Protein AF-0000000083445434 (afdb_homodimer)

Foldseek 3Di:
DVVVCVVVPPPPPDPVVVVVVVVCVVVVPPCPDPPDPPPDDPPDDDPPVPPPDPPQLADFFFLLVLQQQQAFWEQALVRDIDGFFSLACQSVLQSLLCVLPDDPDSNYRDYFPDDGFLHDFPAPPPPPDDPPPPDDDDDDPVLLVQLLVCCCQFPCQQQPQDDPVVVVVVVVLSPDPPHPDDDLLQLLLSLLSSLLSQFLCCDDPNHRRDCPDPSNRPPDGSSRSLNVSVVSLVVLLVVLDSSSLNSLQSNLQQCVLQRHLVSSLVSLLSSLVSLVVCVLQVLDDDPPDDPLNSLSSLSNNLSSLQSQLVSCSNRNHDGNDDCVVDVRPRDHHDCVSPPSDDQYDPCLSVLLSVLSVLLVVLCAQNGNDDPRSGRAPVSLLVSVLVLVVSLVPPDPQLHPVHDHDLSHLLSSLVSLLSSLVSLLSSQVSLLSCCLNCVPPDDPLVNVVSVLSLLSNLQSLVVNLVSLVVCVVSVNDASSGLRSVSSLSSSLSSLSSLCSQPVDCVSLVSNVVSLVSLVPYSCGNNSVSSNVRVQVSCVVVLSHDPPPDPPDDDDPPPPDPCSDPVVNCVSNVPPPPPPCPVVNPPCPPSSSNNDPVVSPPPDPSSVPDPRPVVSDRDSPPDPPPVDDD/DVVVCVVVPPDPPDPVVVVVVVVCVVVVPPCPPPDDPDDDDDDDDDPPPPPDDPPCLADQAFCLVLQQQQAFWEQALVGDIDGFFSLACQSVLQSLLQVLPDDPDSNYRDYFPDDGFLHDFPAPPPPPDDPDPPDDDDDDPVLLVQLLVCCCQFPCQQQPQDDPVVVVVVVVLSPDPPHPDDDLLQLLLSLLSSLLSQFLCCDDPNHRNDCPDPSNVPPDGSSRSLNVSVVSLVVLLVVLDSSSLNSLLSNLQQCVLSRHLVSSLVSLLSSLVSLVVCVLQVLDDDPPDDPLNSLSSLSNNLSSVLSQLVSCSNRNHDGNDDCVVDVRPRDHHDCVSPPSDDQYDPCLSVLLSVLSVLLVVLCCQPGNDDPRSHRAPVSLLVSVLVLVVSLVPPDPQLHPVHDDDLSHLLSSLVSLLSSLVSLLSSQVSLLSCCLNQLPPDDPLVNVVSVLSLLSNLQSLVVNLVSLVVCVVSVNDASSGLRSVSSLSSSLSSLSSLCSQPVDCVSLVSNVVSLVSLVPYSCGRNSVSSNVRVQVSCVVQLSHDPPPDPPDDDDPPPDDPCSPPVVNCVSNVPPPPPPCPVVNPPCPPSSSNPPPVVSPPPDVSSPPDPRDVVSDRDSPPDVPPVDDD

Radius of gyration: 34.45 Å; Cα contacts (8 Å, |Δi|>4): 1561; chains: 2; bounding box: 87×116×101 Å

Sequence (1256 aa):
MRILEHFFPGHELNLQSLRTIAKAIKDGTFNAEPVQHTEGLFSSDQASPEDAESVEDGEEQDVNELHEPLGCMLKDSRGKFRYVGAHSEIPFNAAVATLGMQRKDPSIIPGPKVGSYPPNLPVASPSTDSGAEESYYLPGRELCDIYISRFLEDVHCTYWLYPVEGLLRRVDSTYSESAPRSSSSWMCCLYTMFAIGAANYVGSNGNSPPPDWPAALDLKTSEDYITLAKQLIPTVYDEADIDSIRAMAMMSIAMENLCSRVSSYLYMGASVQMAFSLGLHRDQLAESGNAMEREQNRRIWWTLFQLDQDISSRGGSPTVVDERFTKVTTPMPSEQILYPGLHTPLSWMATSVSLCRLKREIIQSVYMERSANSISFSTVSNSLLLLQKWYRQMPPHLKHDVPSPPTHRRAVAVLHLYYWSTTILLTRPFLLYLVIKHGTLASSKKIWFERMGKMCIDAAQKSTAILEQMASDGTLSSLTAFDSTCILRLIMIFILAYAHTRTPRYSTHIEKLVELSRGMEQIGFTKMVTEETPLRLAELGITGQAQQDNNNGNGDSGPVHLDDEMIAQLWGNWDPNFMTPLQTQQSLDLRFDDSGAYDINSELLAFTNLDDSIVIDPSHEYSHYGMHMRILEHFFPGHELNLQSLRTIAKAIKDGTFNAEPVQHTEGLFSSDQASPEDAESVEDGEEQDVNELHEPLGCMLKDSRGKFRYVGAHSEIPFNAAVATLGMQRKDPSIIPGPKVGSYPPNLPVASPSTDSGAEESYYLPGRELCDIYISRFLEDVHCTYWLYPVEGLLRRVDSTYSESAPRSSSSWMCCLYTMFAIGAANYVGSNGNSPPPDWPAALDLKTSEDYITLAKQLIPTVYDEADIDSIRAMAMMSIAMENLCSRVSSYLYMGASVQMAFSLGLHRDQLAESGNAMEREQNRRIWWTLFQLDQDISSRGGSPTVVDERFTKVTTPMPSEQILYPGLHTPLSWMATSVSLCRLKREIIQSVYMERSANSISFSTVSNSLLLLQKWYRQMPPHLKHDVPSPPTHRRAVAVLHLYYWSTTILLTRPFLLYLVIKHGTLASSKKIWFERMGKMCIDAAQKSTAILEQMASDGTLSSLTAFDSTCILRLIMIFILAYAHTRTPRYSTHIEKLVELSRGMEQIGFTKMVTEETPLRLAELGITGQAQQDNNNGNGDSGPVHLDDEMIAQLWGNWDPNFMTPLQTQQSLDLRFDDSGAYDINSELLAFTNLDDSIVIDPSHEYSHYGMH

Nearest PDB structures (foldseek):
  5l9u-assembly1_O  TM=5.141E-01  e=1.027E+00  Homo sapiens
  6e9t-assembly1_B  TM=3.553E-01  e=2.523E+00  synthetic construct
  8e0o-assembly1_B  TM=3.409E-01  e=5.512E+00  synthetic construct
  6ait-assembly1_D  TM=1.407E-01  e=2.426E+00  Escherichia coli K-12
  5l9u-assembly1_O  TM=5.129E-01  e=7.147E-01  Homo sapiens

Organism: NCBI:txid156630

Solvent-accessible surface area (backbone atoms only — not comparable to full-atom values): 70944 Å² total; per-residue (Å²): 114,64,69,58,26,69,83,38,65,86,54,75,81,40,76,65,54,55,52,50,51,52,48,38,55,68,68,68,65,61,71,78,70,77,78,72,78,82,77,81,75,91,71,82,82,63,78,18,84,56,66,60,81,74,73,78,63,56,73,23,58,49,36,61,65,58,55,58,68,25,22,38,30,34,56,36,58,83,69,47,58,28,29,33,35,74,76,8,57,60,22,50,47,41,39,61,68,39,61,58,54,86,66,93,52,54,51,50,29,75,62,74,89,61,77,52,46,42,55,88,64,77,71,64,66,58,62,38,72,71,94,59,86,76,76,79,89,72,73,58,70,70,53,48,52,51,15,48,49,47,32,45,67,67,47,35,28,77,45,48,77,63,55,62,70,60,49,54,52,51,52,52,41,67,74,35,90,82,45,70,86,74,51,52,25,52,49,25,33,50,26,36,41,42,18,51,33,36,54,51,46,56,14,75,94,83,33,69,28,57,82,82,36,71,55,55,72,43,93,62,52,26,68,50,25,43,31,57,23,50,70,31,43,62,58,19,51,70,62,46,44,72,47,23,27,49,22,25,43,48,42,14,46,49,28,38,16,50,41,24,52,66,47,11,51,43,29,36,44,44,17,52,48,33,36,50,38,44,16,34,45,56,61,50,67,57,86,83,54,46,72,67,56,50,37,49,43,30,39,36,43,54,32,48,56,49,48,38,48,53,55,16,39,60,50,17,47,80,57,68,79,48,67,87,74,41,69,63,64,46,61,81,53,51,59,86,84,46,65,75,50,82,30,28,58,87,66,44,65,65,55,50,49,54,50,49,52,50,46,52,49,46,43,42,65,72,64,55,61,60,93,58,53,50,50,52,67,65,58,53,50,50,50,51,49,51,52,51,48,52,66,67,65,48,56,70,81,62,36,86,88,39,87,55,59,79,58,27,42,45,40,42,52,50,54,52,45,51,52,34,51,46,50,29,66,71,19,42,52,37,35,52,44,47,59,75,42,53,88,72,53,54,72,80,55,40,57,55,34,48,52,36,24,49,51,25,52,49,34,38,51,55,44,49,54,51,51,53,49,29,53,75,68,66,52,67,50,44,72,42,45,62,55,47,51,50,47,52,51,38,40,51,51,29,49,49,49,25,71,63,56,68,45,65,67,33,54,53,50,37,52,50,48,54,49,52,47,63,72,42,62,70,23,53,40,31,34,50,50,51,62,40,48,60,56,48,33,48,74,71,66,57,68,87,71,86,77,81,76,78,72,89,82,86,76,79,79,73,72,88,69,76,61,71,62,60,64,45,56,50,50,59,73,58,62,85,72,70,56,57,70,85,60,63,72,68,70,75,78,40,60,12,76,74,70,75,74,65,52,80,78,45,72,74,70,69,66,62,80,64,70,77,79,66,67,79,78,78,72,78,64,83,65,79,84,59,87,123,118,64,72,59,30,67,83,37,66,87,55,77,84,42,77,65,56,56,53,50,53,54,48,41,61,68,66,56,68,62,10,65,50,80,78,76,84,79,78,88,76,90,93,93,93,83,89,68,84,80,74,67,80,77,73,78,86,66,79,2,70,48,42,58,64,57,57,61,69,25,22,39,30,34,55,36,57,83,70,45,58,27,31,33,34,75,75,8,58,59,22,51,47,40,40,61,70,39,60,56,54,85,64,94,52,57,52,50,29,75,62,74,90,61,80,51,48,43,56,88,65,77,69,63,67,63,61,36,70,72,93,59,87,76,74,79,88,72,72,58,68,68,53,48,50,50,16,49,50,48,33,44,66,66,47,35,28,76,46,48,77,60,56,62,69,60,49,52,50,50,52,52,41,66,74,35,89,82,44,71,85,76,52,54,24,52,48,24,34,49,26,37,40,40,18,52,33,36,52,53,46,55,15,74,94,82,33,68,26,57,83,84,36,69,54,56,72,42,93,63,51,27,66,49,26,44,33,56,24,48,69,32,43,62,59,19,51,69,62,47,45,72,46,24,27,50,21,26,43,48,42,16,46,49,29,40,16,51,42,24,52,65,48,12,52,43,29,36,45,43,16,52,48,34,36,49,37,43,16,35,46,55,60,50,67,57,87,83,53,48,70,66,55,49,38,49,43,28,39,37,43,54,32,47,58,46,49,39,48,52,53,16,39,62,49,17,46,82,54,67,79,48,67,88,73,43,70,64,65,46,59,81,52,51,59,84,83,46,64,76,50,81,30,27,58,86,67,44,65,65,54,48,49,54,49,48,54,52,46,52,49,46,44,41,66,71,63,56,64,61,89,57,53,51,57,52,67,64,58,54,50,50,50,51,50,51,51,50,51,51,65,68,66,47,58,69,82,61,37,86,89,40,87,54,59,79,58,28,42,47,40,42,52,50,53,51,44,51,52,33,50,48,51,29,67,72,19,42,52,38,35,54,43,47,59,76,42,52,88,71,52,54,71,81,54,40,58,55,34,49,51,36,24,48,50,24,52,50,33,38,53,54,44,48,54,50,52,52,50,30,53,75,70,66,52,68,48,45,72,42,45,59,56,47,51,50,48,51,49,39,39,52,51,30,50,50,48,24,70,64,56,67,45,65,68,33,53,52,51,37,51,52,46,53,51,51,48,62,71,42,61,70,24,52,40,30,34,50,51,50,63,41,49,60,56,50,33,45,73,71,63,58,70,88,71,85,76,82,75,79,74,88,83,84,76,77,76,72,73,86,70,72,61,68,61,58,64,47,56,45,53,61,74,57,63,85,72,70,59,56,71,86,62,63,72,69,70,79,80,19,73,48,77,70,71,73,70,67,50,77,79,45,72,75,70,67,65,63,80,63,70,78,79,65,68,79,80,80,71,79,66,86,67,77,87,61,85,122

Secondary structure (DSSP, 8-state):
-HHHHHHSTTS---HHHHHHHHHHHHTT-------------TT------------------BTHHHHGGG-SEEE-TTS-EEE--TTSHHHHHHHHHTTT---S-TTEEPPPSSS-SS------------SS--------HHHHHHHHHHHIIIIITTS--S-HHHHHHHHHHHHSTTPPPPPHHHHHHHHHHHHHHTTT-S-GGG----TTSGGGG-SS-HHHHHHHHHHTHHHHHHH-SHHHHHHHHHHHHHHHHTT-HHHHHHHHHHHHHHHHHHTGGGT---TT--HHHHHHHHHHHHHHHHHHHHHHHHHT---S--TTTS---PPPPPTTTS---SSS-TTHHHHHHHHHHHHHHHIIIIII--SSSB--HHHHHHHHHHHHHHHHHS-GGGSTTS---GGGHHHHHHHHHHHHHHHHHHHHHHHHHHHHSGGGS-HHHHHHHHHHHHHHHHHHHHHHHHHHHHHHHT---SSSSHHHHHHHHHHHHHHHHHHHH--HHHHHHHHHHHHHHHHS---HHHHHHHHHHHHHHHHTT-----------S----------HHHHHHHHHT--TT---GGGTS---------SGGG-TT-HHHHS----TT---------------/--HHHHHSTTS---HHHHHHHHHHHHTT----------------------------------GGGGSGGG-SEEE-TTS-EEE--TTSHHHHHHHHHTTTPPPS-TTEEPPPSSS-SS------------SS--------HHHHHHHHHHHIIIIITTS--S-HHHHHHHHHHHHSTTPPPPPHHHHHHHHHHHHHHTTT-S-GGG----TTSGGGG-SS-HHHHHHHHHHTHHHHHHH-SHHHHHHHHHHHHHHHHTT-HHHHHHHHHHHHHHHHHHTGGGT---TT--HHHHHHHHHHHHHHHHHHHHHHHHHT---S--TTTS---PPPPPTTTS---SSS-TTHHHHHHHHHHHHHHHIIIIII--SSS---HHHHHHHHHHHHHHHHHS-GGGSTTS---GGGHHHHHHHHHHHHHHHHHHHHHHHHHHHHSGGGS-HHHHHHHHHHHHHHHHHHHHHHHHHHHHHHHT---SSSSHHHHHHHHHHHHHHHHHHHH--HHHHHHHHHHHHHHHHS---HHHHHHHHHHHHHHHHTT-----------S----------HHHHHHHHHT--TT---GGGTS---------SGGG-TT-TTGGG----TT---------------

pLDDT: mean 73.53, std 27.17, range [16.45, 98.75]

Structure (mmCIF, N/CA/C/O backbone):
data_AF-0000000083445434-model_v1
#
loop_
_entity.id
_entity.type
_entity.pdbx_description
1 polymer 'Transcription factor domain-containing protein'
#
loop_
_atom_site.group_PDB
_atom_site.id
_atom_site.type_symbol
_atom_site.label_atom_id
_atom_site.label_alt_id
_atom_site.label_comp_id
_atom_site.label_asym_id
_atom_site.label_entity_id
_atom_site.label_seq_id
_atom_site.pdbx_PDB_ins_code
_atom_site.Cartn_x
_atom_site.Cartn_y
_atom_site.Cartn_z
_atom_site.occupancy
_atom_site.B_iso_or_equiv
_atom_site.auth_seq_id
_atom_site.auth_comp_id
_atom_site.auth_asym_id
_atom_site.auth_atom_id
_atom_site.pdbx_PDB_model_num
ATOM 1 N N . MET A 1 1 ? -9.781 -36.781 26.766 1 26.41 1 MET A N 1
ATOM 2 C CA . MET A 1 1 ? -10.641 -37.312 27.812 1 26.41 1 MET A CA 1
ATOM 3 C C . MET A 1 1 ? -9.812 -37.812 29 1 26.41 1 MET A C 1
ATOM 5 O O . MET A 1 1 ? -10.156 -37.531 30.156 1 26.41 1 MET A O 1
ATOM 9 N N . ARG A 1 2 ? -8.742 -38.531 28.562 1 30.11 2 ARG A N 1
ATOM 10 C CA . ARG A 1 2 ? -7.953 -39.25 29.562 1 30.11 2 ARG A CA 1
ATOM 11 C C . ARG A 1 2 ? -7.121 -38.281 30.391 1 30.11 2 ARG A C 1
ATOM 13 O O . ARG A 1 2 ? -6.945 -38.469 31.594 1 30.11 2 ARG A O 1
ATOM 20 N N . ILE A 1 3 ? -6.445 -37.375 29.625 1 26.38 3 ILE A N 1
ATOM 21 C CA . ILE A 1 3 ? -5.523 -36.5 30.344 1 26.38 3 ILE A CA 1
ATOM 22 C C . ILE A 1 3 ? -6.309 -35.562 31.266 1 26.38 3 ILE A C 1
ATOM 24 O O . ILE A 1 3 ? -5.809 -35.156 32.312 1 26.38 3 ILE A O 1
ATOM 28 N N . LEU A 1 4 ? -7.543 -35.219 30.906 1 30.25 4 LEU A N 1
ATOM 29 C CA . LEU A 1 4 ? -8.477 -34.562 31.812 1 30.25 4 LEU A CA 1
ATOM 30 C C . LEU A 1 4 ? -8.766 -35.406 33.031 1 30.25 4 LEU A C 1
ATOM 32 O O . LEU A 1 4 ? -8.992 -34.906 34.125 1 30.25 4 LEU A O 1
ATOM 36 N N . GLU A 1 5 ? -8.734 -36.594 32.75 1 37.28 5 GLU A N 1
ATOM 37 C CA . GLU A 1 5 ? -8.953 -37.625 33.75 1 37.28 5 GLU A CA 1
ATOM 38 C C . GLU A 1 5 ? -7.848 -37.656 34.781 1 37.28 5 GLU A C 1
ATOM 40 O O . GLU A 1 5 ? -8.078 -38 35.938 1 37.28 5 GLU A O 1
ATOM 45 N N . HIS A 1 6 ? -6.609 -37.469 34.281 1 36.19 6 HIS A N 1
ATOM 46 C CA . HIS A 1 6 ? -5.473 -37.531 35.188 1 36.19 6 HIS A CA 1
ATOM 47 C C . HIS A 1 6 ? -5.488 -36.344 36.156 1 36.19 6 HIS A C 1
ATOM 49 O O . HIS A 1 6 ? -5.055 -36.469 37.312 1 36.19 6 HIS A O 1
ATOM 55 N N . PHE A 1 7 ? -5.883 -35.156 35.625 1 34.94 7 PHE A N 1
ATOM 56 C CA . PHE A 1 7 ? -5.945 -33.938 36.438 1 34.94 7 PHE A CA 1
ATOM 57 C C . PHE A 1 7 ? -7.238 -33.906 37.25 1 34.94 7 PHE A C 1
ATOM 59 O O . PHE A 1 7 ? -7.348 -33.156 38.219 1 34.94 7 PHE A O 1
ATOM 66 N N . PHE A 1 8 ? -8.32 -34.781 36.688 1 32.34 8 PHE A N 1
ATOM 67 C CA . PHE A 1 8 ? -9.594 -35.094 37.312 1 32.34 8 PHE A CA 1
ATOM 68 C C . PHE A 1 8 ? -9.75 -36.594 37.469 1 32.34 8 PHE A C 1
ATOM 70 O O . PHE A 1 8 ? -10.531 -37.219 36.75 1 32.34 8 PHE A O 1
ATOM 77 N N . PRO A 1 9 ? -8.859 -37.281 38.344 1 37.06 9 PRO A N 1
ATOM 78 C CA . PRO A 1 9 ? -8.969 -38.75 38.469 1 37.06 9 PRO A CA 1
ATOM 79 C C . PRO A 1 9 ? -10.234 -39.188 39.188 1 37.06 9 PRO A C 1
ATOM 81 O O . PRO A 1 9 ? -10.664 -38.531 40.156 1 37.06 9 PRO A O 1
ATOM 84 N N . GLY A 1 10 ? -10.805 -40.156 38.656 1 39.16 10 GLY A N 1
ATOM 85 C CA . GLY A 1 10 ? -11.969 -40.875 39.156 1 39.16 10 GLY A CA 1
ATOM 86 C C . GLY A 1 10 ? -13.281 -40.281 38.656 1 39.16 10 GLY A C 1
ATOM 87 O O . GLY A 1 10 ? -14.352 -40.781 38.969 1 39.16 10 GLY A O 1
ATOM 88 N N . HIS A 1 11 ? -13.383 -38.812 38.844 1 36.84 11 HIS A N 1
ATOM 89 C CA . HIS A 1 11 ? -14.727 -38.375 38.5 1 36.84 11 HIS A CA 1
ATOM 90 C C . HIS A 1 11 ? -14.977 -38.469 37 1 36.84 11 HIS A C 1
ATOM 92 O O . HIS A 1 11 ? -14.078 -38.219 36.188 1 36.84 11 HIS A O 1
ATOM 98 N N . GLU A 1 12 ? -15.859 -39.344 36.688 1 40.81 12 GLU A N 1
ATOM 99 C CA . GLU A 1 12 ? -16.297 -39.562 35.312 1 40.81 12 GLU A CA 1
ATOM 100 C C . GLU A 1 12 ? -16.594 -38.25 34.594 1 40.81 12 GLU A C 1
ATOM 102 O O . GLU A 1 12 ? -17.5 -37.5 35 1 40.81 12 GLU A O 1
ATOM 107 N N . LEU A 1 13 ? -15.469 -37.5 34.219 1 34.81 13 LEU A N 1
ATOM 108 C CA . LEU A 1 13 ? -15.578 -36.188 33.625 1 34.81 13 LEU A CA 1
ATOM 109 C C . LEU A 1 13 ? -16.516 -36.219 32.406 1 34.81 13 LEU A C 1
ATOM 111 O O . LEU A 1 13 ? -16.094 -36.5 31.297 1 34.81 13 LEU A O 1
ATOM 115 N N . ASN A 1 14 ? -17.688 -36.781 32.594 1 37.78 14 ASN A N 1
ATOM 116 C CA . ASN A 1 14 ? -18.688 -36.875 31.531 1 37.78 14 ASN A CA 1
ATOM 117 C C . ASN A 1 14 ? -19.25 -35.469 31.188 1 37.78 14 ASN A C 1
ATOM 119 O O . ASN A 1 14 ? -19.078 -34.531 31.953 1 37.78 14 ASN A O 1
ATOM 123 N N . LEU A 1 15 ? -19.766 -35.312 30.141 1 38.38 15 LEU A N 1
ATOM 124 C CA . LEU A 1 15 ? -20.312 -34.125 29.547 1 38.38 15 LEU A CA 1
ATOM 125 C C . LEU A 1 15 ? -21.172 -33.344 30.547 1 38.38 15 LEU A C 1
ATOM 127 O O . LEU A 1 15 ? -21.188 -32.125 30.547 1 38.38 15 LEU A O 1
ATOM 131 N N . GLN A 1 16 ? -21.859 -34.031 31.359 1 41.66 16 GLN A N 1
ATOM 132 C CA . GLN A 1 16 ? -22.812 -33.5 32.312 1 41.66 16 GLN A CA 1
ATOM 133 C C . GLN A 1 16 ? -22.109 -32.781 33.469 1 41.66 16 GLN A C 1
ATOM 135 O O . GLN A 1 16 ? -22.562 -31.734 33.906 1 41.66 16 GLN A O 1
ATOM 140 N N . SER A 1 17 ? -21.031 -33.469 33.875 1 41.03 17 SER A N 1
ATOM 141 C CA . SER A 1 17 ? -20.328 -32.938 35.031 1 41.03 17 SER A CA 1
ATOM 142 C C . SER A 1 17 ? -19.656 -31.609 34.688 1 41.03 17 SER A C 1
ATOM 144 O O . SER A 1 17 ? -19.594 -30.703 35.531 1 41.03 17 SER A O 1
ATOM 146 N N . LEU A 1 18 ? -19.172 -31.578 33.5 1 39.78 18 LEU A N 1
ATOM 147 C CA . LEU A 1 18 ? -18.484 -30.375 33.062 1 39.78 18 LEU A CA 1
ATOM 148 C C . LEU A 1 18 ? -19.453 -29.234 32.844 1 39.78 18 LEU A C 1
ATOM 150 O O . LEU A 1 18 ? -19.125 -28.062 33.094 1 39.78 18 LEU A O 1
ATOM 154 N N . ARG A 1 19 ? -20.719 -29.469 32.406 1 45 19 ARG A N 1
ATOM 155 C CA . ARG A 1 19 ? -21.812 -28.516 32.312 1 45 19 ARG A CA 1
ATOM 156 C C . ARG A 1 19 ? -22.172 -27.953 33.688 1 45 19 ARG A C 1
ATOM 158 O O . ARG A 1 19 ? -22.516 -26.766 33.812 1 45 19 ARG A O 1
ATOM 165 N N . THR A 1 20 ? -22.094 -28.828 34.688 1 43.94 20 THR A N 1
ATOM 166 C CA . THR A 1 20 ? -22.469 -28.406 36.031 1 43.94 20 THR A CA 1
ATOM 167 C C . THR A 1 20 ? -21.438 -27.438 36.625 1 43.94 20 THR A C 1
ATOM 169 O O . THR A 1 20 ? -21.797 -26.5 37.312 1 43.94 20 THR A O 1
ATOM 172 N N . ILE A 1 21 ? -20.25 -27.734 36.281 1 38.22 21 ILE A N 1
ATOM 173 C CA . ILE A 1 21 ? -19.172 -26.906 36.781 1 38.22 21 ILE A CA 1
ATOM 174 C C . ILE A 1 21 ? -19.219 -25.531 36.125 1 38.22 21 ILE A C 1
ATOM 176 O O . ILE A 1 21 ? -19.094 -24.5 36.781 1 38.22 21 ILE A O 1
ATOM 180 N N . ALA A 1 22 ? -19.578 -25.594 34.844 1 39.94 22 ALA A N 1
ATOM 181 C CA . ALA A 1 22 ? -19.719 -24.344 34.094 1 39.94 22 ALA A CA 1
ATOM 182 C C . ALA A 1 22 ? -20.906 -23.531 34.625 1 39.94 22 ALA A C 1
ATOM 184 O O . ALA A 1 22 ? -20.828 -22.297 34.688 1 39.94 22 ALA A O 1
ATOM 185 N N . LYS A 1 23 ? -21.969 -24.156 34.844 1 43.84 23 LYS A N 1
ATOM 186 C CA . LYS A 1 23 ? -23.156 -23.531 35.438 1 43.84 23 LYS A CA 1
ATOM 187 C C . LYS A 1 23 ? -22.859 -22.969 36.812 1 43.84 23 LYS A C 1
ATOM 189 O O . LYS A 1 23 ? -23.328 -21.891 37.156 1 43.84 23 LYS A O 1
ATOM 194 N N . ALA A 1 24 ? -22.047 -23.703 37.625 1 38.69 24 ALA A N 1
ATOM 195 C CA . ALA A 1 24 ? -21.734 -23.266 38.969 1 38.69 24 ALA A CA 1
ATOM 196 C C . ALA A 1 24 ? -20.797 -22.062 38.969 1 38.69 24 ALA A C 1
ATOM 198 O O . ALA A 1 24 ? -20.891 -21.188 39.844 1 38.69 24 ALA A O 1
ATOM 199 N N . ILE A 1 25 ? -20.016 -22.078 38.031 1 37.78 25 ILE A N 1
ATOM 200 C CA . ILE A 1 25 ? -19.109 -20.953 37.781 1 37.78 25 ILE A CA 1
ATOM 201 C C . ILE A 1 25 ? -19.891 -19.734 37.312 1 37.78 25 ILE A C 1
ATOM 203 O O . ILE A 1 25 ? -19.625 -18.609 37.75 1 37.78 25 ILE A O 1
ATOM 207 N N . LYS A 1 26 ? -21 -19.953 36.5 1 37.47 26 LYS A N 1
ATOM 208 C CA . LYS A 1 26 ? -21.922 -18.922 36.031 1 37.47 26 LYS A CA 1
ATOM 209 C C . LYS A 1 26 ? -22.797 -18.422 37.188 1 37.47 26 LYS A C 1
ATOM 211 O O . LYS A 1 26 ? -23.156 -17.25 37.219 1 37.47 26 LYS A O 1
ATOM 216 N N . ASP A 1 27 ? -23.297 -19.375 37.938 1 41.91 27 ASP A N 1
ATOM 217 C CA . ASP A 1 27 ? -24.219 -19.031 39 1 41.91 27 ASP A CA 1
ATOM 218 C C . ASP A 1 27 ? -23.469 -18.5 40.25 1 41.91 27 ASP A C 1
ATOM 220 O O . ASP A 1 27 ? -24.078 -18.312 41.312 1 41.91 27 ASP A O 1
ATOM 224 N N . GLY A 1 28 ? -22.375 -17.719 40.344 1 34.09 28 GLY A N 1
ATOM 225 C CA . GLY A 1 28 ? -21.562 -16.875 41.188 1 34.09 28 GLY A CA 1
ATOM 226 C C . GLY A 1 28 ? -20.938 -17.641 42.344 1 34.09 28 GLY A C 1
ATOM 227 O O . GLY A 1 28 ? -20.469 -17.047 43.312 1 34.09 28 GLY A O 1
ATOM 228 N N . THR A 1 29 ? -21.422 -18.828 42.469 1 35.31 29 THR A N 1
ATOM 229 C CA . THR A 1 29 ? -21.141 -19.438 43.781 1 35.31 29 THR A CA 1
ATOM 230 C C . THR A 1 29 ? -19.703 -19.938 43.844 1 35.31 29 THR A C 1
ATOM 232 O O . THR A 1 29 ? -19.359 -20.703 44.75 1 35.31 29 THR A O 1
ATOM 235 N N . PHE A 1 30 ? -19.062 -19.906 42.75 1 30.88 30 PHE A N 1
ATOM 236 C CA . PHE A 1 30 ? -17.75 -20.531 42.938 1 30.88 30 PHE A CA 1
ATOM 237 C C . PHE A 1 30 ? -16.75 -19.562 43.531 1 30.88 30 PHE A C 1
ATOM 239 O O . PHE A 1 30 ? -16.391 -18.562 42.906 1 30.88 30 PHE A O 1
ATOM 246 N N . ASN A 1 31 ? -16.766 -19.297 44.906 1 28.39 31 ASN A N 1
ATOM 247 C CA . ASN A 1 31 ? -16 -18.438 45.781 1 28.39 31 ASN A CA 1
ATOM 248 C C . ASN A 1 31 ? -14.523 -18.812 45.781 1 28.39 31 ASN A C 1
ATOM 250 O O . ASN A 1 31 ? -14.031 -19.453 46.719 1 28.39 31 ASN A O 1
ATOM 254 N N . ALA A 1 32 ? -13.891 -19.203 44.656 1 26.38 32 ALA A N 1
ATOM 255 C CA . ALA A 1 32 ? -12.562 -19.672 45.031 1 26.38 32 ALA A CA 1
ATOM 256 C C . ALA A 1 32 ? -11.75 -18.547 45.656 1 26.38 32 ALA A C 1
ATOM 258 O O . ALA A 1 32 ? -11.742 -17.422 45.188 1 26.38 32 ALA A O 1
ATOM 259 N N . GLU A 1 33 ? -11.484 -18.641 46.938 1 25.19 33 GLU A N 1
ATOM 260 C CA . GLU A 1 33 ? -10.773 -17.781 47.875 1 25.19 33 GLU A CA 1
ATOM 261 C C . GLU A 1 33 ? -9.461 -17.281 47.281 1 25.19 33 GLU A C 1
ATOM 263 O O . GLU A 1 33 ? -8.75 -18.031 46.625 1 25.19 33 GLU A O 1
ATOM 268 N N . PRO A 1 34 ? -9.414 -15.984 47.188 1 23.59 34 PRO A N 1
ATOM 269 C CA . PRO A 1 34 ? -8.25 -15.281 46.656 1 23.59 34 PRO A CA 1
ATOM 270 C C . PRO A 1 34 ? -6.938 -15.711 47.312 1 23.59 34 PRO A C 1
ATOM 272 O O . PRO A 1 34 ? -6.832 -15.727 48.531 1 23.59 34 PRO A O 1
ATOM 275 N N . VAL A 1 35 ? -6.344 -16.797 46.75 1 22.06 35 VAL A N 1
ATOM 276 C CA . VAL A 1 35 ? -5.137 -17.281 47.406 1 22.06 35 VAL A CA 1
ATOM 277 C C . VAL A 1 35 ? -4.266 -16.109 47.844 1 22.06 35 VAL A C 1
ATOM 279 O O . VAL A 1 35 ? -4.027 -15.188 47.062 1 22.06 35 VAL A O 1
ATOM 282 N N . GLN A 1 36 ? -4.195 -15.922 49.094 1 20.61 36 GLN A N 1
ATOM 283 C CA . GLN A 1 36 ? -3.418 -15.023 49.938 1 20.61 36 GLN A CA 1
ATOM 284 C C . GLN A 1 36 ? -1.986 -14.891 49.438 1 20.61 36 GLN A C 1
ATOM 286 O O . GLN A 1 36 ? -1.415 -15.844 48.906 1 20.61 36 GLN A O 1
ATOM 291 N N . HIS A 1 37 ? -1.552 -13.641 49.312 1 21.16 37 HIS A N 1
ATOM 292 C CA . HIS A 1 37 ? -0.319 -12.961 48.938 1 21.16 37 HIS A CA 1
ATOM 293 C C . HIS A 1 37 ? 0.864 -13.461 49.75 1 21.16 37 HIS A C 1
ATOM 295 O O . HIS A 1 37 ? 1.279 -12.805 50.719 1 21.16 37 HIS A O 1
ATOM 301 N N . THR A 1 38 ? 1.092 -14.828 49.875 1 18.92 38 THR A N 1
ATOM 302 C CA . THR A 1 38 ? 2.172 -15.148 50.781 1 18.92 38 THR A CA 1
ATOM 303 C C . THR A 1 38 ? 3.408 -14.305 50.5 1 18.92 38 THR A C 1
ATOM 305 O O . THR A 1 38 ? 3.895 -14.289 49.344 1 18.92 38 THR A O 1
ATOM 308 N N . GLU A 1 39 ? 3.896 -13.281 51.375 1 21.33 39 GLU A N 1
ATOM 309 C CA . GLU A 1 39 ? 4.938 -12.281 51.625 1 21.33 39 GLU A CA 1
ATOM 310 C C . GLU A 1 39 ? 6.328 -12.898 51.5 1 21.33 39 GLU A C 1
ATOM 312 O O . GLU A 1 39 ? 7.309 -12.195 51.25 1 21.33 39 GLU A O 1
ATOM 317 N N . GLY A 1 40 ? 6.508 -14.133 52.188 1 18.95 40 GLY A N 1
ATOM 318 C CA . GLY A 1 40 ? 7.656 -14.328 53.031 1 18.95 40 GLY A CA 1
ATOM 319 C C . GLY A 1 40 ? 8.984 -14.117 52.344 1 18.95 40 GLY A C 1
ATOM 320 O O . GLY A 1 40 ? 9.555 -13.031 52.375 1 18.95 40 GLY A O 1
ATOM 321 N N . LEU A 1 41 ? 9.844 -15.25 52.219 1 18.19 41 LEU A N 1
ATOM 322 C CA . LEU A 1 41 ? 11.008 -15.914 52.812 1 18.19 41 LEU A CA 1
ATOM 323 C C . LEU A 1 41 ? 12.18 -15.898 51.844 1 18.19 41 LEU A C 1
ATOM 325 O O . LEU A 1 41 ? 13.227 -16.484 52.125 1 18.19 41 LEU A O 1
ATOM 329 N N . PHE A 1 42 ? 12.148 -15.539 50.531 1 21 42 PHE A N 1
ATOM 330 C CA . PHE A 1 42 ? 13.25 -16.031 49.688 1 21 42 PHE A CA 1
ATOM 331 C C . PHE A 1 42 ? 14.508 -15.203 49.938 1 21 42 PHE A C 1
ATOM 333 O O . PHE A 1 42 ? 14.836 -14.328 49.125 1 21 42 PHE A O 1
ATOM 340 N N . SER A 1 43 ? 14.797 -14.891 51.25 1 22.28 43 SER A N 1
ATOM 341 C CA . SER A 1 43 ? 16.062 -14.219 51.562 1 22.28 43 SER A CA 1
ATOM 342 C C . SER A 1 43 ? 17.25 -15.133 51.281 1 22.28 43 SER A C 1
ATOM 344 O O . SER A 1 43 ? 18.391 -14.781 51.562 1 22.28 43 SER A O 1
ATOM 346 N N . SER A 1 44 ? 17.203 -16.438 51 1 20.06 44 SER A N 1
ATOM 347 C CA . SER A 1 44 ? 18.297 -17.281 51.469 1 20.06 44 SER A CA 1
ATOM 348 C C . SER A 1 44 ? 19.609 -16.938 50.781 1 20.06 44 SER A C 1
ATOM 350 O O . SER A 1 44 ? 19.625 -16.656 49.562 1 20.06 44 SER A O 1
ATOM 352 N N . ASP A 1 45 ? 20.859 -16.734 51.5 1 22.81 45 ASP A N 1
ATOM 353 C CA . ASP A 1 45 ? 22.297 -16.562 51.531 1 22.81 45 ASP A CA 1
ATOM 354 C C . ASP A 1 45 ? 23 -17.672 50.719 1 22.81 45 ASP A C 1
ATOM 356 O O . ASP A 1 45 ? 24.203 -17.609 50.5 1 22.81 45 ASP A O 1
ATOM 360 N N . GLN A 1 46 ? 22.641 -18.984 50.875 1 21.69 46 GLN A N 1
ATOM 361 C CA . GLN A 1 46 ? 23.641 -20.047 50.844 1 21.69 46 GLN A CA 1
ATOM 362 C C . GLN A 1 46 ? 24.219 -20.219 49.438 1 21.69 46 GLN A C 1
ATOM 364 O O . GLN A 1 46 ? 23.531 -20 48.438 1 21.69 46 GLN A O 1
ATOM 369 N N . ALA A 1 47 ? 25.656 -20.688 49.406 1 25.42 47 ALA A N 1
ATOM 370 C CA . ALA A 1 47 ? 26.766 -21.125 48.594 1 25.42 47 ALA A CA 1
ATOM 371 C C . ALA A 1 47 ? 26.328 -22.188 47.594 1 25.42 47 ALA A C 1
ATOM 373 O O . ALA A 1 47 ? 26.531 -23.391 47.844 1 25.42 47 ALA A O 1
ATOM 374 N N . SER A 1 48 ? 25.219 -22.188 47.094 1 23.06 48 SER A N 1
ATOM 375 C CA . SER A 1 48 ? 24.719 -23.516 46.688 1 23.06 48 SER A CA 1
ATOM 376 C C . SER A 1 48 ? 25.672 -24.188 45.719 1 23.06 48 SER A C 1
ATOM 378 O O . SER A 1 48 ? 26.234 -23.547 44.844 1 23.06 48 SER A O 1
ATOM 380 N N . PRO A 1 49 ? 26.344 -25.391 46.031 1 26.39 49 PRO A N 1
ATOM 381 C CA . PRO A 1 49 ? 27.406 -26.047 45.25 1 26.39 49 PRO A CA 1
ATOM 382 C C . PRO A 1 49 ? 27.141 -26.031 43.75 1 26.39 49 PRO A C 1
ATOM 384 O O . PRO A 1 49 ? 27.75 -26.812 43 1 26.39 49 PRO A O 1
ATOM 387 N N . GLU A 1 50 ? 26.312 -25.172 43.344 1 23.92 50 GLU A N 1
ATOM 388 C CA . GLU A 1 50 ? 25.484 -25.266 42.125 1 23.92 50 GLU A CA 1
ATOM 389 C C . GLU A 1 50 ? 26.312 -25.109 40.875 1 23.92 50 GLU A C 1
ATOM 391 O O . GLU A 1 50 ? 26.125 -24.156 40.094 1 23.92 50 GLU A O 1
ATOM 396 N N . ASP A 1 51 ? 27.688 -25.141 40.844 1 25.2 51 ASP A N 1
ATOM 397 C CA . ASP A 1 51 ? 28.828 -25.25 39.938 1 25.2 51 ASP A CA 1
ATOM 398 C C . ASP A 1 51 ? 28.641 -26.422 38.969 1 25.2 51 ASP A C 1
ATOM 400 O O . ASP A 1 51 ? 29.609 -26.938 38.406 1 25.2 51 ASP A O 1
ATOM 404 N N . ALA A 1 52 ? 27.75 -27.188 39.219 1 24.17 52 ALA A N 1
ATOM 405 C CA . ALA A 1 52 ? 27.812 -28.484 38.531 1 24.17 52 ALA A CA 1
ATOM 406 C C . ALA A 1 52 ? 27.828 -28.312 37.031 1 24.17 52 ALA A C 1
ATOM 408 O O . ALA A 1 52 ? 27.375 -27.297 36.5 1 24.17 52 ALA A O 1
ATOM 409 N N . GLU A 1 53 ? 28.344 -29.281 36.25 1 24.25 53 GLU A N 1
ATOM 410 C CA . GLU A 1 53 ? 28.688 -29.406 34.844 1 24.25 53 GLU A CA 1
ATOM 411 C C . GLU A 1 53 ? 27.531 -28.969 33.938 1 24.25 53 GLU A C 1
ATOM 413 O O . GLU A 1 53 ? 26.453 -29.547 34 1 24.25 53 GLU A O 1
ATOM 418 N N . SER A 1 54 ? 27.297 -27.766 33.906 1 27.19 54 SER A N 1
ATOM 419 C CA . SER A 1 54 ? 26.328 -27.219 32.969 1 27.19 54 SER A CA 1
ATOM 420 C C . SER A 1 54 ? 26.328 -28.016 31.656 1 27.19 54 SER A C 1
ATOM 422 O O . SER A 1 54 ? 27.312 -28.016 30.922 1 27.19 54 SER A O 1
ATOM 424 N N . VAL A 1 55 ? 25.75 -29.078 31.609 1 27.44 55 VAL A N 1
ATOM 425 C CA . VAL A 1 55 ? 25.625 -29.906 30.406 1 27.44 55 VAL A CA 1
ATOM 426 C C . VAL A 1 55 ? 25.234 -29.031 29.219 1 27.44 55 VAL A C 1
ATOM 428 O O . VAL A 1 55 ? 24.344 -28.188 29.312 1 27.44 55 VAL A O 1
ATOM 431 N N . GLU A 1 56 ? 26.016 -28.797 28.125 1 29.78 56 GLU A N 1
ATOM 432 C CA . GLU A 1 56 ? 26.109 -28.188 26.797 1 29.78 56 GLU A CA 1
ATOM 433 C C . GLU A 1 56 ? 24.766 -28.281 26.062 1 29.78 56 GLU A C 1
ATOM 435 O O . GLU A 1 56 ? 24.391 -29.344 25.578 1 29.78 56 GLU A O 1
ATOM 440 N N . ASP A 1 57 ? 23.844 -27.703 26.516 1 33.47 57 ASP A N 1
ATOM 441 C CA . ASP A 1 57 ? 22.484 -27.766 25.984 1 33.47 57 ASP A CA 1
ATOM 442 C C . ASP A 1 57 ? 22.453 -27.422 24.5 1 33.47 57 ASP A C 1
ATOM 444 O O . ASP A 1 57 ? 22.609 -26.25 24.125 1 33.47 57 ASP A O 1
ATOM 448 N N . GLY A 1 58 ? 22.859 -28.172 23.469 1 31.42 58 GLY A N 1
ATOM 449 C CA . GLY A 1 58 ? 23.297 -28.328 22.094 1 31.42 58 GLY A CA 1
ATOM 450 C C . GLY A 1 58 ? 22.328 -27.75 21.078 1 31.42 58 GLY A C 1
ATOM 451 O O . GLY A 1 58 ? 22.734 -27.094 20.125 1 31.42 58 GLY A O 1
ATOM 452 N N . GLU A 1 59 ? 20.922 -28.141 20.906 1 34.56 59 GLU A N 1
ATOM 453 C CA . GLU A 1 59 ? 20.266 -28.484 19.641 1 34.56 59 GLU A CA 1
ATOM 454 C C . GLU A 1 59 ? 19.594 -27.266 19.016 1 34.56 59 GLU A C 1
ATOM 456 O O . GLU A 1 59 ? 18.703 -27.406 18.172 1 34.56 59 GLU A O 1
ATOM 461 N N . GLU A 1 60 ? 19.484 -26.078 19.438 1 38.59 60 GLU A N 1
ATOM 462 C CA . GLU A 1 60 ? 18.781 -24.969 18.812 1 38.59 60 GLU A CA 1
ATOM 463 C C . GLU A 1 60 ? 19.453 -24.562 17.5 1 38.59 60 GLU A C 1
ATOM 465 O O . GLU A 1 60 ? 20.656 -24.328 17.469 1 38.59 60 GLU A O 1
ATOM 470 N N . GLN A 1 61 ? 18.984 -25.031 16.188 1 43.72 61 GLN A N 1
ATOM 471 C CA . GLN A 1 61 ? 19.594 -24.641 14.914 1 43.72 61 GLN A CA 1
ATOM 472 C C . GLN A 1 61 ? 19.141 -23.25 14.492 1 43.72 61 GLN A C 1
ATOM 474 O O . GLN A 1 61 ? 17.969 -22.906 14.625 1 43.72 61 GLN A O 1
ATOM 479 N N . ASP A 1 62 ? 19.906 -22.25 14.172 1 45.78 62 ASP A N 1
ATOM 480 C CA . ASP A 1 62 ? 19.75 -20.875 13.719 1 45.78 62 ASP A CA 1
ATOM 481 C C . ASP A 1 62 ? 19.125 -20.812 12.328 1 45.78 62 ASP A C 1
ATOM 483 O O . ASP A 1 62 ? 19.656 -21.391 11.375 1 45.78 62 ASP A O 1
ATOM 487 N N . VAL A 1 63 ? 17.891 -20.422 12.078 1 49.53 63 VAL A N 1
ATOM 488 C CA . VAL A 1 63 ? 17.094 -20.25 10.875 1 49.53 63 VAL A CA 1
ATOM 489 C C . VAL A 1 63 ? 17.812 -19.312 9.906 1 49.53 63 VAL A C 1
ATOM 491 O O . VAL A 1 63 ? 17.719 -19.469 8.688 1 49.53 63 VAL A O 1
ATOM 494 N N . ASN A 1 64 ? 18.391 -18.203 10.359 1 51.5 64 ASN A N 1
ATOM 495 C CA . ASN A 1 64 ? 19.016 -17.234 9.453 1 51.5 64 ASN A CA 1
ATOM 496 C C . ASN A 1 64 ? 19.938 -17.922 8.453 1 51.5 64 ASN A C 1
ATOM 498 O O . ASN A 1 64 ? 20.047 -17.484 7.305 1 51.5 64 ASN A O 1
ATOM 502 N N . GLU A 1 65 ? 20.375 -19.078 8.867 1 55.41 65 GLU A N 1
ATOM 503 C CA . GLU A 1 65 ? 21.297 -19.844 8.023 1 55.41 65 GLU A CA 1
ATOM 504 C C . GLU A 1 65 ? 20.547 -20.562 6.914 1 55.41 65 GLU A C 1
ATOM 506 O O . GLU A 1 65 ? 21.125 -20.844 5.852 1 55.41 65 GLU A O 1
ATOM 511 N N . LEU A 1 66 ? 19.297 -20.609 7.254 1 59.56 66 LEU A N 1
ATOM 512 C CA . LEU A 1 66 ? 18.516 -21.406 6.309 1 59.56 66 LEU A CA 1
ATOM 513 C C . LEU A 1 66 ? 18.281 -20.625 5.016 1 59.56 66 LEU A C 1
ATOM 515 O O . LEU A 1 66 ? 18.141 -21.219 3.945 1 59.56 66 LEU A O 1
ATOM 519 N N . HIS A 1 67 ? 18.328 -19.234 5.164 1 67.75 67 HIS A N 1
ATOM 520 C CA . HIS A 1 67 ? 17.969 -18.469 3.984 1 67.75 67 HIS A CA 1
ATOM 521 C C . HIS A 1 67 ? 19.172 -17.766 3.381 1 67.75 67 HIS A C 1
ATOM 523 O O . HIS A 1 67 ? 19.062 -17.094 2.348 1 67.75 67 HIS A O 1
ATOM 529 N N . GLU A 1 68 ? 20.312 -17.969 3.992 1 64 68 GLU A N 1
ATOM 530 C CA . GLU A 1 68 ? 21.562 -17.344 3.57 1 64 68 GLU A CA 1
ATOM 531 C C . GLU A 1 68 ? 21.859 -17.641 2.105 1 64 68 GLU A C 1
ATOM 533 O O . GLU A 1 68 ? 22.266 -16.75 1.352 1 64 68 GLU A O 1
ATOM 538 N N . PRO A 1 69 ? 21.5 -18.844 1.69 1 65.44 69 PRO A N 1
ATOM 539 C CA . PRO A 1 69 ? 21.875 -19.172 0.314 1 65.44 69 PRO A CA 1
ATOM 540 C C . PRO A 1 69 ? 20.953 -18.531 -0.721 1 65.44 69 PRO A C 1
ATOM 542 O O . PRO A 1 69 ? 21.25 -18.562 -1.918 1 65.44 69 PRO A O 1
ATOM 545 N N . LEU A 1 70 ? 19.938 -17.922 -0.451 1 81.12 70 LEU A N 1
ATOM 546 C CA . LEU A 1 70 ? 18.859 -17.625 -1.396 1 81.12 70 LEU A CA 1
ATOM 547 C C . LEU A 1 70 ? 19.141 -16.312 -2.127 1 81.12 70 LEU A C 1
ATOM 549 O O . LEU A 1 70 ? 18.719 -16.125 -3.268 1 81.12 70 LEU A O 1
ATOM 553 N N . GLY A 1 71 ? 19.984 -15.422 -1.64 1 81.62 71 GLY A N 1
ATOM 554 C CA . GLY A 1 71 ? 20.062 -14.086 -2.201 1 81.62 71 GLY A CA 1
ATOM 555 C C . GLY A 1 71 ? 18.781 -13.289 -2.039 1 81.62 71 GLY A C 1
ATOM 556 O O . GLY A 1 71 ? 17.734 -13.836 -1.676 1 81.62 71 GLY A O 1
ATOM 557 N N . CYS A 1 72 ? 18.859 -11.961 -2.412 1 88.06 72 CYS A N 1
ATOM 558 C CA . CYS A 1 72 ? 17.672 -11.148 -2.174 1 88.06 72 CYS A CA 1
ATOM 559 C C . CYS A 1 72 ? 17.531 -10.062 -3.234 1 88.06 72 CYS A C 1
ATOM 561 O O . CYS A 1 72 ? 16.578 -9.289 -3.207 1 88.06 72 CYS A O 1
ATOM 563 N N . MET A 1 73 ? 18.469 -10.023 -4.227 1 90.44 73 MET A N 1
ATOM 564 C CA . MET A 1 73 ? 18.391 -9 -5.262 1 90.44 73 MET A CA 1
ATOM 565 C C . MET A 1 73 ? 18.375 -9.625 -6.652 1 90.44 73 MET A C 1
ATOM 567 O O . MET A 1 73 ? 19.219 -10.469 -6.973 1 90.44 73 MET A O 1
ATOM 571 N N . LEU A 1 74 ? 17.438 -9.25 -7.434 1 92.06 74 LEU A N 1
ATOM 572 C CA . LEU A 1 74 ? 17.297 -9.742 -8.797 1 92.06 74 LEU A CA 1
ATOM 573 C C . LEU A 1 74 ? 17.344 -8.586 -9.797 1 92.06 74 LEU A C 1
ATOM 575 O O . LEU A 1 74 ? 16.594 -7.613 -9.664 1 92.06 74 LEU A O 1
ATOM 579 N N . LYS A 1 75 ? 18.188 -8.703 -10.758 1 89.94 75 LYS A N 1
ATOM 580 C CA . LYS A 1 75 ? 18.281 -7.668 -11.781 1 89.94 75 LYS A CA 1
ATOM 581 C C . LYS A 1 75 ? 17.188 -7.832 -12.828 1 89.94 75 LYS A C 1
ATOM 583 O O . LYS A 1 75 ? 17.047 -8.898 -13.422 1 89.94 75 LYS A O 1
ATOM 588 N N . ASP A 1 76 ? 16.438 -6.836 -13.023 1 89.88 76 ASP A N 1
ATOM 589 C CA . ASP A 1 76 ? 15.352 -6.926 -13.992 1 89.88 76 ASP A CA 1
ATOM 590 C C . ASP A 1 76 ? 15.82 -6.531 -15.391 1 89.88 76 ASP A C 1
ATOM 592 O O . ASP A 1 76 ? 17 -6.254 -15.594 1 89.88 76 ASP A O 1
ATOM 596 N N . SER A 1 77 ? 14.93 -6.562 -16.359 1 89.75 77 SER A N 1
ATOM 597 C CA . SER A 1 77 ? 15.281 -6.34 -17.766 1 89.75 77 SER A CA 1
ATOM 598 C C . SER A 1 77 ? 15.672 -4.887 -18.016 1 89.75 77 SER A C 1
ATOM 600 O O . SER A 1 77 ? 16.297 -4.57 -19.016 1 89.75 77 SER A O 1
ATOM 602 N N . ARG A 1 78 ? 15.336 -4.059 -17.141 1 84.75 78 ARG A N 1
ATOM 603 C CA . ARG A 1 78 ? 15.688 -2.65 -17.281 1 84.75 78 ARG A CA 1
ATOM 604 C C . ARG A 1 78 ? 17 -2.342 -16.594 1 84.75 78 ARG A C 1
ATOM 606 O O . ARG A 1 78 ? 17.422 -1.182 -16.516 1 84.75 78 ARG A O 1
ATOM 613 N N . GLY A 1 79 ? 17.547 -3.303 -16.031 1 85.31 79 GLY A N 1
ATOM 614 C CA . GLY A 1 79 ? 18.859 -3.172 -15.43 1 85.31 79 GLY A CA 1
ATOM 615 C C . GLY A 1 79 ? 18.812 -2.746 -13.977 1 85.31 79 GLY A C 1
ATOM 616 O O . GLY A 1 79 ? 19.844 -2.432 -13.375 1 85.31 79 GLY A O 1
ATOM 617 N N . LYS A 1 80 ? 17.656 -2.766 -13.445 1 88.31 80 LYS A N 1
ATOM 618 C CA . LYS A 1 80 ? 17.516 -2.371 -12.047 1 88.31 80 LYS A CA 1
ATOM 619 C C . LYS A 1 80 ? 17.453 -3.594 -11.133 1 88.31 80 LYS A C 1
ATOM 621 O O . LYS A 1 80 ? 16.812 -4.594 -11.484 1 88.31 80 LYS A O 1
ATOM 626 N N . PHE A 1 81 ? 18.094 -3.465 -10.023 1 90.81 81 PHE A N 1
ATOM 627 C CA . PHE A 1 81 ? 18.031 -4.539 -9.039 1 90.81 81 PHE A CA 1
ATOM 628 C C . PHE A 1 81 ? 16.766 -4.414 -8.188 1 90.81 81 PHE A C 1
ATOM 630 O O . PHE A 1 81 ? 16.453 -3.326 -7.707 1 90.81 81 PHE A O 1
ATOM 637 N N . ARG A 1 82 ? 16.062 -5.484 -8.094 1 93.56 82 ARG A N 1
ATOM 638 C CA . ARG A 1 82 ? 14.828 -5.555 -7.336 1 93.56 82 ARG A CA 1
ATOM 639 C C . ARG A 1 82 ? 14.969 -6.496 -6.145 1 93.56 82 ARG A C 1
ATOM 641 O O . ARG A 1 82 ? 15.602 -7.551 -6.25 1 93.56 82 ARG A O 1
ATOM 648 N N . TYR A 1 83 ? 14.391 -6.086 -5.09 1 91.75 83 TYR A N 1
ATOM 649 C CA . TYR A 1 83 ? 14.398 -6.91 -3.887 1 91.75 83 TYR A CA 1
ATOM 650 C C . TYR A 1 83 ? 13.367 -8.023 -3.984 1 91.75 83 TYR A C 1
ATOM 652 O O . TYR A 1 83 ? 12.258 -7.809 -4.473 1 91.75 83 TYR A O 1
ATOM 660 N N . VAL A 1 84 ? 13.773 -9.211 -3.566 1 93.19 84 VAL A N 1
ATOM 661 C CA . VAL A 1 84 ? 12.883 -10.367 -3.492 1 93.19 84 VAL A CA 1
ATOM 662 C C . VAL A 1 84 ? 13.039 -11.055 -2.137 1 93.19 84 VAL A C 1
ATOM 664 O O . VAL A 1 84 ? 14.125 -11.539 -1.8 1 93.19 84 VAL A O 1
ATOM 667 N N . GLY A 1 85 ? 11.992 -11.188 -1.389 1 90.75 85 GLY A N 1
ATOM 668 C CA . GLY A 1 85 ? 12.016 -11.828 -0.081 1 90.75 85 GLY A CA 1
ATOM 669 C C . GLY A 1 85 ? 12.234 -13.328 -0.149 1 90.75 85 GLY A C 1
ATOM 670 O O . GLY A 1 85 ? 11.891 -13.961 -1.143 1 90.75 85 GLY A O 1
ATOM 671 N N . ALA A 1 86 ? 12.68 -13.859 0.928 1 89.56 86 ALA A N 1
ATOM 672 C CA . ALA A 1 86 ? 13.062 -15.266 0.984 1 89.56 86 ALA A CA 1
ATOM 673 C C . ALA A 1 86 ? 11.836 -16.172 0.912 1 89.56 86 ALA A C 1
ATOM 675 O O . ALA A 1 86 ? 11.938 -17.344 0.574 1 89.56 86 ALA A O 1
ATOM 676 N N . HIS A 1 87 ? 10.695 -15.648 1.267 1 91.31 87 HIS A N 1
ATOM 677 C CA . HIS A 1 87 ? 9.484 -16.453 1.252 1 91.31 87 HIS A CA 1
ATOM 678 C C . HIS A 1 87 ? 9.023 -16.734 -0.174 1 91.31 87 HIS A C 1
ATOM 680 O O . HIS A 1 87 ? 8.195 -17.625 -0.405 1 91.31 87 HIS A O 1
ATOM 686 N N . SER A 1 88 ? 9.523 -15.922 -1.137 1 94.56 88 SER A N 1
ATOM 687 C CA . SER A 1 88 ? 9.18 -16.125 -2.541 1 94.56 88 SER A CA 1
ATOM 688 C C . SER A 1 88 ? 9.898 -17.344 -3.109 1 94.56 88 SER A C 1
ATOM 690 O O . SER A 1 88 ? 10.961 -17.734 -2.621 1 94.56 88 SER A O 1
ATOM 692 N N . GLU A 1 89 ? 9.336 -17.906 -4.074 1 95 89 GLU A N 1
ATOM 693 C CA . GLU A 1 89 ? 9.945 -19.062 -4.723 1 95 89 GLU A CA 1
ATOM 694 C C . GLU A 1 89 ? 11.117 -18.656 -5.598 1 95 89 GLU A C 1
ATOM 696 O O . GLU A 1 89 ? 11.969 -19.484 -5.938 1 95 89 GLU A O 1
ATOM 701 N N . ILE A 1 90 ? 11.242 -17.406 -5.906 1 94.12 90 ILE A N 1
ATOM 702 C CA . ILE A 1 90 ? 12.242 -16.922 -6.852 1 94.12 90 ILE A CA 1
ATOM 703 C C . ILE A 1 90 ? 13.641 -17.156 -6.289 1 94.12 90 ILE A C 1
ATOM 705 O O . ILE A 1 90 ? 14.477 -17.797 -6.938 1 94.12 90 ILE A O 1
ATOM 709 N N . PRO A 1 91 ? 13.93 -16.734 -5.086 1 93.25 91 PRO A N 1
ATOM 710 C CA . PRO A 1 91 ? 15.266 -16.984 -4.551 1 93.25 91 PRO A CA 1
ATOM 711 C C . PRO A 1 91 ? 15.531 -18.484 -4.328 1 93.25 91 PRO A C 1
ATOM 713 O O . PRO A 1 91 ? 16.656 -18.953 -4.52 1 93.25 91 PRO A O 1
ATOM 716 N N . PHE A 1 92 ? 14.562 -19.188 -3.939 1 93.62 92 PHE A N 1
ATOM 717 C CA . PHE A 1 92 ? 14.703 -20.625 -3.729 1 93.62 92 PHE A CA 1
ATOM 718 C C . PHE A 1 92 ? 15.047 -21.344 -5.035 1 93.62 92 PHE A C 1
ATOM 720 O O . PHE A 1 92 ? 15.961 -22.156 -5.078 1 93.62 92 PHE A O 1
ATOM 727 N N . ASN A 1 93 ? 14.273 -21 -6.039 1 93.38 93 ASN A N 1
ATOM 728 C CA . ASN A 1 93 ? 14.516 -21.594 -7.352 1 93.38 93 ASN A CA 1
ATOM 729 C C . ASN A 1 93 ? 15.93 -21.281 -7.844 1 93.38 93 ASN A C 1
ATOM 731 O O . ASN A 1 93 ? 16.578 -22.156 -8.445 1 93.38 93 ASN A O 1
ATOM 735 N N . ALA A 1 94 ? 16.344 -20.094 -7.613 1 90.75 94 ALA A N 1
ATOM 736 C CA . ALA A 1 94 ? 17.688 -19.703 -8.031 1 90.75 94 ALA A CA 1
ATOM 737 C C . ALA A 1 94 ? 18.75 -20.5 -7.285 1 90.75 94 ALA A C 1
ATOM 739 O O . ALA A 1 94 ? 19.766 -20.906 -7.875 1 90.75 94 ALA A O 1
ATOM 740 N N . ALA A 1 95 ? 18.531 -20.703 -6.027 1 89.5 95 ALA A N 1
ATOM 741 C CA . ALA A 1 95 ? 19.453 -21.5 -5.227 1 89.5 95 ALA A CA 1
ATOM 742 C C . ALA A 1 95 ? 19.531 -22.938 -5.734 1 89.5 95 ALA A C 1
ATOM 744 O O . ALA A 1 95 ? 20.609 -23.531 -5.785 1 89.5 95 ALA A O 1
ATOM 745 N N . VAL A 1 96 ? 18.406 -23.484 -6.102 1 91.44 96 VAL A N 1
ATOM 746 C CA . VAL A 1 96 ? 18.344 -24.844 -6.602 1 91.44 96 VAL A CA 1
ATOM 747 C C . VAL A 1 96 ? 19.016 -24.922 -7.973 1 91.44 96 VAL A C 1
ATOM 749 O O . VAL A 1 96 ? 19.781 -25.844 -8.25 1 91.44 96 VAL A O 1
ATOM 752 N N . ALA A 1 97 ? 18.719 -23.922 -8.781 1 88 97 ALA A N 1
ATOM 753 C CA . ALA A 1 97 ? 19.266 -23.906 -10.141 1 88 97 ALA A CA 1
ATOM 754 C C . ALA A 1 97 ? 20.781 -23.734 -10.133 1 88 97 ALA A C 1
ATOM 756 O O . ALA A 1 97 ? 21.453 -24.094 -11.094 1 88 97 ALA A O 1
ATOM 757 N N . THR A 1 98 ? 21.281 -23.188 -9.055 1 83.38 98 THR A N 1
ATOM 758 C CA . THR A 1 98 ? 22.719 -22.938 -9 1 83.38 98 THR A CA 1
ATOM 759 C C . THR A 1 98 ? 23.391 -23.875 -8.016 1 83.38 98 THR A C 1
ATOM 761 O O . THR A 1 98 ? 24.469 -23.562 -7.488 1 83.38 98 THR A O 1
ATOM 764 N N . LEU A 1 99 ? 22.672 -24.906 -7.77 1 81.31 99 LEU A N 1
ATOM 765 C CA . LEU A 1 99 ? 23.266 -25.891 -6.887 1 81.31 99 LEU A CA 1
ATOM 766 C C . LEU A 1 99 ? 24.625 -26.344 -7.402 1 81.31 99 LEU A C 1
ATOM 768 O O . LEU A 1 99 ? 24.766 -26.688 -8.578 1 81.31 99 LEU A O 1
ATOM 772 N N . GLY A 1 100 ? 25.594 -26.188 -6.625 1 70.5 100 GLY A N 1
ATOM 773 C CA . GLY A 1 100 ? 26.922 -26.656 -6.996 1 70.5 100 GLY A CA 1
ATOM 774 C C . GLY A 1 100 ? 27.766 -25.578 -7.668 1 70.5 100 GLY A C 1
ATOM 775 O O . GLY A 1 100 ? 28.953 -25.781 -7.914 1 70.5 100 GLY A O 1
ATOM 776 N N . MET A 1 101 ? 27.109 -24.469 -7.98 1 73.56 101 MET A N 1
ATOM 777 C CA . MET A 1 101 ? 27.844 -23.375 -8.625 1 73.56 101 MET A CA 1
ATOM 778 C C . MET A 1 101 ? 28.266 -22.312 -7.613 1 73.56 101 MET A C 1
ATOM 780 O O . MET A 1 101 ? 27.562 -22.094 -6.621 1 73.56 101 MET A O 1
ATOM 784 N N . GLN A 1 102 ? 29.438 -21.859 -7.746 1 71.06 102 GLN A N 1
ATOM 785 C CA . GLN A 1 102 ? 29.891 -20.766 -6.906 1 71.06 102 GLN A CA 1
ATOM 786 C C . GLN A 1 102 ? 29.391 -19.422 -7.43 1 71.06 102 GLN A C 1
ATOM 788 O O . GLN A 1 102 ? 29.625 -19.062 -8.586 1 71.06 102 GLN A O 1
ATOM 793 N N . ARG A 1 103 ? 28.594 -18.859 -6.598 1 74.44 103 ARG A N 1
ATOM 794 C CA . ARG A 1 103 ? 28.109 -17.531 -6.973 1 74.44 103 ARG A CA 1
ATOM 795 C C . ARG A 1 103 ? 29.078 -16.438 -6.543 1 74.44 103 ARG A C 1
ATOM 797 O O . ARG A 1 103 ? 29.625 -16.484 -5.434 1 74.44 103 ARG A O 1
ATOM 804 N N . LYS A 1 104 ? 29.438 -15.539 -7.457 1 73.56 104 LYS A N 1
ATOM 805 C CA . LYS A 1 104 ? 30.328 -14.422 -7.148 1 73.56 104 LYS A CA 1
ATOM 806 C C . LYS A 1 104 ? 29.75 -13.57 -6.02 1 73.56 104 LYS A C 1
ATOM 808 O O . LYS A 1 104 ? 30.469 -13.234 -5.066 1 73.56 104 LYS A O 1
ATOM 813 N N . ASP A 1 105 ? 28.453 -13.211 -6.148 1 78.62 105 ASP A N 1
ATOM 814 C CA . ASP A 1 105 ? 27.75 -12.453 -5.125 1 78.62 105 ASP A CA 1
ATOM 815 C C . ASP A 1 105 ? 26.5 -13.195 -4.652 1 78.62 105 ASP A C 1
ATOM 817 O O . ASP A 1 105 ? 25.5 -13.258 -5.367 1 78.62 105 ASP A O 1
ATOM 821 N N . PRO A 1 106 ? 26.562 -13.719 -3.461 1 78.81 106 PRO A N 1
ATOM 822 C CA . PRO A 1 106 ? 25.453 -14.547 -2.967 1 78.81 106 PRO A CA 1
ATOM 823 C C . PRO A 1 106 ? 24.172 -13.75 -2.762 1 78.81 106 PRO A C 1
ATOM 825 O O . PRO A 1 106 ? 23.094 -14.336 -2.613 1 78.81 106 PRO A O 1
ATOM 828 N N . SER A 1 107 ? 24.266 -12.445 -2.721 1 82.75 107 SER A N 1
ATOM 829 C CA . SER A 1 107 ? 23.062 -11.641 -2.504 1 82.75 107 SER A CA 1
ATOM 830 C C . SER A 1 107 ? 22.281 -11.453 -3.801 1 82.75 107 SER A C 1
ATOM 832 O O . SER A 1 107 ? 21.109 -11.062 -3.775 1 82.75 107 SER A O 1
ATOM 834 N N . ILE A 1 108 ? 22.938 -11.734 -4.93 1 88.12 108 ILE A N 1
ATOM 835 C CA . ILE A 1 108 ? 22.312 -11.492 -6.227 1 88.12 108 ILE A CA 1
ATOM 836 C C . ILE A 1 108 ? 21.688 -12.789 -6.738 1 88.12 108 ILE A C 1
ATOM 838 O O . ILE A 1 108 ? 22.328 -13.844 -6.746 1 88.12 108 ILE A O 1
ATOM 842 N N . ILE A 1 109 ? 20.438 -12.773 -7.031 1 90.62 109 ILE A N 1
ATOM 843 C CA . ILE A 1 109 ? 19.719 -13.875 -7.66 1 90.62 109 ILE A CA 1
ATOM 844 C C . ILE A 1 109 ? 20 -13.891 -9.164 1 90.62 109 ILE A C 1
ATOM 846 O O . ILE A 1 109 ? 19.797 -12.883 -9.852 1 90.62 109 ILE A O 1
ATOM 850 N N . PRO A 1 110 ? 20.547 -14.922 -9.625 1 87.06 110 PRO A N 1
ATOM 851 C CA . PRO A 1 110 ? 20.812 -14.969 -11.062 1 87.06 110 PRO A CA 1
ATOM 852 C C . PRO A 1 110 ? 19.562 -14.719 -11.898 1 87.06 110 PRO A C 1
ATOM 854 O O . PRO A 1 110 ? 18.469 -15.18 -11.547 1 87.06 110 PRO A O 1
ATOM 857 N N . GLY A 1 111 ? 19.688 -14.047 -12.945 1 85.31 111 GLY A N 1
ATOM 858 C CA . GLY A 1 111 ? 18.562 -13.68 -13.805 1 85.31 111 GLY A CA 1
ATOM 859 C C . GLY A 1 111 ? 18.125 -14.805 -14.719 1 85.31 111 GLY A C 1
ATOM 860 O O . GLY A 1 111 ? 18.781 -15.844 -14.797 1 85.31 111 GLY A O 1
ATOM 861 N N . PRO A 1 112 ? 17.031 -14.594 -15.359 1 86.06 112 PRO A N 1
ATOM 862 C CA . PRO A 1 112 ? 16.547 -15.578 -16.344 1 86.06 112 PRO A CA 1
ATOM 863 C C . PRO A 1 112 ? 17.484 -15.719 -17.547 1 86.06 112 PRO A C 1
ATOM 865 O O . PRO A 1 112 ? 18.203 -14.773 -17.875 1 86.06 112 PRO A O 1
ATOM 868 N N . LYS A 1 113 ? 17.453 -16.828 -18.125 1 85.69 113 LYS A N 1
ATOM 869 C CA . LYS A 1 113 ? 18.281 -17.094 -19.281 1 85.69 113 LYS A CA 1
ATOM 870 C C . LYS A 1 113 ? 17.578 -16.688 -20.578 1 85.69 113 LYS A C 1
ATOM 872 O O . LYS A 1 113 ? 18.234 -16.312 -21.547 1 85.69 113 LYS A O 1
ATOM 877 N N . VAL A 1 114 ? 16.281 -16.828 -20.391 1 84.56 114 VAL A N 1
ATOM 878 C CA . VAL A 1 114 ? 15.508 -16.547 -21.594 1 84.56 114 VAL A CA 1
ATOM 879 C C . VAL A 1 114 ? 14.586 -15.367 -21.344 1 84.56 114 VAL A C 1
ATOM 881 O O . VAL A 1 114 ? 13.938 -15.281 -20.297 1 84.56 114 VAL A O 1
ATOM 884 N N . GLY A 1 115 ? 14.648 -14.484 -22.188 1 78.88 115 GLY A N 1
ATOM 885 C CA . GLY A 1 115 ? 13.656 -13.43 -22.203 1 78.88 115 GLY A CA 1
ATOM 886 C C . GLY A 1 115 ? 14.008 -12.258 -21.312 1 78.88 115 GLY A C 1
ATOM 887 O O . GLY A 1 115 ? 15.062 -12.258 -20.672 1 78.88 115 GLY A O 1
ATOM 888 N N . SER A 1 116 ? 13.234 -11.234 -21.422 1 83.62 116 SER A N 1
ATOM 889 C CA . SER A 1 116 ? 13.352 -10.008 -20.641 1 83.62 116 SER A CA 1
ATOM 890 C C . SER A 1 116 ? 12.156 -9.82 -19.719 1 83.62 116 SER A C 1
ATOM 892 O O . SER A 1 116 ? 11.016 -9.758 -20.172 1 83.62 116 SER A O 1
ATOM 894 N N . TYR A 1 117 ? 12.5 -9.727 -18.516 1 83.38 117 TYR A N 1
ATOM 895 C CA . TYR A 1 117 ? 11.398 -9.586 -17.562 1 83.38 117 TYR A CA 1
ATOM 896 C C . TYR A 1 117 ? 11.617 -8.383 -16.656 1 83.38 117 TYR A C 1
ATOM 898 O O . TYR A 1 117 ? 12.617 -8.312 -15.938 1 83.38 117 TYR A O 1
ATOM 906 N N . PRO A 1 118 ? 10.703 -7.422 -16.719 1 87 118 PRO A N 1
ATOM 907 C CA . PRO A 1 118 ? 9.453 -7.391 -17.484 1 87 118 PRO A CA 1
ATOM 908 C C . PRO A 1 118 ? 9.68 -7.215 -18.984 1 87 118 PRO A C 1
ATOM 910 O O . PRO A 1 118 ? 10.75 -6.75 -19.406 1 87 118 PRO A O 1
ATOM 913 N N . PRO A 1 119 ? 8.617 -7.734 -19.656 1 78.75 119 PRO A N 1
ATOM 914 C CA . PRO A 1 119 ? 8.734 -7.535 -21.094 1 78.75 119 PRO A CA 1
ATOM 915 C C . PRO A 1 119 ? 8.531 -6.078 -21.516 1 78.75 119 PRO A C 1
ATOM 917 O O . PRO A 1 119 ? 7.973 -5.289 -20.75 1 78.75 119 PRO A O 1
ATOM 920 N N . ASN A 1 120 ? 9.133 -5.797 -22.609 1 74.75 120 ASN A N 1
ATOM 921 C CA . ASN A 1 120 ? 8.922 -4.461 -23.141 1 74.75 120 ASN A CA 1
ATOM 922 C C . ASN A 1 120 ? 7.523 -4.316 -23.75 1 74.75 120 ASN A C 1
ATOM 924 O O . ASN A 1 120 ? 7.18 -5.016 -24.703 1 74.75 120 ASN A O 1
ATOM 928 N N . LEU A 1 121 ? 6.695 -3.693 -23.062 1 68.19 121 LEU A N 1
ATOM 929 C CA . LEU A 1 121 ? 5.355 -3.461 -23.594 1 68.19 121 LEU A CA 1
ATOM 930 C C . LEU A 1 121 ? 5.312 -2.176 -24.406 1 68.19 121 LEU A C 1
ATOM 932 O O . LEU A 1 121 ? 6.031 -1.218 -24.109 1 68.19 121 LEU A O 1
ATOM 936 N N . PRO A 1 122 ? 4.645 -2.363 -25.5 1 59.31 122 PRO A N 1
ATOM 937 C CA . PRO A 1 122 ? 4.547 -1.139 -26.297 1 59.31 122 PRO A CA 1
ATOM 938 C C . PRO A 1 122 ? 3.979 0.038 -25.5 1 59.31 122 PRO A C 1
ATOM 940 O O . PRO A 1 122 ? 3.131 -0.155 -24.625 1 59.31 122 PRO A O 1
ATOM 943 N N . VAL A 1 123 ? 4.723 1.035 -25.406 1 56.5 123 VAL A N 1
ATOM 944 C CA . VAL A 1 123 ? 4.238 2.244 -24.75 1 56.5 123 VAL A CA 1
ATOM 945 C C . VAL A 1 123 ? 3.088 2.844 -25.562 1 56.5 123 VAL A C 1
ATOM 947 O O . VAL A 1 123 ? 3.115 2.832 -26.797 1 56.5 123 VAL A O 1
ATOM 950 N N . ALA A 1 124 ? 1.839 2.848 -24.922 1 48.56 124 ALA A N 1
ATOM 951 C CA . ALA A 1 124 ? 0.657 3.404 -25.578 1 48.56 124 ALA A CA 1
ATOM 952 C C . ALA A 1 124 ? 0.999 4.684 -26.328 1 48.56 124 ALA A C 1
ATOM 954 O O . ALA A 1 124 ? 1.668 5.57 -25.797 1 48.56 124 ALA A O 1
ATOM 955 N N . SER A 1 125 ? 1.136 4.621 -27.672 1 41.31 125 SER A N 1
ATOM 956 C CA . SER A 1 125 ? 1.099 5.887 -28.391 1 41.31 125 SER A CA 1
ATOM 957 C C . SER A 1 125 ? -0.114 6.719 -27.984 1 41.31 125 SER A C 1
ATOM 959 O O . SER A 1 125 ? -1.221 6.191 -27.859 1 41.31 125 SER A O 1
ATOM 961 N N . PRO A 1 126 ? 0.123 7.785 -27.234 1 38.16 126 PRO A N 1
ATOM 962 C CA . PRO A 1 126 ? -1.075 8.57 -26.938 1 38.16 126 PRO A CA 1
ATOM 963 C C . PRO A 1 126 ? -2.088 8.57 -28.078 1 38.16 126 PRO A C 1
ATOM 965 O O . PRO A 1 126 ? -1.707 8.703 -29.25 1 38.16 126 PRO A O 1
ATOM 968 N N . SER A 1 127 ? -2.98 7.805 -28.062 1 36.31 127 SER A N 1
ATOM 969 C CA . SER A 1 127 ? -3.963 7.984 -29.125 1 36.31 127 SER A CA 1
ATOM 970 C C . SER A 1 127 ? -4.23 9.469 -29.391 1 36.31 127 SER A C 1
ATOM 972 O O . SER A 1 127 ? -4.543 10.219 -28.453 1 36.31 127 SER A O 1
ATOM 974 N N . THR A 1 128 ? -3.59 10.094 -30.312 1 33.94 128 THR A N 1
ATOM 975 C CA . THR A 1 128 ? -3.811 11.414 -30.875 1 33.94 128 THR A CA 1
ATOM 976 C C . THR A 1 128 ? -5.301 11.734 -30.938 1 33.94 128 THR A C 1
ATOM 978 O O . THR A 1 128 ? -5.707 12.695 -31.594 1 33.94 128 THR A O 1
ATOM 981 N N . ASP A 1 129 ? -6.273 10.875 -30.938 1 33.31 129 ASP A N 1
ATOM 982 C CA . ASP A 1 129 ? -7.52 11.477 -31.406 1 33.31 129 ASP A CA 1
ATOM 983 C C . ASP A 1 129 ? -7.973 12.594 -30.469 1 33.31 129 ASP A C 1
ATOM 985 O O . ASP A 1 129 ? -7.797 12.508 -29.25 1 33.31 129 ASP A O 1
ATOM 989 N N . SER A 1 130 ? -8.406 13.828 -31.016 1 33.38 130 SER A N 1
ATOM 990 C CA . SER A 1 130 ? -8.977 15.125 -30.672 1 33.38 130 SER A CA 1
ATOM 991 C C . SER A 1 130 ? -9.828 15.039 -29.422 1 33.38 130 SER A C 1
ATOM 993 O O . SER A 1 130 ? -10.227 13.945 -29 1 33.38 130 SER A O 1
ATOM 995 N N . GLY A 1 131 ? -10.352 16.312 -28.828 1 36.31 131 GLY A N 1
ATOM 996 C CA . GLY A 1 131 ? -11.383 16.891 -27.984 1 36.31 131 GLY A CA 1
ATOM 997 C C . GLY A 1 131 ? -12.586 15.984 -27.797 1 36.31 131 GLY A C 1
ATOM 998 O O . GLY A 1 131 ? -13.578 16.375 -27.172 1 36.31 131 GLY A O 1
ATOM 999 N N . ALA A 1 132 ? -13.078 15.398 -28.938 1 35.78 132 ALA A N 1
ATOM 1000 C CA . ALA A 1 132 ? -14.398 14.781 -29 1 35.78 132 ALA A CA 1
ATOM 1001 C C . ALA A 1 132 ? -14.508 13.602 -28.031 1 35.78 132 ALA A C 1
ATOM 1003 O O . ALA A 1 132 ? -13.5 12.969 -27.703 1 35.78 132 ALA A O 1
ATOM 1004 N N . GLU A 1 133 ? -15.555 13.336 -27.453 1 46.06 133 GLU A N 1
ATOM 1005 C CA . GLU A 1 133 ? -16.141 12.258 -26.656 1 46.06 133 GLU A CA 1
ATOM 1006 C C . GLU A 1 133 ? -15.555 10.906 -27.047 1 46.06 133 GLU A C 1
ATOM 1008 O O . GLU A 1 133 ? -15.922 10.328 -28.078 1 46.06 133 GLU A O 1
ATOM 1013 N N . GLU A 1 134 ? -14.203 10.656 -27.094 1 50.72 134 GLU A N 1
ATOM 1014 C CA . GLU A 1 134 ? -13.445 9.516 -27.594 1 50.72 134 GLU A CA 1
ATOM 1015 C C . GLU A 1 134 ? -14.148 8.203 -27.266 1 50.72 134 GLU A C 1
ATOM 1017 O O . GLU A 1 134 ? -14.422 7.91 -26.094 1 50.72 134 GLU A O 1
ATOM 1022 N N . SER A 1 135 ? -14.898 7.703 -28.109 1 70.25 135 SER A N 1
ATOM 1023 C CA . SER A 1 135 ? -15.602 6.426 -28.062 1 70.25 135 SER A CA 1
ATOM 1024 C C . SER A 1 135 ? -14.641 5.273 -27.781 1 70.25 135 SER A C 1
ATOM 1026 O O . SER A 1 135 ? -13.562 5.191 -28.375 1 70.25 135 SER A O 1
ATOM 1028 N N . TYR A 1 136 ? -14.641 4.551 -26.703 1 85.56 136 TYR A N 1
ATOM 1029 C CA . TYR A 1 136 ? -13.883 3.363 -26.328 1 85.56 136 TYR A CA 1
ATOM 1030 C C . TYR A 1 136 ? -13.977 2.291 -27.406 1 85.56 136 TYR A C 1
ATOM 1032 O O . TYR A 1 136 ? -15.047 2.086 -28 1 85.56 136 TYR A O 1
ATOM 1040 N N . TYR A 1 137 ? -12.891 1.737 -27.875 1 89.56 137 TYR A N 1
ATOM 1041 C CA . TYR A 1 137 ? -12.898 0.597 -28.781 1 89.56 137 TYR A CA 1
ATOM 1042 C C . TYR A 1 137 ? -13.508 -0.631 -28.109 1 89.56 137 TYR A C 1
ATOM 1044 O O . TYR A 1 137 ? -13.156 -0.967 -26.984 1 89.56 137 TYR A O 1
ATOM 1052 N N . LEU A 1 138 ? -14.422 -1.25 -28.828 1 91.5 138 LEU A N 1
ATOM 1053 C CA . LEU A 1 138 ? -14.977 -2.518 -28.375 1 91.5 138 LEU A CA 1
ATOM 1054 C C . LEU A 1 138 ? -14.922 -3.568 -29.469 1 91.5 138 LEU A C 1
ATOM 1056 O O . LEU A 1 138 ? -15.258 -3.287 -30.625 1 91.5 138 LEU A O 1
ATOM 1060 N N . PRO A 1 139 ? -14.406 -4.723 -29.156 1 92.62 139 PRO A N 1
ATOM 1061 C CA . PRO A 1 139 ? -14.445 -5.797 -30.156 1 92.62 139 PRO A CA 1
ATOM 1062 C C . PRO A 1 139 ? -15.875 -6.27 -30.453 1 92.62 139 PRO A C 1
ATOM 1064 O O . PRO A 1 139 ? -16.812 -5.828 -29.797 1 92.62 139 PRO A O 1
ATOM 1067 N N . GLY A 1 140 ? -15.945 -7.16 -31.5 1 91.19 140 GLY A N 1
ATOM 1068 C CA . GLY A 1 140 ? -17.266 -7.719 -31.781 1 91.19 140 GLY A CA 1
ATOM 1069 C C . GLY A 1 140 ? -17.891 -8.406 -30.594 1 91.19 140 GLY A C 1
ATOM 1070 O O . GLY A 1 140 ? -17.188 -8.953 -29.75 1 91.19 140 GLY A O 1
ATOM 1071 N N . ARG A 1 141 ? -19.219 -8.438 -30.531 1 91.44 141 ARG A N 1
ATOM 1072 C CA . ARG A 1 141 ? -19.938 -8.961 -29.375 1 91.44 141 ARG A CA 1
ATOM 1073 C C . ARG A 1 141 ? -19.594 -10.43 -29.141 1 91.44 141 ARG A C 1
ATOM 1075 O O . ARG A 1 141 ? -19.469 -10.867 -28 1 91.44 141 ARG A O 1
ATOM 1082 N N . GLU A 1 142 ? -19.516 -11.156 -30.125 1 90 142 GLU A N 1
ATOM 1083 C CA . GLU A 1 142 ? -19.188 -12.57 -30 1 90 142 GLU A CA 1
ATOM 1084 C C . GLU A 1 142 ? -17.812 -12.758 -29.359 1 90 142 GLU A C 1
ATOM 1086 O O . GLU A 1 142 ? -17.625 -13.633 -28.516 1 90 142 GLU A O 1
ATOM 1091 N N . LEU A 1 143 ? -16.922 -11.977 -29.828 1 90.81 143 LEU A N 1
ATOM 1092 C CA . LEU A 1 143 ? -15.578 -12.047 -29.266 1 90.81 143 LEU A CA 1
ATOM 1093 C C . LEU A 1 143 ? -15.578 -11.641 -27.797 1 90.81 143 LEU A C 1
ATOM 1095 O O . LEU A 1 143 ? -14.875 -12.234 -26.969 1 90.81 143 LEU A O 1
ATOM 1099 N N . CYS A 1 144 ? -16.344 -10.648 -27.516 1 93.5 144 CYS A N 1
ATOM 1100 C CA . CYS A 1 144 ? -16.469 -10.211 -26.141 1 93.5 144 CYS A CA 1
ATOM 1101 C C . CYS A 1 144 ? -16.969 -11.352 -25.25 1 93.5 144 CYS A C 1
ATOM 1103 O O . CYS A 1 144 ? -16.422 -11.578 -24.156 1 93.5 144 CYS A O 1
ATOM 1105 N N . ASP A 1 145 ? -17.875 -12.062 -25.734 1 93.31 145 ASP A N 1
ATOM 1106 C CA . ASP A 1 145 ? -18.453 -13.172 -24.969 1 93.31 145 ASP A CA 1
ATOM 1107 C C . ASP A 1 145 ? -17.406 -14.25 -24.703 1 93.31 145 ASP A C 1
ATOM 1109 O O . ASP A 1 145 ? -17.359 -14.844 -23.625 1 93.31 145 ASP A O 1
ATOM 1113 N N . ILE A 1 146 ? -16.625 -14.469 -25.672 1 92.19 146 ILE A N 1
ATOM 1114 C CA . ILE A 1 146 ? -15.57 -15.477 -25.547 1 92.19 146 ILE A CA 1
ATOM 1115 C C . ILE A 1 146 ? -14.555 -15.031 -24.5 1 92.19 146 ILE A C 1
ATOM 1117 O O . ILE A 1 146 ? -14.172 -15.812 -23.625 1 92.19 146 ILE A O 1
ATOM 1121 N N . TYR A 1 147 ? -14.117 -13.789 -24.594 1 94.44 147 TYR A N 1
ATOM 1122 C CA . TYR A 1 147 ? -13.125 -13.266 -23.656 1 94.44 147 TYR A CA 1
ATOM 1123 C C . TYR A 1 147 ? -13.664 -13.289 -22.219 1 94.44 147 TYR A C 1
ATOM 1125 O O . TYR A 1 147 ? -12.961 -13.688 -21.297 1 94.44 147 TYR A O 1
ATOM 1133 N N . ILE A 1 148 ? -14.867 -12.93 -22.047 1 95.5 148 ILE A N 1
ATOM 1134 C CA . ILE A 1 148 ? -15.484 -12.875 -20.719 1 95.5 148 ILE A CA 1
ATOM 1135 C C . ILE A 1 148 ? -15.656 -14.289 -20.172 1 95.5 148 ILE A C 1
ATOM 1137 O O . ILE A 1 148 ? -15.438 -14.539 -18.984 1 95.5 148 ILE A O 1
ATOM 1141 N N . SER A 1 149 ? -16.047 -15.148 -21.047 1 93.5 149 SER A N 1
ATOM 1142 C CA . SER A 1 149 ? -16.219 -16.531 -20.609 1 93.5 149 SER A CA 1
ATOM 1143 C C . SER A 1 149 ? -14.906 -17.125 -20.125 1 93.5 149 SER A C 1
ATOM 1145 O O . SER A 1 149 ? -14.867 -17.812 -19.094 1 93.5 149 SER A O 1
ATOM 1147 N N . ARG A 1 150 ? -13.859 -16.891 -20.781 1 93.25 150 ARG A N 1
ATOM 1148 C CA . ARG A 1 150 ? -12.547 -17.375 -20.391 1 93.25 150 ARG A CA 1
ATOM 1149 C C . ARG A 1 150 ? -12.141 -16.781 -19.031 1 93.25 150 ARG A C 1
ATOM 1151 O O . ARG A 1 150 ? -11.609 -17.5 -18.172 1 93.25 150 ARG A O 1
ATOM 1158 N N . PHE A 1 151 ? -12.406 -15.555 -18.969 1 95.94 151 PHE A N 1
ATOM 1159 C CA . PHE A 1 151 ? -12.094 -14.875 -17.719 1 95.94 151 PHE A CA 1
ATOM 1160 C C . PHE A 1 151 ? -12.867 -15.492 -16.562 1 95.94 151 PHE A C 1
ATOM 1162 O O . PHE A 1 151 ? -12.305 -15.734 -15.492 1 95.94 151 PHE A O 1
ATOM 1169 N N . LEU A 1 152 ? -14.125 -15.695 -16.703 1 94.94 152 LEU A N 1
ATOM 1170 C CA . LEU A 1 152 ? -14.977 -16.234 -15.656 1 94.94 152 LEU A CA 1
ATOM 1171 C C . LEU A 1 152 ? -14.562 -17.641 -15.289 1 94.94 152 LEU A C 1
ATOM 1173 O O . LEU A 1 152 ? -14.5 -18 -14.109 1 94.94 152 LEU A O 1
ATOM 1177 N N . GLU A 1 153 ? -14.156 -18.406 -16.203 1 92.88 153 GLU A N 1
ATOM 1178 C CA . GLU A 1 153 ? -13.859 -19.812 -15.992 1 92.88 153 GLU A CA 1
ATOM 1179 C C . GLU A 1 153 ? -12.477 -20 -15.367 1 92.88 153 GLU A C 1
ATOM 1181 O O . GLU A 1 153 ? -12.297 -20.844 -14.492 1 92.88 153 GLU A O 1
ATOM 1186 N N . ASP A 1 154 ? -11.555 -19.156 -15.75 1 94.38 154 ASP A N 1
ATOM 1187 C CA . ASP A 1 154 ? -10.164 -19.453 -15.398 1 94.38 154 ASP A CA 1
ATOM 1188 C C . ASP A 1 154 ? -9.68 -18.547 -14.273 1 94.38 154 ASP A C 1
ATOM 1190 O O . ASP A 1 154 ? -8.789 -18.922 -13.508 1 94.38 154 ASP A O 1
ATOM 1194 N N . VAL A 1 155 ? -10.195 -17.344 -14.219 1 96.81 155 VAL A N 1
ATOM 1195 C CA . VAL A 1 155 ? -9.656 -16.375 -13.281 1 96.81 155 VAL A CA 1
ATOM 1196 C C . VAL A 1 155 ? -10.68 -16.109 -12.172 1 96.81 155 VAL A C 1
ATOM 1198 O O . VAL A 1 155 ? -10.375 -16.266 -10.984 1 96.81 155 VAL A O 1
ATOM 1201 N N . HIS A 1 156 ? -11.883 -15.812 -12.547 1 96.38 156 HIS A N 1
ATOM 1202 C CA . HIS A 1 156 ? -12.93 -15.367 -11.625 1 96.38 156 HIS A CA 1
ATOM 1203 C C . HIS A 1 156 ? -13.359 -16.5 -10.703 1 96.38 156 HIS A C 1
ATOM 1205 O O . HIS A 1 156 ? -13.867 -16.25 -9.609 1 96.38 156 HIS A O 1
ATOM 1211 N N . CYS A 1 157 ? -13.109 -17.734 -11.062 1 94.62 157 CYS A N 1
ATOM 1212 C CA . CYS A 1 157 ? -13.523 -18.891 -10.258 1 94.62 157 CYS A CA 1
ATOM 1213 C C . CYS A 1 157 ? -12.766 -18.922 -8.93 1 94.62 157 CYS A C 1
ATOM 1215 O O . CYS A 1 157 ? -13.273 -19.438 -7.938 1 94.62 157 CYS A O 1
ATOM 1217 N N . THR A 1 158 ? -11.562 -18.328 -8.914 1 95.06 158 THR A N 1
ATOM 1218 C CA . THR A 1 158 ? -10.781 -18.328 -7.684 1 95.06 158 THR A CA 1
ATOM 1219 C C . THR A 1 158 ? -10.664 -16.906 -7.125 1 95.06 158 THR A C 1
ATOM 1221 O O . THR A 1 158 ? -10.414 -16.719 -5.934 1 95.06 158 THR A O 1
ATOM 1224 N N . TYR A 1 159 ? -10.812 -15.938 -7.965 1 97.19 159 TYR A N 1
ATOM 1225 C CA . TYR A 1 159 ? -10.789 -14.539 -7.555 1 97.19 159 TYR A CA 1
ATOM 1226 C C . TYR A 1 159 ? -12.094 -13.844 -7.922 1 97.19 159 TYR A C 1
ATOM 1228 O O . TYR A 1 159 ? -12.195 -13.203 -8.969 1 97.19 159 TYR A O 1
ATOM 1236 N N . TRP A 1 160 ? -13 -13.922 -7.008 1 97.12 160 TRP A N 1
ATOM 1237 C CA . TRP A 1 160 ? -14.352 -13.43 -7.242 1 97.12 160 TRP A CA 1
ATOM 1238 C C . TRP A 1 160 ? -14.391 -11.906 -7.234 1 97.12 160 TRP A C 1
ATOM 1240 O O . TRP A 1 160 ? -14.008 -11.273 -6.246 1 97.12 160 TRP A O 1
ATOM 1250 N N . LEU A 1 161 ? -14.922 -11.289 -8.336 1 96.94 161 LEU A N 1
ATOM 1251 C CA . LEU A 1 161 ? -14.938 -9.828 -8.406 1 96.94 161 LEU A CA 1
ATOM 1252 C C . LEU A 1 161 ? -16.328 -9.32 -8.797 1 96.94 161 LEU A C 1
ATOM 1254 O O . LEU A 1 161 ? -16.641 -8.148 -8.562 1 96.94 161 LEU A O 1
ATOM 1258 N N . TYR A 1 162 ? -17.172 -10.195 -9.414 1 96.44 162 TYR A N 1
ATOM 1259 C CA . TYR A 1 162 ? -18.5 -9.812 -9.875 1 96.44 162 TYR A CA 1
ATOM 1260 C C . TYR A 1 162 ? -19.516 -10.914 -9.609 1 96.44 162 TYR A C 1
ATOM 1262 O O . TYR A 1 162 ? -19.188 -12.102 -9.703 1 96.44 162 TYR A O 1
ATOM 1270 N N . PRO A 1 163 ? -20.719 -10.422 -9.281 1 94.12 163 PRO A N 1
ATOM 1271 C CA . PRO A 1 163 ? -21.75 -11.398 -9.617 1 94.12 163 PRO A CA 1
ATOM 1272 C C . PRO A 1 163 ? -21.891 -11.641 -11.117 1 94.12 163 PRO A C 1
ATOM 1274 O O . PRO A 1 163 ? -21.984 -10.68 -11.891 1 94.12 163 PRO A O 1
ATOM 1277 N N . VAL A 1 164 ? -21.938 -12.836 -11.523 1 94 164 VAL A N 1
ATOM 1278 C CA . VAL A 1 164 ? -21.859 -13.18 -12.938 1 94 164 VAL A CA 1
ATOM 1279 C C . VAL A 1 164 ? -23.016 -12.531 -13.695 1 94 164 VAL A C 1
ATOM 1281 O O . VAL A 1 164 ? -22.812 -11.945 -14.766 1 94 164 VAL A O 1
ATOM 1284 N N . GLU A 1 165 ? -24.203 -12.602 -13.125 1 92.5 165 GLU A N 1
ATOM 1285 C CA . GLU A 1 165 ? -25.375 -12.023 -13.789 1 92.5 165 GLU A CA 1
ATOM 1286 C C . GLU A 1 165 ? -25.234 -10.508 -13.922 1 92.5 165 GLU A C 1
ATOM 1288 O O . GLU A 1 165 ? -25.594 -9.938 -14.953 1 92.5 165 GLU A O 1
ATOM 1293 N N . GLY A 1 166 ? -24.703 -9.977 -12.875 1 92.25 166 GLY A N 1
ATOM 1294 C CA . GLY A 1 166 ? -24.484 -8.539 -12.914 1 92.25 166 GLY A CA 1
ATOM 1295 C C . GLY A 1 166 ? -23.453 -8.109 -13.945 1 92.25 166 GLY A C 1
ATOM 1296 O O . GLY A 1 166 ? -23.641 -7.105 -14.633 1 92.25 166 GLY A O 1
ATOM 1297 N N . LEU A 1 167 ? -22.438 -8.844 -14.086 1 95.62 167 LEU A N 1
ATOM 1298 C CA . LEU A 1 167 ? -21.391 -8.57 -15.062 1 95.62 167 LEU A CA 1
ATOM 1299 C C . LEU A 1 167 ? -21.938 -8.672 -16.484 1 95.62 167 LEU A C 1
ATOM 1301 O O . LEU A 1 167 ? -21.719 -7.781 -17.312 1 95.62 167 LEU A O 1
ATOM 1305 N N . LEU A 1 168 ? -22.672 -9.703 -16.781 1 94.88 168 LEU A N 1
ATOM 1306 C CA . LEU A 1 168 ? -23.188 -9.938 -18.125 1 94.88 168 LEU A CA 1
ATOM 1307 C C . LEU A 1 168 ? -24.203 -8.875 -18.516 1 94.88 168 LEU A C 1
ATOM 1309 O O . LEU A 1 168 ? -24.234 -8.422 -19.656 1 94.88 168 LEU A O 1
ATOM 1313 N N . ARG A 1 169 ? -25 -8.492 -17.562 1 94.06 169 ARG A N 1
ATOM 1314 C CA . ARG A 1 169 ? -25.969 -7.434 -17.812 1 94.06 169 ARG A CA 1
ATOM 1315 C C . ARG A 1 169 ? -25.266 -6.121 -18.141 1 94.06 169 ARG A C 1
ATOM 1317 O O . ARG A 1 169 ? -25.688 -5.395 -19.047 1 94.06 169 ARG A O 1
ATOM 1324 N N . ARG A 1 170 ? -24.234 -5.848 -17.422 1 94.19 170 ARG A N 1
ATOM 1325 C CA . ARG A 1 170 ? -23.5 -4.609 -17.656 1 94.19 170 ARG A CA 1
ATOM 1326 C C . ARG A 1 170 ? -22.797 -4.633 -19.016 1 94.19 170 ARG A C 1
ATOM 1328 O O . ARG A 1 170 ? -22.719 -3.607 -19.688 1 94.19 170 ARG A O 1
ATOM 1335 N N . VAL A 1 171 ? -22.297 -5.75 -19.375 1 95.31 171 VAL A N 1
ATOM 1336 C CA . VAL A 1 171 ? -21.672 -5.91 -20.688 1 95.31 171 VAL A CA 1
ATOM 1337 C C . VAL A 1 171 ? -22.719 -5.688 -21.781 1 95.31 171 VAL A C 1
ATOM 1339 O O . VAL A 1 171 ? -22.469 -4.965 -22.75 1 95.31 171 VAL A O 1
ATOM 1342 N N . ASP A 1 172 ? -23.891 -6.23 -21.578 1 94.06 172 ASP A N 1
ATOM 1343 C CA . ASP A 1 172 ? -24.969 -6.055 -22.547 1 94.06 172 ASP A CA 1
ATOM 1344 C C . ASP A 1 172 ? -25.328 -4.578 -22.703 1 94.06 172 ASP A C 1
ATOM 1346 O O . ASP A 1 172 ? -25.531 -4.102 -23.812 1 94.06 172 ASP A O 1
ATOM 1350 N N . SER A 1 173 ? -25.328 -4.012 -21.578 1 92.69 173 SER A N 1
ATOM 1351 C CA . SER A 1 173 ? -25.672 -2.594 -21.594 1 92.69 173 SER A CA 1
ATOM 1352 C C . SER A 1 173 ? -24.594 -1.772 -22.297 1 92.69 173 SER A C 1
ATOM 1354 O O . SER A 1 173 ? -24.891 -0.782 -22.969 1 92.69 173 SER A O 1
ATOM 1356 N N . THR A 1 174 ? -23.359 -2.156 -22.156 1 93.19 174 THR A N 1
ATOM 1357 C CA . THR A 1 174 ? -22.234 -1.433 -22.766 1 93.19 174 THR A CA 1
ATOM 1358 C C . THR A 1 174 ? -22.281 -1.546 -24.281 1 93.19 174 THR A C 1
ATOM 1360 O O . THR A 1 174 ? -21.906 -0.609 -25 1 93.19 174 THR A O 1
ATOM 1363 N N . TYR A 1 175 ? -22.719 -2.623 -24.812 1 91.19 175 TYR A N 1
ATOM 1364 C CA . TYR A 1 175 ? -22.797 -2.838 -26.25 1 91.19 175 TYR A CA 1
ATOM 1365 C C . TYR A 1 175 ? -24.094 -2.311 -26.812 1 91.19 175 TYR A C 1
ATOM 1367 O O . TYR A 1 175 ? -24.266 -2.246 -28.031 1 91.19 175 TYR A O 1
ATOM 1375 N N . SER A 1 176 ? -24.891 -1.874 -25.875 1 88 176 SER A N 1
ATOM 1376 C CA . SER A 1 176 ? -26.156 -1.331 -26.359 1 88 176 SER A CA 1
ATOM 1377 C C . SER A 1 176 ? -26.016 0.128 -26.781 1 88 176 SER A C 1
ATOM 1379 O O . SER A 1 176 ? -25.234 0.874 -26.172 1 88 176 SER A O 1
ATOM 1381 N N . GLU A 1 177 ? -26.469 0.526 -27.875 1 68.44 177 GLU A N 1
ATOM 1382 C CA . GLU A 1 177 ? -26.359 1.842 -28.5 1 68.44 177 GLU A CA 1
ATOM 1383 C C . GLU A 1 177 ? -26.859 2.939 -27.562 1 68.44 177 GLU A C 1
ATOM 1385 O O . GLU A 1 177 ? -26.406 4.086 -27.641 1 68.44 177 GLU A O 1
ATOM 1390 N N . SER A 1 178 ? -27.688 2.672 -26.656 1 61.47 178 SER A N 1
ATOM 1391 C CA . SER A 1 178 ? -28.344 3.672 -25.828 1 61.47 178 SER A CA 1
ATOM 1392 C C . SER A 1 178 ? -27.609 3.84 -24.5 1 61.47 178 SER A C 1
ATOM 1394 O O . SER A 1 178 ? -28.016 4.641 -23.656 1 61.47 178 SER A O 1
ATOM 1396 N N . ALA A 1 179 ? -26.531 3.145 -24.391 1 63.22 179 ALA A N 1
ATOM 1397 C CA . ALA A 1 179 ? -25.969 3.127 -23.047 1 63.22 179 ALA A CA 1
ATOM 1398 C C . ALA A 1 179 ? -25.156 4.387 -22.766 1 63.22 179 ALA A C 1
ATOM 1400 O O . ALA A 1 179 ? -24.453 4.875 -23.656 1 63.22 179 ALA A O 1
ATOM 1401 N N . PRO A 1 180 ? -25.547 4.98 -21.641 1 67.06 180 PRO A N 1
ATOM 1402 C CA . PRO A 1 180 ? -24.75 6.133 -21.219 1 67.06 180 PRO A CA 1
ATOM 1403 C C . PRO A 1 180 ? -23.25 5.855 -21.281 1 67.06 180 PRO A C 1
ATOM 1405 O O . PRO A 1 180 ? -22.828 4.695 -21.359 1 67.06 180 PRO A O 1
ATOM 1408 N N . ARG A 1 181 ? -22.625 6.918 -21.266 1 71.94 181 ARG A N 1
ATOM 1409 C CA . ARG A 1 181 ? -21.172 6.859 -21.359 1 71.94 181 ARG A CA 1
ATOM 1410 C C . ARG A 1 181 ? -20.578 6.074 -20.188 1 71.94 181 ARG A C 1
ATOM 1412 O O . ARG A 1 181 ? -20.938 6.305 -19.031 1 71.94 181 ARG A O 1
ATOM 1419 N N . SER A 1 182 ? -19.797 5.059 -20.562 1 85.56 182 SER A N 1
ATOM 1420 C CA . SER A 1 182 ? -19.141 4.203 -19.562 1 85.56 182 SER A CA 1
ATOM 1421 C C . SER A 1 182 ? -18.047 4.953 -18.812 1 85.56 182 SER A C 1
ATOM 1423 O O . SER A 1 182 ? -17.375 5.809 -19.391 1 85.56 182 SER A O 1
ATOM 1425 N N . SER A 1 183 ? -18.016 4.711 -17.609 1 89.25 183 SER A N 1
ATOM 1426 C CA . SER A 1 183 ? -16.938 5.293 -16.812 1 89.25 183 SER A CA 1
ATOM 1427 C C . SER A 1 183 ? -15.586 4.703 -17.203 1 89.25 183 SER A C 1
ATOM 1429 O O . SER A 1 183 ? -15.523 3.629 -17.797 1 89.25 183 SER A O 1
ATOM 1431 N N . SER A 1 184 ? -14.508 5.441 -16.922 1 91.56 184 SER A N 1
ATOM 1432 C CA . SER A 1 184 ? -13.164 4.961 -17.203 1 91.56 184 SER A CA 1
ATOM 1433 C C . SER A 1 184 ? -12.836 3.723 -16.391 1 91.56 184 SER A C 1
ATOM 1435 O O . SER A 1 184 ? -12.133 2.826 -16.859 1 91.56 184 SER A O 1
ATOM 1437 N N . SER A 1 185 ? -13.32 3.67 -15.18 1 94.88 185 SER A N 1
ATOM 1438 C CA . SER A 1 185 ? -13.047 2.518 -14.328 1 94.88 185 SER A CA 1
ATOM 1439 C C . SER A 1 185 ? -13.688 1.251 -14.883 1 94.88 185 SER A C 1
ATOM 1441 O O . SER A 1 185 ? -13.062 0.189 -14.898 1 94.88 185 SER A O 1
ATOM 1443 N N . TRP A 1 186 ? -14.906 1.396 -15.406 1 95.88 186 TRP A N 1
ATOM 1444 C CA . TRP A 1 186 ? -15.57 0.243 -16.016 1 95.88 186 TRP A CA 1
ATOM 1445 C C . TRP A 1 186 ? -14.844 -0.196 -17.281 1 95.88 186 TRP A C 1
ATOM 1447 O O . TRP A 1 186 ? -14.602 -1.388 -17.484 1 95.88 186 TRP A O 1
ATOM 1457 N N . MET A 1 187 ? -14.484 0.726 -18.094 1 96.06 187 MET A N 1
ATOM 1458 C CA . MET A 1 187 ? -13.789 0.391 -19.328 1 96.06 187 MET A CA 1
ATOM 1459 C C . MET A 1 187 ? -12.438 -0.25 -19.031 1 96.06 187 MET A C 1
ATOM 1461 O O . MET A 1 187 ? -12 -1.144 -19.766 1 96.06 187 MET A O 1
ATOM 1465 N N . CYS A 1 188 ? -11.766 0.291 -18.016 1 97.06 188 CYS A N 1
ATOM 1466 C CA . CYS A 1 188 ? -10.508 -0.325 -17.609 1 97.06 188 CYS A CA 1
ATOM 1467 C C . CYS A 1 188 ? -10.711 -1.785 -17.219 1 97.06 188 CYS A C 1
ATOM 1469 O O . CYS A 1 188 ? -9.898 -2.643 -17.547 1 97.06 188 CYS A O 1
ATOM 1471 N N . CYS A 1 189 ? -11.82 -2.096 -16.562 1 97.94 189 CYS A N 1
ATOM 1472 C CA . CYS A 1 189 ? -12.172 -3.471 -16.219 1 97.94 189 CYS A CA 1
ATOM 1473 C C . CYS A 1 189 ? -12.359 -4.312 -17.469 1 97.94 189 CYS A C 1
ATOM 1475 O O . CYS A 1 189 ? -11.789 -5.398 -17.594 1 97.94 189 CYS A O 1
ATOM 1477 N N . LEU A 1 190 ? -13.102 -3.756 -18.375 1 97.38 190 LEU A N 1
ATOM 1478 C CA . LEU A 1 190 ? -13.406 -4.492 -19.594 1 97.38 190 LEU A CA 1
ATOM 1479 C C . LEU A 1 190 ? -12.133 -4.746 -20.406 1 97.38 190 LEU A C 1
ATOM 1481 O O . LEU A 1 190 ? -11.906 -5.867 -20.875 1 97.38 190 LEU A O 1
ATOM 1485 N N . TYR A 1 191 ? -11.367 -3.76 -20.594 1 97.25 191 TYR A N 1
ATOM 1486 C CA . TYR A 1 191 ? -10.133 -3.902 -21.359 1 97.25 191 TYR A CA 1
ATOM 1487 C C . TYR A 1 191 ? -9.203 -4.926 -20.719 1 97.25 191 TYR A C 1
ATOM 1489 O O . TYR A 1 191 ? -8.539 -5.695 -21.422 1 97.25 191 TYR A O 1
ATOM 1497 N N . THR A 1 192 ? -9.125 -4.934 -19.391 1 98 192 THR A N 1
ATOM 1498 C CA . THR A 1 192 ? -8.273 -5.906 -18.719 1 98 192 THR A CA 1
ATOM 1499 C C . THR A 1 192 ? -8.82 -7.32 -18.906 1 98 192 THR A C 1
ATOM 1501 O O . THR A 1 192 ? -8.055 -8.266 -19.109 1 98 192 THR A O 1
ATOM 1504 N N . MET A 1 193 ? -10.18 -7.457 -18.844 1 97.75 193 MET A N 1
ATOM 1505 C CA . MET A 1 193 ? -10.773 -8.766 -19.125 1 97.75 193 MET A CA 1
ATOM 1506 C C . MET A 1 193 ? -10.477 -9.203 -20.547 1 97.75 193 MET A C 1
ATOM 1508 O O . MET A 1 193 ? -10.18 -10.375 -20.797 1 97.75 193 MET A O 1
ATOM 1512 N N . PHE A 1 194 ? -10.547 -8.266 -21.484 1 96.19 194 PHE A N 1
ATOM 1513 C CA . PHE A 1 194 ? -10.219 -8.57 -22.875 1 96.19 194 PHE A CA 1
ATOM 1514 C C . PHE A 1 194 ? -8.758 -8.977 -23.016 1 96.19 194 PHE A C 1
ATOM 1516 O O . PHE A 1 194 ? -8.438 -9.914 -23.75 1 96.19 194 PHE A O 1
ATOM 1523 N N . ALA A 1 195 ? -7.902 -8.289 -22.312 1 95.75 195 ALA A N 1
ATOM 1524 C CA . ALA A 1 195 ? -6.48 -8.617 -22.359 1 95.75 195 ALA A CA 1
ATOM 1525 C C . ALA A 1 195 ? -6.23 -10.047 -21.875 1 95.75 195 ALA A C 1
ATOM 1527 O O . ALA A 1 195 ? -5.473 -10.797 -22.484 1 95.75 195 ALA A O 1
ATOM 1528 N N . ILE A 1 196 ? -6.879 -10.445 -20.812 1 95.88 196 ILE A N 1
ATOM 1529 C CA . ILE A 1 196 ? -6.723 -11.773 -20.234 1 95.88 196 ILE A CA 1
ATOM 1530 C C . ILE A 1 196 ? -7.312 -12.82 -21.188 1 95.88 196 ILE A C 1
ATOM 1532 O O . ILE A 1 196 ? -6.68 -13.836 -21.469 1 95.88 196 ILE A O 1
ATOM 1536 N N . GLY A 1 197 ? -8.469 -12.484 -21.688 1 92.81 197 GLY A N 1
ATOM 1537 C CA . GLY A 1 197 ? -9.164 -13.43 -22.547 1 92.81 197 GLY A CA 1
ATOM 1538 C C . GLY A 1 197 ? -8.5 -13.586 -23.906 1 92.81 197 GLY A C 1
ATOM 1539 O O . GLY A 1 197 ? -8.562 -14.664 -24.516 1 92.81 197 GLY A O 1
ATOM 1540 N N . ALA A 1 198 ? -7.883 -12.586 -24.344 1 90.69 198 ALA A N 1
ATOM 1541 C CA . ALA A 1 198 ? -7.289 -12.594 -25.688 1 90.69 198 ALA A CA 1
ATOM 1542 C C . ALA A 1 198 ? -5.871 -13.156 -25.656 1 90.69 198 ALA A C 1
ATOM 1544 O O . ALA A 1 198 ? -5.246 -13.336 -26.703 1 90.69 198 ALA A O 1
ATOM 1545 N N . ALA A 1 199 ? -5.461 -13.539 -24.438 1 84.25 199 ALA A N 1
ATOM 1546 C CA . ALA A 1 199 ? -4.086 -14.016 -24.312 1 84.25 199 ALA A CA 1
ATOM 1547 C C . ALA A 1 199 ? -3.877 -15.305 -25.109 1 84.25 199 ALA A C 1
ATOM 1549 O O . ALA A 1 199 ? -4.652 -16.25 -24.969 1 84.25 199 ALA A O 1
ATOM 1550 N N . ASN A 1 200 ? -3.016 -15.5 -25.953 1 69 200 ASN A N 1
ATOM 1551 C CA . ASN A 1 200 ? -2.582 -16.625 -26.781 1 69 200 ASN A CA 1
ATOM 1552 C C . ASN A 1 200 ? -3.342 -16.656 -28.109 1 69 200 ASN A C 1
ATOM 1554 O O . ASN A 1 200 ? -3.152 -17.578 -28.906 1 69 200 ASN A O 1
ATOM 1558 N N . TYR A 1 201 ? -4.469 -15.906 -28.156 1 55.5 201 TYR A N 1
ATOM 1559 C CA . TYR A 1 201 ? -5.172 -16.094 -29.422 1 55.5 201 TYR A CA 1
ATOM 1560 C C . TYR A 1 201 ? -4.27 -15.758 -30.594 1 55.5 201 TYR A C 1
ATOM 1562 O O . TYR A 1 201 ? -4.684 -15.883 -31.75 1 55.5 201 TYR A O 1
ATOM 1570 N N . VAL A 1 202 ? -3.227 -15.125 -30.203 1 48.03 202 VAL A N 1
ATOM 1571 C CA . VAL A 1 202 ? -2.336 -15.07 -31.359 1 48.03 202 VAL A CA 1
ATOM 1572 C C . VAL A 1 202 ? -1.771 -16.453 -31.641 1 48.03 202 VAL A C 1
ATOM 1574 O O . VAL A 1 202 ? -1.369 -17.172 -30.719 1 48.03 202 VAL A O 1
ATOM 1577 N N . GLY A 1 203 ? -2.086 -17.172 -32.594 1 39.66 203 GLY A N 1
ATOM 1578 C CA . GLY A 1 203 ? -1.737 -18.516 -33.062 1 39.66 203 GLY A CA 1
ATOM 1579 C C . GLY A 1 203 ? -0.621 -19.141 -32.25 1 39.66 203 GLY A C 1
ATOM 1580 O O . GLY A 1 203 ? 0.118 -18.453 -31.547 1 39.66 203 GLY A O 1
ATOM 1581 N N . SER A 1 204 ? -0.752 -20.406 -31.734 1 36.66 204 SER A N 1
ATOM 1582 C CA . SER A 1 204 ? 0.287 -21.297 -31.234 1 36.66 204 SER A CA 1
ATOM 1583 C C . SER A 1 204 ? 1.649 -20.953 -31.828 1 36.66 204 SER A C 1
ATOM 1585 O O . SER A 1 204 ? 1.779 -20.781 -33.031 1 36.66 204 SER A O 1
ATOM 1587 N N . ASN A 1 205 ? 2.807 -20.891 -31.109 1 36.75 205 ASN A N 1
ATOM 1588 C CA . ASN A 1 205 ? 4.195 -20.766 -31.547 1 36.75 205 ASN A CA 1
ATOM 1589 C C . ASN A 1 205 ? 4.402 -19.516 -32.406 1 36.75 205 ASN A C 1
ATOM 1591 O O . ASN A 1 205 ? 5.105 -19.562 -33.406 1 36.75 205 ASN A O 1
ATOM 1595 N N . GLY A 1 206 ? 3.703 -18.328 -32 1 39.66 206 GLY A N 1
ATOM 1596 C CA . GLY A 1 206 ? 3.91 -17.188 -32.906 1 39.66 206 GLY A CA 1
ATOM 1597 C C . GLY A 1 206 ? 3.008 -17.203 -34.125 1 39.66 206 GLY A C 1
ATOM 1598 O O . GLY A 1 206 ? 3.146 -16.359 -35 1 39.66 206 GLY A O 1
ATOM 1599 N N . ASN A 1 207 ? 2.459 -18.281 -34.375 1 41.69 207 ASN A N 1
ATOM 1600 C CA . ASN A 1 207 ? 1.685 -18.422 -35.594 1 41.69 207 ASN A CA 1
ATOM 1601 C C . ASN A 1 207 ? 0.312 -17.766 -35.469 1 41.69 207 ASN A C 1
ATOM 1603 O O . ASN A 1 207 ? -0.247 -17.688 -34.375 1 41.69 207 ASN A O 1
ATOM 1607 N N . SER A 1 208 ? 0.054 -17 -36.406 1 45.56 208 SER A N 1
ATOM 1608 C CA . SER A 1 208 ? -1.228 -16.328 -36.625 1 45.56 208 SER A CA 1
ATOM 1609 C C . SER A 1 208 ? -2.393 -17.266 -36.312 1 45.56 208 SER A C 1
ATOM 1611 O O . SER A 1 208 ? -2.363 -18.438 -36.688 1 45.56 208 SER A O 1
ATOM 1613 N N . PRO A 1 209 ? -3.203 -16.953 -35.25 1 51.28 209 PRO A N 1
ATOM 1614 C CA . PRO A 1 209 ? -4.363 -17.812 -35.031 1 51.28 209 PRO A CA 1
ATOM 1615 C C . PRO A 1 209 ? -4.984 -18.328 -36.312 1 51.28 209 PRO A C 1
ATOM 1617 O O . PRO A 1 209 ? -4.859 -17.672 -37.375 1 51.28 209 PRO A O 1
ATOM 1620 N N . PRO A 1 210 ? -5.258 -19.594 -36.344 1 51.94 210 PRO A N 1
ATOM 1621 C CA . PRO A 1 210 ? -5.949 -20.016 -37.562 1 51.94 210 PRO A CA 1
ATOM 1622 C C . PRO A 1 210 ? -7.039 -19.047 -38 1 51.94 210 PRO A C 1
ATOM 1624 O O . PRO A 1 210 ? -7.637 -18.375 -37.156 1 51.94 210 PRO A O 1
ATOM 1627 N N . PRO A 1 211 ? -6.934 -18.656 -39.219 1 51.09 211 PRO A N 1
ATOM 1628 C CA . PRO A 1 211 ? -7.883 -17.688 -39.781 1 51.09 211 PRO A CA 1
ATOM 1629 C C . PRO A 1 211 ? -9.297 -17.875 -39.219 1 51.09 211 PRO A C 1
ATOM 1631 O O . PRO A 1 211 ? -10.078 -16.922 -39.156 1 51.09 211 PRO A O 1
ATOM 1634 N N . ASP A 1 212 ? -9.617 -19.094 -38.812 1 53.62 212 ASP A N 1
ATOM 1635 C CA . ASP A 1 212 ? -10.992 -19.359 -38.406 1 53.62 212 ASP A CA 1
ATOM 1636 C C . ASP A 1 212 ? -11.203 -19.016 -36.938 1 53.62 212 ASP A C 1
ATOM 1638 O O . ASP A 1 212 ? -12.312 -19.172 -36.406 1 53.62 212 ASP A O 1
ATOM 1642 N N . TRP A 1 213 ? -10.156 -18.578 -36.312 1 58.44 213 TRP A N 1
ATOM 1643 C CA . TRP A 1 213 ? -10.344 -18.312 -34.875 1 58.44 213 TRP A CA 1
ATOM 1644 C C . TRP A 1 213 ? -10.906 -16.906 -34.656 1 58.44 213 TRP A C 1
ATOM 1646 O O . TRP A 1 213 ? -10.469 -15.953 -35.312 1 58.44 213 TRP A O 1
ATOM 1656 N N . PRO A 1 214 ? -12.008 -16.891 -34.031 1 59.88 214 PRO A N 1
ATOM 1657 C CA . PRO A 1 214 ? -12.68 -15.617 -33.781 1 59.88 214 PRO A CA 1
ATOM 1658 C C . PRO A 1 214 ? -11.719 -14.5 -33.406 1 59.88 214 PRO A C 1
ATOM 1660 O O . PRO A 1 214 ? -11.922 -13.344 -33.812 1 59.88 214 PRO A O 1
ATOM 1663 N N . ALA A 1 215 ? -10.641 -14.898 -32.844 1 60.44 215 ALA A N 1
ATOM 1664 C CA . ALA A 1 215 ? -9.711 -13.859 -32.406 1 60.44 215 ALA A CA 1
ATOM 1665 C C . ALA A 1 215 ? -8.984 -13.242 -33.594 1 60.44 215 ALA A C 1
ATOM 1667 O O . ALA A 1 215 ? -8.477 -12.125 -33.5 1 60.44 215 ALA A O 1
ATOM 1668 N N . ALA A 1 216 ? -8.992 -13.992 -34.625 1 63.38 216 ALA A N 1
ATOM 1669 C CA . ALA A 1 216 ? -8.383 -13.461 -35.812 1 63.38 216 ALA A CA 1
ATOM 1670 C C . ALA A 1 216 ? -9.133 -12.227 -36.312 1 63.38 216 ALA A C 1
ATOM 1672 O O . ALA A 1 216 ? -8.57 -11.406 -37.062 1 63.38 216 ALA A O 1
ATOM 1673 N N . LEU A 1 217 ? -10.305 -12.18 -35.812 1 70.44 217 LEU A N 1
ATOM 1674 C CA . LEU A 1 217 ? -11.164 -11.086 -36.25 1 70.44 217 LEU A CA 1
ATOM 1675 C C . LEU A 1 217 ? -10.922 -9.836 -35.438 1 70.44 217 LEU A C 1
ATOM 1677 O O . LEU A 1 217 ? -11.328 -8.734 -35.812 1 70.44 217 LEU A O 1
ATOM 1681 N N . ASP A 1 218 ? -10.219 -10.086 -34.344 1 82.06 218 ASP A N 1
ATOM 1682 C CA . ASP A 1 218 ? -10.016 -8.922 -33.469 1 82.06 218 ASP A CA 1
ATOM 1683 C C . ASP A 1 218 ? -8.844 -8.07 -33.969 1 82.06 218 ASP A C 1
ATOM 1685 O O . ASP A 1 218 ? -7.754 -8.586 -34.219 1 82.06 218 ASP A O 1
ATOM 1689 N N . LEU A 1 219 ? -9.055 -6.848 -34.062 1 81.44 219 LEU A N 1
ATOM 1690 C CA . LEU A 1 219 ? -8.039 -5.926 -34.562 1 81.44 219 LEU A CA 1
ATOM 1691 C C . LEU A 1 219 ? -6.992 -5.645 -33.5 1 81.44 219 LEU A C 1
ATOM 1693 O O . LEU A 1 219 ? -5.91 -5.133 -33.781 1 81.44 219 LEU A O 1
ATOM 1697 N N . LYS A 1 220 ? -7.336 -6.055 -32.25 1 87.44 220 LYS A N 1
ATOM 1698 C CA . LYS A 1 220 ? -6.441 -5.75 -31.156 1 87.44 220 LYS A CA 1
ATOM 1699 C C . LYS A 1 220 ? -5.922 -7.023 -30.5 1 87.44 220 LYS A C 1
ATOM 1701 O O . LYS A 1 220 ? -6.629 -8.031 -30.438 1 87.44 220 LYS A O 1
ATOM 1706 N N . THR A 1 221 ? -4.684 -6.934 -30.094 1 87.81 221 THR A N 1
ATOM 1707 C CA . THR A 1 221 ? -4.066 -8.031 -29.375 1 87.81 221 THR A CA 1
ATOM 1708 C C . THR A 1 221 ? -4.234 -7.848 -27.859 1 87.81 221 THR A C 1
ATOM 1710 O O . THR A 1 221 ? -4.738 -6.82 -27.406 1 87.81 221 THR A O 1
ATOM 1713 N N . SER A 1 222 ? -3.824 -8.898 -27.125 1 91.38 222 SER A N 1
ATOM 1714 C CA . SER A 1 222 ? -3.844 -8.828 -25.672 1 91.38 222 SER A CA 1
ATOM 1715 C C . SER A 1 222 ? -3.031 -7.641 -25.172 1 91.38 222 SER A C 1
ATOM 1717 O O . SER A 1 222 ? -3.473 -6.918 -24.266 1 91.38 222 SER A O 1
ATOM 1719 N N . GLU A 1 223 ? -1.901 -7.371 -25.75 1 89.12 223 GLU A N 1
ATOM 1720 C CA . GLU A 1 223 ? -1.019 -6.281 -25.344 1 89.12 223 GLU A CA 1
ATOM 1721 C C . GLU A 1 223 ? -1.646 -4.926 -25.641 1 89.12 223 GLU A C 1
ATOM 1723 O O . GLU A 1 223 ? -1.45 -3.965 -24.891 1 89.12 223 GLU A O 1
ATOM 1728 N N . ASP A 1 224 ? -2.363 -4.898 -26.719 1 90.88 224 ASP A N 1
ATOM 1729 C CA . ASP A 1 224 ? -3.064 -3.662 -27.062 1 90.88 224 ASP A CA 1
ATOM 1730 C C . ASP A 1 224 ? -4.109 -3.32 -26 1 90.88 224 ASP A C 1
ATOM 1732 O O . ASP A 1 224 ? -4.258 -2.156 -25.609 1 90.88 224 ASP A O 1
ATOM 1736 N N . TYR A 1 225 ? -4.828 -4.355 -25.609 1 93.69 225 TYR A N 1
ATOM 1737 C CA . TYR A 1 225 ? -5.848 -4.133 -24.594 1 93.69 225 TYR A CA 1
ATOM 1738 C C . TYR A 1 225 ? -5.219 -3.682 -23.281 1 93.69 225 TYR A C 1
ATOM 1740 O O . TYR A 1 225 ? -5.793 -2.863 -22.562 1 93.69 225 TYR A O 1
ATOM 1748 N N . ILE A 1 226 ? -4.051 -4.203 -22.938 1 94.19 226 ILE A N 1
ATOM 1749 C CA . ILE A 1 226 ? -3.34 -3.768 -21.734 1 94.19 226 ILE A CA 1
ATOM 1750 C C . ILE A 1 226 ? -2.963 -2.295 -21.859 1 94.19 226 ILE A C 1
ATOM 1752 O O . ILE A 1 226 ? -3.105 -1.524 -20.906 1 94.19 226 ILE A O 1
ATOM 1756 N N . THR A 1 227 ? -2.512 -1.946 -23.016 1 92 227 THR A N 1
ATOM 1757 C CA . THR A 1 227 ? -2.123 -0.562 -23.266 1 92 227 THR A CA 1
ATOM 1758 C C . THR A 1 227 ? -3.324 0.369 -23.125 1 92 227 THR A C 1
ATOM 1760 O O . THR A 1 227 ? -3.215 1.448 -22.547 1 92 227 THR A O 1
ATOM 1763 N N . LEU A 1 228 ? -4.449 -0.062 -23.688 1 93.19 228 LEU A N 1
ATOM 1764 C CA . LEU A 1 228 ? -5.676 0.72 -23.578 1 93.19 228 LEU A CA 1
ATOM 1765 C C . LEU A 1 228 ? -6.086 0.864 -22.109 1 93.19 228 LEU A C 1
ATOM 1767 O O . LEU A 1 228 ? -6.484 1.948 -21.672 1 93.19 228 LEU A O 1
ATOM 1771 N N . ALA A 1 229 ? -6 -0.205 -21.359 1 95.5 229 ALA A N 1
ATOM 1772 C CA . ALA A 1 229 ? -6.332 -0.165 -19.938 1 95.5 229 ALA A CA 1
ATOM 1773 C C . ALA A 1 229 ? -5.402 0.78 -19.188 1 95.5 229 ALA A C 1
ATOM 1775 O O . ALA A 1 229 ? -5.852 1.569 -18.344 1 95.5 229 ALA A O 1
ATOM 1776 N N . LYS A 1 230 ? -4.09 0.76 -19.469 1 92.62 230 LYS A N 1
ATOM 1777 C CA . LYS A 1 230 ? -3.096 1.589 -18.781 1 92.62 230 LYS A CA 1
ATOM 1778 C C . LYS A 1 230 ? -3.365 3.072 -19.031 1 92.62 230 LYS A C 1
ATOM 1780 O O . LYS A 1 230 ? -3.129 3.9 -18.141 1 92.62 230 LYS A O 1
ATOM 1785 N N . GLN A 1 231 ? -3.877 3.369 -20.125 1 89.62 231 GLN A N 1
ATOM 1786 C CA . GLN A 1 231 ? -4.164 4.758 -20.469 1 89.62 231 GLN A CA 1
ATOM 1787 C C . GLN A 1 231 ? -5.266 5.324 -19.578 1 89.62 231 GLN A C 1
ATOM 1789 O O . GLN A 1 231 ? -5.344 6.539 -19.375 1 89.62 231 GLN A O 1
ATOM 1794 N N . LEU A 1 232 ? -6.07 4.477 -19.062 1 93.25 232 LEU A N 1
ATOM 1795 C CA . LEU A 1 232 ? -7.211 4.91 -18.266 1 93.25 232 LEU A CA 1
ATOM 1796 C C . LEU A 1 232 ? -6.84 5.008 -16.781 1 93.25 232 LEU A C 1
ATOM 1798 O O . LEU A 1 232 ? -7.602 5.551 -15.984 1 93.25 232 LEU A O 1
ATOM 1802 N N . ILE A 1 233 ? -5.645 4.59 -16.375 1 92.88 233 ILE A N 1
ATOM 1803 C CA . ILE A 1 233 ? -5.262 4.391 -14.977 1 92.88 233 ILE A CA 1
ATOM 1804 C C . ILE A 1 233 ? -5.289 5.723 -14.242 1 92.88 233 ILE A C 1
ATOM 1806 O O . ILE A 1 233 ? -5.801 5.812 -13.125 1 92.88 233 ILE A O 1
ATOM 1810 N N . PRO A 1 234 ? -4.746 6.82 -14.828 1 88.31 234 PRO A N 1
ATOM 1811 C CA . PRO A 1 234 ? -4.793 8.078 -14.078 1 88.31 234 PRO A CA 1
ATOM 1812 C C . PRO A 1 234 ? -6.215 8.484 -13.695 1 88.31 234 PRO A C 1
ATOM 1814 O O . PRO A 1 234 ? -6.457 8.914 -12.57 1 88.31 234 PRO A O 1
ATOM 1817 N N . THR A 1 235 ? -7.16 8.328 -14.594 1 90.38 235 THR A N 1
ATOM 1818 C CA . THR A 1 235 ? -8.547 8.672 -14.312 1 90.38 235 THR A CA 1
ATOM 1819 C C . THR A 1 235 ? -9.156 7.688 -13.312 1 90.38 235 THR A C 1
ATOM 1821 O O . THR A 1 235 ? -9.961 8.078 -12.469 1 90.38 235 THR A O 1
ATOM 1824 N N . VAL A 1 236 ? -8.812 6.457 -13.477 1 94 236 VAL A N 1
ATOM 1825 C CA . VAL A 1 236 ? -9.297 5.418 -12.578 1 94 236 VAL A CA 1
ATOM 1826 C C . VAL A 1 236 ? -8.852 5.723 -11.148 1 94 236 VAL A C 1
ATOM 1828 O O . VAL A 1 236 ? -9.609 5.512 -10.195 1 94 236 VAL A O 1
ATOM 1831 N N . TYR A 1 237 ? -7.652 6.258 -10.953 1 92.56 237 TYR A N 1
ATOM 1832 C CA . TYR A 1 237 ? -7.129 6.633 -9.641 1 92.56 237 TYR A CA 1
ATOM 1833 C C . TYR A 1 237 ? -7.926 7.789 -9.047 1 92.56 237 TYR A C 1
ATOM 1835 O O . TYR A 1 237 ? -8.125 7.852 -7.836 1 92.56 237 TYR A O 1
ATOM 1843 N N . ASP A 1 238 ? -8.391 8.633 -9.852 1 89.19 238 ASP A N 1
ATOM 1844 C CA . ASP A 1 238 ? -9.18 9.766 -9.383 1 89.19 238 ASP A CA 1
ATOM 1845 C C . ASP A 1 238 ? -10.586 9.328 -8.992 1 89.19 238 ASP A C 1
ATOM 1847 O O . ASP A 1 238 ? -11.156 9.828 -8.016 1 89.19 238 ASP A O 1
ATOM 1851 N N . GLU A 1 239 ? -11.133 8.391 -9.805 1 90.94 239 GLU A N 1
ATOM 1852 C CA . GLU A 1 239 ? -12.461 7.883 -9.492 1 90.94 239 GLU A CA 1
ATOM 1853 C C . GLU A 1 239 ? -12.445 7.051 -8.211 1 90.94 239 GLU A C 1
ATOM 1855 O O . GLU A 1 239 ? -13.289 7.242 -7.328 1 90.94 239 GLU A O 1
ATOM 1860 N N . ALA A 1 240 ? -11.531 6.152 -8.109 1 95.31 240 ALA A N 1
ATOM 1861 C CA . ALA A 1 240 ? -11.281 5.301 -6.953 1 95.31 240 ALA A CA 1
ATOM 1862 C C . ALA A 1 240 ? -12.578 4.707 -6.418 1 95.31 240 ALA A C 1
ATOM 1864 O O . ALA A 1 240 ? -12.859 4.785 -5.219 1 95.31 240 ALA A O 1
ATOM 1865 N N . ASP A 1 241 ? -13.414 4.207 -7.262 1 94.94 241 ASP A N 1
ATOM 1866 C CA . ASP A 1 241 ? -14.68 3.57 -6.883 1 94.94 241 ASP A CA 1
ATOM 1867 C C . ASP A 1 241 ? -14.555 2.049 -6.91 1 94.94 241 ASP A C 1
ATOM 1869 O O . ASP A 1 241 ? -13.445 1.512 -7 1 94.94 241 ASP A O 1
ATOM 1873 N N . ILE A 1 242 ? -15.617 1.327 -6.797 1 95.62 242 ILE A N 1
ATOM 1874 C CA . ILE A 1 242 ? -15.609 -0.129 -6.711 1 95.62 242 ILE A CA 1
ATOM 1875 C C . ILE A 1 242 ? -15.062 -0.719 -8.008 1 95.62 242 ILE A C 1
ATOM 1877 O O . ILE A 1 242 ? -14.305 -1.693 -7.988 1 95.62 242 ILE A O 1
ATOM 1881 N N . ASP A 1 243 ? -15.469 -0.151 -9.133 1 97.31 243 ASP A N 1
ATOM 1882 C CA . ASP A 1 243 ? -14.945 -0.615 -10.414 1 97.31 243 ASP A CA 1
ATOM 1883 C C . ASP A 1 243 ? -13.438 -0.372 -10.508 1 97.31 243 ASP A C 1
ATOM 1885 O O . ASP A 1 243 ? -12.711 -1.156 -11.125 1 97.31 243 ASP A O 1
ATOM 1889 N N . SER A 1 244 ? -13.008 0.74 -9.922 1 98.19 244 SER A N 1
ATOM 1890 C CA . SER A 1 244 ? -11.57 0.997 -9.891 1 98.19 244 SER A CA 1
ATOM 1891 C C . SER A 1 244 ? -10.828 -0.097 -9.125 1 98.19 244 SER A C 1
ATOM 1893 O O . SER A 1 244 ? -9.75 -0.522 -9.531 1 98.19 244 SER A O 1
ATOM 1895 N N . ILE A 1 245 ? -11.406 -0.538 -8.031 1 98.62 245 ILE A N 1
ATOM 1896 C CA . ILE A 1 245 ? -10.836 -1.621 -7.238 1 98.62 245 ILE A CA 1
ATOM 1897 C C . ILE A 1 245 ? -10.711 -2.879 -8.094 1 98.62 245 ILE A C 1
ATOM 1899 O O . ILE A 1 245 ? -9.648 -3.5 -8.148 1 98.62 245 ILE A O 1
ATOM 1903 N N . ARG A 1 246 ? -11.781 -3.205 -8.742 1 98.62 246 ARG A N 1
ATOM 1904 C CA . ARG A 1 246 ? -11.812 -4.395 -9.594 1 98.62 246 ARG A CA 1
ATOM 1905 C C . ARG A 1 246 ? -10.797 -4.289 -10.727 1 98.62 246 ARG A C 1
ATOM 1907 O O . ARG A 1 246 ? -10.086 -5.25 -11.016 1 98.62 246 ARG A O 1
ATOM 1914 N N . ALA A 1 247 ? -10.758 -3.146 -11.32 1 98.56 247 ALA A N 1
ATOM 1915 C CA . ALA A 1 247 ? -9.852 -2.916 -12.445 1 98.56 247 ALA A CA 1
ATOM 1916 C C . ALA A 1 247 ? -8.398 -3.107 -12.023 1 98.56 247 ALA A C 1
ATOM 1918 O O . ALA A 1 247 ? -7.633 -3.789 -12.711 1 98.56 247 ALA A O 1
ATOM 1919 N N . MET A 1 248 ? -8.031 -2.506 -10.906 1 98.5 248 MET A N 1
ATOM 1920 C CA . MET A 1 248 ? -6.652 -2.604 -10.445 1 98.5 248 MET A CA 1
ATOM 1921 C C . MET A 1 248 ? -6.316 -4.031 -10.031 1 98.5 248 MET A C 1
ATOM 1923 O O . MET A 1 248 ? -5.199 -4.5 -10.25 1 98.5 248 MET A O 1
ATOM 1927 N N . ALA A 1 249 ? -7.246 -4.738 -9.438 1 98.69 249 ALA A N 1
ATOM 1928 C CA . ALA A 1 249 ? -7.031 -6.137 -9.07 1 98.69 249 ALA A CA 1
ATOM 1929 C C . ALA A 1 249 ? -6.781 -6.996 -10.312 1 98.69 249 ALA A C 1
ATOM 1931 O O . ALA A 1 249 ? -5.844 -7.793 -10.344 1 98.69 249 ALA A O 1
ATOM 1932 N N . MET A 1 250 ? -7.613 -6.812 -11.305 1 98.5 250 MET A N 1
ATOM 1933 C CA . MET A 1 250 ? -7.465 -7.594 -12.531 1 98.5 250 MET A CA 1
ATOM 1934 C C . MET A 1 250 ? -6.18 -7.223 -13.258 1 98.5 250 MET A C 1
ATOM 1936 O O . MET A 1 250 ? -5.508 -8.086 -13.828 1 98.5 250 MET A O 1
ATOM 1940 N N . MET A 1 251 ? -5.895 -5.938 -13.234 1 97.94 251 MET A N 1
ATOM 1941 C CA . MET A 1 251 ? -4.629 -5.508 -13.82 1 97.94 251 MET A CA 1
ATOM 1942 C C . MET A 1 251 ? -3.449 -6.18 -13.133 1 97.94 251 MET A C 1
ATOM 1944 O O . MET A 1 251 ? -2.461 -6.527 -13.781 1 97.94 251 MET A O 1
ATOM 1948 N N . SER A 1 252 ? -3.543 -6.309 -11.844 1 98.31 252 SER A N 1
ATOM 1949 C CA . SER A 1 252 ? -2.496 -6.98 -11.086 1 98.31 252 SER A CA 1
ATOM 1950 C C . SER A 1 252 ? -2.309 -8.422 -11.555 1 98.31 252 SER A C 1
ATOM 1952 O O . SER A 1 252 ? -1.179 -8.867 -11.758 1 98.31 252 SER A O 1
ATOM 1954 N N . ILE A 1 253 ? -3.383 -9.102 -11.75 1 98.12 253 ILE A N 1
ATOM 1955 C CA . ILE A 1 253 ? -3.338 -10.484 -12.211 1 98.12 253 ILE A CA 1
ATOM 1956 C C . ILE A 1 253 ? -2.723 -10.539 -13.609 1 98.12 253 ILE A C 1
ATOM 1958 O O . ILE A 1 253 ? -1.842 -11.367 -13.867 1 98.12 253 ILE A O 1
ATOM 1962 N N . ALA A 1 254 ? -3.195 -9.641 -14.477 1 97 254 ALA A N 1
ATOM 1963 C CA . ALA A 1 254 ? -2.721 -9.625 -15.859 1 97 254 ALA A CA 1
ATOM 1964 C C . ALA A 1 254 ? -1.227 -9.32 -15.922 1 97 254 ALA A C 1
ATOM 1966 O O . ALA A 1 254 ? -0.482 -9.977 -16.656 1 97 254 ALA A O 1
ATOM 1967 N N . MET A 1 255 ? -0.786 -8.352 -15.164 1 96.12 255 MET A N 1
ATOM 1968 C CA . MET A 1 255 ? 0.616 -7.945 -15.188 1 96.12 255 MET A CA 1
ATOM 1969 C C . MET A 1 255 ? 1.514 -9.039 -14.617 1 96.12 255 MET A C 1
ATOM 1971 O O . MET A 1 255 ? 2.627 -9.25 -15.109 1 96.12 255 MET A O 1
ATOM 1975 N N . GLU A 1 256 ? 1.078 -9.68 -13.586 1 96.44 256 GLU A N 1
ATOM 1976 C CA . GLU A 1 256 ? 1.861 -10.789 -13.047 1 96.44 256 GLU A CA 1
ATOM 1977 C C . GLU A 1 256 ? 2.068 -11.883 -14.094 1 96.44 256 GLU A C 1
ATOM 1979 O O . GLU A 1 256 ? 3.172 -12.414 -14.234 1 96.44 256 GLU A O 1
ATOM 1984 N N . ASN A 1 257 ? 0.975 -12.133 -14.742 1 95.25 257 ASN A N 1
ATOM 1985 C CA . ASN A 1 257 ? 1.053 -13.18 -15.75 1 95.25 257 ASN A CA 1
ATOM 1986 C C . ASN A 1 257 ? 1.965 -12.781 -16.906 1 95.25 257 ASN A C 1
ATOM 1988 O O . ASN A 1 257 ? 2.543 -13.641 -17.562 1 95.25 257 ASN A O 1
ATOM 1992 N N . LEU A 1 258 ? 2.078 -11.523 -17.125 1 92.38 258 LEU A N 1
ATOM 1993 C CA . LEU A 1 258 ? 2.971 -11.016 -18.156 1 92.38 258 LEU A CA 1
ATOM 1994 C C . LEU A 1 258 ? 4.391 -10.867 -17.625 1 92.38 258 LEU A C 1
ATOM 1996 O O . LEU A 1 258 ? 5.246 -10.266 -18.281 1 92.38 258 LEU A O 1
ATOM 2000 N N . CYS A 1 259 ? 4.652 -11.312 -16.469 1 93.44 259 CYS A N 1
ATOM 2001 C CA . CYS A 1 259 ? 5.965 -11.336 -15.828 1 93.44 259 CYS A CA 1
ATOM 2002 C C . CYS A 1 259 ? 6.418 -9.93 -15.469 1 93.44 259 CYS A C 1
ATOM 2004 O O . CYS A 1 259 ? 7.613 -9.625 -15.516 1 93.44 259 CYS A O 1
ATOM 2006 N N . SER A 1 260 ? 5.516 -9.039 -15.258 1 93.75 260 SER A N 1
ATOM 2007 C CA . SER A 1 260 ? 5.789 -7.723 -14.695 1 93.75 260 SER A CA 1
ATOM 2008 C C . SER A 1 260 ? 5.449 -7.676 -13.211 1 93.75 260 SER A C 1
ATOM 2010 O O . SER A 1 260 ? 4.426 -7.105 -12.82 1 93.75 260 SER A O 1
ATOM 2012 N N . ARG A 1 261 ? 6.363 -8.133 -12.492 1 94.25 261 ARG A N 1
ATOM 2013 C CA . ARG A 1 261 ? 6.141 -8.375 -11.07 1 94.25 261 ARG A CA 1
ATOM 2014 C C . ARG A 1 261 ? 5.918 -7.062 -10.32 1 94.25 261 ARG A C 1
ATOM 2016 O O . ARG A 1 261 ? 5.012 -6.965 -9.484 1 94.25 261 ARG A O 1
ATOM 2023 N N . VAL A 1 262 ? 6.699 -6.082 -10.609 1 95.25 262 VAL A N 1
ATOM 2024 C CA . VAL A 1 262 ? 6.637 -4.824 -9.867 1 95.25 262 VAL A CA 1
ATOM 2025 C C . VAL A 1 262 ? 5.324 -4.109 -10.18 1 95.25 262 VAL A C 1
ATOM 2027 O O . VAL A 1 262 ? 4.625 -3.662 -9.266 1 95.25 262 VAL A O 1
ATOM 2030 N N . SER A 1 263 ? 4.969 -4.031 -11.477 1 94.69 263 SER A N 1
ATOM 2031 C CA . SER A 1 263 ? 3.703 -3.404 -11.844 1 94.69 263 SER A CA 1
ATOM 2032 C C . SER A 1 263 ? 2.521 -4.129 -11.211 1 94.69 263 SER A C 1
ATOM 2034 O O . SER A 1 263 ? 1.567 -3.494 -10.758 1 94.69 263 SER A O 1
ATOM 2036 N N . SER A 1 264 ? 2.594 -5.445 -11.273 1 97.25 264 SER A N 1
ATOM 2037 C CA . SER A 1 264 ? 1.547 -6.234 -10.633 1 97.25 264 SER A CA 1
ATOM 2038 C C . SER A 1 264 ? 1.389 -5.855 -9.164 1 97.25 264 SER A C 1
ATOM 2040 O O . SER A 1 264 ? 0.272 -5.637 -8.688 1 97.25 264 SER A O 1
ATOM 2042 N N . TYR A 1 265 ? 2.498 -5.77 -8.461 1 97.88 265 TYR A N 1
ATOM 2043 C CA . TYR A 1 265 ? 2.527 -5.422 -7.043 1 97.88 265 TYR A CA 1
ATOM 2044 C C . TYR A 1 265 ? 1.946 -4.031 -6.809 1 97.88 265 TYR A C 1
ATOM 2046 O O . TYR A 1 265 ? 1.196 -3.818 -5.855 1 97.88 265 TYR A O 1
ATOM 2054 N N . LEU A 1 266 ? 2.285 -3.084 -7.633 1 98.12 266 LEU A N 1
ATOM 2055 C CA . LEU A 1 266 ? 1.825 -1.707 -7.5 1 98.12 266 LEU A CA 1
ATOM 2056 C C . LEU A 1 266 ? 0.317 -1.615 -7.703 1 98.12 266 LEU A C 1
ATOM 2058 O O . LEU A 1 266 ? -0.377 -0.95 -6.93 1 98.12 266 LEU A O 1
ATOM 2062 N N . TYR A 1 267 ? -0.206 -2.287 -8.68 1 98.19 267 TYR A N 1
ATOM 2063 C CA . TYR A 1 267 ? -1.642 -2.238 -8.938 1 98.19 267 TYR A CA 1
ATOM 2064 C C . TYR A 1 267 ? -2.414 -2.939 -7.824 1 98.19 267 TYR A C 1
ATOM 2066 O O . TYR A 1 267 ? -3.529 -2.535 -7.484 1 98.19 267 TYR A O 1
ATOM 2074 N N . MET A 1 268 ? -1.83 -3.967 -7.297 1 98.38 268 MET A N 1
ATOM 2075 C CA . MET A 1 268 ? -2.473 -4.613 -6.156 1 98.38 268 MET A CA 1
ATOM 2076 C C . MET A 1 268 ? -2.578 -3.654 -4.977 1 98.38 268 MET A C 1
ATOM 2078 O O . MET A 1 268 ? -3.613 -3.592 -4.312 1 98.38 268 MET A O 1
ATOM 2082 N N . GLY A 1 269 ? -1.528 -2.99 -4.711 1 97.81 269 GLY A N 1
ATOM 2083 C CA . GLY A 1 269 ? -1.561 -2 -3.646 1 97.81 269 GLY A CA 1
ATOM 2084 C C . GLY A 1 269 ? -2.621 -0.935 -3.854 1 97.81 269 GLY A C 1
ATOM 2085 O O . GLY A 1 269 ? -3.332 -0.569 -2.916 1 97.81 269 GLY A O 1
ATOM 2086 N N . ALA A 1 270 ? -2.707 -0.441 -5.082 1 98.25 270 ALA A N 1
ATOM 2087 C CA . ALA A 1 270 ? -3.717 0.564 -5.402 1 98.25 270 ALA A CA 1
ATOM 2088 C C . ALA A 1 270 ? -5.121 0.027 -5.156 1 98.25 270 ALA A C 1
ATOM 2090 O O . ALA A 1 270 ? -5.98 0.734 -4.617 1 98.25 270 ALA A O 1
ATOM 2091 N N . SER A 1 271 ? -5.312 -1.193 -5.555 1 98.62 271 SER A N 1
ATOM 2092 C CA . SER A 1 271 ? -6.621 -1.812 -5.355 1 98.62 271 SER A CA 1
ATOM 2093 C C . SER A 1 271 ? -6.98 -1.871 -3.873 1 98.62 271 SER A C 1
ATOM 2095 O O . SER A 1 271 ? -8.086 -1.495 -3.484 1 98.62 271 SER A O 1
ATOM 2097 N N . VAL A 1 272 ? -6.09 -2.287 -3.086 1 98 272 VAL A N 1
ATOM 2098 C CA . VAL A 1 272 ? -6.316 -2.436 -1.651 1 98 272 VAL A CA 1
ATOM 2099 C C . VAL A 1 272 ? -6.531 -1.063 -1.018 1 98 272 VAL A C 1
ATOM 2101 O O . VAL A 1 272 ? -7.418 -0.894 -0.176 1 98 272 VAL A O 1
ATOM 2104 N N . GLN A 1 273 ? -5.762 -0.095 -1.361 1 97.81 273 GLN A N 1
ATOM 2105 C CA . GLN A 1 273 ? -5.898 1.245 -0.801 1 97.81 273 GLN A CA 1
ATOM 2106 C C . GLN A 1 273 ? -7.25 1.859 -1.167 1 97.81 273 GLN A C 1
ATOM 2108 O O . GLN A 1 273 ? -7.859 2.557 -0.355 1 97.81 273 GLN A O 1
ATOM 2113 N N . MET A 1 274 ? -7.641 1.653 -2.418 1 98.06 274 MET A N 1
ATOM 2114 C CA . MET A 1 274 ? -8.969 2.123 -2.799 1 98.06 274 MET A CA 1
ATOM 2115 C C . MET A 1 274 ? -10.047 1.456 -1.949 1 98.06 274 MET A C 1
ATOM 2117 O O . MET A 1 274 ? -11.031 2.092 -1.579 1 98.06 274 MET A O 1
ATOM 2121 N N . ALA A 1 275 ? -9.852 0.177 -1.693 1 97.31 275 ALA A N 1
ATOM 2122 C CA . ALA A 1 275 ? -10.789 -0.535 -0.832 1 97.31 275 ALA A CA 1
ATOM 2123 C C . ALA A 1 275 ? -10.797 0.056 0.575 1 97.31 275 ALA A C 1
ATOM 2125 O O . ALA A 1 275 ? -11.859 0.187 1.192 1 97.31 275 ALA A O 1
ATOM 2126 N N . PHE A 1 276 ? -9.641 0.428 1.116 1 95.31 276 PHE A N 1
ATOM 2127 C CA . PHE A 1 276 ? -9.562 1.105 2.404 1 95.31 276 PHE A CA 1
ATOM 2128 C C . PHE A 1 276 ? -10.352 2.41 2.379 1 95.31 276 PHE A C 1
ATOM 2130 O O . PHE A 1 276 ? -11.07 2.725 3.328 1 95.31 276 PHE A O 1
ATOM 2137 N N . SER A 1 277 ? -10.18 3.125 1.269 1 95.12 277 SER A N 1
ATOM 2138 C CA . SER A 1 277 ? -10.812 4.434 1.162 1 95.12 277 SER A CA 1
ATOM 2139 C C . SER A 1 277 ? -12.336 4.309 1.133 1 95.12 277 SER A C 1
ATOM 2141 O O . SER A 1 277 ? -13.047 5.23 1.538 1 95.12 277 SER A O 1
ATOM 2143 N N . LEU A 1 278 ? -12.805 3.186 0.667 1 94.25 278 LEU A N 1
ATOM 2144 C CA . LEU A 1 278 ? -14.25 2.98 0.598 1 94.25 278 LEU A CA 1
ATOM 2145 C C . LEU A 1 278 ? -14.766 2.299 1.862 1 94.25 278 LEU A C 1
ATOM 2147 O O . LEU A 1 278 ? -15.977 2.127 2.031 1 94.25 278 LEU A O 1
ATOM 2151 N N . GLY A 1 279 ? -13.906 1.888 2.742 1 92.81 279 GLY A N 1
ATOM 2152 C CA . GLY A 1 279 ? -14.281 1.325 4.027 1 92.81 279 GLY A CA 1
ATOM 2153 C C . GLY A 1 279 ? -14.656 -0.144 3.951 1 92.81 279 GLY A C 1
ATOM 2154 O O . GLY A 1 279 ? -15.375 -0.654 4.812 1 92.81 279 GLY A O 1
ATOM 2155 N N . LEU A 1 280 ? -14.141 -0.863 2.943 1 94.38 280 LEU A N 1
ATOM 2156 C CA . LEU A 1 280 ? -14.5 -2.266 2.783 1 94.38 280 LEU A CA 1
ATOM 2157 C C . LEU A 1 280 ? -13.938 -3.109 3.92 1 94.38 280 LEU A C 1
ATOM 2159 O O . LEU A 1 280 ? -14.516 -4.129 4.293 1 94.38 280 LEU A O 1
ATOM 2163 N N . HIS A 1 281 ? -12.859 -2.717 4.531 1 91.81 281 HIS A N 1
ATOM 2164 C CA . HIS A 1 281 ? -12.219 -3.471 5.602 1 91.81 281 HIS A CA 1
ATOM 2165 C C . HIS A 1 281 ? -12.984 -3.34 6.91 1 91.81 281 HIS A C 1
ATOM 2167 O O . HIS A 1 281 ? -12.758 -4.102 7.852 1 91.81 281 HIS A O 1
ATOM 2173 N N . ARG A 1 282 ? -13.906 -2.379 6.957 1 89.31 282 ARG A N 1
ATOM 2174 C CA . ARG A 1 282 ? -14.703 -2.154 8.156 1 89.31 282 ARG A CA 1
ATOM 2175 C C . ARG A 1 282 ? -16.188 -2.445 7.895 1 89.31 282 ARG A C 1
ATOM 2177 O O . ARG A 1 282 ? -17.031 -2.133 8.727 1 89.31 282 ARG A O 1
ATOM 2184 N N . ASP A 1 283 ? -16.438 -2.975 6.809 1 88.12 283 ASP A N 1
ATOM 2185 C CA . ASP A 1 283 ? -17.797 -3.32 6.402 1 88.12 283 ASP A CA 1
ATOM 2186 C C . ASP A 1 283 ? -18.719 -2.102 6.457 1 88.12 283 ASP A C 1
ATOM 2188 O O . ASP A 1 283 ? -19.859 -2.193 6.918 1 88.12 283 ASP A O 1
ATOM 2192 N N . GLN A 1 284 ? -18.109 -0.986 6.121 1 82.25 284 GLN A N 1
ATOM 2193 C CA . GLN A 1 284 ? -18.875 0.251 6.152 1 82.25 284 GLN A CA 1
ATOM 2194 C C . GLN A 1 284 ? -19.562 0.51 4.816 1 82.25 284 GLN A C 1
ATOM 2196 O O . GLN A 1 284 ? -18.984 0.249 3.758 1 82.25 284 GLN A O 1
ATOM 2201 N N . LEU A 1 285 ? -20.906 0.667 4.863 1 75.31 285 LEU A N 1
ATOM 2202 C CA . LEU A 1 285 ? -21.672 1.011 3.67 1 75.31 285 LEU A CA 1
ATOM 2203 C C . LEU A 1 285 ? -22.469 2.285 3.889 1 75.31 285 LEU A C 1
ATOM 2205 O O . LEU A 1 285 ? -22.922 2.561 5.008 1 75.31 285 LEU A O 1
ATOM 2209 N N . ALA A 1 286 ? -22.469 2.99 2.799 1 64.38 286 ALA A N 1
ATOM 2210 C CA . ALA A 1 286 ? -23.297 4.191 2.865 1 64.38 286 ALA A CA 1
ATOM 2211 C C . ALA A 1 286 ? -24.75 3.836 3.17 1 64.38 286 ALA A C 1
ATOM 2213 O O . ALA A 1 286 ? -25.172 2.697 2.957 1 64.38 286 ALA A O 1
ATOM 2214 N N . GLU A 1 287 ? -25.359 4.656 3.777 1 63.56 287 GLU A N 1
ATOM 2215 C CA . GLU A 1 287 ? -26.75 4.477 4.195 1 63.56 287 GLU A CA 1
ATOM 2216 C C . GLU A 1 287 ? -27.594 3.951 3.047 1 63.56 287 GLU A C 1
ATOM 2218 O O . GLU A 1 287 ? -28.531 3.174 3.266 1 63.56 287 GLU A O 1
ATOM 2223 N N . SER A 1 288 ? -27.203 4.293 1.905 1 63.19 288 SER A N 1
ATOM 2224 C CA . SER A 1 288 ? -28.016 3.912 0.751 1 63.19 288 SER A CA 1
ATOM 2225 C C . SER A 1 288 ? -27.641 2.516 0.257 1 63.19 288 SER A C 1
ATOM 2227 O O . SER A 1 288 ? -28.312 1.966 -0.618 1 63.19 288 SER A O 1
ATOM 2229 N N . GLY A 1 289 ? -26.734 2.012 0.98 1 71.12 289 GLY A N 1
ATOM 2230 C CA . GLY A 1 289 ? -26.297 0.718 0.476 1 71.12 289 GLY A CA 1
ATOM 2231 C C . GLY A 1 289 ? -27.25 -0.411 0.834 1 71.12 289 GLY A C 1
ATOM 2232 O O . GLY A 1 289 ? -27.844 -0.406 1.911 1 71.12 289 GLY A O 1
ATOM 2233 N N . ASN A 1 290 ? -27.547 -1.246 -0.161 1 83.44 290 ASN A N 1
ATOM 2234 C CA . ASN A 1 290 ? -28.406 -2.402 0.044 1 83.44 290 ASN A CA 1
ATOM 2235 C C . ASN A 1 290 ? -27.609 -3.633 0.464 1 83.44 290 ASN A C 1
ATOM 2237 O O . ASN A 1 290 ? -26.375 -3.613 0.457 1 83.44 290 ASN A O 1
ATOM 2241 N N . ALA A 1 291 ? -28.328 -4.539 0.93 1 85.12 291 ALA A N 1
ATOM 2242 C CA . ALA A 1 291 ? -27.75 -5.77 1.458 1 85.12 291 ALA A CA 1
ATOM 2243 C C . ALA A 1 291 ? -26.922 -6.492 0.39 1 85.12 291 ALA A C 1
ATOM 2245 O O . ALA A 1 291 ? -25.875 -7.055 0.684 1 85.12 291 ALA A O 1
ATOM 2246 N N . MET A 1 292 ? -27.422 -6.402 -0.738 1 89.12 292 MET A N 1
ATOM 2247 C CA . MET A 1 292 ? -26.719 -7.066 -1.841 1 89.12 292 MET A CA 1
ATOM 2248 C C . MET A 1 292 ? -25.375 -6.406 -2.111 1 89.12 292 MET A C 1
ATOM 2250 O O . MET A 1 292 ? -24.375 -7.094 -2.322 1 89.12 292 MET A O 1
ATOM 2254 N N . GLU A 1 293 ? -25.391 -5.141 -2.074 1 90.44 293 GLU A N 1
ATOM 2255 C CA . GLU A 1 293 ? -24.141 -4.395 -2.279 1 90.44 293 GLU A CA 1
ATOM 2256 C C . GLU A 1 293 ? -23.141 -4.68 -1.166 1 90.44 293 GLU A C 1
ATOM 2258 O O . GLU A 1 293 ? -21.938 -4.777 -1.418 1 90.44 293 GLU A O 1
ATOM 2263 N N . ARG A 1 294 ? -23.641 -4.816 -0.041 1 92.56 294 ARG A N 1
ATOM 2264 C CA . ARG A 1 294 ? -22.781 -5.117 1.105 1 92.56 294 ARG A CA 1
ATOM 2265 C C . ARG A 1 294 ? -22.109 -6.477 0.949 1 92.56 294 ARG A C 1
ATOM 2267 O O . ARG A 1 294 ? -20.922 -6.613 1.207 1 92.56 294 ARG A O 1
ATOM 2274 N N . GLU A 1 295 ? -22.906 -7.43 0.562 1 94 295 GLU A N 1
ATOM 2275 C CA . GLU A 1 295 ? -22.375 -8.773 0.372 1 94 295 GLU A CA 1
ATOM 2276 C C . GLU A 1 295 ? -21.344 -8.797 -0.76 1 94 295 GLU A C 1
ATOM 2278 O O . GLU A 1 295 ? -20.359 -9.523 -0.688 1 94 295 GLU A O 1
ATOM 2283 N N . GLN A 1 296 ? -21.609 -8.039 -1.722 1 94.5 296 GLN A N 1
ATOM 2284 C CA . GLN A 1 296 ? -20.656 -7.938 -2.816 1 94.5 296 GLN A CA 1
ATOM 2285 C C . GLN A 1 296 ? -19.328 -7.332 -2.34 1 94.5 296 GLN A C 1
ATOM 2287 O O . GLN A 1 296 ? -18.266 -7.824 -2.682 1 94.5 296 GLN A O 1
ATOM 2292 N N . ASN A 1 297 ? -19.484 -6.246 -1.565 1 95.44 297 ASN A N 1
ATOM 2293 C CA . ASN A 1 297 ? -18.297 -5.578 -1.048 1 95.44 297 ASN A CA 1
ATOM 2294 C C . ASN A 1 297 ? -17.484 -6.5 -0.143 1 95.44 297 ASN A C 1
ATOM 2296 O O . ASN A 1 297 ? -16.25 -6.48 -0.172 1 95.44 297 ASN A O 1
ATOM 2300 N N . ARG A 1 298 ? -18.188 -7.266 0.628 1 96.25 298 ARG A N 1
ATOM 2301 C CA . ARG A 1 298 ? -17.5 -8.234 1.484 1 96.25 298 ARG A CA 1
ATOM 2302 C C . ARG A 1 298 ? -16.703 -9.234 0.655 1 96.25 298 ARG A C 1
ATOM 2304 O O . ARG A 1 298 ? -15.555 -9.539 0.978 1 96.25 298 ARG A O 1
ATOM 2311 N N . ARG A 1 299 ? -17.281 -9.719 -0.335 1 96.8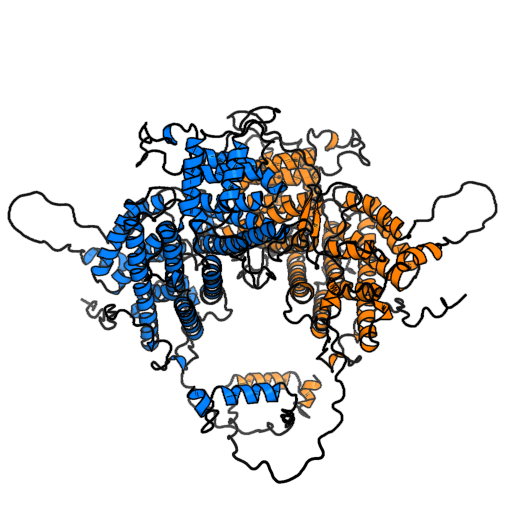8 299 ARG A N 1
ATOM 2312 C CA . ARG A 1 299 ? -16.609 -10.703 -1.184 1 96.88 299 ARG A CA 1
ATOM 2313 C C . ARG A 1 299 ? -15.398 -10.102 -1.883 1 96.88 299 ARG A C 1
ATOM 2315 O O . ARG A 1 299 ? -14.359 -10.75 -2 1 96.88 299 ARG A O 1
ATOM 2322 N N . ILE A 1 300 ? -15.609 -8.898 -2.352 1 97.56 300 ILE A N 1
ATOM 2323 C CA . ILE A 1 300 ? -14.492 -8.211 -3 1 97.56 300 ILE A CA 1
ATOM 2324 C C . ILE A 1 300 ? -13.344 -8.039 -2.01 1 97.56 300 ILE A C 1
ATOM 2326 O O . ILE A 1 300 ? -12.188 -8.297 -2.346 1 97.56 300 ILE A O 1
ATOM 2330 N N . TRP A 1 301 ? -13.641 -7.637 -0.793 1 97.44 301 TRP A N 1
ATOM 2331 C CA . TRP A 1 301 ? -12.602 -7.426 0.215 1 97.44 301 TRP A CA 1
ATOM 2332 C C . TRP A 1 301 ? -11.797 -8.703 0.438 1 97.44 301 TRP A C 1
ATOM 2334 O O . TRP A 1 301 ? -10.562 -8.672 0.413 1 97.44 301 TRP A O 1
ATOM 2344 N N . TRP A 1 302 ? -12.461 -9.766 0.596 1 97.5 302 TRP A N 1
ATOM 2345 C CA . TRP A 1 302 ? -11.766 -11 0.927 1 97.5 302 TRP A CA 1
ATOM 2346 C C . TRP A 1 302 ? -11.023 -11.547 -0.289 1 97.5 302 TRP A C 1
ATOM 2348 O O . TRP A 1 302 ? -9.992 -12.211 -0.151 1 97.5 302 TRP A O 1
ATOM 2358 N N . THR A 1 303 ? -11.547 -11.305 -1.461 1 98.25 303 THR A N 1
ATOM 2359 C CA . THR A 1 303 ? -10.789 -11.633 -2.666 1 98.25 303 THR A CA 1
ATOM 2360 C C . THR A 1 303 ? -9.484 -10.852 -2.717 1 98.25 303 THR A C 1
ATOM 2362 O O . THR A 1 303 ? -8.43 -11.414 -3.043 1 98.25 303 THR A O 1
ATOM 2365 N N . LEU A 1 304 ? -9.578 -9.57 -2.354 1 98.25 304 LEU A N 1
ATOM 2366 C CA . LEU A 1 304 ? -8.383 -8.742 -2.332 1 98.25 304 LEU A CA 1
ATOM 2367 C C . LEU A 1 304 ? -7.391 -9.242 -1.283 1 98.25 304 LEU A C 1
ATOM 2369 O O . LEU A 1 304 ? -6.18 -9.234 -1.514 1 98.25 304 LEU A O 1
ATOM 2373 N N . PHE A 1 305 ? -7.914 -9.648 -0.191 1 96.94 305 PHE A N 1
ATOM 2374 C CA . PHE A 1 305 ? -7.082 -10.18 0.88 1 96.94 305 PHE A CA 1
ATOM 2375 C C . PHE A 1 305 ? -6.27 -11.375 0.387 1 96.94 305 PHE A C 1
ATOM 2377 O O . PHE A 1 305 ? -5.066 -11.461 0.644 1 96.94 305 PHE A O 1
ATOM 2384 N N . GLN A 1 306 ? -6.859 -12.211 -0.333 1 97.56 306 GLN A N 1
ATOM 2385 C CA . GLN A 1 306 ? -6.203 -13.406 -0.854 1 97.56 306 GLN A CA 1
ATOM 2386 C C . GLN A 1 306 ? -5.234 -13.055 -1.98 1 97.56 306 GLN A C 1
ATOM 2388 O O . GLN A 1 306 ? -4.109 -13.555 -2.018 1 97.56 306 GLN A O 1
ATOM 2393 N N . LEU A 1 307 ? -5.746 -12.281 -2.855 1 98.25 307 LEU A N 1
ATOM 2394 C CA . LEU A 1 307 ? -4.938 -11.906 -4.012 1 98.25 307 LEU A CA 1
ATOM 2395 C C . LEU A 1 307 ? -3.682 -11.156 -3.578 1 98.25 307 LEU A C 1
ATOM 2397 O O . LEU A 1 307 ? -2.613 -11.336 -4.168 1 98.25 307 LEU A O 1
ATOM 2401 N N . ASP A 1 308 ? -3.814 -10.289 -2.615 1 97.25 308 ASP A N 1
ATOM 2402 C CA . ASP A 1 308 ? -2.67 -9.57 -2.064 1 97.25 308 ASP A CA 1
ATOM 2403 C C . ASP A 1 308 ? -1.594 -10.539 -1.579 1 97.25 308 ASP A C 1
ATOM 2405 O O . ASP A 1 308 ? -0.407 -10.344 -1.854 1 97.25 308 ASP A O 1
ATOM 2409 N N . GLN A 1 309 ? -1.971 -11.547 -0.923 1 96.06 309 GLN A N 1
ATOM 2410 C CA . GLN A 1 309 ? -1.042 -12.562 -0.432 1 96.06 309 GLN A CA 1
ATOM 2411 C C . GLN A 1 309 ? -0.382 -13.312 -1.587 1 96.06 309 GLN A C 1
ATOM 2413 O O . GLN A 1 309 ? 0.826 -13.555 -1.566 1 96.06 309 GLN A O 1
ATOM 2418 N N . ASP A 1 310 ? -1.146 -13.648 -2.529 1 97.44 310 ASP A N 1
ATOM 2419 C CA . ASP A 1 310 ? -0.631 -14.422 -3.658 1 97.44 310 ASP A CA 1
ATOM 2420 C C . ASP A 1 310 ? 0.415 -13.625 -4.434 1 97.44 310 ASP A C 1
ATOM 2422 O O . ASP A 1 310 ? 1.506 -14.125 -4.715 1 97.44 310 ASP A O 1
ATOM 2426 N N . ILE A 1 311 ? 0.033 -12.414 -4.727 1 97.69 311 ILE A N 1
ATOM 2427 C CA . ILE A 1 311 ? 0.911 -11.555 -5.512 1 97.69 311 ILE A CA 1
ATOM 2428 C C . ILE A 1 311 ? 2.186 -11.258 -4.727 1 97.69 311 ILE A C 1
ATOM 2430 O O . ILE A 1 311 ? 3.291 -11.336 -5.27 1 97.69 311 ILE A O 1
ATOM 2434 N N . SER A 1 312 ? 2.027 -10.953 -3.471 1 95 312 SER A N 1
ATOM 2435 C CA . SER A 1 312 ? 3.164 -10.617 -2.617 1 95 312 SER A CA 1
ATOM 2436 C C . SER A 1 312 ? 4.07 -11.828 -2.408 1 95 312 SER A C 1
ATOM 2438 O O . SER A 1 312 ? 5.297 -11.703 -2.432 1 95 312 SER A O 1
ATOM 2440 N N . SER A 1 313 ? 3.51 -12.953 -2.23 1 94.88 313 SER A N 1
ATOM 2441 C CA . SER A 1 313 ? 4.277 -14.172 -1.997 1 94.88 313 SER A CA 1
ATOM 2442 C C . SER A 1 313 ? 5.074 -14.562 -3.234 1 94.88 313 SER A C 1
ATOM 2444 O O . SER A 1 313 ? 6.242 -14.953 -3.131 1 94.88 313 SER A O 1
ATOM 2446 N N . ARG A 1 314 ? 4.449 -14.477 -4.359 1 95.81 314 ARG A N 1
ATOM 2447 C CA . ARG A 1 314 ? 5.145 -14.867 -5.582 1 95.81 314 ARG A CA 1
ATOM 2448 C C . ARG A 1 314 ? 6.219 -13.852 -5.949 1 95.81 314 ARG A C 1
ATOM 2450 O O . ARG A 1 314 ? 7.289 -14.219 -6.434 1 95.81 314 ARG A O 1
ATOM 2457 N N . GLY A 1 315 ? 5.969 -12.625 -5.641 1 94.62 315 GLY A N 1
ATOM 2458 C CA . GLY A 1 315 ? 6.91 -11.57 -5.984 1 94.62 315 GLY A CA 1
ATOM 2459 C C . GLY A 1 315 ? 7.957 -11.336 -4.91 1 94.62 315 GLY A C 1
ATOM 2460 O O . GLY A 1 315 ? 8.977 -10.688 -5.16 1 94.62 315 GLY A O 1
ATOM 2461 N N . GLY A 1 316 ? 7.754 -11.883 -3.719 1 93.69 316 GLY A N 1
ATOM 2462 C CA . GLY A 1 316 ? 8.68 -11.688 -2.611 1 93.69 316 GLY A CA 1
ATOM 2463 C C . GLY A 1 316 ? 8.57 -10.312 -1.982 1 93.69 316 GLY A C 1
ATOM 2464 O O . GLY A 1 316 ? 9.57 -9.758 -1.509 1 93.69 316 GLY A O 1
ATOM 2465 N N . SER A 1 317 ? 7.469 -9.695 -2.117 1 93.31 317 SER A N 1
ATOM 2466 C CA . SER A 1 317 ? 7.234 -8.367 -1.556 1 93.31 317 SER A CA 1
ATOM 2467 C C . SER A 1 317 ? 6.332 -8.438 -0.327 1 93.31 317 SER A C 1
ATOM 2469 O O . SER A 1 317 ? 5.609 -9.422 -0.139 1 93.31 317 SER A O 1
ATOM 2471 N N . PRO A 1 318 ? 6.367 -7.422 0.57 1 91.38 318 PRO A N 1
ATOM 2472 C CA . PRO A 1 318 ? 5.434 -7.406 1.699 1 91.38 318 PRO A CA 1
ATOM 2473 C C . PRO A 1 318 ? 3.98 -7.238 1.26 1 91.38 318 PRO A C 1
ATOM 2475 O O . PRO A 1 318 ? 3.709 -6.609 0.235 1 91.38 318 PRO A O 1
ATOM 2478 N N . THR A 1 319 ? 3.098 -7.77 2.039 1 92.88 319 THR A N 1
ATOM 2479 C CA . THR A 1 319 ? 1.677 -7.574 1.768 1 92.88 319 THR A CA 1
ATOM 2480 C C . THR A 1 319 ? 1.248 -6.152 2.119 1 92.88 319 THR A C 1
ATOM 2482 O O . THR A 1 319 ? 1.861 -5.508 2.971 1 92.88 319 THR A O 1
ATOM 2485 N N . VAL A 1 320 ? 0.225 -5.719 1.496 1 92.38 320 VAL A N 1
ATOM 2486 C CA . VAL A 1 320 ? -0.328 -4.395 1.771 1 92.38 320 VAL A CA 1
ATOM 2487 C C . VAL A 1 320 ? -1.299 -4.477 2.947 1 92.38 320 VAL A C 1
ATOM 2489 O O . VAL A 1 320 ? -1.343 -3.574 3.787 1 92.38 320 VAL A O 1
ATOM 2492 N N . VAL A 1 321 ? -2.035 -5.559 2.979 1 90.5 321 VAL A N 1
ATOM 2493 C CA . VAL A 1 321 ? -2.988 -5.75 4.066 1 90.5 321 VAL A CA 1
ATOM 2494 C C . VAL A 1 321 ? -2.314 -6.492 5.219 1 90.5 321 VAL A C 1
ATOM 2496 O O . VAL A 1 321 ? -1.721 -7.555 5.02 1 90.5 321 VAL A O 1
ATOM 2499 N N . ASP A 1 322 ? -2.412 -5.898 6.348 1 78.44 322 ASP A N 1
ATOM 2500 C CA . ASP A 1 322 ? -2.006 -6.59 7.57 1 78.44 322 ASP A CA 1
ATOM 2501 C C . ASP A 1 322 ? -3.1 -6.52 8.633 1 78.44 322 ASP A C 1
ATOM 2503 O O . ASP A 1 322 ? -3.324 -5.465 9.227 1 78.44 322 ASP A O 1
ATOM 2507 N N . GLU A 1 323 ? -3.719 -7.609 8.852 1 72.69 323 GLU A N 1
ATOM 2508 C CA . GLU A 1 323 ? -4.875 -7.66 9.742 1 72.69 323 GLU A CA 1
ATOM 2509 C C . GLU A 1 323 ? -4.469 -7.363 11.18 1 72.69 323 GLU A C 1
ATOM 2511 O O . GLU A 1 323 ? -5.316 -7.035 12.016 1 72.69 323 GLU A O 1
ATOM 2516 N N . ARG A 1 324 ? -3.316 -7.5 11.445 1 64 324 ARG A N 1
ATOM 2517 C CA . ARG A 1 324 ? -2.867 -7.254 12.812 1 64 324 ARG A CA 1
ATOM 2518 C C . ARG A 1 324 ? -2.861 -5.762 13.133 1 64 324 ARG A C 1
ATOM 2520 O O . ARG A 1 324 ? -3.072 -5.363 14.273 1 64 324 ARG A O 1
ATOM 2527 N N . PHE A 1 325 ? -2.68 -5.07 12.07 1 62.66 325 PHE A N 1
ATOM 2528 C CA . PHE A 1 325 ? -2.531 -3.635 12.289 1 62.66 325 PHE A CA 1
ATOM 2529 C C . PHE A 1 325 ? -3.785 -2.887 11.852 1 62.66 325 PHE A C 1
ATOM 2531 O O . PHE A 1 325 ? -4.109 -1.835 12.406 1 62.66 325 PHE A O 1
ATOM 2538 N N . THR A 1 326 ? -4.285 -3.465 10.789 1 71.75 326 THR A N 1
ATOM 2539 C CA . THR A 1 326 ? -5.539 -2.873 10.336 1 71.75 326 THR A CA 1
ATOM 2540 C C . THR A 1 326 ? -6.73 -3.619 10.93 1 71.75 326 THR A C 1
ATOM 2542 O O . THR A 1 326 ? -6.836 -4.84 10.797 1 71.75 326 THR A O 1
ATOM 2545 N N . LYS A 1 327 ? -7.395 -2.973 11.742 1 73.25 327 LYS A N 1
ATOM 2546 C CA . LYS A 1 327 ? -8.578 -3.615 12.297 1 73.25 327 LYS A CA 1
ATOM 2547 C C . LYS A 1 327 ? -9.586 -3.969 11.203 1 73.25 327 LYS A C 1
ATOM 2549 O O . LYS A 1 327 ? -10.273 -3.092 10.688 1 73.25 327 LYS A O 1
ATOM 2554 N N . VAL A 1 328 ? -9.539 -5.258 10.789 1 81.5 328 VAL A N 1
ATOM 2555 C CA . VAL A 1 328 ? -10.5 -5.742 9.805 1 81.5 328 VAL A CA 1
ATOM 2556 C C . VAL A 1 328 ? -11.719 -6.316 10.523 1 81.5 328 VAL A C 1
ATOM 2558 O O . VAL A 1 328 ? -11.602 -7.254 11.32 1 81.5 328 VAL A O 1
ATOM 2561 N N . THR A 1 329 ? -12.805 -5.711 10.305 1 81.62 329 THR A N 1
ATOM 2562 C CA . THR A 1 329 ? -14.023 -6.16 10.969 1 81.62 329 THR A CA 1
ATOM 2563 C C . THR A 1 329 ? -15.023 -6.711 9.961 1 81.62 329 THR A C 1
ATOM 2565 O O . THR A 1 329 ? -16.172 -7.008 10.305 1 81.62 329 THR A O 1
ATOM 2568 N N . THR A 1 330 ? -14.586 -6.875 8.773 1 90.56 330 THR A N 1
ATOM 2569 C CA . THR A 1 330 ? -15.477 -7.332 7.711 1 90.56 330 THR A CA 1
ATOM 2570 C C . THR A 1 330 ? -15.805 -8.812 7.879 1 90.56 330 THR A C 1
ATOM 2572 O O . THR A 1 330 ? -14.906 -9.656 7.867 1 90.56 330 THR A O 1
ATOM 2575 N N . PRO A 1 331 ? -16.984 -9.102 7.996 1 92.25 331 PRO A N 1
ATOM 2576 C CA . PRO A 1 331 ? -17.375 -10.508 8.094 1 92.25 331 PRO A CA 1
ATOM 2577 C C . PRO A 1 331 ? -17.281 -11.234 6.754 1 92.25 331 PRO A C 1
ATOM 2579 O O . PRO A 1 331 ? -17.156 -10.602 5.707 1 92.25 331 PRO A O 1
ATOM 2582 N N . MET A 1 332 ? -17.359 -12.547 6.863 1 94.56 332 MET A N 1
ATOM 2583 C CA . MET A 1 332 ? -17.438 -13.344 5.641 1 94.56 332 MET A CA 1
ATOM 2584 C C . MET A 1 332 ? -18.766 -13.094 4.922 1 94.56 332 MET A C 1
ATOM 2586 O O . MET A 1 332 ? -19.797 -12.93 5.562 1 94.56 332 MET A O 1
ATOM 2590 N N . PRO A 1 333 ? -18.688 -13.086 3.639 1 94.19 333 PRO A N 1
ATOM 2591 C CA . PRO A 1 333 ? -19.922 -12.859 2.902 1 94.19 333 PRO A CA 1
ATOM 2592 C C . PRO A 1 333 ? -20.938 -14 3.08 1 94.19 333 PRO A C 1
ATOM 2594 O O . PRO A 1 333 ? -20.547 -15.164 3.139 1 94.19 333 PRO A O 1
ATOM 2597 N N . SER A 1 334 ? -22.203 -13.586 3.104 1 92.62 334 SER A N 1
ATOM 2598 C CA . SER A 1 334 ? -23.266 -14.57 3.188 1 92.62 334 SER A CA 1
ATOM 2599 C C . SER A 1 334 ? -23.516 -15.242 1.84 1 92.62 334 SER A C 1
ATOM 2601 O O . SER A 1 334 ? -23.781 -14.57 0.843 1 92.62 334 SER A O 1
ATOM 2603 N N . GLU A 1 335 ? -23.516 -16.469 1.81 1 92.25 335 GLU A N 1
ATOM 2604 C CA . GLU A 1 335 ? -23.75 -17.203 0.566 1 92.25 335 GLU A CA 1
ATOM 2605 C C . GLU A 1 335 ? -25.234 -17.422 0.306 1 92.25 335 GLU A C 1
ATOM 2607 O O . GLU A 1 335 ? -25.625 -17.75 -0.812 1 92.25 335 GLU A O 1
ATOM 2612 N N . GLN A 1 336 ? -26 -17.125 1.323 1 89 336 GLN A N 1
ATOM 2613 C CA . GLN A 1 336 ? -27.453 -17.188 1.172 1 89 336 GLN A CA 1
ATOM 2614 C C . GLN A 1 336 ? -27.984 -15.961 0.441 1 89 336 GLN A C 1
ATOM 2616 O O . GLN A 1 336 ? -28.891 -16.078 -0.383 1 89 336 GLN A O 1
ATOM 2621 N N . ILE A 1 337 ? -27.391 -14.914 0.717 1 88.38 337 ILE A N 1
ATOM 2622 C CA . ILE A 1 337 ? -27.828 -13.656 0.129 1 88.38 337 ILE A CA 1
ATOM 2623 C C . ILE A 1 337 ? -27.234 -13.508 -1.271 1 88.38 337 ILE A C 1
ATOM 2625 O O . ILE A 1 337 ? -27.922 -13.078 -2.199 1 88.38 337 ILE A O 1
ATOM 2629 N N . LEU A 1 338 ? -25.953 -13.852 -1.386 1 89.62 338 LEU A N 1
ATOM 2630 C CA . LEU A 1 338 ? -25.25 -13.734 -2.658 1 89.62 338 LEU A CA 1
ATOM 2631 C C . LEU A 1 338 ? -24.516 -15.031 -3.002 1 89.62 338 LEU A C 1
ATOM 2633 O O . LEU A 1 338 ? -23.484 -15.344 -2.41 1 89.62 338 LEU A O 1
ATOM 2637 N N . TYR A 1 339 ? -25.094 -15.609 -3.943 1 88.06 339 TYR A N 1
ATOM 2638 C CA . TYR A 1 339 ? -24.516 -16.859 -4.418 1 88.06 339 TYR A CA 1
ATOM 2639 C C . TYR A 1 339 ? -23.188 -16.609 -5.125 1 88.06 339 TYR A C 1
ATOM 2641 O O . TYR A 1 339 ? -23.047 -15.641 -5.879 1 88.06 339 TYR A O 1
ATOM 2649 N N . PRO A 1 340 ? -22.141 -17.453 -4.816 1 87.62 340 PRO A N 1
ATOM 2650 C CA . PRO A 1 340 ? -20.812 -17.219 -5.371 1 87.62 340 PRO A CA 1
ATOM 2651 C C . PRO A 1 340 ? -20.766 -17.344 -6.891 1 87.62 340 PRO A C 1
ATOM 2653 O O . PRO A 1 340 ? -19.875 -16.797 -7.539 1 87.62 340 PRO A O 1
ATOM 2656 N N . GLY A 1 341 ? -21.688 -18.062 -7.469 1 85.06 341 GLY A N 1
ATOM 2657 C CA . GLY A 1 341 ? -21.703 -18.219 -8.914 1 85.06 341 GLY A CA 1
ATOM 2658 C C . GLY A 1 341 ? -21.562 -19.656 -9.359 1 85.06 341 GLY A C 1
ATOM 2659 O O . GLY A 1 341 ? -21.484 -20.562 -8.523 1 85.06 341 GLY A O 1
ATOM 2660 N N . LEU A 1 342 ? -21.422 -19.828 -10.656 1 86.75 342 LEU A N 1
ATOM 2661 C CA . LEU A 1 342 ? -21.453 -21.141 -11.273 1 86.75 342 LEU A CA 1
ATOM 2662 C C . LEU A 1 342 ? -20.125 -21.859 -11.078 1 86.75 342 LEU A C 1
ATOM 2664 O O . LEU A 1 342 ? -20.078 -23.094 -10.984 1 86.75 342 LEU A O 1
ATOM 2668 N N . HIS A 1 343 ? -19.078 -21.156 -10.961 1 91.44 343 HIS A N 1
ATOM 2669 C CA . HIS A 1 343 ? -17.766 -21.781 -11.039 1 91.44 343 HIS A CA 1
ATOM 2670 C C . HIS A 1 343 ? -17.094 -21.875 -9.672 1 91.44 343 HIS A C 1
ATOM 2672 O O . HIS A 1 343 ? -16.016 -22.453 -9.531 1 91.44 343 HIS A O 1
ATOM 2678 N N . THR A 1 344 ? -17.672 -21.297 -8.625 1 92.94 344 THR A N 1
ATOM 2679 C CA . THR A 1 344 ? -17.094 -21.281 -7.281 1 92.94 344 THR A CA 1
ATOM 2680 C C . THR A 1 344 ? -18 -22.016 -6.301 1 92.94 344 THR A C 1
ATOM 2682 O O . THR A 1 344 ? -19.156 -21.609 -6.09 1 92.94 344 THR A O 1
ATOM 2685 N N . PRO A 1 345 ? -17.484 -23.016 -5.711 1 93.94 345 PRO A N 1
ATOM 2686 C CA . PRO A 1 345 ? -18.312 -23.766 -4.754 1 93.94 345 PRO A CA 1
ATOM 2687 C C . PRO A 1 345 ? -18.625 -22.969 -3.49 1 93.94 345 PRO A C 1
ATOM 2689 O O . PRO A 1 345 ? -17.891 -22.031 -3.158 1 93.94 345 PRO A O 1
ATOM 2692 N N . LEU A 1 346 ? -19.656 -23.453 -2.812 1 93.62 346 LEU A N 1
ATOM 2693 C CA . LEU A 1 346 ? -19.984 -22.875 -1.517 1 93.62 346 LEU A CA 1
ATOM 2694 C C . LEU A 1 346 ? -18.859 -23.094 -0.515 1 93.62 346 LEU A C 1
ATOM 2696 O O . LEU A 1 346 ? -18.141 -24.094 -0.585 1 93.62 346 LEU A O 1
ATOM 2700 N N . SER A 1 347 ? -18.625 -22.109 0.306 1 95.06 347 SER A N 1
ATOM 2701 C CA . SER A 1 347 ? -17.672 -22.141 1.417 1 95.06 347 SER A CA 1
ATOM 2702 C C . SER A 1 347 ? -16.234 -22.078 0.92 1 95.06 347 SER A C 1
ATOM 2704 O O . SER A 1 347 ? -15.297 -22.203 1.707 1 95.06 347 SER A O 1
ATOM 2706 N N . TRP A 1 348 ? -16.094 -22.016 -0.377 1 96.81 348 TRP A N 1
ATOM 2707 C CA . TRP A 1 348 ? -14.742 -21.969 -0.935 1 96.81 348 TRP A CA 1
ATOM 2708 C C . TRP A 1 348 ? -13.961 -20.781 -0.397 1 96.81 348 TRP A C 1
ATOM 2710 O O . TRP A 1 348 ? -12.828 -20.922 0.065 1 96.81 348 TRP A O 1
ATOM 2720 N N . MET A 1 349 ? -14.555 -19.594 -0.401 1 96.5 349 MET A N 1
ATOM 2721 C CA . MET A 1 349 ? -13.875 -18.359 0.004 1 96.5 349 MET A CA 1
ATOM 2722 C C . MET A 1 349 ? -13.492 -18.406 1.479 1 96.5 349 MET A C 1
ATOM 2724 O O . MET A 1 349 ? -12.359 -18.094 1.842 1 96.5 349 MET A O 1
ATOM 2728 N N . ALA A 1 350 ? -14.406 -18.75 2.281 1 96.25 350 ALA A N 1
ATOM 2729 C CA . ALA A 1 350 ? -14.133 -18.828 3.715 1 96.25 350 ALA A CA 1
ATOM 2730 C C . ALA A 1 350 ? -12.992 -19.797 4.004 1 96.25 350 ALA A C 1
ATOM 2732 O O . ALA A 1 350 ? -12.117 -19.516 4.828 1 96.25 350 ALA A O 1
ATOM 2733 N N . THR A 1 351 ? -12.992 -20.938 3.34 1 97.38 351 THR A N 1
ATOM 2734 C CA . THR A 1 351 ? -11.969 -21.953 3.525 1 97.38 351 THR A CA 1
ATOM 2735 C C . THR A 1 351 ? -10.617 -21.453 3.021 1 97.38 351 THR A C 1
ATOM 2737 O O . THR A 1 351 ? -9.594 -21.641 3.682 1 97.38 351 THR A O 1
ATOM 2740 N N . SER A 1 352 ? -10.648 -20.859 1.893 1 97.62 352 SER A N 1
ATOM 2741 C CA . SER A 1 352 ? -9.422 -20.344 1.297 1 97.62 352 SER A CA 1
ATOM 2742 C C . SER A 1 352 ? -8.828 -19.219 2.141 1 97.62 352 SER A C 1
ATOM 2744 O O . SER A 1 352 ? -7.609 -19.141 2.307 1 97.62 352 SER A O 1
ATOM 2746 N N . VAL A 1 353 ? -9.664 -18.328 2.652 1 97.06 353 VAL A N 1
ATOM 2747 C CA . VAL A 1 353 ? -9.211 -17.203 3.463 1 97.06 353 VAL A CA 1
ATOM 2748 C C . VAL A 1 353 ? -8.562 -17.703 4.746 1 97.06 353 VAL A C 1
ATOM 2750 O O . VAL A 1 353 ? -7.547 -17.172 5.191 1 97.06 353 VAL A O 1
ATOM 2753 N N . SER A 1 354 ? -9.109 -18.719 5.32 1 96.88 354 SER A N 1
ATOM 2754 C CA . SER A 1 354 ? -8.531 -19.281 6.535 1 96.88 354 SER A CA 1
ATOM 2755 C C . SER A 1 354 ? -7.137 -19.844 6.27 1 96.88 354 SER A C 1
ATOM 2757 O O . SER A 1 354 ? -6.246 -19.734 7.113 1 96.88 354 SER A O 1
ATOM 2759 N N . LEU A 1 355 ? -6.969 -20.469 5.18 1 97.75 355 LEU A N 1
ATOM 2760 C CA . LEU A 1 355 ? -5.648 -20.969 4.805 1 97.75 355 LEU A CA 1
ATOM 2761 C C . LEU A 1 355 ? -4.684 -19.812 4.551 1 97.75 355 LEU A C 1
ATOM 2763 O O . LEU A 1 355 ? -3.506 -19.906 4.902 1 97.75 355 LEU A O 1
ATOM 2767 N N . CYS A 1 356 ? -5.246 -18.812 3.895 1 96.19 356 CYS A N 1
ATOM 2768 C CA . CYS A 1 356 ? -4.445 -17.609 3.619 1 96.19 356 CYS A CA 1
ATOM 2769 C C . CYS A 1 356 ? -3.891 -17.016 4.91 1 96.19 356 CYS A C 1
ATOM 2771 O O . CYS A 1 356 ? -2.732 -16.609 4.957 1 96.19 356 CYS A O 1
ATOM 2773 N N . ARG A 1 357 ? -4.648 -16.969 5.945 1 94.5 357 ARG A N 1
ATOM 2774 C CA . ARG A 1 357 ? -4.211 -16.469 7.246 1 94.5 357 ARG A CA 1
ATOM 2775 C C . ARG A 1 357 ? -3.098 -17.344 7.82 1 94.5 357 ARG A C 1
ATOM 2777 O O . ARG A 1 357 ? -2.127 -16.828 8.383 1 94.5 357 ARG A O 1
ATOM 2784 N N . LEU A 1 358 ? -3.262 -18.625 7.672 1 95.12 358 LEU A N 1
ATOM 2785 C CA . LEU A 1 358 ? -2.238 -19.547 8.141 1 95.12 358 LEU A CA 1
ATOM 2786 C C . LEU A 1 358 ? -0.929 -19.344 7.387 1 95.12 358 LEU A C 1
ATOM 2788 O O . LEU A 1 358 ? 0.149 -19.359 7.988 1 95.12 358 LEU A O 1
ATOM 2792 N N . LYS A 1 359 ? -1.057 -19.234 6.129 1 96 359 LYS A N 1
ATOM 2793 C CA . LYS A 1 359 ? 0.127 -18.984 5.309 1 96 359 LYS A CA 1
ATOM 2794 C C . LYS A 1 359 ? 0.853 -17.719 5.746 1 96 359 LYS A C 1
ATOM 2796 O O . LYS A 1 359 ? 2.084 -17.703 5.812 1 96 359 LYS A O 1
ATOM 2801 N N . ARG A 1 360 ? 0.092 -16.672 5.969 1 92.19 360 ARG A N 1
ATOM 2802 C CA . ARG A 1 360 ? 0.679 -15.414 6.43 1 92.19 360 ARG A CA 1
ATOM 2803 C C . ARG A 1 360 ? 1.415 -15.602 7.75 1 92.19 360 ARG A C 1
ATOM 2805 O O . ARG A 1 360 ? 2.488 -15.031 7.957 1 92.19 360 ARG A O 1
ATOM 2812 N N . GLU A 1 361 ? 0.883 -16.359 8.602 1 89.88 361 GLU A N 1
ATOM 2813 C CA . GLU A 1 361 ? 1.516 -16.641 9.883 1 89.88 361 GLU A CA 1
ATOM 2814 C C . GLU A 1 361 ? 2.822 -17.406 9.703 1 89.88 361 GLU A C 1
ATOM 2816 O O . GLU A 1 361 ? 3.805 -17.156 10.398 1 89.88 361 GLU A O 1
ATOM 2821 N N . ILE A 1 362 ? 2.775 -18.297 8.844 1 91.88 362 ILE A N 1
ATOM 2822 C CA . ILE A 1 362 ? 3.965 -19.078 8.57 1 91.88 362 ILE A CA 1
ATOM 2823 C C . ILE A 1 362 ? 5.066 -18.188 8.008 1 91.88 362 ILE A C 1
ATOM 2825 O O . ILE A 1 362 ? 6.223 -18.266 8.43 1 91.88 362 ILE A O 1
ATOM 2829 N N . ILE A 1 363 ? 4.742 -17.344 7.062 1 90.56 363 ILE A N 1
ATOM 2830 C CA . ILE A 1 363 ? 5.723 -16.438 6.461 1 90.56 363 ILE A CA 1
ATOM 2831 C C . ILE A 1 363 ? 6.32 -15.539 7.531 1 90.56 363 ILE A C 1
ATOM 2833 O O . ILE A 1 363 ? 7.535 -15.32 7.566 1 90.56 363 ILE A O 1
ATOM 2837 N N . GLN A 1 364 ? 5.48 -15.07 8.391 1 84.38 364 GLN A N 1
ATOM 2838 C CA . GLN A 1 364 ? 5.953 -14.188 9.453 1 84.38 364 GLN A CA 1
ATOM 2839 C C . GLN A 1 364 ? 6.852 -14.93 10.438 1 84.38 364 GLN A C 1
ATOM 2841 O O . GLN A 1 364 ? 7.879 -14.398 10.867 1 84.38 364 GLN A O 1
ATOM 2846 N N . SER A 1 365 ? 6.535 -16.156 10.758 1 83.19 365 SER A N 1
ATOM 2847 C CA . SER A 1 365 ? 7.227 -16.906 11.805 1 83.19 365 SER A CA 1
ATOM 2848 C C . SER A 1 365 ? 8.508 -17.531 11.281 1 83.19 365 SER A C 1
ATOM 2850 O O . SER A 1 365 ? 9.5 -17.641 12.008 1 83.19 365 SER A O 1
ATOM 2852 N N . VAL A 1 366 ? 8.453 -17.859 10.023 1 85.31 366 VAL A N 1
ATOM 2853 C CA . VAL A 1 366 ? 9.555 -18.656 9.5 1 85.31 366 VAL A CA 1
ATOM 2854 C C . VAL A 1 366 ? 10.477 -17.781 8.656 1 85.31 366 VAL A C 1
ATOM 2856 O O . VAL A 1 366 ? 11.695 -17.984 8.633 1 85.31 366 VAL A O 1
ATOM 2859 N N . TYR A 1 367 ? 9.938 -16.75 7.996 1 84.5 367 TYR A N 1
ATOM 2860 C CA . TYR A 1 367 ? 10.742 -16.047 6.996 1 84.5 367 TYR A CA 1
ATOM 2861 C C . TYR A 1 367 ? 11.039 -14.617 7.434 1 84.5 367 TYR A C 1
ATOM 2863 O O . TYR A 1 367 ? 11.961 -13.984 6.914 1 84.5 367 TYR A O 1
ATOM 2871 N N . MET A 1 368 ? 10.188 -13.812 8.141 1 72 368 MET A N 1
ATOM 2872 C CA . MET A 1 368 ? 10.391 -12.406 8.461 1 72 368 MET A CA 1
ATOM 2873 C C . MET A 1 368 ? 11.016 -12.25 9.844 1 72 368 MET A C 1
ATOM 2875 O O . MET A 1 368 ? 11.766 -11.297 10.086 1 72 368 MET A O 1
ATOM 2879 N N . GLU A 1 369 ? 10.414 -12.711 10.922 1 54.34 369 GLU A N 1
ATOM 2880 C CA . GLU A 1 369 ? 10.516 -12.297 12.32 1 54.34 369 GLU A CA 1
ATOM 2881 C C . GLU A 1 369 ? 11.969 -12.109 12.734 1 54.34 369 GLU A C 1
ATOM 2883 O O . GLU A 1 369 ? 12.344 -11.055 13.258 1 54.34 369 GLU A O 1
ATOM 2888 N N . ARG A 1 370 ? 12.734 -12.883 13.836 1 48.25 370 ARG A N 1
ATOM 2889 C CA . ARG A 1 370 ? 12.945 -12.789 15.281 1 48.25 370 ARG A CA 1
ATOM 2890 C C . ARG A 1 370 ? 14.32 -12.211 15.594 1 48.25 370 ARG A C 1
ATOM 2892 O O . ARG A 1 370 ? 15.234 -12.289 14.773 1 48.25 370 ARG A O 1
ATOM 2899 N N . SER A 1 371 ? 14.156 -11.156 16.203 1 43.84 371 SER A N 1
ATOM 2900 C CA . SER A 1 371 ? 15.398 -10.867 16.906 1 43.84 371 SER A CA 1
ATOM 2901 C C . SER A 1 371 ? 16.281 -12.102 17 1 43.84 371 SER A C 1
ATOM 2903 O O . SER A 1 371 ? 17.516 -11.984 17.109 1 43.84 371 SER A O 1
ATOM 2905 N N . ALA A 1 372 ? 15.641 -13.195 17.516 1 39.19 372 ALA A N 1
ATOM 2906 C CA . ALA A 1 372 ? 16.422 -14.398 17.797 1 39.19 372 ALA A CA 1
ATOM 2907 C C . ALA A 1 372 ? 16.625 -15.234 16.531 1 39.19 372 ALA A C 1
ATOM 2909 O O . ALA A 1 372 ? 15.664 -15.5 15.797 1 39.19 372 ALA A O 1
ATOM 2910 N N . ASN A 1 373 ? 17.578 -15.148 15.789 1 47.28 373 ASN A N 1
ATOM 2911 C CA . ASN A 1 373 ? 18.203 -15.828 14.656 1 47.28 373 ASN A CA 1
ATOM 2912 C C . ASN A 1 373 ? 17.781 -17.297 14.586 1 47.28 373 ASN A C 1
ATOM 2914 O O . ASN A 1 373 ? 18.469 -18.109 13.969 1 47.28 373 ASN A O 1
ATOM 2918 N N . SER A 1 374 ? 16.812 -17.781 15.484 1 55.69 374 SER A N 1
ATOM 2919 C CA . SER A 1 374 ? 16.578 -19.219 15.516 1 55.69 374 SER A CA 1
ATOM 2920 C C . SER A 1 374 ? 15.117 -19.547 15.242 1 55.69 374 SER A C 1
ATOM 2922 O O . SER A 1 374 ? 14.219 -18.844 15.703 1 55.69 374 SER A O 1
ATOM 2924 N N . ILE A 1 375 ? 14.891 -20.312 14.141 1 65.56 375 ILE A N 1
ATOM 2925 C CA . ILE A 1 375 ? 13.555 -20.875 13.945 1 65.56 375 ILE A CA 1
ATOM 2926 C C . ILE A 1 375 ? 13.336 -22.031 14.914 1 65.56 375 ILE A C 1
ATOM 2928 O O . ILE A 1 375 ? 14.141 -22.969 14.969 1 65.56 375 ILE A O 1
ATOM 2932 N N . SER A 1 376 ? 12.336 -21.906 15.75 1 70.5 376 SER A N 1
ATOM 2933 C CA . SER A 1 376 ? 12.039 -22.938 16.734 1 70.5 376 SER A CA 1
ATOM 2934 C C . SER A 1 376 ? 11.305 -24.109 16.094 1 70.5 376 SER A C 1
ATOM 2936 O O . SER A 1 376 ? 10.406 -23.906 15.266 1 70.5 376 SER A O 1
ATOM 2938 N N . PHE A 1 377 ? 11.797 -25.312 16.359 1 75.81 377 PHE A N 1
ATOM 2939 C CA . PHE A 1 377 ? 11.125 -26.531 15.898 1 75.81 377 PHE A CA 1
ATOM 2940 C C . PHE A 1 377 ? 9.672 -26.547 16.375 1 75.81 377 PHE A C 1
ATOM 2942 O O . PHE A 1 377 ? 8.789 -27.031 15.664 1 75.81 377 PHE A O 1
ATOM 2949 N N . SER A 1 378 ? 9.492 -25.953 17.5 1 76.69 378 SER A N 1
ATOM 2950 C CA . SER A 1 378 ? 8.133 -25.906 18.031 1 76.69 378 SER A CA 1
ATOM 2951 C C . SER A 1 378 ? 7.223 -25.047 17.156 1 76.69 378 SER A C 1
ATOM 2953 O O . SER A 1 378 ? 6.062 -25.406 16.938 1 76.69 378 SER A O 1
ATOM 2955 N N . THR A 1 379 ? 7.781 -24.047 16.672 1 84.31 379 THR A N 1
ATOM 2956 C CA . THR A 1 379 ? 7 -23.156 15.812 1 84.31 379 THR A CA 1
ATOM 2957 C C . THR A 1 379 ? 6.641 -23.859 14.5 1 84.31 379 THR A C 1
ATOM 2959 O O . THR A 1 379 ? 5.5 -23.766 14.039 1 84.31 379 THR A O 1
ATOM 2962 N N . VAL A 1 380 ? 7.598 -24.547 13.953 1 87.88 380 VAL A N 1
ATOM 2963 C CA . VAL A 1 380 ? 7.391 -25.25 12.688 1 87.88 380 VAL A CA 1
ATOM 2964 C C . VAL A 1 380 ? 6.406 -26.406 12.891 1 87.88 380 VAL A C 1
ATOM 2966 O O . VAL A 1 380 ? 5.488 -26.594 12.086 1 87.88 380 VAL A O 1
ATOM 2969 N N . SER A 1 381 ? 6.57 -27.078 13.945 1 86.25 381 SER A N 1
ATOM 2970 C CA . SER A 1 381 ? 5.688 -28.203 14.242 1 86.25 381 SER A CA 1
ATOM 2971 C C . SER A 1 381 ? 4.254 -27.734 14.484 1 86.25 381 SER A C 1
ATOM 2973 O O . SER A 1 381 ? 3.303 -28.391 14.047 1 86.25 381 SER A O 1
ATOM 2975 N N . ASN A 1 382 ? 4.203 -26.688 15.219 1 89.19 382 ASN A N 1
ATOM 2976 C CA . ASN A 1 382 ? 2.875 -26.141 15.461 1 89.19 382 ASN A CA 1
ATOM 2977 C C . ASN A 1 382 ? 2.201 -25.703 14.164 1 89.19 382 ASN A C 1
ATOM 2979 O O . ASN A 1 382 ? 1 -25.922 13.984 1 89.19 382 ASN A O 1
ATOM 2983 N N . SER A 1 383 ? 2.967 -25.094 13.305 1 93.25 383 SER A N 1
ATOM 2984 C CA . SER A 1 383 ? 2.424 -24.688 12.023 1 93.25 383 SER A CA 1
ATOM 2985 C C . SER A 1 383 ? 1.976 -25.875 11.195 1 93.25 383 SER A C 1
ATOM 2987 O O . SER A 1 383 ? 0.946 -25.828 10.516 1 93.25 383 SER A O 1
ATOM 2989 N N . LEU A 1 384 ? 2.682 -26.922 11.242 1 92.88 384 LEU A N 1
ATOM 2990 C CA . LEU A 1 384 ? 2.324 -28.141 10.523 1 92.88 384 LEU A CA 1
ATOM 2991 C C . LEU A 1 384 ? 1.036 -28.75 11.07 1 92.88 384 LEU A C 1
ATOM 2993 O O . LEU A 1 384 ? 0.181 -29.203 10.312 1 92.88 384 LEU A O 1
ATOM 2997 N N . LEU A 1 385 ? 0.955 -28.703 12.352 1 91.25 385 LEU A N 1
ATOM 2998 C CA . LEU A 1 385 ? -0.247 -29.219 12.984 1 91.25 385 LEU A CA 1
ATOM 2999 C C . LEU A 1 385 ? -1.474 -28.406 12.594 1 91.25 385 LEU A C 1
ATOM 3001 O O . LEU A 1 385 ? -2.543 -28.969 12.336 1 91.25 385 LEU A O 1
ATOM 3005 N N . LEU A 1 386 ? -1.243 -27.172 12.617 1 94.62 386 LEU A N 1
ATOM 3006 C CA . LEU A 1 386 ? -2.348 -26.297 12.242 1 94.62 386 LEU A CA 1
ATOM 3007 C C . LEU A 1 386 ? -2.754 -26.516 10.789 1 94.62 386 LEU A C 1
ATOM 3009 O O . LEU A 1 386 ? -3.941 -26.484 10.461 1 94.62 386 LEU A O 1
ATOM 3013 N N . LEU A 1 387 ? -1.823 -26.734 9.898 1 96.19 387 LEU A N 1
ATOM 3014 C CA . LEU A 1 387 ? -2.102 -27.031 8.5 1 96.19 387 LEU A CA 1
ATOM 3015 C C . LEU A 1 387 ? -2.871 -28.328 8.359 1 96.19 387 LEU A C 1
ATOM 3017 O O . LEU A 1 387 ? -3.855 -28.406 7.613 1 96.19 387 LEU A O 1
ATOM 3021 N N . GLN A 1 388 ? -2.492 -29.25 9.094 1 93.81 388 GLN A N 1
ATOM 3022 C CA . GLN A 1 388 ? -3.164 -30.547 9.023 1 93.81 388 GLN A CA 1
ATOM 3023 C C . GLN A 1 388 ? -4.586 -30.453 9.57 1 93.81 388 GLN A C 1
ATOM 3025 O O . GLN A 1 388 ? -5.508 -31.062 9.016 1 93.81 388 GLN A O 1
ATOM 3030 N N . LYS A 1 389 ? -4.668 -29.75 10.633 1 93.69 389 LYS A N 1
ATOM 3031 C CA . LYS A 1 389 ? -6 -29.547 11.195 1 93.69 389 LYS A CA 1
ATOM 3032 C C . LYS A 1 389 ? -6.91 -28.844 10.188 1 93.69 389 LYS A C 1
ATOM 3034 O O . LYS A 1 389 ? -8.07 -29.219 10.031 1 93.69 389 LYS A O 1
ATOM 3039 N N . TRP A 1 390 ? -6.402 -27.844 9.578 1 96.69 390 TRP A N 1
ATOM 3040 C CA . TRP A 1 390 ? -7.152 -27.125 8.555 1 96.69 390 TRP A CA 1
ATOM 3041 C C . TRP A 1 390 ? -7.617 -28.078 7.453 1 96.69 390 TRP A C 1
ATOM 3043 O O . TRP A 1 390 ? -8.773 -28.016 7.023 1 96.69 390 TRP A O 1
ATOM 3053 N N . TYR A 1 391 ? -6.73 -28.938 6.977 1 95.5 391 TYR A N 1
ATOM 3054 C CA . TYR A 1 391 ? -7.039 -29.844 5.883 1 95.5 391 TYR A CA 1
ATOM 3055 C C . TYR A 1 391 ? -8.117 -30.844 6.289 1 95.5 391 TYR A C 1
ATOM 3057 O O . TYR A 1 391 ? -8.992 -31.172 5.492 1 95.5 391 TYR A O 1
ATOM 3065 N N . ARG A 1 392 ? -8.109 -31.203 7.535 1 92.69 392 ARG A N 1
ATOM 3066 C CA . ARG A 1 392 ? -9.078 -32.156 8.055 1 92.69 392 ARG A CA 1
ATOM 3067 C C . ARG A 1 392 ? -10.445 -31.516 8.242 1 92.69 392 ARG A C 1
ATOM 3069 O O . ARG A 1 392 ? -11.477 -32.188 8.078 1 92.69 392 ARG A O 1
ATOM 3076 N N . GLN A 1 393 ? -10.438 -30.266 8.539 1 93.25 393 GLN A N 1
ATOM 3077 C CA . GLN A 1 393 ? -11.68 -29.578 8.867 1 93.25 393 GLN A CA 1
ATOM 3078 C C . GLN A 1 393 ? -12.328 -29 7.617 1 93.25 393 GLN A C 1
ATOM 3080 O O . GLN A 1 393 ? -13.414 -28.406 7.691 1 93.25 393 GLN A O 1
ATOM 3085 N N . MET A 1 394 ? -11.703 -29.234 6.527 1 94.94 394 MET A N 1
ATOM 3086 C CA . MET A 1 394 ? -12.273 -28.75 5.277 1 94.94 394 MET A CA 1
ATOM 3087 C C . MET A 1 394 ? -13.672 -29.312 5.051 1 94.94 394 MET A C 1
ATOM 3089 O O . MET A 1 394 ? -13.906 -30.5 5.297 1 94.94 394 MET A O 1
ATOM 3093 N N . PRO A 1 395 ? -14.617 -28.469 4.605 1 95.12 395 PRO A N 1
ATOM 3094 C CA . PRO A 1 395 ? -15.953 -28.969 4.309 1 95.12 395 PRO A CA 1
ATOM 3095 C C . PRO A 1 395 ? -15.938 -30.188 3.377 1 95.12 395 PRO A C 1
ATOM 3097 O O . PRO A 1 395 ? -15.141 -30.219 2.434 1 95.12 395 PRO A O 1
ATOM 3100 N N . PRO A 1 396 ? -16.844 -31.094 3.541 1 93.44 396 PRO A N 1
ATOM 3101 C CA . PRO A 1 396 ? -16.812 -32.375 2.818 1 93.44 396 PRO A CA 1
ATOM 3102 C C . PRO A 1 396 ? -16.906 -32.188 1.305 1 93.44 396 PRO A C 1
ATOM 3104 O O . PRO A 1 396 ? -16.25 -32.906 0.552 1 93.44 396 PRO A O 1
ATOM 3107 N N . HIS A 1 397 ? -17.703 -31.312 0.869 1 93.38 397 HIS A N 1
ATOM 3108 C CA . HIS A 1 397 ? -17.906 -31.156 -0.567 1 93.38 397 HIS A CA 1
ATOM 3109 C C . HIS A 1 397 ? -16.672 -30.547 -1.235 1 93.38 397 HIS A C 1
ATOM 3111 O O . HIS A 1 397 ? -16.578 -30.531 -2.465 1 93.38 397 HIS A O 1
ATOM 3117 N N . LEU A 1 398 ? -15.672 -30.062 -0.43 1 96.06 398 LEU A N 1
ATOM 3118 C CA . LEU A 1 398 ? -14.453 -29.453 -0.963 1 96.06 398 LEU A CA 1
ATOM 3119 C C . LEU A 1 398 ? -13.289 -30.438 -0.865 1 96.06 398 LEU A C 1
ATOM 3121 O O . LEU A 1 398 ? -12.18 -30.125 -1.307 1 96.06 398 LEU A O 1
ATOM 3125 N N . LYS A 1 399 ? -13.539 -31.578 -0.383 1 92.81 399 LYS A N 1
ATOM 3126 C CA . LYS A 1 399 ? -12.469 -32.562 -0.237 1 92.81 399 LYS A CA 1
ATOM 3127 C C . LYS A 1 399 ? -12.102 -33.156 -1.585 1 92.81 399 LYS A C 1
ATOM 3129 O O . LYS A 1 399 ? -12.945 -33.312 -2.469 1 92.81 399 LYS A O 1
ATOM 3134 N N . HIS A 1 400 ? -10.898 -33.562 -1.72 1 85.5 400 HIS A N 1
ATOM 3135 C CA . HIS A 1 400 ? -10.352 -34 -3 1 85.5 400 HIS A CA 1
ATOM 3136 C C . HIS A 1 400 ? -10.953 -35.312 -3.439 1 85.5 400 HIS A C 1
ATOM 3138 O O . HIS A 1 400 ? -11.07 -35.594 -4.637 1 85.5 400 HIS A O 1
ATOM 3144 N N . ASP A 1 401 ? -11.367 -36.125 -2.561 1 83.56 401 ASP A N 1
ATOM 3145 C CA . ASP A 1 401 ? -11.859 -37.469 -2.863 1 83.56 401 ASP A CA 1
ATOM 3146 C C . ASP A 1 401 ? -13.344 -37.438 -3.234 1 83.56 401 ASP A C 1
ATOM 3148 O O . ASP A 1 401 ? -13.891 -38.406 -3.709 1 83.56 401 ASP A O 1
ATOM 3152 N N . VAL A 1 402 ? -13.922 -36.312 -3.084 1 88.19 402 VAL A N 1
ATOM 3153 C CA . VAL A 1 402 ? -15.336 -36.156 -3.406 1 88.19 402 VAL A CA 1
ATOM 3154 C C . VAL A 1 402 ? -15.484 -35.562 -4.809 1 88.19 402 VAL A C 1
ATOM 3156 O O . VAL A 1 402 ? -14.898 -34.531 -5.125 1 88.19 402 VAL A O 1
ATOM 3159 N N . PRO A 1 403 ? -16.156 -36.312 -5.578 1 88.38 403 PRO A N 1
ATOM 3160 C CA . PRO A 1 403 ? -16.359 -35.781 -6.93 1 88.38 403 PRO A CA 1
ATOM 3161 C C . PRO A 1 403 ? -17.047 -34.406 -6.93 1 88.38 403 PRO A C 1
ATOM 3163 O O . PRO A 1 403 ? -18.031 -34.219 -6.203 1 88.38 403 PRO A O 1
ATOM 3166 N N . SER A 1 404 ? -16.531 -33.531 -7.645 1 89.56 404 SER A N 1
ATOM 3167 C CA . SER A 1 404 ? -17.078 -32.188 -7.777 1 89.56 404 SER A CA 1
ATOM 3168 C C . SER A 1 404 ? -17.703 -31.969 -9.148 1 89.56 404 SER A C 1
ATOM 3170 O O . SER A 1 404 ? -17.266 -32.562 -10.141 1 89.56 404 SER A O 1
ATOM 3172 N N . PRO A 1 405 ? -18.781 -31.172 -9.164 1 91.62 405 PRO A N 1
ATOM 3173 C CA . PRO A 1 405 ? -19.297 -30.781 -10.484 1 91.62 405 PRO A CA 1
ATOM 3174 C C . PRO A 1 405 ? -18.203 -30.219 -11.391 1 91.62 405 PRO A C 1
ATOM 3176 O O . PRO A 1 405 ? -17.266 -29.578 -10.914 1 91.62 405 PRO A O 1
ATOM 3179 N N . PRO A 1 406 ? -18.344 -30.438 -12.672 1 92 406 PRO A N 1
ATOM 3180 C CA . PRO A 1 406 ? -17.312 -30.016 -13.625 1 92 406 PRO A CA 1
ATOM 3181 C C . PRO A 1 406 ? -16.969 -28.531 -13.516 1 92 406 PRO A C 1
ATOM 3183 O O . PRO A 1 406 ? -15.805 -28.156 -13.648 1 92 406 PRO A O 1
ATOM 3186 N N . THR A 1 407 ? -17.891 -27.75 -13.227 1 92.69 407 THR A N 1
ATOM 3187 C CA . THR A 1 407 ? -17.688 -26.312 -13.18 1 92.69 407 THR A CA 1
ATOM 3188 C C . THR A 1 407 ? -16.891 -25.906 -11.938 1 92.69 407 THR A C 1
ATOM 3190 O O . THR A 1 407 ? -16.344 -24.812 -11.867 1 92.69 407 THR A O 1
ATOM 3193 N N . HIS A 1 408 ? -16.828 -26.844 -10.961 1 94.44 408 HIS A N 1
ATOM 3194 C CA . HIS A 1 408 ? -16.172 -26.531 -9.695 1 94.44 408 HIS A CA 1
ATOM 3195 C C . HIS A 1 408 ? -14.797 -27.172 -9.602 1 94.44 408 HIS A C 1
ATOM 3197 O O . HIS A 1 408 ? -14.031 -26.891 -8.672 1 94.44 408 HIS A O 1
ATOM 3203 N N . ARG A 1 409 ? -14.461 -28 -10.562 1 95.19 409 ARG A N 1
ATOM 3204 C CA . ARG A 1 409 ? -13.273 -28.844 -10.477 1 95.19 409 ARG A CA 1
ATOM 3205 C C . ARG A 1 409 ? -12.016 -27.984 -10.32 1 95.19 409 ARG A C 1
ATOM 3207 O O . ARG A 1 409 ? -11.148 -28.297 -9.5 1 95.19 409 ARG A O 1
ATOM 3214 N N . ARG A 1 410 ? -11.961 -26.938 -11.078 1 96.44 410 ARG A N 1
ATOM 3215 C CA . ARG A 1 410 ? -10.758 -26.109 -10.992 1 96.44 410 ARG A CA 1
ATOM 3216 C C . ARG A 1 410 ? -10.633 -25.469 -9.617 1 96.44 410 ARG A C 1
ATOM 3218 O O . ARG A 1 410 ? -9.57 -25.516 -9 1 96.44 410 ARG A O 1
ATOM 3225 N N . ALA A 1 411 ? -11.711 -24.844 -9.141 1 96.56 411 ALA A N 1
ATOM 3226 C CA . ALA A 1 411 ? -11.688 -24.156 -7.859 1 96.56 411 ALA A CA 1
ATOM 3227 C C . ALA A 1 411 ? -11.289 -25.109 -6.73 1 96.56 411 ALA A C 1
ATOM 3229 O O . ALA A 1 411 ? -10.484 -24.75 -5.863 1 96.56 411 ALA A O 1
ATOM 3230 N N . VAL A 1 412 ? -11.797 -26.266 -6.766 1 96.88 412 VAL A N 1
ATOM 3231 C CA . VAL A 1 412 ? -11.5 -27.25 -5.727 1 96.88 412 VAL A CA 1
ATOM 3232 C C . VAL A 1 412 ? -10.039 -27.672 -5.82 1 96.88 412 VAL A C 1
ATOM 3234 O O . VAL A 1 412 ? -9.344 -27.766 -4.809 1 96.88 412 VAL A O 1
ATOM 3237 N N . ALA A 1 413 ? -9.594 -27.984 -7.016 1 97.06 413 ALA A N 1
ATOM 3238 C CA . ALA A 1 413 ? -8.211 -28.391 -7.215 1 97.06 413 ALA A CA 1
ATOM 3239 C C . ALA A 1 413 ? -7.242 -27.312 -6.723 1 97.06 413 ALA A C 1
ATOM 3241 O O . ALA A 1 413 ? -6.254 -27.625 -6.055 1 97.06 413 ALA A O 1
ATOM 3242 N N . VAL A 1 414 ? -7.551 -26.062 -7.047 1 97.69 414 VAL A N 1
ATOM 3243 C CA . VAL A 1 414 ? -6.691 -24.938 -6.672 1 97.69 414 VAL A CA 1
ATOM 3244 C C . VAL A 1 414 ? -6.629 -24.828 -5.148 1 97.69 414 VAL A C 1
ATOM 3246 O O . VAL A 1 414 ? -5.578 -24.5 -4.59 1 97.69 414 VAL A O 1
ATOM 3249 N N . LEU A 1 415 ? -7.695 -25.062 -4.484 1 97.75 415 LEU A N 1
ATOM 3250 C CA . LEU A 1 415 ? -7.727 -25.016 -3.027 1 97.75 415 LEU A CA 1
ATOM 3251 C C . LEU A 1 415 ? -6.754 -26.016 -2.43 1 97.75 415 LEU A C 1
ATOM 3253 O O . LEU A 1 415 ? -6.027 -25.703 -1.483 1 97.75 415 LEU A O 1
ATOM 3257 N N . HIS A 1 416 ? -6.723 -27.188 -2.963 1 97.81 416 HIS A N 1
ATOM 3258 C CA . HIS A 1 416 ? -5.805 -28.219 -2.488 1 97.81 416 HIS A CA 1
ATOM 3259 C C . HIS A 1 416 ? -4.363 -27.859 -2.834 1 97.81 416 HIS A C 1
ATOM 3261 O O . HIS A 1 416 ? -3.449 -28.125 -2.049 1 97.81 416 HIS A O 1
ATOM 3267 N N . LEU A 1 417 ? -4.188 -27.344 -3.998 1 98.25 417 LEU A N 1
ATOM 3268 C CA . LEU A 1 417 ? -2.844 -26.906 -4.367 1 98.25 417 LEU A CA 1
ATOM 3269 C C . LEU A 1 417 ? -2.359 -25.812 -3.428 1 98.25 417 LEU A C 1
ATOM 3271 O O . LEU A 1 417 ? -1.169 -25.734 -3.113 1 98.25 417 LEU A O 1
ATOM 3275 N N . TYR A 1 418 ? -3.27 -24.922 -2.973 1 98.12 418 TYR A N 1
ATOM 3276 C CA . TYR A 1 418 ? -2.916 -23.906 -1.979 1 98.12 418 TYR A CA 1
ATOM 3277 C C . TYR A 1 418 ? -2.406 -24.562 -0.699 1 98.12 418 TYR A C 1
ATOM 3279 O O . TYR A 1 418 ? -1.402 -24.125 -0.131 1 98.12 418 TYR A O 1
ATOM 3287 N N . TYR A 1 419 ? -3.098 -25.562 -0.294 1 97.81 419 TYR A N 1
ATOM 3288 C CA . TYR A 1 419 ? -2.723 -26.266 0.93 1 97.81 419 TYR A CA 1
ATOM 3289 C C . TYR A 1 419 ? -1.332 -26.875 0.805 1 97.81 419 TYR A C 1
ATOM 3291 O O . TYR A 1 419 ? -0.467 -26.641 1.653 1 97.81 419 TYR A O 1
ATOM 3299 N N . TRP A 1 420 ? -1.124 -27.609 -0.186 1 98 420 TRP A N 1
ATOM 3300 C CA . TRP A 1 420 ? 0.155 -28.297 -0.346 1 98 420 TRP A CA 1
ATOM 3301 C C . TRP A 1 420 ? 1.277 -27.297 -0.607 1 98 420 TRP A C 1
ATOM 3303 O O . TRP A 1 420 ? 2.412 -27.5 -0.167 1 98 420 TRP A O 1
ATOM 3313 N N . SER A 1 421 ? 0.972 -26.25 -1.378 1 98 421 SER A N 1
ATOM 3314 C CA . SER A 1 421 ? 1.961 -25.203 -1.583 1 98 421 SER A CA 1
ATOM 3315 C C . SER A 1 421 ? 2.391 -24.578 -0.258 1 98 421 SER A C 1
ATOM 3317 O O . SER A 1 421 ? 3.559 -24.219 -0.081 1 98 421 SER A O 1
ATOM 3319 N N . THR A 1 422 ? 1.469 -24.391 0.62 1 98.06 422 THR A N 1
ATOM 3320 C CA . THR A 1 422 ? 1.778 -23.828 1.931 1 98.06 422 THR A CA 1
ATOM 3321 C C . THR A 1 422 ? 2.627 -24.797 2.746 1 98.06 422 THR A C 1
ATOM 3323 O O . THR A 1 422 ? 3.543 -24.375 3.459 1 98.06 422 THR A O 1
ATOM 3326 N N . THR A 1 423 ? 2.34 -26.031 2.627 1 97.25 423 THR A N 1
ATOM 3327 C CA . THR A 1 423 ? 3.141 -27.062 3.287 1 97.25 423 THR A CA 1
ATOM 3328 C C . THR A 1 423 ? 4.57 -27.047 2.76 1 97.25 423 THR A C 1
ATOM 3330 O O . THR A 1 423 ? 5.523 -27.156 3.533 1 97.25 423 THR A O 1
ATOM 3333 N N . ILE A 1 424 ? 4.688 -26.938 1.51 1 97.69 424 ILE A N 1
ATOM 3334 C CA . ILE A 1 424 ? 6.008 -26.875 0.896 1 97.69 424 ILE A CA 1
ATOM 3335 C C . ILE A 1 424 ? 6.742 -25.625 1.369 1 97.69 424 ILE A C 1
ATOM 3337 O O . ILE A 1 424 ? 7.934 -25.672 1.688 1 97.69 424 ILE A O 1
ATOM 3341 N N . LEU A 1 425 ? 6.051 -24.531 1.41 1 96.88 425 LEU A N 1
ATOM 3342 C CA . LEU A 1 425 ? 6.633 -23.281 1.896 1 96.88 425 LEU A CA 1
ATOM 3343 C C . LEU A 1 425 ? 7.223 -23.469 3.289 1 96.88 425 LEU A C 1
ATOM 3345 O O . LEU A 1 425 ? 8.297 -22.953 3.584 1 96.88 425 LEU A O 1
ATOM 3349 N N . LEU A 1 426 ? 6.578 -24.188 4.09 1 94.62 426 LEU A N 1
ATOM 3350 C CA . LEU A 1 426 ? 6.992 -24.406 5.473 1 94.62 426 LEU A CA 1
ATOM 3351 C C . LEU A 1 426 ? 8.195 -25.344 5.531 1 94.62 426 LEU A C 1
ATOM 3353 O O . LEU A 1 426 ? 9.078 -25.172 6.379 1 94.62 426 LEU A O 1
ATOM 3357 N N . THR A 1 427 ? 8.328 -26.25 4.594 1 93.56 427 THR A N 1
ATOM 3358 C CA . THR A 1 427 ? 9.25 -27.375 4.77 1 93.56 427 THR A CA 1
ATOM 3359 C C . THR A 1 427 ? 10.422 -27.266 3.795 1 93.56 427 THR A C 1
ATOM 3361 O O . THR A 1 427 ? 11.461 -27.891 3.992 1 93.56 427 THR A O 1
ATOM 3364 N N . ARG A 1 428 ? 10.312 -26.547 2.766 1 93.94 428 ARG A N 1
ATOM 3365 C CA . ARG A 1 428 ? 11.297 -26.531 1.693 1 93.94 428 ARG A CA 1
ATOM 3366 C C . ARG A 1 428 ? 12.656 -26.047 2.203 1 93.94 428 ARG A C 1
ATOM 3368 O O . ARG A 1 428 ? 13.695 -26.516 1.753 1 93.94 428 ARG A O 1
ATOM 3375 N N . PRO A 1 429 ? 12.742 -25.109 3.148 1 89.06 429 PRO A N 1
ATOM 3376 C CA . PRO A 1 429 ? 14.062 -24.703 3.623 1 89.06 429 PRO A CA 1
ATOM 3377 C C . PRO A 1 429 ? 14.852 -25.875 4.23 1 89.06 429 PRO A C 1
ATOM 3379 O O . PRO A 1 429 ? 16.078 -25.938 4.086 1 89.06 429 PRO A O 1
ATOM 3382 N N . PHE A 1 430 ? 14.172 -26.812 4.816 1 87.94 430 PHE A N 1
ATOM 3383 C CA . PHE A 1 430 ? 14.828 -27.953 5.445 1 87.94 430 PHE A CA 1
ATOM 3384 C C . PHE A 1 430 ? 15.359 -28.922 4.395 1 87.94 430 PHE A C 1
ATOM 3386 O O . PHE A 1 430 ? 16.438 -29.5 4.562 1 87.94 430 PHE A O 1
ATOM 3393 N N . LEU A 1 431 ? 14.609 -29.078 3.385 1 90.75 431 LEU A N 1
ATOM 3394 C CA . LEU A 1 431 ? 15.07 -29.922 2.287 1 90.75 431 LEU A CA 1
ATOM 3395 C C . LEU A 1 431 ? 16.297 -29.328 1.62 1 90.75 431 LEU A C 1
ATOM 3397 O O . LEU A 1 431 ? 17.266 -30.031 1.337 1 90.75 431 LEU A O 1
ATOM 3401 N N . LEU A 1 432 ? 16.234 -28.047 1.352 1 89.75 432 LEU A N 1
ATOM 3402 C CA . LEU A 1 432 ? 17.375 -27.375 0.74 1 89.75 432 LEU A CA 1
ATOM 3403 C C . LEU A 1 432 ? 18.609 -27.5 1.608 1 89.75 432 LEU A C 1
ATOM 3405 O O . LEU A 1 432 ? 19.703 -27.781 1.103 1 89.75 432 LEU A O 1
ATOM 3409 N N . TYR A 1 433 ? 18.406 -27.328 2.832 1 83.94 433 TYR A N 1
ATOM 3410 C CA . TYR A 1 433 ? 19.531 -27.391 3.76 1 83.94 433 TYR A CA 1
ATOM 3411 C C . TYR A 1 433 ? 20.125 -28.797 3.818 1 83.94 433 TYR A C 1
ATOM 3413 O O . TYR A 1 433 ? 21.328 -28.969 3.947 1 83.94 433 TYR A O 1
ATOM 3421 N N . LEU A 1 434 ? 19.281 -29.703 3.822 1 83.31 434 LEU A N 1
ATOM 3422 C CA . LEU A 1 434 ? 19.719 -31.109 3.818 1 83.31 434 LEU A CA 1
ATOM 3423 C C . LEU A 1 434 ? 20.578 -31.406 2.604 1 83.31 434 LEU A C 1
ATOM 3425 O O . LEU A 1 434 ? 21.562 -32.156 2.701 1 83.31 434 LEU A O 1
ATOM 3429 N N . VAL A 1 435 ? 20.234 -30.844 1.543 1 83.88 435 VAL A N 1
ATOM 3430 C CA . VAL A 1 435 ? 20.953 -31.109 0.297 1 83.88 435 VAL A CA 1
ATOM 3431 C C . VAL A 1 435 ? 22.266 -30.344 0.281 1 83.88 435 VAL A C 1
ATOM 3433 O O . VAL A 1 435 ? 23.297 -30.875 -0.151 1 83.88 435 VAL A O 1
ATOM 3436 N N . ILE A 1 436 ? 22.281 -29.109 0.774 1 77.69 436 ILE A N 1
ATOM 3437 C CA . ILE A 1 436 ? 23.469 -28.281 0.701 1 77.69 436 ILE A CA 1
ATOM 3438 C C . ILE A 1 436 ? 24.438 -28.656 1.82 1 77.69 436 ILE A C 1
ATOM 3440 O O . ILE A 1 436 ? 25.656 -28.672 1.62 1 77.69 436 ILE A O 1
ATOM 3444 N N . LYS A 1 437 ? 23.938 -28.969 3.082 1 72 437 LYS A N 1
ATOM 3445 C CA . LYS A 1 437 ? 24.812 -29.172 4.234 1 72 437 LYS A CA 1
ATOM 3446 C C . LYS A 1 437 ? 24.75 -30.609 4.727 1 72 437 LYS A C 1
ATOM 3448 O O . LYS A 1 437 ? 25 -30.875 5.902 1 72 437 LYS A O 1
ATOM 3453 N N . HIS A 1 438 ? 24.391 -31.484 4.086 1 63.41 438 HIS A N 1
ATOM 3454 C CA . HIS A 1 438 ? 24.156 -32.875 4.504 1 63.41 438 HIS A CA 1
ATOM 3455 C C . HIS A 1 438 ? 25.297 -33.375 5.371 1 63.41 438 HIS A C 1
ATOM 3457 O O . HIS A 1 438 ? 25.062 -34 6.418 1 63.41 438 HIS A O 1
ATOM 3463 N N . GLY A 1 439 ? 26.422 -33.156 4.988 1 59.56 439 GLY A N 1
ATOM 3464 C CA . GLY A 1 439 ? 27.547 -33.75 5.691 1 59.56 439 GLY A CA 1
ATOM 3465 C C . GLY A 1 439 ? 27.875 -33.031 7 1 59.56 439 GLY A C 1
ATOM 3466 O O . GLY A 1 439 ? 28.5 -33.625 7.883 1 59.56 439 GLY A O 1
ATOM 3467 N N . THR A 1 440 ? 27.328 -31.906 7.18 1 65.25 440 THR A N 1
ATOM 3468 C CA . THR A 1 440 ? 27.766 -31.125 8.336 1 65.25 440 THR A CA 1
ATOM 3469 C C . THR A 1 440 ? 26.656 -31.047 9.383 1 65.25 440 THR A C 1
ATOM 3471 O O . THR A 1 440 ? 26.859 -30.5 10.461 1 65.25 440 THR A O 1
ATOM 3474 N N . LEU A 1 441 ? 25.594 -31.625 9.133 1 67.69 441 LEU A N 1
ATOM 3475 C CA . LEU A 1 441 ? 24.469 -31.531 10.062 1 67.69 441 LEU A CA 1
ATOM 3476 C C . LEU A 1 441 ? 24.625 -32.531 11.211 1 67.69 441 LEU A C 1
ATOM 3478 O O . LEU A 1 441 ? 25 -33.688 10.992 1 67.69 441 LEU A O 1
ATOM 3482 N N . ALA A 1 442 ? 24.547 -32 12.438 1 65 442 ALA A N 1
ATOM 3483 C CA . ALA A 1 442 ? 24.562 -32.875 13.617 1 65 442 ALA A CA 1
ATOM 3484 C C . ALA A 1 442 ? 23.484 -33.938 13.523 1 65 442 ALA A C 1
ATOM 3486 O O . ALA A 1 442 ? 22.422 -33.719 12.945 1 65 442 ALA A O 1
ATOM 3487 N N . SER A 1 443 ? 23.781 -35.094 14.109 1 62.91 443 SER A N 1
ATOM 3488 C CA . SER A 1 443 ? 22.953 -36.281 13.969 1 62.91 443 SER A CA 1
ATOM 3489 C C . SER A 1 443 ? 21.531 -36 14.469 1 62.91 443 SER A C 1
ATOM 3491 O O . SER A 1 443 ? 20.562 -36.438 13.844 1 62.91 443 SER A O 1
ATOM 3493 N N . SER A 1 444 ? 21.359 -35.375 15.641 1 61.31 444 SER A N 1
ATOM 3494 C CA . SER A 1 444 ? 20.031 -35.125 16.203 1 61.31 444 SER A CA 1
ATOM 3495 C C . SER A 1 444 ? 19.219 -34.188 15.305 1 61.31 444 SER A C 1
ATOM 3497 O O . SER A 1 444 ? 18.016 -34.406 15.133 1 61.31 444 SER A O 1
ATOM 3499 N N . LYS A 1 445 ? 19.875 -33.375 14.656 1 71.81 445 LYS A N 1
ATOM 3500 C CA . LYS A 1 445 ? 19.203 -32.406 13.766 1 71.81 445 LYS A CA 1
ATOM 3501 C C . LYS A 1 445 ? 18.922 -33.062 12.406 1 71.81 445 LYS A C 1
ATOM 3503 O O . LYS A 1 445 ? 17.906 -32.719 11.766 1 71.81 445 LYS A O 1
ATOM 3508 N N . LYS A 1 446 ? 19.641 -33.938 12.227 1 76.12 446 LYS A N 1
ATOM 3509 C CA . LYS A 1 446 ? 19.547 -34.562 10.914 1 76.12 446 LYS A CA 1
ATOM 3510 C C . LYS A 1 446 ? 18.219 -35.312 10.766 1 76.12 446 LYS A C 1
ATOM 3512 O O . LYS A 1 446 ? 17.578 -35.25 9.711 1 76.12 446 LYS A O 1
ATOM 3517 N N . ILE A 1 447 ? 17.812 -35.938 11.797 1 75.56 447 ILE A N 1
ATOM 3518 C CA . ILE A 1 447 ? 16.578 -36.719 11.75 1 75.56 447 ILE A CA 1
ATOM 3519 C C . ILE A 1 447 ? 15.391 -35.781 11.508 1 75.56 447 ILE A C 1
ATOM 3521 O O . ILE A 1 447 ? 14.492 -36.094 10.727 1 75.56 447 ILE A O 1
ATOM 3525 N N . TRP A 1 448 ? 15.445 -34.75 12.141 1 77.38 448 TRP A N 1
ATOM 3526 C CA . TRP A 1 448 ? 14.352 -33.781 12.008 1 77.38 448 TRP A CA 1
ATOM 3527 C C . TRP A 1 448 ? 14.344 -33.156 10.617 1 77.38 448 TRP A C 1
ATOM 3529 O O . TRP A 1 448 ? 13.273 -32.969 10.023 1 77.38 448 TRP A O 1
ATOM 3539 N N . PHE A 1 449 ? 15.438 -32.844 10.094 1 83.44 449 PHE A N 1
ATOM 3540 C CA . PHE A 1 449 ? 15.547 -32.281 8.758 1 83.44 449 PHE A CA 1
ATOM 3541 C C . PHE A 1 449 ? 15.102 -33.281 7.703 1 83.44 449 PHE A C 1
ATOM 3543 O O . PHE A 1 449 ? 14.453 -32.906 6.723 1 83.44 449 PHE A O 1
ATOM 3550 N N . GLU A 1 450 ? 15.375 -34.438 7.977 1 83.25 450 GLU A N 1
ATOM 3551 C CA . GLU A 1 450 ? 14.977 -35.5 7.055 1 83.25 450 GLU A CA 1
ATOM 3552 C C . GLU A 1 450 ? 13.461 -35.688 7.055 1 83.25 450 GLU A C 1
ATOM 3554 O O . GLU A 1 450 ? 12.852 -35.906 6 1 83.25 450 GLU A O 1
ATOM 3559 N N . ARG A 1 451 ? 12.938 -35.594 8.164 1 84.12 451 ARG A N 1
ATOM 3560 C CA . ARG A 1 451 ? 11.492 -35.75 8.266 1 84.12 451 ARG A CA 1
ATOM 3561 C C . ARG A 1 451 ? 10.781 -34.625 7.543 1 84.12 451 ARG A C 1
ATOM 3563 O O . ARG A 1 451 ? 9.805 -34.844 6.824 1 84.12 451 ARG A O 1
ATOM 3570 N N . MET A 1 452 ? 11.242 -33.438 7.777 1 88.44 452 MET A N 1
ATOM 3571 C CA . MET A 1 452 ? 10.656 -32.281 7.105 1 88.44 452 MET A CA 1
ATOM 3572 C C . MET A 1 452 ? 10.875 -32.375 5.598 1 88.44 452 MET A C 1
ATOM 3574 O O . MET A 1 452 ? 9.992 -32 4.82 1 88.44 452 MET A O 1
ATOM 3578 N N . GLY A 1 453 ? 12.023 -32.781 5.273 1 90.38 453 GLY A N 1
ATOM 3579 C CA . GLY A 1 453 ? 12.305 -33 3.857 1 90.38 453 GLY A CA 1
ATOM 3580 C C . GLY A 1 453 ? 11.375 -34 3.201 1 90.38 453 GLY A C 1
ATOM 3581 O O . GLY A 1 453 ? 10.906 -33.781 2.082 1 90.38 453 GLY A O 1
ATOM 3582 N N . LYS A 1 454 ? 11.117 -35.062 3.906 1 89.69 454 LYS A N 1
ATOM 3583 C CA . LYS A 1 454 ? 10.211 -36.062 3.395 1 89.69 454 LYS A CA 1
ATOM 3584 C C . LYS A 1 454 ? 8.789 -35.5 3.244 1 89.69 454 LYS A C 1
ATOM 3586 O O . LYS A 1 454 ? 8.086 -35.844 2.289 1 89.69 454 LYS A O 1
ATOM 3591 N N . MET A 1 455 ? 8.406 -34.719 4.148 1 91.62 455 MET A N 1
ATOM 3592 C CA . MET A 1 455 ? 7.09 -34.094 4.078 1 91.62 455 MET A CA 1
ATOM 3593 C C . MET A 1 455 ? 6.992 -33.188 2.867 1 91.62 455 MET A C 1
ATOM 3595 O O . MET A 1 455 ? 5.941 -33.094 2.225 1 91.62 455 MET A O 1
ATOM 3599 N N . CYS A 1 456 ? 8.047 -32.531 2.635 1 95.5 456 CYS A N 1
ATOM 3600 C CA . CYS A 1 456 ? 8.102 -31.641 1.483 1 95.5 456 CYS A CA 1
ATOM 3601 C C . CYS A 1 456 ? 7.938 -32.406 0.183 1 95.5 456 CYS A C 1
ATOM 3603 O O . CYS A 1 456 ? 7.152 -32.031 -0.682 1 95.5 456 CYS A O 1
ATOM 3605 N N . ILE A 1 457 ? 8.625 -33.5 0.046 1 95.19 457 ILE A N 1
ATOM 3606 C CA . ILE A 1 457 ? 8.578 -34.312 -1.151 1 95.19 457 ILE A CA 1
ATOM 3607 C C . ILE A 1 457 ? 7.191 -34.938 -1.295 1 95.19 457 ILE A C 1
ATOM 3609 O O . ILE A 1 457 ? 6.652 -35.031 -2.4 1 95.19 457 ILE A O 1
ATOM 3613 N N . ASP A 1 458 ? 6.648 -35.344 -0.211 1 94.25 458 ASP A N 1
ATOM 3614 C CA . ASP A 1 458 ? 5.301 -35.906 -0.236 1 94.25 458 ASP A CA 1
ATOM 3615 C C . ASP A 1 458 ? 4.281 -34.906 -0.724 1 94.25 458 ASP A C 1
ATOM 3617 O O . ASP A 1 458 ? 3.41 -35.219 -1.534 1 94.25 458 ASP A O 1
ATOM 3621 N N . ALA A 1 459 ? 4.375 -33.719 -0.171 1 97.19 459 ALA A N 1
ATOM 3622 C CA . ALA A 1 459 ? 3.492 -32.656 -0.602 1 97.19 459 ALA A CA 1
ATOM 3623 C C . ALA A 1 459 ? 3.637 -32.375 -2.098 1 97.19 459 ALA A C 1
ATOM 3625 O O . ALA A 1 459 ? 2.648 -32.125 -2.787 1 97.19 459 ALA A O 1
ATOM 3626 N N . ALA A 1 460 ? 4.832 -32.438 -2.592 1 98.12 460 ALA A N 1
ATOM 3627 C CA . ALA A 1 460 ? 5.09 -32.25 -4.016 1 98.12 460 ALA A CA 1
ATOM 3628 C C . ALA A 1 460 ? 4.441 -33.344 -4.852 1 98.12 460 ALA A C 1
ATOM 3630 O O . ALA A 1 460 ? 3.861 -33.062 -5.906 1 98.12 460 ALA A O 1
ATOM 3631 N N . GLN A 1 461 ? 4.551 -34.562 -4.41 1 96.69 461 GLN A N 1
ATOM 3632 C CA . GLN A 1 461 ? 3.955 -35.688 -5.125 1 96.69 461 GLN A CA 1
ATOM 3633 C C . GLN A 1 461 ? 2.436 -35.562 -5.172 1 96.69 461 GLN A C 1
ATOM 3635 O O . GLN A 1 461 ? 1.819 -35.781 -6.215 1 96.69 461 GLN A O 1
ATOM 3640 N N . LYS A 1 462 ? 1.88 -35.219 -4.07 1 95.69 462 LYS A N 1
ATOM 3641 C CA . LYS A 1 462 ? 0.434 -35.031 -4.023 1 95.69 462 LYS A CA 1
ATOM 3642 C C . LYS A 1 462 ? -0.002 -33.875 -4.945 1 95.69 462 LYS A C 1
ATOM 3644 O O . LYS A 1 462 ? -1.032 -33.969 -5.617 1 95.69 462 LYS A O 1
ATOM 3649 N N . SER A 1 463 ? 0.754 -32.812 -4.953 1 98 463 SER A N 1
ATOM 3650 C CA . SER A 1 463 ? 0.47 -31.703 -5.844 1 98 463 SER A CA 1
ATOM 3651 C C . SER A 1 463 ? 0.551 -32.125 -7.309 1 98 463 SER A C 1
ATOM 3653 O O . SER A 1 463 ? -0.254 -31.703 -8.133 1 98 463 SER A O 1
ATOM 3655 N N . THR A 1 464 ? 1.553 -32.969 -7.617 1 97.94 464 THR A N 1
ATOM 3656 C CA . THR A 1 464 ? 1.714 -33.469 -8.977 1 97.94 464 THR A CA 1
ATOM 3657 C C . THR A 1 464 ? 0.486 -34.25 -9.422 1 97.94 464 THR A C 1
ATOM 3659 O O . THR A 1 464 ? 0.002 -34.094 -10.539 1 97.94 464 THR A O 1
ATOM 3662 N N . ALA A 1 465 ? 0.013 -35.062 -8.547 1 96.44 465 ALA A N 1
ATOM 3663 C CA . ALA A 1 465 ? -1.178 -35.844 -8.852 1 96.44 465 ALA A CA 1
ATOM 3664 C C . ALA A 1 465 ? -2.371 -34.938 -9.148 1 96.44 465 ALA A C 1
ATOM 3666 O O . ALA A 1 465 ? -3.154 -35.219 -10.062 1 96.44 465 ALA A O 1
ATOM 3667 N N . ILE A 1 466 ? -2.51 -33.906 -8.398 1 97.12 466 ILE A N 1
ATOM 3668 C CA . ILE A 1 466 ? -3.613 -32.969 -8.586 1 97.12 466 ILE A CA 1
ATOM 3669 C C . ILE A 1 466 ? -3.463 -32.25 -9.93 1 97.12 466 ILE A C 1
ATOM 3671 O O . ILE A 1 466 ? -4.438 -32.094 -10.672 1 97.12 466 ILE A O 1
ATOM 3675 N N . LEU A 1 467 ? -2.283 -31.844 -10.258 1 98.19 467 LEU A N 1
ATOM 3676 C CA . LEU A 1 467 ? -2.035 -31.156 -11.516 1 98.19 467 LEU A CA 1
ATOM 3677 C C . LEU A 1 467 ? -2.309 -32.062 -12.703 1 98.19 467 LEU A C 1
ATOM 3679 O O . LEU A 1 467 ? -2.857 -31.625 -13.719 1 98.19 467 LEU A O 1
ATOM 3683 N N . GLU A 1 468 ? -1.905 -33.312 -12.609 1 96.88 468 GLU A N 1
ATOM 3684 C CA . GLU A 1 468 ? -2.184 -34.281 -13.656 1 96.88 468 GLU A CA 1
ATOM 3685 C C . GLU A 1 468 ? -3.684 -34.469 -13.852 1 96.88 468 GLU A C 1
ATOM 3687 O O . GLU A 1 468 ? -4.164 -34.562 -14.984 1 96.88 468 GLU A O 1
ATOM 3692 N N . GLN A 1 469 ? -4.359 -34.5 -12.766 1 95.44 469 GLN A N 1
ATOM 3693 C CA . GLN A 1 469 ? -5.812 -34.625 -12.844 1 95.44 469 GLN A CA 1
ATOM 3694 C C . GLN A 1 469 ? -6.426 -33.375 -13.492 1 95.44 469 GLN A C 1
ATOM 3696 O O . GLN A 1 469 ? -7.367 -33.5 -14.281 1 95.44 469 GLN A O 1
ATOM 3701 N N . MET A 1 470 ? -5.941 -32.219 -13.172 1 96.69 470 MET A N 1
ATOM 3702 C CA . MET A 1 470 ? -6.422 -30.969 -13.773 1 96.69 470 MET A CA 1
ATOM 3703 C C . MET A 1 470 ? -6.195 -30.969 -15.281 1 96.69 470 MET A C 1
ATOM 3705 O O . MET A 1 470 ? -7.039 -30.5 -16.047 1 96.69 470 MET A O 1
ATOM 3709 N N . ALA A 1 471 ? -5.055 -31.453 -15.656 1 96.75 471 ALA A N 1
ATOM 3710 C CA . ALA A 1 471 ? -4.758 -31.578 -17.078 1 96.75 471 ALA A CA 1
ATOM 3711 C C . ALA A 1 471 ? -5.754 -32.5 -17.781 1 96.75 471 ALA A C 1
ATOM 3713 O O . ALA A 1 471 ? -6.25 -32.188 -18.859 1 96.75 471 ALA A O 1
ATOM 3714 N N . SER A 1 472 ? -6.039 -33.594 -17.172 1 94.62 472 SER A N 1
ATOM 3715 C CA . SER A 1 472 ? -6.988 -34.562 -17.719 1 94.62 472 SER A CA 1
ATOM 3716 C C . SER A 1 472 ? -8.391 -33.969 -17.797 1 94.62 472 SER A C 1
ATOM 3718 O O . SER A 1 472 ? -9.141 -34.25 -18.734 1 94.62 472 SER A O 1
ATOM 3720 N N . ASP A 1 473 ? -8.711 -33.125 -16.812 1 93.19 473 ASP A N 1
ATOM 3721 C CA . ASP A 1 473 ? -10.023 -32.469 -16.75 1 93.19 473 ASP A CA 1
ATOM 3722 C C . ASP A 1 473 ? -10.086 -31.25 -17.641 1 93.19 473 ASP A C 1
ATOM 3724 O O . ASP A 1 473 ? -11.164 -30.672 -17.844 1 93.19 473 ASP A O 1
ATOM 3728 N N . GLY A 1 474 ? -8.953 -30.844 -18.109 1 93 474 GLY A N 1
ATOM 3729 C CA . GLY A 1 474 ? -8.906 -29.656 -18.953 1 93 474 GLY A CA 1
ATOM 3730 C C . GLY A 1 474 ? -9.086 -28.359 -18.172 1 93 474 GLY A C 1
ATOM 3731 O O . GLY A 1 474 ? -9.672 -27.406 -18.672 1 93 474 GLY A O 1
ATOM 3732 N N . THR A 1 475 ? -8.672 -28.359 -16.875 1 94.88 475 THR A N 1
ATOM 3733 C CA . THR A 1 475 ? -8.922 -27.203 -16.031 1 94.88 475 THR A CA 1
ATOM 3734 C C . THR A 1 475 ? -7.617 -26.453 -15.75 1 94.88 475 THR A C 1
ATOM 3736 O O . THR A 1 475 ? -7.621 -25.438 -15.055 1 94.88 475 THR A O 1
ATOM 3739 N N . LEU A 1 476 ? -6.469 -26.891 -16.312 1 96.06 476 LEU A N 1
ATOM 3740 C CA . LEU A 1 476 ? -5.227 -26.125 -16.219 1 96.06 476 LEU A CA 1
ATOM 3741 C C . LEU A 1 476 ? -5.336 -24.812 -16.969 1 96.06 476 LEU A C 1
ATOM 3743 O O . LEU A 1 476 ? -5.891 -24.766 -18.062 1 96.06 476 LEU A O 1
ATOM 3747 N N . SER A 1 477 ? -4.844 -23.766 -16.297 1 95.31 477 SER A N 1
ATOM 3748 C CA . SER A 1 477 ? -4.988 -22.469 -16.953 1 95.31 477 SER A CA 1
ATOM 3749 C C . SER A 1 477 ? -3.654 -21.734 -17 1 95.31 477 SER A C 1
ATOM 3751 O O . SER A 1 477 ? -2.873 -21.781 -16.047 1 95.31 477 SER A O 1
ATOM 3753 N N . SER A 1 478 ? -3.451 -21.078 -18.156 1 95.5 478 SER A N 1
ATOM 3754 C CA . SER A 1 478 ? -2.285 -20.219 -18.328 1 95.5 478 SER A CA 1
ATOM 3755 C C . SER A 1 478 ? -2.654 -18.75 -18.188 1 95.5 478 SER A C 1
ATOM 3757 O O . SER A 1 478 ? -1.824 -17.875 -18.438 1 95.5 478 SER A O 1
ATOM 3759 N N . LEU A 1 479 ? -3.916 -18.484 -17.812 1 95.75 479 LEU A N 1
ATOM 3760 C CA . LEU A 1 479 ? -4.379 -17.109 -17.719 1 95.75 479 LEU A CA 1
ATOM 3761 C C . LEU A 1 479 ? -4.004 -16.484 -16.375 1 95.75 479 LEU A C 1
ATOM 3763 O O . LEU A 1 479 ? -4.121 -15.273 -16.203 1 95.75 479 LEU A O 1
ATOM 3767 N N . THR A 1 480 ? -3.586 -17.281 -15.445 1 95.44 480 THR A N 1
ATOM 3768 C CA . THR A 1 480 ? -2.971 -16.844 -14.203 1 95.44 480 THR A CA 1
ATOM 3769 C C . THR A 1 480 ? -1.592 -17.469 -14.023 1 95.44 480 THR A C 1
ATOM 3771 O O . THR A 1 480 ? -1.294 -18.5 -14.625 1 95.44 480 THR A O 1
ATOM 3774 N N . ALA A 1 481 ? -0.789 -16.891 -13.234 1 96.38 481 ALA A N 1
ATOM 3775 C CA . ALA A 1 481 ? 0.563 -17.406 -13.031 1 96.38 481 ALA A CA 1
ATOM 3776 C C . ALA A 1 481 ? 0.563 -18.562 -12.039 1 96.38 481 ALA A C 1
ATOM 3778 O O . ALA A 1 481 ? 1.563 -19.266 -11.898 1 96.38 481 ALA A O 1
ATOM 3779 N N . PHE A 1 482 ? -0.52 -18.875 -11.461 1 97.19 482 PHE A N 1
ATOM 3780 C CA . PHE A 1 482 ? -0.577 -19.766 -10.32 1 97.19 482 PHE A CA 1
ATOM 3781 C C . PHE A 1 482 ? -0.202 -21.188 -10.727 1 97.19 482 PHE A C 1
ATOM 3783 O O . PHE A 1 482 ? 0.649 -21.828 -10.094 1 97.19 482 PHE A O 1
ATOM 3790 N N . ASP A 1 483 ? -0.829 -21.719 -11.734 1 97.69 483 ASP A N 1
ATOM 3791 C CA . ASP A 1 483 ? -0.62 -23.125 -12.117 1 97.69 483 ASP A CA 1
ATOM 3792 C C . ASP A 1 483 ? 0.832 -23.375 -12.516 1 97.69 483 ASP A C 1
ATOM 3794 O O . ASP A 1 483 ? 1.448 -24.344 -12.07 1 97.69 483 ASP A O 1
ATOM 3798 N N . SER A 1 484 ? 1.314 -22.5 -13.344 1 97.12 484 SER A N 1
ATOM 3799 C CA . SER A 1 484 ? 2.693 -22.656 -13.789 1 97.12 484 SER A CA 1
ATOM 3800 C C . SER A 1 484 ? 3.676 -22.484 -12.641 1 97.12 484 SER A C 1
ATOM 3802 O O . SER A 1 484 ? 4.738 -23.109 -12.617 1 97.12 484 SER A O 1
ATOM 3804 N N . THR A 1 485 ? 3.348 -21.594 -11.719 1 97.75 485 THR A N 1
ATOM 3805 C CA . THR A 1 485 ? 4.172 -21.438 -10.523 1 97.75 485 THR A CA 1
ATOM 3806 C C . THR A 1 485 ? 4.203 -22.734 -9.719 1 97.75 485 THR A C 1
ATOM 3808 O O . THR A 1 485 ? 5.246 -23.109 -9.18 1 97.75 485 THR A O 1
ATOM 3811 N N . CYS A 1 486 ? 3.107 -23.375 -9.641 1 98.12 486 CYS A N 1
ATOM 3812 C CA . CYS A 1 486 ? 3.043 -24.656 -8.945 1 98.12 486 CYS A CA 1
ATOM 3813 C C . CYS A 1 486 ? 3.918 -25.703 -9.633 1 98.12 486 CYS A C 1
ATOM 3815 O O . CYS A 1 486 ? 4.656 -26.422 -8.977 1 98.12 486 CYS A O 1
ATOM 3817 N N . ILE A 1 487 ? 3.805 -25.75 -10.898 1 98.44 487 ILE A N 1
ATOM 3818 C CA . ILE A 1 487 ? 4.582 -26.719 -11.672 1 98.44 487 ILE A CA 1
ATOM 3819 C C . ILE A 1 487 ? 6.074 -26.484 -11.445 1 98.44 487 ILE A C 1
ATOM 3821 O O . ILE A 1 487 ? 6.824 -27.406 -11.156 1 98.44 487 ILE A O 1
ATOM 3825 N N . LEU A 1 488 ? 6.43 -25.25 -11.586 1 97.88 488 LEU A N 1
ATOM 3826 C CA . LEU A 1 488 ? 7.836 -24.906 -11.398 1 97.88 488 LEU A CA 1
ATOM 3827 C C . LEU A 1 488 ? 8.305 -25.25 -9.984 1 97.88 488 LEU A C 1
ATOM 3829 O O . LEU A 1 488 ? 9.398 -25.781 -9.805 1 97.88 488 LEU A O 1
ATOM 3833 N N . ARG A 1 489 ? 7.543 -24.984 -9.031 1 97.88 489 ARG A N 1
ATOM 3834 C CA . ARG A 1 489 ? 7.84 -25.312 -7.645 1 97.88 489 ARG A CA 1
ATOM 3835 C C . ARG A 1 489 ? 8.109 -26.812 -7.488 1 97.88 489 ARG A C 1
ATOM 3837 O O . ARG A 1 489 ? 9.094 -27.203 -6.852 1 97.88 489 ARG A O 1
ATOM 3844 N N . LEU A 1 490 ? 7.305 -27.547 -8.039 1 98.5 490 LEU A N 1
ATOM 3845 C CA . LEU A 1 490 ? 7.426 -29 -7.902 1 98.5 490 LEU A CA 1
ATOM 3846 C C . LEU A 1 490 ? 8.68 -29.5 -8.602 1 98.5 490 LEU A C 1
ATOM 3848 O O . LEU A 1 490 ? 9.367 -30.391 -8.086 1 98.5 490 LEU A O 1
ATOM 3852 N N . ILE A 1 491 ? 8.938 -28.938 -9.742 1 97.69 491 ILE A N 1
ATOM 3853 C CA . ILE A 1 491 ? 10.156 -29.312 -10.445 1 97.69 491 ILE A CA 1
ATOM 3854 C C . ILE A 1 491 ? 11.375 -29.031 -9.562 1 97.69 491 ILE A C 1
ATOM 3856 O O . ILE A 1 491 ? 12.266 -29.891 -9.445 1 97.69 491 ILE A O 1
ATOM 3860 N N . MET A 1 492 ? 11.391 -27.906 -8.93 1 96.75 492 MET A N 1
ATOM 3861 C CA . MET A 1 492 ? 12.508 -27.547 -8.07 1 96.75 492 MET A CA 1
ATOM 3862 C C . MET A 1 492 ? 12.625 -28.5 -6.895 1 96.75 492 MET A C 1
ATOM 3864 O O . MET A 1 492 ? 13.734 -28.891 -6.512 1 96.75 492 MET A O 1
ATOM 3868 N N . ILE A 1 493 ? 11.523 -28.859 -6.312 1 97.5 493 ILE A N 1
ATOM 3869 C CA . ILE A 1 493 ? 11.531 -29.781 -5.18 1 97.5 493 ILE A CA 1
ATOM 3870 C C . ILE A 1 493 ? 12.055 -31.141 -5.625 1 97.5 493 ILE A C 1
ATOM 3872 O O . ILE A 1 493 ? 12.844 -31.766 -4.926 1 97.5 493 ILE A O 1
ATOM 3876 N N . PHE A 1 494 ? 11.656 -31.625 -6.777 1 96.75 494 PHE A N 1
ATOM 3877 C CA . PHE A 1 494 ? 12.078 -32.938 -7.254 1 96.75 494 PHE A CA 1
ATOM 3878 C C . PHE A 1 494 ? 13.539 -32.938 -7.672 1 96.75 494 PHE A C 1
ATOM 3880 O O . PHE A 1 494 ? 14.234 -33.938 -7.559 1 96.75 494 PHE A O 1
ATOM 3887 N N . ILE A 1 495 ? 14.016 -31.781 -8.148 1 94.06 495 ILE A N 1
ATOM 3888 C CA . ILE A 1 495 ? 15.445 -31.656 -8.406 1 94.06 495 ILE A CA 1
ATOM 3889 C C . ILE A 1 495 ? 16.219 -31.875 -7.113 1 94.06 495 ILE A C 1
ATOM 3891 O O . ILE A 1 495 ? 17.203 -32.625 -7.094 1 94.06 495 ILE A O 1
ATOM 3895 N N . LEU A 1 496 ? 15.766 -31.25 -6.051 1 92.75 496 LEU A N 1
ATOM 3896 C CA . LEU A 1 496 ? 16.422 -31.438 -4.758 1 92.75 496 LEU A CA 1
ATOM 3897 C C . LEU A 1 496 ? 16.312 -32.875 -4.289 1 92.75 496 LEU A C 1
ATOM 3899 O O . LEU A 1 496 ? 17.297 -33.438 -3.775 1 92.75 496 LEU A O 1
ATOM 3903 N N . ALA A 1 497 ? 15.133 -33.438 -4.445 1 92.19 497 ALA A N 1
ATOM 3904 C CA . ALA A 1 497 ? 14.938 -34.812 -4.051 1 92.19 497 ALA A CA 1
ATOM 3905 C C . ALA A 1 497 ? 15.867 -35.75 -4.832 1 92.19 497 ALA A C 1
ATOM 3907 O O . ALA A 1 497 ? 16.453 -36.656 -4.266 1 92.19 497 ALA A O 1
ATOM 3908 N N . TYR A 1 498 ? 15.969 -35.469 -6.113 1 90.06 498 TYR A N 1
ATOM 3909 C CA . TYR A 1 498 ? 16.859 -36.25 -6.961 1 90.06 498 TYR A CA 1
ATOM 3910 C C . TYR A 1 498 ? 18.312 -36.094 -6.543 1 90.06 498 TYR A C 1
ATOM 3912 O O . TYR A 1 498 ? 19.078 -37.031 -6.496 1 90.06 498 TYR A O 1
ATOM 3920 N N . ALA A 1 499 ? 18.641 -34.875 -6.281 1 82.88 499 ALA A N 1
ATOM 3921 C CA . ALA A 1 499 ? 20 -34.562 -5.859 1 82.88 499 ALA A CA 1
ATOM 3922 C C . ALA A 1 499 ? 20.344 -35.281 -4.547 1 82.88 499 ALA A C 1
ATOM 3924 O O . ALA A 1 499 ? 21.469 -35.719 -4.344 1 82.88 499 ALA A O 1
ATOM 3925 N N . HIS A 1 500 ? 19.438 -35.344 -3.74 1 82.75 500 HIS A N 1
ATOM 3926 C CA . HIS A 1 500 ? 19.656 -35.906 -2.414 1 82.75 500 HIS A CA 1
ATOM 3927 C C . HIS A 1 500 ? 19.625 -37.438 -2.453 1 82.75 500 HIS A C 1
ATOM 3929 O O . HIS A 1 500 ? 20.391 -38.094 -1.753 1 82.75 500 HIS A O 1
ATOM 3935 N N . THR A 1 501 ? 18.688 -38.031 -3.186 1 80.5 501 THR A N 1
ATOM 3936 C CA . THR A 1 501 ? 18.438 -39.469 -3.102 1 80.5 501 THR A CA 1
ATOM 3937 C C . THR A 1 501 ? 19.016 -40.188 -4.324 1 80.5 501 THR A C 1
ATOM 3939 O O . THR A 1 501 ? 19.203 -41.406 -4.301 1 80.5 501 THR A O 1
ATOM 3942 N N . ARG A 1 502 ? 19.062 -39.594 -5.453 1 76.25 502 ARG A N 1
ATOM 3943 C CA . ARG A 1 502 ? 19.5 -40.156 -6.738 1 76.25 502 ARG A CA 1
ATOM 3944 C C . ARG A 1 502 ? 18.531 -41.219 -7.23 1 76.25 502 ARG A C 1
ATOM 3946 O O . ARG A 1 502 ? 18.938 -42.188 -7.887 1 76.25 502 ARG A O 1
ATOM 3953 N N . THR A 1 503 ? 17.344 -41.094 -6.805 1 82.5 503 THR A N 1
ATOM 3954 C CA . THR A 1 503 ? 16.312 -42.031 -7.23 1 82.5 503 THR A CA 1
ATOM 3955 C C . THR A 1 503 ? 15.695 -41.594 -8.555 1 82.5 503 THR A C 1
ATOM 3957 O O . THR A 1 503 ? 15.203 -40.469 -8.672 1 82.5 503 THR A O 1
ATOM 3960 N N . PRO A 1 504 ? 15.648 -42.438 -9.516 1 84 504 PRO A N 1
ATOM 3961 C CA . PRO A 1 504 ? 15.172 -42.062 -10.859 1 84 504 PRO A CA 1
ATOM 3962 C C . PRO A 1 504 ? 13.695 -41.688 -10.875 1 84 504 PRO A C 1
ATOM 3964 O O . PRO A 1 504 ? 13.242 -41 -11.797 1 84 504 PRO A O 1
ATOM 3967 N N . ARG A 1 505 ? 12.992 -42.094 -9.938 1 89.31 505 ARG A N 1
ATOM 3968 C CA . ARG A 1 505 ? 11.578 -41.75 -9.867 1 89.31 505 ARG A CA 1
ATOM 3969 C C . ARG A 1 505 ? 11.367 -40.25 -9.914 1 89.31 505 ARG A C 1
ATOM 3971 O O . ARG A 1 505 ? 10.414 -39.75 -10.523 1 89.31 505 ARG A O 1
ATOM 3978 N N . TYR A 1 506 ? 12.234 -39.531 -9.336 1 91.38 506 TYR A N 1
ATOM 3979 C CA . TYR A 1 506 ? 12.086 -38.094 -9.273 1 91.38 506 TYR A CA 1
ATOM 3980 C C . TYR A 1 506 ? 12.43 -37.438 -10.609 1 91.38 506 TYR A C 1
ATOM 3982 O O . TYR A 1 506 ? 11.859 -36.406 -10.984 1 91.38 506 TYR A O 1
ATOM 3990 N N . SER A 1 507 ? 13.297 -38.031 -11.336 1 89.75 507 SER A N 1
ATOM 3991 C CA . SER A 1 507 ? 13.562 -37.562 -12.695 1 89.75 507 SER A CA 1
ATOM 3992 C C . SER A 1 507 ? 12.344 -37.719 -13.594 1 89.75 507 SER A C 1
ATOM 3994 O O . SER A 1 507 ? 12.055 -36.875 -14.438 1 89.75 507 SER A O 1
ATOM 3996 N N . THR A 1 508 ? 11.688 -38.844 -13.391 1 92.56 508 THR A N 1
ATOM 3997 C CA . THR A 1 508 ? 10.461 -39.094 -14.141 1 92.56 508 THR A CA 1
ATOM 3998 C C . THR A 1 508 ? 9.398 -38.031 -13.812 1 92.56 508 THR A C 1
ATOM 4000 O O . THR A 1 508 ? 8.672 -37.594 -14.695 1 92.56 508 THR A O 1
ATOM 4003 N N . HIS A 1 509 ? 9.32 -37.719 -12.539 1 94.5 509 HIS A N 1
ATOM 4004 C CA . HIS A 1 509 ? 8.383 -36.688 -12.125 1 94.5 509 HIS A CA 1
ATOM 4005 C C . HIS A 1 509 ? 8.711 -35.344 -12.773 1 94.5 509 HIS A C 1
ATOM 4007 O O . HIS A 1 509 ? 7.809 -34.625 -13.188 1 94.5 509 HIS A O 1
ATOM 4013 N N . ILE A 1 510 ? 9.953 -35.031 -12.844 1 96.31 510 ILE A N 1
ATOM 4014 C CA . ILE A 1 510 ? 10.398 -33.781 -13.469 1 96.31 510 ILE A CA 1
ATOM 4015 C C . ILE A 1 510 ? 9.969 -33.75 -14.938 1 96.31 510 ILE A C 1
ATOM 4017 O O . ILE A 1 510 ? 9.406 -32.781 -15.406 1 96.31 510 ILE A O 1
ATOM 4021 N N . GLU A 1 511 ? 10.172 -34.844 -15.617 1 94.62 511 GLU A N 1
ATOM 4022 C CA . GLU A 1 511 ? 9.82 -34.938 -17.031 1 94.62 511 GLU A CA 1
ATOM 4023 C C . GLU A 1 511 ? 8.312 -34.781 -17.234 1 94.62 511 GLU A C 1
ATOM 4025 O O . GLU A 1 511 ? 7.875 -34.094 -18.172 1 94.62 511 GLU A O 1
ATOM 4030 N N . LYS A 1 512 ? 7.609 -35.406 -16.391 1 95.69 512 LYS A N 1
ATOM 4031 C CA . LYS A 1 512 ? 6.156 -35.312 -16.469 1 95.69 512 LYS A CA 1
ATOM 4032 C C . LYS A 1 512 ? 5.691 -33.875 -16.281 1 95.69 512 LYS A C 1
ATOM 4034 O O . LYS A 1 512 ? 4.766 -33.406 -16.969 1 95.69 512 LYS A O 1
ATOM 4039 N N . LEU A 1 513 ? 6.27 -33.219 -15.375 1 97.88 513 LEU A N 1
ATOM 4040 C CA . LEU A 1 513 ? 5.883 -31.844 -15.094 1 97.88 513 LEU A CA 1
ATOM 4041 C C . LEU A 1 513 ? 6.293 -30.922 -16.234 1 97.88 513 LEU A C 1
ATOM 4043 O O . LEU A 1 513 ? 5.57 -29.969 -16.562 1 97.88 513 LEU A O 1
ATOM 4047 N N . VAL A 1 514 ? 7.422 -31.156 -16.828 1 97 514 VAL A N 1
ATOM 4048 C CA . VAL A 1 514 ? 7.848 -30.391 -18 1 97 514 VAL A CA 1
ATOM 4049 C C . VAL A 1 514 ? 6.863 -30.609 -19.141 1 97 514 VAL A C 1
ATOM 4051 O O . VAL A 1 514 ? 6.492 -29.656 -19.844 1 97 514 VAL A O 1
ATOM 4054 N N . GLU A 1 515 ? 6.43 -31.828 -19.281 1 96.12 515 GLU A N 1
ATOM 4055 C CA . GLU A 1 515 ? 5.453 -32.156 -20.312 1 96.12 515 GLU A CA 1
ATOM 4056 C C . GLU A 1 515 ? 4.121 -31.453 -20.047 1 96.12 515 GLU A C 1
ATOM 4058 O O . GLU A 1 515 ? 3.445 -31.016 -20.984 1 96.12 515 GLU A O 1
ATOM 4063 N N . LEU A 1 516 ? 3.736 -31.406 -18.828 1 97.12 516 LEU A N 1
ATOM 4064 C CA . LEU A 1 516 ? 2.506 -30.719 -18.453 1 97.12 516 LEU A CA 1
ATOM 4065 C C . LEU A 1 516 ? 2.566 -29.25 -18.859 1 97.12 516 LEU A C 1
ATOM 4067 O O . LEU A 1 516 ? 1.595 -28.703 -19.391 1 97.12 516 LEU A O 1
ATOM 4071 N N . SER A 1 517 ? 3.656 -28.609 -18.578 1 96.38 517 SER A N 1
ATOM 4072 C CA . SER A 1 517 ? 3.816 -27.188 -18.922 1 96.38 517 SER A CA 1
ATOM 4073 C C . SER A 1 517 ? 3.777 -26.984 -20.422 1 96.38 517 SER A C 1
ATOM 4075 O O . SER A 1 517 ? 3.215 -26 -20.906 1 96.38 517 SER A O 1
ATOM 4077 N N . ARG A 1 518 ? 4.312 -27.891 -21.188 1 95.12 518 ARG A N 1
ATOM 4078 C CA . ARG A 1 518 ? 4.32 -27.828 -22.641 1 95.12 518 ARG A CA 1
ATOM 4079 C C . ARG A 1 518 ? 2.912 -27.984 -23.203 1 95.12 518 ARG A C 1
ATOM 4081 O O . ARG A 1 518 ? 2.592 -27.453 -24.266 1 95.12 518 ARG A O 1
ATOM 4088 N N . GLY A 1 519 ? 2.164 -28.719 -22.516 1 93.44 519 GLY A N 1
ATOM 4089 C CA . GLY A 1 519 ? 0.803 -28.984 -22.953 1 93.44 519 GLY A CA 1
ATOM 4090 C C . GLY A 1 519 ? -0.148 -27.844 -22.656 1 93.44 519 GLY A C 1
ATOM 4091 O O . GLY A 1 519 ? -1.232 -27.75 -23.25 1 93.44 519 GLY A O 1
ATOM 4092 N N . MET A 1 520 ? 0.196 -26.875 -21.844 1 95.06 520 MET A N 1
ATOM 4093 C CA . MET A 1 520 ? -0.621 -25.719 -21.516 1 95.06 520 MET A CA 1
ATOM 4094 C C . MET A 1 520 ? -0.502 -24.656 -22.609 1 95.06 520 MET A C 1
ATOM 4096 O O . MET A 1 520 ? 0.407 -24.703 -23.438 1 95.06 520 MET A O 1
ATOM 4100 N N . GLU A 1 521 ? -1.51 -23.719 -22.594 1 92.19 521 GLU A N 1
ATOM 4101 C CA . GLU A 1 521 ? -1.372 -22.578 -23.5 1 92.19 521 GLU A CA 1
ATOM 4102 C C . GLU A 1 521 ? -0.116 -21.766 -23.188 1 92.19 521 GLU A C 1
ATOM 4104 O O . GLU A 1 521 ? 0.171 -21.5 -22.016 1 92.19 521 GLU A O 1
ATOM 4109 N N . GLN A 1 522 ? 0.661 -21.484 -24.156 1 91.81 522 GLN A N 1
ATOM 4110 C CA . GLN A 1 522 ? 1.937 -20.812 -23.953 1 91.81 522 GLN A CA 1
ATOM 4111 C C . GLN A 1 522 ? 1.752 -19.297 -23.875 1 91.81 522 GLN A C 1
ATOM 4113 O O . GLN A 1 522 ? 2.016 -18.594 -24.844 1 91.81 522 GLN A O 1
ATOM 4118 N N . ILE A 1 523 ? 1.357 -18.906 -22.719 1 91.12 523 ILE A N 1
ATOM 4119 C CA . ILE A 1 523 ? 1.021 -17.5 -22.453 1 91.12 523 ILE A CA 1
ATOM 4120 C C . ILE A 1 523 ? 1.842 -16.984 -21.281 1 91.12 523 ILE A C 1
ATOM 4122 O O . ILE A 1 523 ? 1.922 -17.641 -20.234 1 91.12 523 ILE A O 1
ATOM 4126 N N . GLY A 1 524 ? 2.475 -15.852 -21.453 1 90.75 524 GLY A N 1
ATOM 4127 C CA . GLY A 1 524 ? 3.096 -15.125 -20.359 1 90.75 524 GLY A CA 1
ATOM 4128 C C . GLY A 1 524 ? 4.035 -15.984 -19.531 1 90.75 524 GLY A C 1
ATOM 4129 O O . GLY A 1 524 ? 4.992 -16.547 -20.062 1 90.75 524 GLY A O 1
ATOM 4130 N N . PHE A 1 525 ? 3.682 -16.203 -18.281 1 93.94 525 PHE A N 1
ATOM 4131 C CA . PHE A 1 525 ? 4.551 -16.891 -17.344 1 93.94 525 PHE A CA 1
ATOM 4132 C C . PHE A 1 525 ? 4.688 -18.359 -17.703 1 93.94 525 PHE A C 1
ATOM 4134 O O . PHE A 1 525 ? 5.75 -18.953 -17.516 1 93.94 525 PHE A O 1
ATOM 4141 N N . THR A 1 526 ? 3.625 -18.953 -18.172 1 95.12 526 THR A N 1
ATOM 4142 C CA . THR A 1 526 ? 3.684 -20.344 -18.609 1 95.12 526 THR A CA 1
ATOM 4143 C C . THR A 1 526 ? 4.719 -20.531 -19.703 1 95.12 526 THR A C 1
ATOM 4145 O O . THR A 1 526 ? 5.496 -21.484 -19.688 1 95.12 526 THR A O 1
ATOM 4148 N N . LYS A 1 527 ? 4.68 -19.641 -20.594 1 92.5 527 LYS A N 1
ATOM 4149 C CA . LYS A 1 527 ? 5.668 -19.688 -21.672 1 92.5 527 LYS A CA 1
ATOM 4150 C C . LYS A 1 527 ? 7.086 -19.578 -21.125 1 92.5 527 LYS A C 1
ATOM 4152 O O . LYS A 1 527 ? 7.988 -20.297 -21.547 1 92.5 527 LYS A O 1
ATOM 4157 N N . MET A 1 528 ? 7.277 -18.672 -20.219 1 92.56 528 MET A N 1
ATOM 4158 C CA . MET A 1 528 ? 8.586 -18.484 -19.594 1 92.56 528 MET A CA 1
ATOM 4159 C C . MET A 1 528 ? 9.055 -19.766 -18.922 1 92.56 528 MET A C 1
ATOM 4161 O O . MET A 1 528 ? 10.211 -20.172 -19.078 1 92.56 528 MET A O 1
ATOM 4165 N N . VAL A 1 529 ? 8.203 -20.453 -18.203 1 94.69 529 VAL A N 1
ATOM 4166 C CA . VAL A 1 529 ? 8.547 -21.688 -17.484 1 94.69 529 VAL A CA 1
ATOM 4167 C C . VAL A 1 529 ? 8.898 -22.781 -18.484 1 94.69 529 VAL A C 1
ATOM 4169 O O . VAL A 1 529 ? 9.875 -23.516 -18.297 1 94.69 529 VAL A O 1
ATOM 4172 N N . THR A 1 530 ? 8.133 -22.859 -19.531 1 94.69 530 THR A N 1
ATOM 4173 C CA . THR A 1 530 ? 8.305 -23.906 -20.516 1 94.69 530 THR A CA 1
ATOM 4174 C C . THR A 1 530 ? 9.633 -23.75 -21.25 1 94.69 530 THR A C 1
ATOM 4176 O O . THR A 1 530 ? 10.297 -24.734 -21.562 1 94.69 530 THR A O 1
ATOM 4179 N N . GLU A 1 531 ? 9.992 -22.531 -21.453 1 93.12 531 GLU A N 1
ATOM 4180 C CA . GLU A 1 531 ? 11.211 -22.266 -22.219 1 93.12 531 GLU A CA 1
ATOM 4181 C C . GLU A 1 531 ? 12.438 -22.281 -21.312 1 93.12 531 GLU A C 1
ATOM 4183 O O . GLU A 1 531 ? 13.508 -22.75 -21.703 1 93.12 531 GLU A O 1
ATOM 4188 N N . GLU A 1 532 ? 12.336 -21.828 -20.094 1 93.25 532 GLU A N 1
ATOM 4189 C CA . GLU A 1 532 ? 13.461 -21.641 -19.188 1 93.25 532 GLU A CA 1
ATOM 4190 C C . GLU A 1 532 ? 13.836 -22.938 -18.484 1 93.25 532 GLU A C 1
ATOM 4192 O O . GLU A 1 532 ? 15.016 -23.219 -18.25 1 93.25 532 GLU A O 1
ATOM 4197 N N . THR A 1 533 ? 12.906 -23.766 -18.141 1 93.81 533 THR A N 1
ATOM 4198 C CA . THR A 1 533 ? 13.109 -24.906 -17.25 1 93.81 533 THR A CA 1
ATOM 4199 C C . THR A 1 533 ? 14.016 -25.953 -17.906 1 93.81 533 THR A C 1
ATOM 4201 O O . THR A 1 533 ? 14.961 -26.438 -17.281 1 93.81 533 THR A O 1
ATOM 4204 N N . PRO A 1 534 ? 13.812 -26.234 -19.219 1 91.81 534 PRO A N 1
ATOM 4205 C CA . PRO A 1 534 ? 14.703 -27.219 -19.844 1 91.81 534 PRO A CA 1
ATOM 4206 C C . PRO A 1 534 ? 16.156 -26.766 -19.906 1 91.81 534 PRO A C 1
ATOM 4208 O O . PRO A 1 534 ? 17.062 -27.578 -19.781 1 91.81 534 PRO A O 1
ATOM 4211 N N . LEU A 1 535 ? 16.391 -25.516 -20.031 1 90.44 535 LEU A N 1
ATOM 4212 C CA . LEU A 1 535 ? 17.75 -24.984 -20.062 1 90.44 535 LEU A CA 1
ATOM 4213 C C . LEU A 1 535 ? 18.422 -25.156 -18.703 1 90.44 535 LEU A C 1
ATOM 4215 O O . LEU A 1 535 ? 19.594 -25.531 -18.625 1 90.44 535 LEU A O 1
ATOM 4219 N N . ARG A 1 536 ? 17.672 -24.922 -17.688 1 90.56 536 ARG A N 1
ATOM 4220 C CA . ARG A 1 536 ? 18.219 -25.047 -16.344 1 90.56 536 ARG A CA 1
ATOM 4221 C C . ARG A 1 536 ? 18.469 -26.516 -16 1 90.56 536 ARG A C 1
ATOM 4223 O O . ARG A 1 536 ? 19.453 -26.844 -15.328 1 90.56 536 ARG A O 1
ATOM 4230 N N . LEU A 1 537 ? 17.578 -27.359 -16.422 1 91.62 537 LEU A N 1
ATOM 4231 C CA . LEU A 1 537 ? 17.734 -28.781 -16.188 1 91.62 537 LEU A CA 1
ATOM 4232 C C . LEU A 1 537 ? 18.984 -29.312 -16.906 1 91.62 537 LEU A C 1
ATOM 4234 O O . LEU A 1 537 ? 19.734 -30.109 -16.344 1 91.62 537 LEU A O 1
ATOM 4238 N N . ALA A 1 538 ? 19.234 -28.766 -18.078 1 88.56 538 ALA A N 1
ATOM 4239 C CA . ALA A 1 538 ? 20.406 -29.172 -18.828 1 88.56 538 ALA A CA 1
ATOM 4240 C C . ALA A 1 538 ? 21.688 -28.734 -18.109 1 88.56 538 ALA A C 1
ATOM 4242 O O . ALA A 1 538 ? 22.688 -29.469 -18.109 1 88.56 538 ALA A O 1
ATOM 4243 N N . GLU A 1 539 ? 21.641 -27.641 -17.531 1 85.38 539 GLU A N 1
ATOM 4244 C CA . GLU A 1 539 ? 22.797 -27.125 -16.812 1 85.38 539 GLU A CA 1
ATOM 4245 C C . GLU A 1 539 ? 23.094 -27.969 -15.57 1 85.38 539 GLU A C 1
ATOM 4247 O O . GLU A 1 539 ? 24.234 -28.078 -15.141 1 85.38 539 GLU A O 1
ATOM 4252 N N . LEU A 1 540 ? 21.969 -28.562 -15.016 1 85.94 540 LEU A N 1
ATOM 4253 C CA . LEU A 1 540 ? 22.109 -29.391 -13.82 1 85.94 540 LEU A CA 1
ATOM 4254 C C . LEU A 1 540 ? 22.438 -30.828 -14.203 1 85.94 540 LEU A C 1
ATOM 4256 O O . LEU A 1 540 ? 22.609 -31.688 -13.336 1 85.94 540 LEU A O 1
ATOM 4260 N N . GLY A 1 541 ? 22.516 -31.062 -15.547 1 80.12 541 GLY A N 1
ATOM 4261 C CA . GLY A 1 541 ? 22.844 -32.406 -16.031 1 80.12 541 GLY A CA 1
ATOM 4262 C C . GLY A 1 541 ? 21.656 -33.344 -16.031 1 80.12 541 GLY A C 1
ATOM 4263 O O . GLY A 1 541 ? 21.828 -34.562 -16.078 1 80.12 541 GLY A O 1
ATOM 4264 N N . ILE A 1 542 ? 20.516 -32.812 -15.852 1 78.69 542 ILE A N 1
ATOM 4265 C CA . ILE A 1 542 ? 19.312 -33.625 -15.867 1 78.69 542 ILE A CA 1
ATOM 4266 C C . ILE A 1 542 ? 18.719 -33.656 -17.281 1 78.69 542 ILE A C 1
ATOM 4268 O O . ILE A 1 542 ? 18.219 -32.625 -17.766 1 78.69 542 ILE A O 1
ATOM 4272 N N . THR A 1 543 ? 19.375 -34.344 -18.5 1 64.19 543 THR A N 1
ATOM 4273 C CA . THR A 1 543 ? 18.969 -34.312 -19.891 1 64.19 543 THR A CA 1
ATOM 4274 C C . THR A 1 543 ? 17.906 -35.375 -20.172 1 64.19 543 THR A C 1
ATOM 4276 O O . THR A 1 543 ? 17.922 -36.438 -19.578 1 64.19 543 THR A O 1
ATOM 4279 N N . GLY A 1 544 ? 16.797 -35.188 -20.766 1 53.44 544 GLY A N 1
ATOM 4280 C CA . GLY A 1 544 ? 15.789 -36.125 -21.25 1 53.44 544 GLY A CA 1
ATOM 4281 C C . GLY A 1 544 ? 16.328 -37.094 -22.297 1 53.44 544 GLY A C 1
ATOM 4282 O O . GLY A 1 544 ? 16.984 -36.688 -23.25 1 53.44 544 GLY A O 1
ATOM 4283 N N . GLN A 1 545 ? 16.781 -38.406 -22.266 1 40.53 545 GLN A N 1
ATOM 4284 C CA . GLN A 1 545 ? 17.203 -39.469 -23.172 1 40.53 545 GLN A CA 1
ATOM 4285 C C . GLN A 1 545 ? 16.234 -39.594 -24.344 1 40.53 545 GLN A C 1
ATOM 4287 O O . GLN A 1 545 ? 16.484 -40.375 -25.266 1 40.53 545 GLN A O 1
ATOM 4292 N N . ALA A 1 546 ? 15.008 -39.625 -24.672 1 39.91 546 ALA A N 1
ATOM 4293 C CA . ALA A 1 546 ? 14.375 -40.531 -25.625 1 39.91 546 ALA A CA 1
ATOM 4294 C C . ALA A 1 546 ? 14.758 -40.188 -27.062 1 39.91 546 ALA A C 1
ATOM 4296 O O . ALA A 1 546 ? 14.023 -39.469 -27.75 1 39.91 546 ALA A O 1
ATOM 4297 N N . GLN A 1 547 ? 15.812 -39.625 -27.547 1 34.44 547 GLN A N 1
ATOM 4298 C CA . GLN A 1 547 ? 15.898 -39.75 -29 1 34.44 547 GLN A CA 1
ATOM 4299 C C . GLN A 1 547 ? 15.938 -41.219 -29.391 1 34.44 547 GLN A C 1
ATOM 4301 O O . GLN A 1 547 ? 16.797 -41.969 -28.922 1 34.44 547 GLN A O 1
ATOM 4306 N N . GLN A 1 548 ? 14.914 -41.781 -30.031 1 30.38 548 GLN A N 1
ATOM 4307 C CA . GLN A 1 548 ? 14.734 -42.969 -30.828 1 30.38 548 GLN A CA 1
ATOM 4308 C C . GLN A 1 548 ? 15.805 -43.094 -31.922 1 30.38 548 GLN A C 1
ATOM 4310 O O . GLN A 1 548 ? 15.852 -42.25 -32.844 1 30.38 548 GLN A O 1
ATOM 4315 N N . ASP A 1 549 ? 17 -43.688 -31.828 1 29.69 549 ASP A N 1
ATOM 4316 C CA . ASP A 1 549 ? 17.766 -44.312 -32.906 1 29.69 549 ASP A CA 1
ATOM 4317 C C . ASP A 1 549 ? 16.906 -45.312 -33.656 1 29.69 549 ASP A C 1
ATOM 4319 O O . ASP A 1 549 ? 16.453 -46.312 -33.094 1 29.69 549 ASP A O 1
ATOM 4323 N N . ASN A 1 550 ? 16.266 -45.062 -34.75 1 28.14 550 ASN A N 1
ATOM 4324 C CA . ASN A 1 550 ? 15.758 -45.969 -35.75 1 28.14 550 ASN A CA 1
ATOM 4325 C C . ASN A 1 550 ? 16.859 -46.875 -36.312 1 28.14 550 ASN A C 1
ATOM 4327 O O . ASN A 1 550 ? 16.766 -47.406 -37.406 1 28.14 550 ASN A O 1
ATOM 4331 N N . ASN A 1 551 ? 18.172 -46.844 -36.156 1 26.06 551 ASN A N 1
ATOM 4332 C CA . ASN A 1 551 ? 18.781 -47.969 -36.844 1 26.06 551 ASN A CA 1
ATOM 4333 C C . ASN A 1 551 ? 18.203 -49.312 -36.406 1 26.06 551 ASN A C 1
ATOM 4335 O O . ASN A 1 551 ? 17.609 -49.406 -35.312 1 26.06 551 ASN A O 1
ATOM 4339 N N . ASN A 1 552 ? 18.531 -50.594 -37.156 1 26.91 552 ASN A N 1
ATOM 4340 C CA . ASN A 1 552 ? 18.266 -52.031 -37.125 1 26.91 552 ASN A CA 1
ATOM 4341 C C . ASN A 1 552 ? 18.281 -52.562 -35.719 1 26.91 552 ASN A C 1
ATOM 4343 O O . ASN A 1 552 ? 18.719 -51.906 -34.781 1 26.91 552 ASN A O 1
ATOM 4347 N N . GLY A 1 553 ? 18.859 -53.969 -35.5 1 25.86 553 GLY A N 1
ATOM 4348 C CA . GLY A 1 553 ? 18.719 -55.188 -34.719 1 25.86 553 GLY A CA 1
ATOM 4349 C C . GLY A 1 553 ? 19.078 -55 -33.25 1 25.86 553 GLY A C 1
ATOM 4350 O O . GLY A 1 553 ? 18.375 -55.469 -32.375 1 25.86 553 GLY A O 1
ATOM 4351 N N . ASN A 1 554 ? 20.484 -55.031 -32.906 1 23.77 554 ASN A N 1
ATOM 4352 C CA . ASN A 1 554 ? 20.891 -55.594 -31.609 1 23.77 554 ASN A CA 1
ATOM 4353 C C . ASN A 1 554 ? 20.453 -54.688 -30.469 1 23.77 554 ASN A C 1
ATOM 4355 O O . ASN A 1 554 ? 20.453 -53.438 -30.594 1 23.77 554 ASN A O 1
ATOM 4359 N N . GLY A 1 555 ? 19.625 -55.094 -29.453 1 25.7 555 GLY A N 1
ATOM 4360 C CA . GLY A 1 555 ? 18.938 -54.781 -28.219 1 25.7 555 GLY A CA 1
ATOM 4361 C C . GLY A 1 555 ? 19.781 -53.938 -27.266 1 25.7 555 GLY A C 1
ATOM 4362 O O . GLY A 1 555 ? 19.5 -53.875 -26.062 1 25.7 555 GLY A O 1
ATOM 4363 N N . ASP A 1 556 ? 21 -53.469 -27.641 1 23.48 556 ASP A N 1
ATOM 4364 C CA . ASP A 1 556 ? 21.75 -53.094 -26.438 1 23.48 556 ASP A CA 1
ATOM 4365 C C . ASP A 1 556 ? 21.156 -51.812 -25.812 1 23.48 556 ASP A C 1
ATOM 4367 O O . ASP A 1 556 ? 21.078 -50.781 -26.469 1 23.48 556 ASP A O 1
ATOM 4371 N N . SER A 1 557 ? 20.203 -51.906 -24.875 1 26.39 557 SER A N 1
ATOM 4372 C CA . SER A 1 557 ? 19.656 -51.094 -23.797 1 26.39 557 SER A CA 1
ATOM 4373 C C . SER A 1 557 ? 20.75 -50.25 -23.125 1 26.39 557 SER A C 1
ATOM 4375 O O . SER A 1 557 ? 21.391 -50.688 -22.172 1 26.39 557 SER A O 1
ATOM 4377 N N . GLY A 1 558 ? 21.609 -49.562 -23.906 1 27.08 558 GLY A N 1
ATOM 4378 C CA . GLY A 1 558 ? 22.672 -48.906 -23.156 1 27.08 558 GLY A CA 1
ATOM 4379 C C . GLY A 1 558 ? 22.156 -47.844 -22.203 1 27.08 558 GLY A C 1
ATOM 4380 O O . GLY A 1 558 ? 21.188 -47.125 -22.516 1 27.08 558 GLY A O 1
ATOM 4381 N N . PRO A 1 559 ? 22.453 -47.938 -20.891 1 27.89 559 PRO A N 1
ATOM 4382 C CA . PRO A 1 559 ? 22.078 -47.156 -19.703 1 27.89 559 PRO A CA 1
ATOM 4383 C C . PRO A 1 559 ? 22.438 -45.688 -19.812 1 27.89 559 PRO A C 1
ATOM 4385 O O . PRO A 1 559 ? 23.375 -45.344 -20.531 1 27.89 559 PRO A O 1
ATOM 4388 N N . VAL A 1 560 ? 21.531 -44.844 -19.828 1 32.38 560 VAL A N 1
ATOM 4389 C CA . VAL A 1 560 ? 21.703 -43.406 -19.656 1 32.38 560 VAL A CA 1
ATOM 4390 C C . VAL A 1 560 ? 22.828 -43.125 -18.656 1 32.38 560 VAL A C 1
ATOM 4392 O O . VAL A 1 560 ? 22.719 -43.5 -17.484 1 32.38 560 VAL A O 1
ATOM 4395 N N . HIS A 1 561 ? 24.203 -43.25 -19.062 1 27.89 561 HIS A N 1
ATOM 4396 C CA . HIS A 1 561 ? 25.359 -43 -18.219 1 27.89 561 HIS A CA 1
ATOM 4397 C C . HIS A 1 561 ? 25.438 -41.562 -17.812 1 27.89 561 HIS A C 1
ATOM 4399 O O . HIS A 1 561 ? 25.734 -40.688 -18.641 1 27.89 561 HIS A O 1
ATOM 4405 N N . LEU A 1 562 ? 24.609 -41.031 -17.031 1 32.53 562 LEU A N 1
ATOM 4406 C CA . LEU A 1 562 ? 24.938 -39.812 -16.328 1 32.53 562 LEU A CA 1
ATOM 4407 C C . LEU A 1 562 ? 26.406 -39.812 -15.906 1 32.53 562 LEU A C 1
ATOM 4409 O O . LEU A 1 562 ? 26.828 -40.656 -15.125 1 32.53 562 LEU A O 1
ATOM 4413 N N . ASP A 1 563 ? 27.359 -39.469 -16.812 1 30.02 563 ASP A N 1
ATOM 4414 C CA . ASP A 1 563 ? 28.797 -39.594 -16.594 1 30.02 563 ASP A CA 1
ATOM 4415 C C . ASP A 1 563 ? 29.203 -39.031 -15.234 1 30.02 563 ASP A C 1
ATOM 4417 O O . ASP A 1 563 ? 28.734 -37.969 -14.836 1 30.02 563 ASP A O 1
ATOM 4421 N N . ASP A 1 564 ? 29.641 -39.75 -14.242 1 30.8 564 ASP A N 1
ATOM 4422 C CA . ASP A 1 564 ? 30.281 -39.5 -12.953 1 30.8 564 ASP A CA 1
ATOM 4423 C C . ASP A 1 564 ? 31.219 -38.312 -13.016 1 30.8 564 ASP A C 1
ATOM 4425 O O . ASP A 1 564 ? 31.453 -37.625 -12.008 1 30.8 564 ASP A O 1
ATOM 4429 N N . GLU A 1 565 ? 31.844 -38.031 -14.133 1 31.48 565 GLU A N 1
ATOM 4430 C CA . GLU A 1 565 ? 32.844 -37 -14.289 1 31.48 565 GLU A CA 1
ATOM 4431 C C . GLU A 1 565 ? 32.25 -35.594 -14.242 1 31.48 565 GLU A C 1
ATOM 4433 O O . GLU A 1 565 ? 32.812 -34.688 -13.633 1 31.48 565 GLU A O 1
ATOM 4438 N N . MET A 1 566 ? 31.203 -35.281 -14.891 1 31.88 566 MET A N 1
ATOM 4439 C CA . MET A 1 566 ? 30.672 -33.938 -14.969 1 31.88 566 MET A CA 1
ATOM 4440 C C . MET A 1 566 ? 30.031 -33.531 -13.648 1 31.88 566 MET A C 1
ATOM 4442 O O . MET A 1 566 ? 30.172 -32.375 -13.211 1 31.88 566 MET A O 1
ATOM 4446 N N . ILE A 1 567 ? 29.359 -34.344 -12.953 1 34.31 567 ILE A N 1
ATOM 4447 C CA . ILE A 1 567 ? 28.875 -34.031 -11.609 1 34.31 567 ILE A CA 1
ATOM 4448 C C . ILE A 1 567 ? 30.078 -33.781 -10.688 1 34.31 567 ILE A C 1
ATOM 4450 O O . ILE A 1 567 ? 30.047 -32.844 -9.875 1 34.31 567 ILE A O 1
ATOM 4454 N N . ALA A 1 568 ? 31.156 -34.438 -10.922 1 32.53 568 ALA A N 1
ATOM 4455 C CA . ALA A 1 568 ? 32.406 -34.219 -10.211 1 32.53 568 ALA A CA 1
ATOM 4456 C C . ALA A 1 568 ? 33 -32.844 -10.531 1 32.53 568 ALA A C 1
ATOM 4458 O O . ALA A 1 568 ? 33.594 -32.188 -9.664 1 32.53 568 ALA A O 1
ATOM 4459 N N . GLN A 1 569 ? 32.969 -32.375 -11.742 1 34.34 569 GLN A N 1
ATOM 4460 C CA . GLN A 1 569 ? 33.469 -31.078 -12.156 1 34.34 569 GLN A CA 1
ATOM 4461 C C . GLN A 1 569 ? 32.656 -29.953 -11.531 1 34.34 569 GLN A C 1
ATOM 4463 O O . GLN A 1 569 ? 33.219 -28.906 -11.18 1 34.34 569 GLN A O 1
ATOM 4468 N N . LEU A 1 570 ? 31.406 -29.984 -11.57 1 33.12 570 LEU A N 1
ATOM 4469 C CA . LEU A 1 570 ? 30.578 -28.922 -11.016 1 33.12 570 LEU A CA 1
ATOM 4470 C C . LEU A 1 570 ? 30.875 -28.719 -9.539 1 33.12 570 LEU A C 1
ATOM 4472 O O . LEU A 1 570 ? 30.859 -27.578 -9.055 1 33.12 570 LEU A O 1
ATOM 4476 N N . TRP A 1 571 ? 31.031 -29.734 -8.766 1 33.47 571 TRP A N 1
ATOM 4477 C CA . TRP A 1 571 ? 31.25 -29.609 -7.332 1 33.47 571 TRP A CA 1
ATOM 4478 C C . TRP A 1 571 ? 32.75 -29.578 -7.012 1 33.47 571 TRP A C 1
ATOM 4480 O O . TRP A 1 571 ? 33.125 -29.406 -5.855 1 33.47 571 TRP A O 1
ATOM 4490 N N . GLY A 1 572 ? 33.656 -29.969 -7.859 1 32.16 572 GLY A N 1
ATOM 4491 C CA . GLY A 1 572 ? 35.062 -30 -7.523 1 32.16 572 GLY A CA 1
ATOM 4492 C C . GLY A 1 572 ? 35.594 -28.641 -7.152 1 32.16 572 GLY A C 1
ATOM 4493 O O . GLY A 1 572 ? 36.625 -28.531 -6.492 1 32.16 572 GLY A O 1
ATOM 4494 N N . ASN A 1 573 ? 35.281 -27.609 -7.902 1 30.88 573 ASN A N 1
ATOM 4495 C CA . ASN A 1 573 ? 35.938 -26.344 -7.613 1 30.88 573 ASN A CA 1
ATOM 4496 C C . ASN A 1 573 ? 35.344 -25.672 -6.387 1 30.88 573 ASN A C 1
ATOM 4498 O O . ASN A 1 573 ? 35.5 -24.469 -6.191 1 30.88 573 ASN A O 1
ATOM 4502 N N . TRP A 1 574 ? 34.438 -26.219 -5.773 1 30.48 574 TRP A N 1
ATOM 4503 C CA . TRP A 1 574 ? 33.938 -25.5 -4.602 1 30.48 574 TRP A CA 1
ATOM 4504 C C . TRP A 1 574 ? 34.938 -25.562 -3.465 1 30.48 574 TRP A C 1
ATOM 4506 O O . TRP A 1 574 ? 35.375 -26.641 -3.049 1 30.48 574 TRP A O 1
ATOM 4516 N N . ASP A 1 575 ? 35.812 -24.562 -3.328 1 27.73 575 ASP A N 1
ATOM 4517 C CA . ASP A 1 575 ? 36.688 -24.359 -2.164 1 27.73 575 ASP A CA 1
ATOM 4518 C C . ASP A 1 575 ? 35.875 -24.406 -0.871 1 27.73 575 ASP A C 1
ATOM 4520 O O . ASP A 1 575 ? 34.969 -23.578 -0.67 1 27.73 575 ASP A O 1
ATOM 4524 N N . PRO A 1 576 ? 35.719 -25.516 -0.241 1 30.62 576 PRO A N 1
ATOM 4525 C CA . PRO A 1 576 ? 35.031 -25.594 1.05 1 30.62 576 PRO A CA 1
ATOM 4526 C C . PRO A 1 576 ? 35.406 -24.453 1.99 1 30.62 576 PRO A C 1
ATOM 4528 O O . PRO A 1 576 ? 34.688 -24.188 2.957 1 30.62 576 PRO A O 1
ATOM 4531 N N . ASN A 1 577 ? 36.75 -24.094 1.968 1 27.84 577 ASN A N 1
ATOM 4532 C CA . ASN A 1 577 ? 37.375 -23.141 2.877 1 27.84 577 ASN A CA 1
ATOM 4533 C C . ASN A 1 577 ? 37.031 -21.703 2.496 1 27.84 577 ASN A C 1
ATOM 4535 O O . ASN A 1 577 ? 37.625 -20.75 3.016 1 27.84 577 ASN A O 1
ATOM 4539 N N . PHE A 1 578 ? 36.531 -21.578 1.386 1 26.83 578 PHE A N 1
ATOM 4540 C CA . PHE A 1 578 ? 36.438 -20.156 1.068 1 26.83 578 PHE A CA 1
ATOM 4541 C C . PHE A 1 578 ? 35.438 -19.469 2 1 26.83 578 PHE A C 1
ATOM 4543 O O . PHE A 1 578 ? 34.25 -19.531 1.783 1 26.83 578 PHE A O 1
ATOM 4550 N N . MET A 1 579 ? 35.625 -19.672 3.338 1 27.23 579 MET A N 1
ATOM 4551 C CA . MET A 1 579 ? 35.031 -18.797 4.34 1 27.23 579 MET A CA 1
ATOM 4552 C C . MET A 1 579 ? 35.5 -17.359 4.16 1 27.23 579 MET A C 1
ATOM 4554 O O . MET A 1 579 ? 36.719 -17.109 4.023 1 27.23 579 MET A O 1
ATOM 4558 N N . THR A 1 580 ? 34.906 -16.609 3.531 1 27.25 580 THR A N 1
ATOM 4559 C CA . THR A 1 580 ? 35.438 -15.25 3.648 1 27.25 580 THR A CA 1
ATOM 4560 C C . THR A 1 580 ? 35.781 -14.93 5.102 1 27.25 580 THR A C 1
ATOM 4562 O O . THR A 1 580 ? 35.25 -15.539 6.023 1 27.25 580 THR A O 1
ATOM 4565 N N . PRO A 1 581 ? 36.906 -14.336 5.422 1 26.64 581 PRO A N 1
ATOM 4566 C CA . PRO A 1 581 ? 37.406 -13.992 6.754 1 26.64 581 PRO A CA 1
ATOM 4567 C C . PRO A 1 581 ? 36.312 -13.469 7.684 1 26.64 581 PRO A C 1
ATOM 4569 O O . PRO A 1 581 ? 36.375 -13.656 8.898 1 26.64 581 PRO A O 1
ATOM 4572 N N . LEU A 1 582 ? 35.5 -12.555 7.18 1 24.56 582 LEU A N 1
ATOM 4573 C CA . LEU A 1 582 ? 34.562 -12.016 8.141 1 24.56 582 LEU A CA 1
ATOM 4574 C C . LEU A 1 582 ? 33.625 -13.102 8.648 1 24.56 582 LEU A C 1
ATOM 4576 O O . LEU A 1 582 ? 32.969 -12.93 9.688 1 24.56 582 LEU A O 1
ATOM 4580 N N . GLN A 1 583 ? 33.562 -14.195 7.977 1 25.64 583 GLN A N 1
ATOM 4581 C CA . GLN A 1 583 ? 32.781 -15.367 8.305 1 25.64 583 GLN A CA 1
ATOM 4582 C C . GLN A 1 583 ? 33.438 -16.188 9.406 1 25.64 583 GLN A C 1
ATOM 4584 O O . GLN A 1 583 ? 32.812 -17.109 9.961 1 25.64 583 GLN A O 1
ATOM 4589 N N . THR A 1 584 ? 34.719 -16.219 9.586 1 26.44 584 THR A N 1
ATOM 4590 C CA . THR A 1 584 ? 35.438 -17.016 10.586 1 26.44 584 THR A CA 1
ATOM 4591 C C . THR A 1 584 ? 34.969 -16.672 11.992 1 26.44 584 THR A C 1
ATOM 4593 O O . THR A 1 584 ? 35.062 -17.484 12.906 1 26.44 584 THR A O 1
ATOM 4596 N N . GLN A 1 585 ? 34.938 -15.406 12.383 1 25 585 GLN A N 1
ATOM 4597 C CA . GLN A 1 585 ? 34.781 -15.078 13.797 1 25 585 GLN A CA 1
ATOM 4598 C C . GLN A 1 585 ? 33.438 -15.523 14.32 1 25 585 GLN A C 1
ATOM 4600 O O . GLN A 1 585 ? 33.281 -15.789 15.516 1 25 585 GLN A O 1
ATOM 4605 N N . GLN A 1 586 ? 32.375 -15.266 13.711 1 25.45 586 GLN A N 1
ATOM 4606 C CA . GLN A 1 586 ? 31.141 -15.492 14.469 1 25.45 586 GLN A CA 1
ATOM 4607 C C . GLN A 1 586 ? 30.734 -16.953 14.406 1 25.45 586 GLN A C 1
ATOM 4609 O O . GLN A 1 586 ? 30.266 -17.438 13.367 1 25.45 586 GLN A O 1
ATOM 4614 N N . SER A 1 587 ? 31.547 -17.828 14.961 1 23.73 587 SER A N 1
ATOM 4615 C CA . SER A 1 587 ? 31.188 -19.203 15.273 1 23.73 587 SER A CA 1
ATOM 4616 C C . SER A 1 587 ? 29.812 -19.281 15.945 1 23.73 587 SER A C 1
ATOM 4618 O O . SER A 1 587 ? 29.641 -18.75 17.047 1 23.73 587 SER A O 1
ATOM 4620 N N . LEU A 1 588 ? 28.922 -19.203 15.227 1 25.16 588 LEU A N 1
ATOM 4621 C CA . LEU A 1 588 ? 27.516 -19.219 15.617 1 25.16 588 LEU A CA 1
ATOM 4622 C C . LEU A 1 588 ? 27.172 -20.531 16.328 1 25.16 588 LEU A C 1
ATOM 4624 O O . LEU A 1 588 ? 27.203 -21.594 15.703 1 25.16 588 LEU A O 1
ATOM 4628 N N . ASP A 1 589 ? 27.5 -20.656 17.594 1 24.8 589 ASP A N 1
ATOM 4629 C CA . ASP A 1 589 ? 27.094 -21.703 18.531 1 24.8 589 ASP A CA 1
ATOM 4630 C C . ASP A 1 589 ? 25.578 -21.781 18.656 1 24.8 589 ASP A C 1
ATOM 4632 O O . ASP A 1 589 ? 24.938 -20.812 19.062 1 24.8 589 ASP A O 1
ATOM 4636 N N . LEU A 1 590 ? 24.922 -22.547 17.922 1 27.84 590 LEU A N 1
ATOM 4637 C CA . LEU A 1 590 ? 23.5 -22.859 17.766 1 27.84 590 LEU A CA 1
ATOM 4638 C C . LEU A 1 590 ? 22.953 -23.5 19.031 1 27.84 590 LEU A C 1
ATOM 4640 O O . LEU A 1 590 ? 23.328 -24.625 19.375 1 27.84 590 LEU A O 1
ATOM 4644 N N . ARG A 1 591 ? 22.641 -22.828 20.078 1 26.19 591 ARG A N 1
ATOM 4645 C CA . ARG A 1 591 ? 22.109 -23.438 21.297 1 26.19 591 ARG A CA 1
ATOM 4646 C C . ARG A 1 591 ? 20.625 -23.734 21.141 1 26.19 591 ARG A C 1
ATOM 4648 O O . ARG A 1 591 ? 19.828 -22.859 20.812 1 26.19 591 ARG A O 1
ATOM 4655 N N . PHE A 1 592 ? 20.219 -25.062 20.797 1 25.97 592 PHE A N 1
ATOM 4656 C CA . PHE A 1 592 ? 18.891 -25.625 20.703 1 25.97 592 PHE A CA 1
ATOM 4657 C C . PHE A 1 592 ? 18.266 -25.797 22.094 1 25.97 592 PHE A C 1
ATOM 4659 O O . PHE A 1 592 ? 18.875 -26.406 22.969 1 25.97 592 PHE A O 1
ATOM 4666 N N . ASP A 1 593 ? 17.547 -24.969 22.656 1 26.88 593 ASP A N 1
ATOM 4667 C CA . ASP A 1 593 ? 17.062 -25.062 24.031 1 26.88 593 ASP A CA 1
ATOM 4668 C C . ASP A 1 593 ? 16.094 -26.234 24.188 1 26.88 593 ASP A C 1
ATOM 4670 O O . ASP A 1 593 ? 15.789 -26.656 25.312 1 26.88 593 ASP A O 1
ATOM 4674 N N . ASP A 1 594 ? 15.109 -26.5 23.203 1 27.58 594 ASP A N 1
ATOM 4675 C CA . ASP A 1 594 ? 13.992 -27.297 23.688 1 27.58 594 ASP A CA 1
ATOM 4676 C C . ASP A 1 594 ? 14.359 -28.781 23.734 1 27.58 594 ASP A C 1
ATOM 4678 O O . ASP A 1 594 ? 14.57 -29.406 22.703 1 27.58 594 ASP A O 1
ATOM 4682 N N . SER A 1 595 ? 14.914 -29.359 24.719 1 28.33 595 SER A N 1
ATOM 4683 C CA . SER A 1 595 ? 15.219 -30.766 25 1 28.33 595 SER A CA 1
ATOM 4684 C C . SER A 1 595 ? 13.984 -31.641 24.797 1 28.33 595 SER A C 1
ATOM 4686 O O . SER A 1 595 ? 14.109 -32.812 24.484 1 28.33 595 SER A O 1
ATOM 4688 N N . GLY A 1 596 ? 12.805 -31.203 25.328 1 29.08 596 GLY A N 1
ATOM 4689 C CA . GLY A 1 596 ? 11.664 -32.094 25.328 1 29.08 596 GLY A CA 1
ATOM 4690 C C . GLY A 1 596 ? 11.086 -32.344 23.938 1 29.08 596 GLY A C 1
ATOM 4691 O O . GLY A 1 596 ? 10.164 -33.156 23.781 1 29.08 596 GLY A O 1
ATOM 4692 N N . ALA A 1 597 ? 11.391 -31.5 23.078 1 31.5 597 ALA A N 1
ATOM 4693 C CA . ALA A 1 597 ? 10.781 -31.578 21.766 1 31.5 597 ALA A CA 1
ATOM 4694 C C . ALA A 1 597 ? 11.289 -32.781 20.969 1 31.5 597 ALA A C 1
ATOM 4696 O O . ALA A 1 597 ? 10.812 -33.062 19.875 1 31.5 597 ALA A O 1
ATOM 4697 N N . TYR A 1 598 ? 12.422 -33.312 21.438 1 31.3 598 TYR A N 1
ATOM 4698 C CA . TYR A 1 598 ? 12.984 -34.469 20.734 1 31.3 598 TYR A CA 1
ATOM 4699 C C . TYR A 1 598 ? 12.242 -35.75 21.109 1 31.3 598 TYR A C 1
ATOM 4701 O O . TYR A 1 598 ? 12.672 -36.844 20.75 1 31.3 598 TYR A O 1
ATOM 4709 N N . ASP A 1 599 ? 11.406 -35.656 22.141 1 29.3 599 ASP A N 1
ATOM 4710 C CA . ASP A 1 599 ? 10.727 -36.938 22.391 1 29.3 599 ASP A CA 1
ATOM 4711 C C . ASP A 1 599 ? 9.977 -37.406 21.141 1 29.3 599 ASP A C 1
ATOM 4713 O O . ASP A 1 599 ? 9.078 -36.719 20.656 1 29.3 599 ASP A O 1
ATOM 4717 N N . ILE A 1 600 ? 10.555 -38.188 20.281 1 35.69 600 ILE A N 1
ATOM 4718 C CA . ILE A 1 600 ? 10.094 -38.938 19.125 1 35.69 600 ILE A CA 1
ATOM 4719 C C . ILE A 1 600 ? 8.625 -39.312 19.312 1 35.69 600 ILE A C 1
ATOM 4721 O O . ILE A 1 600 ? 7.93 -39.625 18.344 1 35.69 600 ILE A O 1
ATOM 4725 N N . ASN A 1 601 ? 8.164 -39.656 20.5 1 30.11 601 ASN A N 1
ATOM 4726 C CA . ASN A 1 601 ? 6.816 -40.125 20.844 1 30.11 601 ASN A CA 1
ATOM 4727 C C . ASN A 1 601 ? 5.812 -38.969 20.766 1 30.11 601 ASN A C 1
ATOM 4729 O O . ASN A 1 601 ? 4.695 -39.062 21.281 1 30.11 601 ASN A O 1
ATOM 4733 N N . SER A 1 602 ? 6.25 -37.781 20.594 1 31.64 602 SER A N 1
ATOM 4734 C CA . SER A 1 602 ? 5.203 -36.781 20.625 1 31.64 602 SER A CA 1
ATOM 4735 C C . SER A 1 602 ? 4.203 -37 19.484 1 31.64 602 SER A C 1
ATOM 4737 O O . SER A 1 602 ? 4.562 -37.469 18.422 1 31.64 602 SER A O 1
ATOM 4739 N N . GLU A 1 603 ? 2.863 -37.031 19.766 1 32.22 603 GLU A N 1
ATOM 4740 C CA . GLU A 1 603 ? 1.687 -37.312 18.938 1 32.22 603 GLU A CA 1
ATOM 4741 C C . GLU A 1 603 ? 1.788 -36.562 17.594 1 32.22 603 GLU A C 1
ATOM 4743 O O . GLU A 1 603 ? 1.068 -36.906 16.656 1 32.22 603 GLU A O 1
ATOM 4748 N N . LEU A 1 604 ? 2.465 -35.562 17.594 1 35.09 604 LEU A N 1
ATOM 4749 C CA . LEU A 1 604 ? 2.373 -34.719 16.391 1 35.09 604 LEU A CA 1
ATOM 4750 C C . LEU A 1 604 ? 2.971 -35.438 15.188 1 35.09 604 LEU A C 1
ATOM 4752 O O . LEU A 1 604 ? 2.426 -35.375 14.086 1 35.09 604 LEU A O 1
ATOM 4756 N N . LEU A 1 605 ? 4.195 -36 15.312 1 36.44 605 LEU A N 1
ATOM 4757 C CA . LEU A 1 605 ? 4.887 -36.656 14.203 1 36.44 605 LEU A CA 1
ATOM 4758 C C . LEU A 1 605 ? 4.219 -37.969 13.836 1 36.44 605 LEU A C 1
ATOM 4760 O O . LEU A 1 605 ? 4.559 -38.594 12.828 1 36.44 605 LEU A O 1
ATOM 4764 N N . ALA A 1 606 ? 3.578 -38.625 14.633 1 32.19 606 ALA A N 1
ATOM 4765 C CA . ALA A 1 606 ? 2.961 -39.906 14.398 1 32.19 606 ALA A CA 1
ATOM 4766 C C . ALA A 1 606 ? 1.938 -39.844 13.266 1 32.19 606 ALA A C 1
ATOM 4768 O O . ALA A 1 606 ? 1.542 -40.875 12.711 1 32.19 606 ALA A O 1
ATOM 4769 N N . PHE A 1 607 ? 1.277 -38.719 13.164 1 33 607 PHE A N 1
ATOM 4770 C CA . PHE A 1 607 ? 0.093 -38.812 12.32 1 33 607 PHE A CA 1
ATOM 4771 C C . PHE A 1 607 ? 0.474 -38.75 10.844 1 33 607 PHE A C 1
ATOM 4773 O O . PHE A 1 607 ? -0.386 -38.875 9.969 1 33 607 PHE A O 1
ATOM 4780 N N . THR A 1 608 ? 1.541 -38.125 10.516 1 35.38 608 THR A N 1
ATOM 4781 C CA . THR A 1 608 ? 1.582 -38 9.062 1 35.38 608 THR A CA 1
ATOM 4782 C C . THR A 1 608 ? 2.154 -39.25 8.43 1 35.38 608 THR A C 1
ATOM 4784 O O . THR A 1 608 ? 3.252 -39.688 8.781 1 35.38 608 THR A O 1
ATOM 4787 N N . ASN A 1 609 ? 1.359 -40.188 8.078 1 35.91 609 ASN A N 1
ATOM 4788 C CA . ASN A 1 609 ? 1.763 -41.312 7.25 1 35.91 609 ASN A CA 1
ATOM 4789 C C . ASN A 1 609 ? 2.623 -40.875 6.07 1 35.91 609 ASN A C 1
ATOM 4791 O O . ASN A 1 609 ? 2.104 -40.375 5.074 1 35.91 609 ASN A O 1
ATOM 4795 N N . LEU A 1 610 ? 3.758 -40.5 6.363 1 37.09 610 LEU A N 1
ATOM 4796 C CA . LEU A 1 610 ? 4.672 -40.188 5.27 1 37.09 610 LEU A CA 1
ATOM 4797 C C . LEU A 1 610 ? 4.863 -41.406 4.359 1 37.09 610 LEU A C 1
ATOM 4799 O O . LEU A 1 610 ? 4.781 -42.531 4.816 1 37.09 610 LEU A O 1
ATOM 4803 N N . ASP A 1 611 ? 4.711 -41.312 3.16 1 38.44 611 ASP A N 1
ATOM 4804 C CA . ASP A 1 611 ? 5.023 -42.375 2.197 1 38.44 611 ASP A CA 1
ATOM 4805 C C . ASP A 1 611 ? 6.379 -43 2.494 1 38.44 611 ASP A C 1
ATOM 4807 O O . ASP A 1 611 ? 7.402 -42.312 2.506 1 38.44 611 ASP A O 1
ATOM 4811 N N . ASP A 1 612 ? 6.449 -44.094 3.09 1 42.91 612 ASP A N 1
ATOM 4812 C CA . ASP A 1 612 ? 7.617 -44.906 3.459 1 42.91 612 ASP A CA 1
ATOM 4813 C C . ASP A 1 612 ? 8.57 -45.031 2.277 1 42.91 612 ASP A C 1
ATOM 4815 O O . ASP A 1 612 ? 9.695 -45.531 2.439 1 42.91 612 ASP A O 1
ATOM 4819 N N . SER A 1 613 ? 8.055 -44.781 1.187 1 40.91 613 SER A N 1
ATOM 4820 C CA . SER A 1 613 ? 8.938 -45.031 0.048 1 40.91 613 SER A CA 1
ATOM 4821 C C . SER A 1 613 ? 9.984 -43.938 -0.074 1 40.91 613 SER A C 1
ATOM 4823 O O . SER A 1 613 ? 10.859 -43.969 -0.94 1 40.91 613 SER A O 1
ATOM 4825 N N . ILE A 1 614 ? 9.773 -42.969 0.741 1 39.12 614 ILE A N 1
ATOM 4826 C CA . ILE A 1 614 ? 10.75 -41.875 0.626 1 39.12 614 ILE A CA 1
ATOM 4827 C C . ILE A 1 614 ? 12.008 -42.219 1.419 1 39.12 614 ILE A C 1
ATOM 4829 O O . ILE A 1 614 ? 11.961 -42.312 2.646 1 39.12 614 ILE A O 1
ATOM 4833 N N . VAL A 1 615 ? 12.977 -43.031 0.931 1 38.66 615 VAL A N 1
ATOM 4834 C CA . VAL A 1 615 ? 14.242 -43.406 1.543 1 38.66 615 VAL A CA 1
ATOM 4835 C C . VAL A 1 615 ? 15.195 -42.219 1.55 1 38.66 615 VAL A C 1
ATOM 4837 O O . VAL A 1 615 ? 15.5 -41.656 0.498 1 38.66 615 VAL A O 1
ATOM 4840 N N . ILE A 1 616 ? 15.312 -41.594 2.73 1 35.31 616 ILE A N 1
ATOM 4841 C CA . ILE A 1 616 ? 16.406 -40.656 2.867 1 35.31 616 ILE A CA 1
ATOM 4842 C C . ILE A 1 616 ? 17.609 -41.344 3.508 1 35.31 616 ILE A C 1
ATOM 4844 O O . ILE A 1 616 ? 17.547 -41.781 4.66 1 35.31 616 ILE A O 1
ATOM 4848 N N . ASP A 1 617 ? 18.5 -42.375 3.018 1 32.28 617 ASP A N 1
ATOM 4849 C CA . ASP A 1 617 ? 19.672 -43.062 3.566 1 32.28 617 ASP A CA 1
ATOM 4850 C C . ASP A 1 617 ? 20.734 -42.062 4.008 1 32.28 617 ASP A C 1
ATOM 4852 O O . ASP A 1 617 ? 21.312 -41.344 3.178 1 32.28 617 ASP A O 1
ATOM 4856 N N . PRO A 1 618 ? 20.844 -42 5.293 1 32.53 618 PRO A N 1
ATOM 4857 C CA . PRO A 1 618 ? 21.859 -41.094 5.836 1 32.53 618 PRO A CA 1
ATOM 4858 C C . PRO A 1 618 ? 23.281 -41.594 5.562 1 32.53 618 PRO A C 1
ATOM 4860 O O . PRO A 1 618 ? 24.234 -40.812 5.723 1 32.53 618 PRO A O 1
ATOM 4863 N N . SER A 1 619 ? 23.578 -43 5.73 1 29.89 619 SER A N 1
ATOM 4864 C CA . SER A 1 619 ? 24.906 -43.562 5.914 1 29.89 619 SER A CA 1
ATOM 4865 C C . SER A 1 619 ? 25.781 -43.375 4.68 1 29.89 619 SER A C 1
ATOM 4867 O O . SER A 1 619 ? 26.938 -43.812 4.648 1 29.89 619 SER A O 1
ATOM 4869 N N . HIS A 1 620 ? 25.297 -43.312 3.66 1 29.05 620 HIS A N 1
ATOM 4870 C CA . HIS A 1 620 ? 26.281 -43.375 2.592 1 29.05 620 HIS A CA 1
ATOM 4871 C C . HIS A 1 620 ? 27.297 -42.25 2.693 1 29.05 620 HIS A C 1
ATOM 4873 O O . HIS A 1 620 ? 26.984 -41.094 2.367 1 29.05 620 HIS A O 1
ATOM 4879 N N . GLU A 1 621 ? 28.188 -42.594 3.705 1 27.52 621 GLU A N 1
ATOM 4880 C CA . GLU A 1 621 ? 29.438 -41.844 3.865 1 27.52 621 GLU A CA 1
ATOM 4881 C C . GLU A 1 621 ? 30.203 -41.75 2.549 1 27.52 621 GLU A C 1
ATOM 4883 O O . GLU A 1 621 ? 30.25 -42.719 1.787 1 27.52 621 GLU A O 1
ATOM 4888 N N . TYR A 1 622 ? 30.375 -40.688 2.078 1 28.83 622 TYR A N 1
ATOM 4889 C CA . TYR A 1 622 ? 31.25 -40.531 0.92 1 28.83 622 TYR A CA 1
ATOM 4890 C C . TYR A 1 622 ? 32.688 -40.906 1.262 1 28.83 622 TYR A C 1
ATOM 4892 O O . TYR A 1 622 ? 33.406 -40.125 1.855 1 28.83 622 TYR A O 1
ATOM 4900 N N . SER A 1 623 ? 33 -42.219 1.859 1 25.19 623 SER A N 1
ATOM 4901 C CA . SER A 1 623 ? 34.312 -42.719 2.273 1 25.19 623 SER A CA 1
ATOM 4902 C C . SER A 1 623 ? 35.375 -42.438 1.229 1 25.19 623 SER A C 1
ATOM 4904 O O . SER A 1 623 ? 36.531 -42.188 1.572 1 25.19 623 SER A O 1
ATOM 4906 N N . HIS A 1 624 ? 35.344 -43.062 0.052 1 24.62 624 HIS A N 1
ATOM 4907 C CA . HIS A 1 624 ? 36.531 -43.312 -0.771 1 24.62 624 HIS A CA 1
ATOM 4908 C C . HIS A 1 624 ? 37.094 -42 -1.308 1 24.62 624 HIS A C 1
ATOM 4910 O O . HIS A 1 624 ? 37.969 -42.031 -2.18 1 24.62 624 HIS A O 1
ATOM 4916 N N . TYR A 1 625 ? 36.594 -40.969 -0.995 1 23.36 625 TYR A N 1
ATOM 4917 C CA . TYR A 1 625 ? 37.281 -39.844 -1.627 1 23.36 625 TYR A CA 1
ATOM 4918 C C . TYR A 1 625 ? 38.625 -39.594 -0.946 1 23.36 625 TYR A C 1
ATOM 4920 O O . TYR A 1 625 ? 38.781 -38.625 -0.209 1 23.36 625 TYR A O 1
ATOM 4928 N N . GLY A 1 626 ? 39.188 -40.844 -0.305 1 18.78 626 GLY A N 1
ATOM 4929 C CA . GLY A 1 626 ? 40.531 -40.75 0.235 1 18.78 626 GLY A CA 1
ATOM 4930 C C . GLY A 1 626 ? 41.562 -40.344 -0.802 1 18.78 626 GLY A C 1
ATOM 4931 O O . GLY A 1 626 ? 41.312 -40.406 -2.004 1 18.78 626 GLY A O 1
ATOM 4932 N N . MET A 1 627 ? 43.031 -40.156 -0.389 1 20.69 627 MET A N 1
ATOM 4933 C CA . MET A 1 627 ? 44.344 -39.656 -0.788 1 20.69 627 MET A CA 1
ATOM 4934 C C . MET A 1 627 ? 44.875 -40.406 -2.008 1 20.69 627 MET A C 1
ATOM 4936 O O . MET A 1 627 ? 45.906 -40 -2.586 1 20.69 627 MET A O 1
ATOM 4940 N N . HIS A 1 628 ? 44.188 -41.188 -2.902 1 19.98 628 HIS A N 1
ATOM 4941 C CA . HIS A 1 628 ? 45.281 -41.469 -3.811 1 19.98 628 HIS A CA 1
ATOM 4942 C C . HIS A 1 628 ? 45.59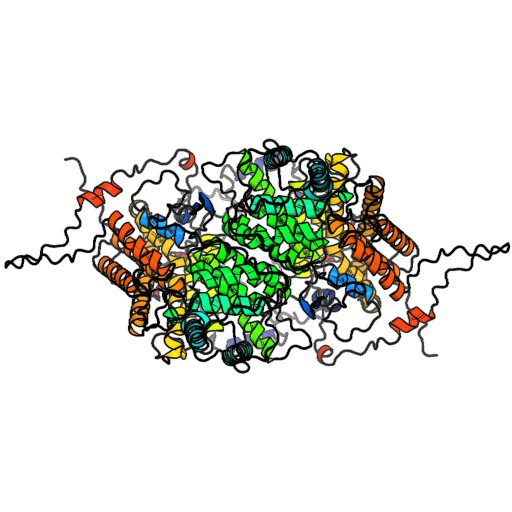4 -40.281 -4.703 1 19.98 628 HIS A C 1
ATOM 4944 O O . HIS A 1 628 ? 44.688 -39.531 -5.09 1 19.98 628 HIS A O 1
ATOM 4950 N N . MET B 1 1 ? 16.219 4.426 43.344 1 24.95 1 MET B N 1
ATOM 4951 C CA . MET B 1 1 ? 17.25 4.129 44.344 1 24.95 1 MET B CA 1
ATOM 4952 C C . MET B 1 1 ? 16.641 3.479 45.562 1 24.95 1 MET B C 1
ATOM 4954 O O . MET B 1 1 ? 17.172 2.502 46.094 1 24.95 1 MET B O 1
ATOM 4958 N N . ARG B 1 2 ? 15.391 4.16 46 1 26.39 2 ARG B N 1
ATOM 4959 C CA . ARG B 1 2 ? 14.781 3.857 47.281 1 26.39 2 ARG B CA 1
ATOM 4960 C C . ARG B 1 2 ? 14.094 2.494 47.25 1 26.39 2 ARG B C 1
ATOM 4962 O O . ARG B 1 2 ? 14.117 1.763 48.25 1 26.39 2 ARG B O 1
ATOM 4969 N N . ILE B 1 3 ? 13.227 2.324 46.156 1 25.47 3 ILE B N 1
ATOM 4970 C CA . ILE B 1 3 ? 12.406 1.121 46.125 1 25.47 3 ILE B CA 1
ATOM 4971 C C . ILE B 1 3 ? 13.297 -0.114 46.031 1 25.47 3 ILE B C 1
ATOM 4973 O O . ILE B 1 3 ? 12.938 -1.186 46.531 1 25.47 3 ILE B O 1
ATOM 4977 N N . LEU B 1 4 ? 14.484 0.044 45.406 1 30.44 4 LEU B N 1
ATOM 4978 C CA . LEU B 1 4 ? 15.531 -0.97 45.438 1 30.44 4 LEU B CA 1
ATOM 4979 C C . LEU B 1 4 ? 16.031 -1.208 46.844 1 30.44 4 LEU B C 1
ATOM 4981 O O . LEU B 1 4 ? 16.469 -2.312 47.188 1 30.44 4 LEU B O 1
ATOM 4985 N N . GLU B 1 5 ? 15.922 -0.192 47.531 1 37.22 5 GLU B N 1
ATOM 4986 C CA . GLU B 1 5 ? 16.344 -0.122 48.938 1 37.22 5 GLU B CA 1
ATOM 4987 C C . GLU B 1 5 ? 15.492 -1.016 49.812 1 37.22 5 GLU B C 1
ATOM 4989 O O . GLU B 1 5 ? 15.969 -1.544 50.844 1 37.22 5 GLU B O 1
ATOM 4994 N N . HIS B 1 6 ? 14.156 -1.012 49.5 1 36.25 6 HIS B N 1
ATOM 4995 C CA . HIS B 1 6 ? 13.219 -1.779 50.312 1 36.25 6 HIS B CA 1
ATOM 4996 C C . HIS B 1 6 ? 13.422 -3.279 50.125 1 36.25 6 HIS B C 1
ATOM 4998 O O . HIS B 1 6 ? 13.172 -4.066 51.031 1 36.25 6 HIS B O 1
ATOM 5004 N N . PHE B 1 7 ? 13.68 -3.627 48.875 1 34.97 7 PHE B N 1
ATOM 5005 C CA . PHE B 1 7 ? 13.883 -5.039 48.562 1 34.97 7 PHE B CA 1
ATOM 5006 C C . PHE B 1 7 ? 15.281 -5.48 48.969 1 34.97 7 PHE B C 1
ATOM 5008 O O . PHE B 1 7 ? 15.547 -6.676 49.094 1 34.97 7 PHE B O 1
ATOM 5015 N N . PHE B 1 8 ? 16.234 -4.324 49.062 1 32.22 8 PHE B N 1
ATOM 5016 C CA . PHE B 1 8 ? 17.594 -4.469 49.594 1 32.22 8 PHE B CA 1
ATOM 5017 C C . PHE B 1 8 ? 17.797 -3.607 50.844 1 32.22 8 PHE B C 1
ATOM 5019 O O . PHE B 1 8 ? 18.453 -2.564 50.781 1 32.22 8 PHE B O 1
ATOM 5026 N N . PRO B 1 9 ? 17.078 -3.965 52 1 36.16 9 PRO B N 1
ATOM 5027 C CA . PRO B 1 9 ? 17.234 -3.127 53.188 1 36.16 9 PRO B CA 1
ATOM 5028 C C . PRO B 1 9 ? 18.656 -3.201 53.781 1 36.16 9 PRO B C 1
ATOM 5030 O O . PRO B 1 9 ? 19.281 -4.262 53.75 1 36.16 9 PRO B O 1
ATOM 5033 N N . GLY B 1 10 ? 19.109 -1.982 54.094 1 39.06 10 GLY B N 1
ATOM 5034 C CA . GLY B 1 10 ? 20.359 -1.711 54.812 1 39.06 10 GLY B CA 1
ATOM 5035 C C . GLY B 1 10 ? 21.547 -1.548 53.875 1 39.06 10 GLY B C 1
ATOM 5036 O O . GLY B 1 10 ? 22.672 -1.28 54.312 1 39.06 10 GLY B O 1
ATOM 5037 N N . HIS B 1 11 ? 21.609 -2.547 52.75 1 36.78 11 HIS B N 1
ATOM 5038 C CA . HIS B 1 11 ? 22.875 -2.426 52.031 1 36.78 11 HIS B CA 1
ATOM 5039 C C . HIS B 1 11 ? 22.875 -1.207 51.125 1 36.78 11 HIS B C 1
ATOM 5041 O O . HIS B 1 11 ? 21.875 -0.896 50.5 1 36.78 11 HIS B O 1
ATOM 5047 N N . GLU B 1 12 ? 23.719 -0.261 51.375 1 40.88 12 GLU B N 1
ATOM 5048 C CA . GLU B 1 12 ? 23.906 0.972 50.625 1 40.88 12 GLU B CA 1
ATOM 5049 C C . GLU B 1 12 ? 24.031 0.686 49.125 1 40.88 12 GLU B C 1
ATOM 5051 O O . GLU B 1 12 ? 24.984 0.018 48.688 1 40.88 12 GLU B O 1
ATOM 5056 N N . LEU B 1 13 ? 22.859 0.367 48.375 1 35.28 13 LEU B N 1
ATOM 5057 C CA . LEU B 1 13 ? 22.844 -0.068 47 1 35.28 13 LEU B CA 1
ATOM 5058 C C . LEU B 1 13 ? 23.578 0.926 46.094 1 35.28 13 LEU B C 1
ATOM 5060 O O . LEU B 1 13 ? 22.984 1.897 45.625 1 35.28 13 LEU B O 1
ATOM 5064 N N . ASN B 1 14 ? 24.781 1.366 46.406 1 37.34 14 ASN B N 1
ATOM 5065 C CA . ASN B 1 14 ? 25.609 2.285 45.625 1 37.34 14 ASN B CA 1
ATOM 5066 C C . ASN B 1 14 ? 26.078 1.646 44.344 1 37.34 14 ASN B C 1
ATOM 5068 O O . ASN B 1 14 ? 26.016 0.427 44.188 1 37.34 14 ASN B O 1
ATOM 5072 N N . LEU B 1 15 ? 26.484 2.334 43.406 1 38.22 15 LEU B N 1
ATOM 5073 C CA . LEU B 1 15 ? 26.922 1.988 42.062 1 38.22 15 LEU B CA 1
ATOM 5074 C C . LEU B 1 15 ? 27.891 0.803 42.094 1 38.22 15 LEU B C 1
ATOM 5076 O O . LEU B 1 15 ? 27.859 -0.047 41.219 1 38.22 15 LEU B O 1
ATOM 5080 N N . GLN B 1 16 ? 28.719 0.762 43.062 1 41.5 16 GLN B N 1
ATOM 5081 C CA . GLN B 1 16 ? 29.812 -0.192 43.219 1 41.5 16 GLN B CA 1
ATOM 5082 C C . GLN B 1 16 ? 29.281 -1.587 43.531 1 41.5 16 GLN B C 1
ATOM 5084 O O . GLN B 1 16 ? 29.797 -2.582 43.031 1 41.5 16 GLN B O 1
ATOM 5089 N N . SER B 1 17 ? 28.312 -1.54 44.438 1 42 17 SER B N 1
ATOM 5090 C CA . SER B 1 17 ? 27.812 -2.816 44.906 1 42 17 SER B CA 1
ATOM 5091 C C . SER B 1 17 ? 27.047 -3.557 43.812 1 42 17 SER B C 1
ATOM 5093 O O . SER B 1 17 ? 27.078 -4.789 43.75 1 42 17 SER B O 1
ATOM 5095 N N . LEU B 1 18 ? 26.375 -2.734 43.031 1 40.09 18 LEU B N 1
ATOM 5096 C CA . LEU B 1 18 ? 25.578 -3.309 41.938 1 40.09 18 LEU B CA 1
ATOM 5097 C C . LEU B 1 18 ? 26.484 -3.885 40.844 1 40.09 18 LEU B C 1
ATOM 5099 O O . LEU B 1 18 ? 26.156 -4.902 40.25 1 40.09 18 LEU B O 1
ATOM 5103 N N . ARG B 1 19 ? 27.688 -3.299 40.562 1 46.41 19 ARG B N 1
ATOM 5104 C CA . ARG B 1 19 ? 28.719 -3.801 39.656 1 46.41 19 ARG B CA 1
ATOM 5105 C C . ARG B 1 19 ? 29.266 -5.137 40.125 1 46.41 19 ARG B C 1
ATOM 5107 O O . ARG B 1 19 ? 29.578 -6.016 39.312 1 46.41 19 ARG B O 1
ATOM 5114 N N . THR B 1 20 ? 29.375 -5.281 41.5 1 44.5 20 THR B N 1
ATOM 5115 C CA . THR B 1 20 ? 29.953 -6.488 42.062 1 44.5 20 THR B CA 1
ATOM 5116 C C . THR B 1 20 ? 29.016 -7.676 41.906 1 44.5 20 THR B C 1
ATOM 5118 O O . THR B 1 20 ? 29.469 -8.797 41.656 1 44.5 20 THR B O 1
ATOM 5121 N N . ILE B 1 21 ? 27.766 -7.348 42.062 1 39.94 21 ILE B N 1
ATOM 5122 C CA . ILE B 1 21 ? 26.766 -8.406 41.938 1 39.94 21 ILE B CA 1
ATOM 5123 C C . ILE B 1 21 ? 26.703 -8.883 40.469 1 39.94 21 ILE B C 1
ATOM 5125 O O . ILE B 1 21 ? 26.656 -10.094 40.219 1 39.94 21 ILE B O 1
ATOM 5129 N N . ALA B 1 22 ? 26.859 -7.91 39.562 1 40.72 22 ALA B N 1
ATOM 5130 C CA . ALA B 1 22 ? 26.844 -8.234 38.125 1 40.72 22 ALA B CA 1
ATOM 5131 C C . ALA B 1 22 ? 28.062 -9.07 37.75 1 40.72 22 ALA B C 1
ATOM 5133 O O . ALA B 1 22 ? 27.953 -9.992 36.938 1 40.72 22 ALA B O 1
ATOM 5134 N N . LYS B 1 23 ? 29.219 -8.734 38.25 1 45.25 23 LYS B N 1
ATOM 5135 C CA . LYS B 1 23 ? 30.469 -9.469 38.031 1 45.25 23 LYS B CA 1
ATOM 5136 C C . LYS B 1 23 ? 30.375 -10.875 38.594 1 45.25 23 LYS B C 1
ATOM 5138 O O . LYS B 1 23 ? 30.859 -11.836 38 1 45.25 23 LYS B O 1
ATOM 5143 N N . ALA B 1 24 ? 29.781 -11.023 39.812 1 39.53 24 ALA B N 1
ATOM 5144 C CA . ALA B 1 24 ? 29.703 -12.328 40.469 1 39.53 24 ALA B CA 1
ATOM 5145 C C . ALA B 1 24 ? 28.75 -13.258 39.719 1 39.53 24 ALA B C 1
ATOM 5147 O O . ALA B 1 24 ? 28.953 -14.469 39.688 1 39.53 24 ALA B O 1
ATOM 5148 N N . ILE B 1 25 ? 27.766 -12.648 39.156 1 38.47 25 ILE B N 1
ATOM 5149 C CA . ILE B 1 25 ? 26.812 -13.375 38.312 1 38.47 25 ILE B CA 1
ATOM 5150 C C . ILE B 1 25 ? 27.516 -13.836 37.031 1 38.47 25 ILE B C 1
ATOM 5152 O O . ILE B 1 25 ? 27.297 -14.953 36.562 1 38.47 25 ILE B O 1
ATOM 5156 N N . LYS B 1 26 ? 28.516 -13.031 36.469 1 38.91 26 LYS B N 1
ATOM 5157 C CA . LYS B 1 26 ? 29.328 -13.359 35.312 1 38.91 26 LYS B CA 1
ATOM 5158 C C . LYS B 1 26 ? 30.328 -14.469 35.656 1 38.91 26 LYS B C 1
ATOM 5160 O O . LYS B 1 26 ? 30.609 -15.32 34.812 1 38.91 26 LYS B O 1
ATOM 5165 N N . ASP B 1 27 ? 30.969 -14.367 36.812 1 42.62 27 ASP B N 1
ATOM 5166 C CA . ASP B 1 27 ? 32.062 -15.281 37.156 1 42.62 27 ASP B CA 1
ATOM 5167 C C . ASP B 1 27 ? 31.5 -16.562 37.781 1 42.62 27 ASP B C 1
ATOM 5169 O O . ASP B 1 27 ? 32.25 -17.391 38.312 1 42.62 27 ASP B O 1
ATOM 5173 N N . GLY B 1 28 ? 30.406 -17.266 37.469 1 35.88 28 GLY B N 1
ATOM 5174 C CA . GLY B 1 28 ? 29.703 -18.516 37.656 1 35.88 28 GLY B CA 1
ATOM 5175 C C . GLY B 1 28 ? 29.406 -18.844 39.094 1 35.88 28 GLY B C 1
ATOM 5176 O O . GLY B 1 28 ? 29.078 -19.984 39.438 1 35.88 28 GLY B O 1
ATOM 5177 N N . THR B 1 29 ? 30.109 -18.203 39.938 1 34.91 29 THR B N 1
ATOM 5178 C CA . THR B 1 29 ? 30.156 -18.688 41.312 1 34.91 29 THR B CA 1
ATOM 5179 C C . THR B 1 29 ? 28.797 -18.5 42 1 34.91 29 THR B C 1
ATOM 5181 O O . THR B 1 29 ? 28.688 -18.625 43.219 1 34.91 29 THR B O 1
ATOM 5184 N N . PHE B 1 30 ? 27.938 -17.859 41.344 1 29.89 30 PHE B N 1
ATOM 5185 C CA . PHE B 1 30 ? 26.75 -17.609 42.156 1 29.89 30 PHE B CA 1
ATOM 5186 C C . PHE B 1 30 ? 25.844 -18.844 42.156 1 29.89 30 PHE B C 1
ATOM 5188 O O . PHE B 1 30 ? 25.281 -19.203 41.125 1 29.89 30 PHE B O 1
ATOM 5195 N N . ASN B 1 31 ? 26.203 -19.953 42.969 1 27.94 31 ASN B N 1
ATOM 5196 C CA . ASN B 1 31 ? 25.578 -21.25 43.219 1 27.94 31 ASN B CA 1
ATOM 5197 C C . ASN B 1 31 ? 24.188 -21.094 43.812 1 27.94 31 ASN B C 1
ATOM 5199 O O . ASN B 1 31 ? 23.922 -21.562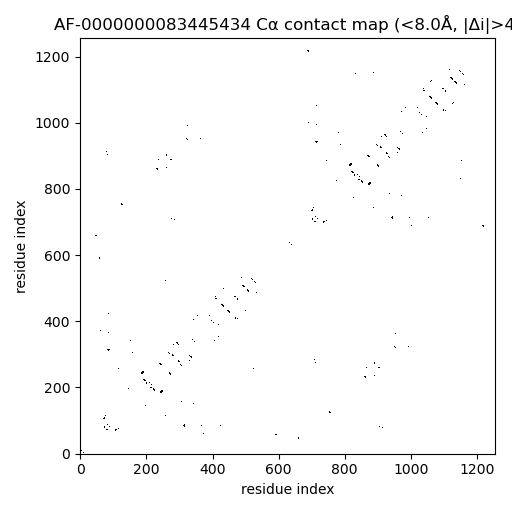 44.906 1 27.94 31 ASN B O 1
ATOM 5203 N N . ALA B 1 32 ? 23.359 -20.188 43.469 1 24.89 32 ALA B N 1
ATOM 5204 C CA . ALA B 1 32 ? 22.234 -20.156 44.406 1 24.89 32 ALA B CA 1
ATOM 5205 C C . ALA B 1 32 ? 21.484 -21.484 44.375 1 24.89 32 ALA B C 1
ATOM 5207 O O . ALA B 1 32 ? 21.172 -22.031 43.312 1 24.89 32 ALA B O 1
ATOM 5208 N N . GLU B 1 33 ? 21.562 -22.312 45.406 1 24.84 33 GLU B N 1
ATOM 5209 C CA . GLU B 1 33 ? 20.969 -23.594 45.75 1 24.84 33 GLU B CA 1
ATOM 5210 C C . GLU B 1 33 ? 19.469 -23.609 45.5 1 24.84 33 GLU B C 1
ATOM 5212 O O . GLU B 1 33 ? 18.734 -22.75 46 1 24.84 33 GLU B O 1
ATOM 5217 N N . PRO B 1 34 ? 19.094 -23.891 44.281 1 22.95 34 PRO B N 1
ATOM 5218 C CA . PRO B 1 34 ? 17.641 -23.828 44.219 1 22.95 34 PRO B CA 1
ATOM 5219 C C . PRO B 1 34 ? 16.938 -24.594 45.344 1 22.95 34 PRO B C 1
ATOM 5221 O O . PRO B 1 34 ? 17.406 -25.656 45.75 1 22.95 34 PRO B O 1
ATOM 5224 N N . VAL B 1 35 ? 16.25 -24.031 46.125 1 20.75 35 VAL B N 1
ATOM 5225 C CA . VAL B 1 35 ? 15.414 -24.25 47.312 1 20.75 35 VAL B CA 1
ATOM 5226 C C . VAL B 1 35 ? 14.539 -25.484 47.094 1 20.75 35 VAL B C 1
ATOM 5228 O O . VAL B 1 35 ? 13.953 -25.656 46.031 1 20.75 35 VAL B O 1
ATOM 5231 N N . GLN B 1 36 ? 14.734 -26.469 47.844 1 19.33 36 GLN B N 1
ATOM 5232 C CA . GLN B 1 36 ? 14.055 -27.719 48.156 1 19.33 36 GLN B CA 1
ATOM 5233 C C . GLN B 1 36 ? 12.547 -27.5 48.281 1 19.33 36 GLN B C 1
ATOM 5235 O O . GLN B 1 36 ? 12.094 -26.484 48.781 1 19.33 36 GLN B O 1
ATOM 5240 N N . HIS B 1 37 ? 11.805 -28.188 47.5 1 19.77 37 HIS B N 1
ATOM 5241 C CA . HIS B 1 37 ? 10.367 -28.359 47.375 1 19.77 37 HIS B CA 1
ATOM 5242 C C . HIS B 1 37 ? 9.742 -28.781 48.688 1 19.77 37 HIS B C 1
ATOM 5244 O O . HIS B 1 37 ? 9.805 -29.953 49.062 1 19.77 37 HIS B O 1
ATOM 5250 N N . THR B 1 38 ? 9.914 -27.984 49.719 1 16.73 38 THR B N 1
ATOM 5251 C CA . THR B 1 38 ? 9.352 -28.422 51 1 16.73 38 THR B CA 1
ATOM 5252 C C . THR B 1 38 ? 7.906 -28.891 50.812 1 16.73 38 THR B C 1
ATOM 5254 O O . THR B 1 38 ? 7.148 -28.281 50.062 1 16.73 38 THR B O 1
ATOM 5257 N N . GLU B 1 39 ? 7.355 -30.047 51.5 1 19.61 39 GLU B N 1
ATOM 5258 C CA . GLU B 1 39 ? 6.219 -30.922 51.719 1 19.61 39 GLU B CA 1
ATOM 5259 C C . GLU B 1 39 ? 5.059 -30.172 52.375 1 19.61 39 GLU B C 1
ATOM 5261 O O . GLU B 1 39 ? 3.914 -30.641 52.312 1 19.61 39 GLU B O 1
ATOM 5266 N N . GLY B 1 40 ? 5.227 -29.219 53.375 1 17.12 40 GLY B N 1
ATOM 5267 C CA . GLY B 1 40 ? 4.531 -29.328 54.625 1 17.12 40 GLY B CA 1
ATOM 5268 C C . GLY B 1 40 ? 3.023 -29.406 54.5 1 17.12 40 GLY B C 1
ATOM 5269 O O . GLY B 1 40 ? 2.496 -29.312 53.375 1 17.12 40 GLY B O 1
ATOM 5270 N N . LEU B 1 41 ? 2.078 -28.719 55.594 1 16.45 41 LEU B N 1
ATOM 5271 C CA . LEU B 1 41 ? 1.135 -28.656 56.719 1 16.45 41 LEU B CA 1
ATOM 5272 C C . LEU B 1 41 ? -0.177 -28.016 56.281 1 16.45 41 LEU B C 1
ATOM 5274 O O . LEU B 1 41 ? -1.069 -27.797 57.094 1 16.45 41 LEU B O 1
ATOM 5278 N N . PHE B 1 42 ? -0.508 -27.094 55.375 1 18.38 42 PHE B N 1
ATOM 5279 C CA . PHE B 1 42 ? -1.505 -26.094 55.75 1 18.38 42 PHE B CA 1
ATOM 5280 C C . PHE B 1 42 ? -2.855 -26.75 56 1 18.38 42 PHE B C 1
ATOM 5282 O O . PHE B 1 42 ? -3.246 -27.688 55.312 1 18.38 42 PHE B O 1
ATOM 5289 N N . SER B 1 43 ? -3.773 -26.203 56.969 1 18.59 43 SER B N 1
ATOM 5290 C CA . SER B 1 43 ? -4.551 -26.516 58.188 1 18.59 43 SER B CA 1
ATOM 5291 C C . SER B 1 43 ? -5.852 -27.219 57.812 1 18.59 43 SER B C 1
ATOM 5293 O O . SER B 1 43 ? -6.254 -27.25 56.656 1 18.59 43 SER B O 1
ATOM 5295 N N . SER B 1 44 ? -7.219 -27.203 58.875 1 20.2 44 SER B N 1
ATOM 5296 C CA . SER B 1 44 ? -8.195 -27.531 59.938 1 20.2 44 SER B CA 1
ATOM 5297 C C . SER B 1 44 ? -9.617 -27.25 59.438 1 20.2 44 SER B C 1
ATOM 5299 O O . SER B 1 44 ? -9.82 -26.547 58.438 1 20.2 44 SER B O 1
ATOM 5301 N N . ASP B 1 45 ? -10.68 -26.984 60.406 1 20.31 45 ASP B N 1
ATOM 5302 C CA . ASP B 1 45 ? -12.094 -27.156 60.719 1 20.31 45 ASP B CA 1
ATOM 5303 C C . ASP B 1 45 ? -12.961 -26.188 59.938 1 20.31 45 ASP B C 1
ATOM 5305 O O . ASP B 1 45 ? -13.992 -26.578 59.375 1 20.31 45 ASP B O 1
ATOM 5309 N N . GLN B 1 46 ? -13.094 -24.719 60.312 1 20.92 46 GLN B N 1
ATOM 5310 C CA . GLN B 1 46 ? -14.133 -23.812 60.781 1 20.92 46 GLN B CA 1
ATOM 5311 C C . GLN B 1 46 ? -14.82 -23.109 59.625 1 20.92 46 GLN B C 1
ATOM 5313 O O . GLN B 1 46 ? -14.172 -22.75 58.625 1 20.92 46 GLN B O 1
ATOM 5318 N N . ALA B 1 47 ? -16.312 -22.844 59.75 1 24.73 47 ALA B N 1
ATOM 5319 C CA . ALA B 1 47 ? -17.594 -22.281 59.312 1 24.73 47 ALA B CA 1
ATOM 5320 C C . ALA B 1 47 ? -17.453 -20.812 58.938 1 24.73 47 ALA B C 1
ATOM 5322 O O . ALA B 1 47 ? -17.453 -19.938 59.781 1 24.73 47 ALA B O 1
ATOM 5323 N N . SER B 1 48 ? -16.547 -20.359 58.219 1 22.86 48 SER B N 1
ATOM 5324 C CA . SER B 1 48 ? -16.047 -19 58.375 1 22.86 48 SER B CA 1
ATOM 5325 C C . SER B 1 48 ? -17.062 -17.969 57.875 1 22.86 48 SER B C 1
ATOM 5327 O O . SER B 1 48 ? -17.688 -18.156 56.844 1 22.86 48 SER B O 1
ATOM 5329 N N . PRO B 1 49 ? -17.719 -16.984 58.625 1 25.27 49 PRO B N 1
ATOM 5330 C CA . PRO B 1 49 ? -18.828 -16.047 58.406 1 25.27 49 PRO B CA 1
ATOM 5331 C C . PRO B 1 49 ? -18.641 -15.242 57.094 1 25.27 49 PRO B C 1
ATOM 5333 O O . PRO B 1 49 ? -19.266 -14.195 56.938 1 25.27 49 PRO B O 1
ATOM 5336 N N . GLU B 1 50 ? -17.938 -15.688 56.156 1 23.11 50 GLU B N 1
ATOM 5337 C CA . GLU B 1 50 ? -17.188 -14.953 55.156 1 23.11 50 GLU B CA 1
ATOM 5338 C C . GLU B 1 50 ? -18.109 -14.375 54.094 1 23.11 50 GLU B C 1
ATOM 5340 O O . GLU B 1 50 ? -18.062 -14.789 52.906 1 23.11 50 GLU B O 1
ATOM 5345 N N . ASP B 1 51 ? -19.484 -14.281 54.188 1 23.73 51 ASP B N 1
ATOM 5346 C CA . ASP B 1 51 ? -20.641 -13.68 53.531 1 23.73 51 ASP B CA 1
ATOM 5347 C C . ASP B 1 51 ? -20.406 -12.203 53.25 1 23.73 51 ASP B C 1
ATOM 5349 O O . ASP B 1 51 ? -21.359 -11.422 53.156 1 23.73 51 ASP B O 1
ATOM 5353 N N . ALA B 1 52 ? -19.344 -11.703 53.625 1 22.72 52 ALA B N 1
ATOM 5354 C CA . ALA B 1 52 ? -19.328 -10.25 53.75 1 22.72 52 ALA B CA 1
ATOM 5355 C C . ALA B 1 52 ? -19.672 -9.586 52.406 1 22.72 52 ALA B C 1
ATOM 5357 O O . ALA B 1 52 ? -19.484 -10.18 51.344 1 22.72 52 ALA B O 1
ATOM 5358 N N . GLU B 1 53 ? -20.172 -8.375 52.344 1 23.38 53 GLU B N 1
ATOM 5359 C CA . GLU B 1 53 ? -20.719 -7.371 51.438 1 23.38 53 GLU B CA 1
ATOM 5360 C C . GLU B 1 53 ? -19.766 -7.113 50.281 1 23.38 53 GLU B C 1
ATOM 5362 O O . GLU B 1 53 ? -18.625 -6.672 50.469 1 23.38 53 GLU B O 1
ATOM 5367 N N . SER B 1 54 ? -19.656 -7.977 49.438 1 26.8 54 SER B N 1
ATOM 5368 C CA . SER B 1 54 ? -18.922 -7.824 48.188 1 26.8 54 SER B CA 1
ATOM 5369 C C . SER B 1 54 ? -18.969 -6.391 47.656 1 26.8 54 SER B C 1
ATOM 5371 O O . SER B 1 54 ? -20.047 -5.902 47.281 1 26.8 54 SER B O 1
ATOM 5373 N N . VAL B 1 55 ? -18.281 -5.508 48.156 1 26.42 55 VAL B N 1
ATOM 5374 C CA . VAL B 1 55 ? -18.234 -4.098 47.781 1 26.42 55 VAL B CA 1
ATOM 5375 C C . VAL B 1 55 ? -18.078 -3.963 46.281 1 26.42 55 VAL B C 1
ATOM 5377 O O . VAL B 1 55 ? -17.219 -4.613 45.688 1 26.42 55 VAL B O 1
ATOM 5380 N N . GLU B 1 56 ? -19 -3.471 45.438 1 28.84 56 GLU B N 1
ATOM 5381 C CA . GLU B 1 56 ? -19.328 -3.02 44.094 1 28.84 56 GLU B CA 1
ATOM 5382 C C . GLU B 1 56 ? -18.109 -2.381 43.406 1 28.84 56 GLU B C 1
ATOM 5384 O O . GLU B 1 56 ? -17.734 -1.258 43.75 1 28.84 56 GLU B O 1
ATOM 5389 N N . ASP B 1 57 ? -17.141 -3.088 43.219 1 32.53 57 ASP B N 1
ATOM 5390 C CA . ASP B 1 57 ? -15.898 -2.578 42.625 1 32.53 57 ASP B CA 1
ATOM 5391 C C . ASP B 1 57 ? -16.172 -1.809 41.344 1 32.53 57 ASP B C 1
ATOM 5393 O O . ASP B 1 57 ? -16.438 -2.412 40.281 1 32.53 57 ASP B O 1
ATOM 5397 N N . GLY B 1 58 ? -16.781 -0.631 41.25 1 29.38 58 GLY B N 1
ATOM 5398 C CA . GLY B 1 58 ? -17.469 0.385 40.438 1 29.38 58 GLY B CA 1
ATOM 5399 C C . GLY B 1 58 ? -16.688 0.792 39.219 1 29.38 58 GLY B C 1
ATOM 5400 O O . GLY B 1 58 ? -17.25 0.885 38.125 1 29.38 58 GLY B O 1
ATOM 5401 N N . GLU B 1 59 ? -15.391 1.459 39.188 1 30.77 59 GLU B N 1
ATOM 5402 C CA . GLU B 1 59 ? -15 2.65 38.438 1 30.77 59 GLU B CA 1
ATOM 5403 C C . GLU B 1 59 ? -14.367 2.277 37.094 1 30.77 59 GLU B C 1
ATOM 5405 O O . GLU B 1 59 ? -13.633 3.074 36.5 1 30.77 59 GLU B O 1
ATOM 5410 N N . GLU B 1 60 ? -14.18 1.188 36.594 1 35.09 60 GLU B N 1
ATOM 5411 C CA . GLU B 1 60 ? -13.5 0.963 35.312 1 35.09 60 GLU B CA 1
ATOM 5412 C C . GLU B 1 60 ? -14.312 1.534 34.156 1 35.09 60 GLU B C 1
ATOM 5414 O O . GLU B 1 60 ? -15.398 1.045 33.844 1 35.09 60 GLU B O 1
ATOM 5419 N N . GLN B 1 61 ? -14.297 2.922 33.75 1 39.12 61 GLN B N 1
ATOM 5420 C CA . GLN B 1 61 ? -15.109 3.582 32.75 1 39.12 61 GLN B CA 1
ATOM 5421 C C . GLN B 1 61 ? -14.609 3.242 31.344 1 39.12 61 GLN B C 1
ATOM 5423 O O . GLN B 1 61 ? -13.406 3.332 31.062 1 39.12 61 GLN B O 1
ATOM 5428 N N . ASP B 1 62 ? -15.219 2.568 30.391 1 43.66 62 ASP B N 1
ATOM 5429 C CA . ASP B 1 62 ? -15.086 2.092 29.016 1 43.66 62 ASP B CA 1
ATOM 5430 C C . ASP B 1 62 ? -14.977 3.26 28.031 1 43.66 62 ASP B C 1
ATOM 5432 O O . ASP B 1 62 ? -15.852 4.121 27.984 1 43.66 62 ASP B O 1
ATOM 5436 N N . VAL B 1 63 ? -13.844 3.676 27.406 1 44.28 63 VAL B N 1
ATOM 5437 C CA . VAL B 1 63 ? -13.461 4.688 26.422 1 44.28 63 VAL B CA 1
ATOM 5438 C C . VAL B 1 63 ? -14.133 4.383 25.094 1 44.28 63 VAL B C 1
ATOM 5440 O O . VAL B 1 63 ? -14.008 5.156 24.141 1 44.28 63 VAL B O 1
ATOM 5443 N N . ASN B 1 64 ? -14.492 3.211 24.672 1 48.12 64 ASN B N 1
ATOM 5444 C CA . ASN B 1 64 ? -15.047 2.91 23.344 1 48.12 64 ASN B CA 1
ATOM 5445 C C . ASN B 1 64 ? -16.031 3.984 22.891 1 48.12 64 ASN B C 1
ATOM 5447 O O . ASN B 1 64 ? -16.141 4.27 21.703 1 48.12 64 ASN B O 1
ATOM 5451 N N . GLU B 1 65 ? -16.531 4.707 23.875 1 53.97 65 GLU B N 1
ATOM 5452 C CA . GLU B 1 65 ? -17.547 5.738 23.656 1 53.97 65 GLU B CA 1
ATOM 5453 C C . GLU B 1 65 ? -16.922 7.047 23.203 1 53.97 65 GLU B C 1
ATOM 5455 O O . GLU B 1 65 ? -17.594 7.914 22.641 1 53.97 65 GLU B O 1
ATOM 5460 N N . LEU B 1 66 ? -15.633 6.887 23.25 1 58 66 LEU B N 1
ATOM 5461 C CA . LEU B 1 66 ? -14.969 8.172 23.016 1 58 66 LEU B CA 1
ATOM 5462 C C . LEU B 1 66 ? -15.039 8.57 21.547 1 58 66 LEU B C 1
ATOM 5464 O O . LEU B 1 66 ? -15.047 9.758 21.219 1 58 66 LEU B O 1
ATOM 5468 N N . HIS B 1 67 ? -15.195 7.465 20.641 1 65.62 67 HIS B N 1
ATOM 5469 C CA . HIS B 1 67 ? -15.117 7.82 19.219 1 65.62 67 HIS B CA 1
ATOM 5470 C C . HIS B 1 67 ? -16.484 7.676 18.547 1 65.62 67 HIS B C 1
ATOM 5472 O O . HIS B 1 67 ? -16.609 7.973 17.359 1 65.62 67 HIS B O 1
ATOM 5478 N N . GLU B 1 68 ? -17.453 7.289 19.297 1 63.12 68 GLU B N 1
ATOM 5479 C CA . GLU B 1 68 ? -18.797 7.062 18.797 1 63.12 68 GLU B CA 1
ATOM 5480 C C . GLU B 1 68 ? -19.344 8.305 18.094 1 63.12 68 GLU B C 1
ATOM 5482 O O . GLU B 1 68 ? -19.953 8.211 17.031 1 63.12 68 GLU B O 1
ATOM 5487 N N . PRO B 1 69 ? -18.953 9.461 18.625 1 64.5 69 PRO B N 1
ATOM 5488 C CA . PRO B 1 69 ? -19.547 10.656 18.031 1 64.5 69 PRO B CA 1
ATOM 5489 C C . PRO B 1 69 ? -18.891 11.055 16.719 1 64.5 69 PRO B C 1
ATOM 5491 O O . PRO B 1 69 ? -19.391 11.93 16 1 64.5 69 PRO B O 1
ATOM 5494 N N . LEU B 1 70 ? -17.891 10.516 16.266 1 81.06 70 LEU B N 1
ATOM 5495 C CA . LEU B 1 70 ? -17.047 11.078 15.219 1 81.06 70 LEU B CA 1
ATOM 5496 C C . LEU B 1 70 ? -17.562 10.703 13.836 1 81.06 70 LEU B C 1
ATOM 5498 O O . LEU B 1 70 ? -17.359 11.445 12.875 1 81.06 70 LEU B O 1
ATOM 5502 N N . GLY B 1 71 ? -18.391 9.703 13.656 1 81.44 71 GLY B N 1
ATOM 5503 C CA . GLY B 1 71 ? -18.672 9.195 12.32 1 81.44 71 GLY B CA 1
ATOM 5504 C C . GLY B 1 71 ? -17.453 8.633 11.617 1 81.44 71 GLY B C 1
ATOM 5505 O O . GLY B 1 71 ? -16.328 8.836 12.062 1 81.44 71 GLY B O 1
ATOM 5506 N N . CYS B 1 72 ? -17.719 7.992 10.422 1 87.75 72 CYS B N 1
ATOM 5507 C CA . CYS B 1 72 ? -16.578 7.359 9.766 1 87.75 72 CYS B CA 1
ATOM 5508 C C . CYS B 1 72 ? -16.719 7.406 8.25 1 87.75 72 CYS B C 1
ATOM 5510 O O . CYS B 1 72 ? -15.828 6.938 7.527 1 87.75 72 CYS B O 1
ATOM 5512 N N . MET B 1 73 ? -17.797 8.039 7.734 1 90.25 73 MET B N 1
ATOM 5513 C CA . MET B 1 73 ? -18 8.102 6.289 1 90.25 73 MET B CA 1
ATOM 5514 C C . MET B 1 73 ? -18.188 9.539 5.828 1 90.25 73 MET B C 1
ATOM 5516 O O . MET B 1 73 ? -19.016 10.273 6.383 1 90.25 73 MET B O 1
ATOM 5520 N N . LEU B 1 74 ? -17.438 9.922 4.867 1 92.06 74 LEU B N 1
ATOM 5521 C CA . LEU B 1 74 ? -17.516 11.266 4.297 1 92.06 74 LEU B CA 1
ATOM 5522 C C . LEU B 1 74 ? -17.844 11.211 2.809 1 92.06 74 LEU B C 1
ATOM 5524 O O . LEU B 1 74 ? -17.172 10.508 2.051 1 92.06 74 LEU B O 1
ATOM 5528 N N . LYS B 1 75 ? -18.844 11.922 2.418 1 89.88 75 LYS B N 1
ATOM 5529 C CA . LYS B 1 75 ? -19.203 11.953 1.004 1 89.88 75 LYS B CA 1
ATOM 5530 C C . LYS B 1 75 ? -18.312 12.914 0.228 1 89.88 75 LYS B C 1
ATOM 5532 O O . LYS B 1 75 ? -18.188 14.086 0.591 1 89.88 75 LYS B O 1
ATOM 5537 N N . ASP B 1 76 ? -17.688 12.438 -0.768 1 90 76 ASP B N 1
ATOM 5538 C CA . ASP B 1 76 ? -16.797 13.289 -1.543 1 90 76 ASP B CA 1
ATOM 5539 C C . ASP B 1 76 ? -17.547 14 -2.664 1 90 76 ASP B C 1
ATOM 5541 O O . ASP B 1 76 ? -18.766 13.867 -2.783 1 90 76 ASP B O 1
ATOM 5545 N N . SER B 1 77 ? -16.844 14.805 -3.451 1 89.94 77 SER B N 1
ATOM 5546 C CA . SER B 1 77 ? -17.469 15.648 -4.473 1 89.94 77 SER B CA 1
ATOM 5547 C C . SER B 1 77 ? -18.016 14.805 -5.621 1 89.94 77 SER B C 1
ATOM 5549 O O . SER B 1 77 ? -18.844 15.281 -6.395 1 89.94 77 SER B O 1
ATOM 5551 N N . ARG B 1 78 ? -17.594 13.641 -5.715 1 84.81 78 ARG B N 1
ATOM 5552 C CA . ARG B 1 78 ? -18.078 12.75 -6.77 1 84.81 78 ARG B CA 1
ATOM 5553 C C . ARG B 1 78 ? -19.266 11.93 -6.289 1 84.81 78 ARG B C 1
ATOM 5555 O O . ARG B 1 78 ? -19.75 11.055 -7.008 1 84.81 78 ARG B O 1
ATOM 5562 N N . GLY B 1 79 ? -19.609 12.125 -5.121 1 85.56 79 GLY B N 1
ATOM 5563 C CA . GLY B 1 79 ? -20.797 11.492 -4.574 1 85.56 79 GLY B CA 1
ATOM 5564 C C . GLY B 1 79 ? -20.516 10.148 -3.928 1 85.56 79 GLY B C 1
ATOM 5565 O O . GLY B 1 79 ? -21.453 9.422 -3.564 1 85.56 79 GLY B O 1
ATOM 5566 N N . LYS B 1 80 ? -19.297 9.867 -3.779 1 88.56 80 LYS B N 1
ATOM 5567 C CA . LYS B 1 80 ? -18.938 8.594 -3.164 1 88.56 80 LYS B CA 1
ATOM 5568 C C . LYS B 1 80 ? -18.609 8.766 -1.686 1 88.56 80 LYS B C 1
ATOM 5570 O O . LYS B 1 80 ? -17.969 9.758 -1.301 1 88.56 80 LYS B O 1
ATOM 5575 N N . PHE B 1 81 ? -19.047 7.824 -0.925 1 90.69 81 PHE B N 1
ATOM 5576 C CA . PHE B 1 81 ? -18.719 7.848 0.494 1 90.69 81 PHE B CA 1
ATOM 5577 C C . PHE B 1 81 ? -17.344 7.238 0.737 1 90.69 81 PHE B C 1
ATOM 5579 O O . PHE B 1 81 ? -17.031 6.164 0.222 1 90.69 81 PHE B O 1
ATOM 5586 N N . ARG B 1 82 ? -16.547 7.953 1.431 1 93.5 82 ARG B N 1
ATOM 5587 C CA . ARG B 1 82 ? -15.18 7.543 1.758 1 93.5 82 ARG B CA 1
ATOM 5588 C C . ARG B 1 82 ? -15.023 7.309 3.256 1 93.5 82 ARG B C 1
ATOM 5590 O O . ARG B 1 82 ? -15.57 8.055 4.07 1 93.5 82 ARG B O 1
ATOM 5597 N N . TYR B 1 83 ? -14.297 6.309 3.555 1 91.81 83 TYR B N 1
ATOM 5598 C CA . TYR B 1 83 ? -14.023 5.996 4.953 1 91.81 83 TYR B CA 1
ATOM 5599 C C . TYR B 1 83 ? -12.938 6.906 5.512 1 91.81 83 TYR B C 1
ATOM 5601 O O . TYR B 1 83 ? -11.953 7.207 4.824 1 91.81 83 TYR B O 1
ATOM 5609 N N . VAL B 1 84 ? -13.156 7.383 6.727 1 93.12 84 VAL B N 1
ATOM 5610 C CA . VAL B 1 84 ? -12.18 8.188 7.449 1 93.12 84 VAL B CA 1
ATOM 5611 C C . VAL B 1 84 ? -12.023 7.652 8.875 1 93.12 84 VAL B C 1
ATOM 5613 O O . VAL B 1 84 ? -12.984 7.645 9.648 1 93.12 84 VAL B O 1
ATOM 5616 N N . GLY B 1 85 ? -10.844 7.289 9.281 1 90.69 85 GLY B N 1
ATOM 5617 C CA . GLY B 1 85 ? -10.578 6.766 10.609 1 90.69 85 GLY B CA 1
ATOM 5618 C C . GLY B 1 85 ? -10.68 7.82 11.695 1 90.69 85 GLY B C 1
ATOM 5619 O O . GLY B 1 85 ? -10.469 9.008 11.438 1 90.69 85 GLY B O 1
ATOM 5620 N N . ALA B 1 86 ? -10.883 7.367 12.875 1 89.75 86 ALA B N 1
ATOM 5621 C CA . ALA B 1 86 ? -11.125 8.258 14.008 1 89.75 86 ALA B CA 1
ATOM 5622 C C . ALA B 1 86 ? -9.859 9.023 14.383 1 89.75 86 ALA B C 1
ATOM 5624 O O . ALA B 1 86 ? -9.938 10.062 15.039 1 89.75 86 ALA B O 1
ATOM 5625 N N . HIS B 1 87 ? -8.727 8.492 14.031 1 91.31 87 HIS B N 1
ATOM 5626 C CA . HIS B 1 87 ? -7.477 9.148 14.391 1 91.31 87 HIS B CA 1
ATOM 5627 C C . HIS B 1 87 ? -7.258 10.406 13.555 1 91.31 87 HIS B C 1
ATOM 5629 O O . HIS B 1 87 ? -6.414 11.242 13.891 1 91.31 87 HIS B O 1
ATOM 5635 N N . SER B 1 88 ? -7.988 10.523 12.422 1 94.62 88 SER B N 1
ATOM 5636 C CA . SER B 1 88 ? -7.898 11.719 11.586 1 94.62 88 SER B CA 1
ATOM 5637 C C . SER B 1 88 ? -8.602 12.906 12.242 1 94.62 88 SER B C 1
ATOM 5639 O O . SER B 1 88 ? -9.516 12.719 13.047 1 94.62 88 SER B O 1
ATOM 5641 N N . GLU B 1 89 ? -8.195 14.039 11.914 1 94.94 89 GLU B N 1
ATOM 5642 C CA . GLU B 1 89 ? -8.82 15.25 12.438 1 94.94 89 GLU B CA 1
ATOM 5643 C C . GLU B 1 89 ? -10.164 15.508 11.773 1 94.94 89 GLU B C 1
ATOM 5645 O O . GLU B 1 89 ? -11 16.25 12.305 1 94.94 89 GLU B O 1
ATOM 5650 N N . ILE B 1 90 ? -10.445 14.875 10.688 1 93.94 90 ILE B N 1
ATOM 5651 C CA . ILE B 1 90 ? -11.633 15.148 9.891 1 93.94 90 ILE B CA 1
ATOM 5652 C C . ILE B 1 90 ? -12.883 14.781 10.695 1 93.94 90 ILE B C 1
ATOM 5654 O O . ILE B 1 90 ? -13.773 15.617 10.883 1 93.94 90 ILE B O 1
ATOM 5658 N N . PRO B 1 91 ? -12.969 13.586 11.227 1 93.25 91 PRO B N 1
ATOM 5659 C CA . PRO B 1 91 ? -14.156 13.266 12.023 1 93.25 91 PRO B CA 1
ATOM 5660 C C . PRO B 1 91 ? -14.25 14.094 13.297 1 93.25 91 PRO B C 1
ATOM 5662 O O . PRO B 1 91 ? -15.352 14.461 13.727 1 93.25 91 PRO B O 1
ATOM 5665 N N . PHE B 1 92 ? -13.18 14.375 13.906 1 93.5 92 PHE B N 1
ATOM 5666 C CA . PHE B 1 92 ? -13.156 15.188 15.117 1 93.5 92 PHE B CA 1
ATOM 5667 C C . PHE B 1 92 ? -13.68 16.594 14.836 1 93.5 92 PHE B C 1
ATOM 5669 O O . PHE B 1 92 ? -14.516 17.109 15.578 1 93.5 92 PHE B O 1
ATOM 5676 N N . ASN B 1 93 ? -13.148 17.156 13.781 1 93.31 93 ASN B N 1
ATOM 5677 C CA . ASN B 1 93 ? -13.586 18.484 13.391 1 93.31 93 ASN B CA 1
ATOM 5678 C C . ASN B 1 93 ? -15.086 18.531 13.109 1 93.31 93 ASN B C 1
ATOM 5680 O O . ASN B 1 93 ? -15.758 19.5 13.461 1 93.31 93 ASN B O 1
ATOM 5684 N N . ALA B 1 94 ? -15.539 17.516 12.461 1 90.69 94 ALA B N 1
ATOM 5685 C CA . ALA B 1 94 ? -16.969 17.438 12.156 1 90.69 94 ALA B CA 1
ATOM 5686 C C . ALA B 1 94 ? -17.797 17.359 13.43 1 90.69 94 ALA B C 1
ATOM 5688 O O . ALA B 1 94 ? -18.859 17.969 13.523 1 90.69 94 ALA B O 1
ATOM 5689 N N . ALA B 1 95 ? -17.328 16.594 14.367 1 89.56 95 ALA B N 1
ATOM 5690 C CA . ALA B 1 95 ? -18.031 16.484 15.641 1 89.56 95 ALA B CA 1
ATOM 5691 C C . ALA B 1 95 ? -18.078 17.812 16.375 1 89.56 95 ALA B C 1
ATOM 5693 O O . ALA B 1 95 ? -19.094 18.156 16.969 1 89.56 95 ALA B O 1
ATOM 5694 N N . VAL B 1 96 ? -16.984 18.547 16.312 1 91.38 96 VAL B N 1
ATOM 5695 C CA . VAL B 1 96 ? -16.906 19.844 16.969 1 91.38 96 VAL B CA 1
ATOM 5696 C C . VAL B 1 96 ? -17.812 20.844 16.25 1 91.38 96 VAL B C 1
ATOM 5698 O O . VAL B 1 96 ? -18.547 21.609 16.875 1 91.38 96 VAL B O 1
ATOM 5701 N N . ALA B 1 97 ? -17.766 20.766 14.93 1 87.88 97 ALA B N 1
ATOM 5702 C CA . ALA B 1 97 ? -18.547 21.703 14.117 1 87.88 97 ALA B CA 1
ATOM 5703 C C . ALA B 1 97 ? -20.031 21.453 14.281 1 87.88 97 ALA B C 1
ATOM 5705 O O . ALA B 1 97 ? -20.859 22.344 14.039 1 87.88 97 ALA B O 1
ATOM 5706 N N . THR B 1 98 ? -20.375 20.266 14.695 1 83.19 98 THR B N 1
ATOM 5707 C CA . THR B 1 98 ? -21.781 19.938 14.805 1 83.19 98 THR B CA 1
ATOM 5708 C C . THR B 1 98 ? -22.203 19.797 16.266 1 83.19 98 THR B C 1
ATOM 5710 O O . THR B 1 98 ? -23.172 19.109 16.578 1 83.19 98 THR B O 1
ATOM 5713 N N . LEU B 1 99 ? -21.375 20.391 17.031 1 81.19 99 LEU B N 1
ATOM 5714 C CA . LEU B 1 99 ? -21.719 20.375 18.453 1 81.19 99 LEU B CA 1
ATOM 5715 C C . LEU B 1 99 ? -23.125 20.938 18.688 1 81.19 99 LEU B C 1
ATOM 5717 O O . LEU B 1 99 ? -23.453 22.016 18.188 1 81.19 99 LEU B O 1
ATOM 5721 N N . GLY B 1 100 ? -23.922 20.172 19.266 1 70.38 100 GLY B N 1
ATOM 5722 C CA . GLY B 1 100 ? -25.266 20.641 19.609 1 70.38 100 GLY B CA 1
ATOM 5723 C C . GLY B 1 100 ? -26.281 20.344 18.531 1 70.38 100 GLY B C 1
ATOM 5724 O O . GLY B 1 100 ? -27.484 20.531 18.75 1 70.38 100 GLY B O 1
ATOM 5725 N N . MET B 1 101 ? -25.797 19.875 17.375 1 73.69 101 MET B N 1
ATOM 5726 C CA . MET B 1 101 ? -26.719 19.547 16.297 1 73.69 101 MET B CA 1
ATOM 5727 C C . MET B 1 101 ? -27.031 18.062 16.281 1 73.69 101 MET B C 1
ATOM 5729 O O . MET B 1 101 ? -26.188 17.234 16.625 1 73.69 101 MET B O 1
ATOM 5733 N N . GLN B 1 102 ? -28.25 17.75 16.062 1 71.19 102 GLN B N 1
ATOM 5734 C CA . GLN B 1 102 ? -28.641 16.359 15.906 1 71.19 102 GLN B CA 1
ATOM 5735 C C . GLN B 1 102 ? -28.344 15.867 14.492 1 71.19 102 GLN B C 1
ATOM 5737 O O . GLN B 1 102 ? -28.812 16.453 13.516 1 71.19 102 GLN B O 1
ATOM 5742 N N . ARG B 1 103 ? -27.469 14.922 14.484 1 74.06 103 ARG B N 1
ATOM 5743 C CA . ARG B 1 103 ? -27.156 14.336 13.188 1 74.06 103 ARG B CA 1
ATOM 5744 C C . ARG B 1 103 ? -28.141 13.203 12.852 1 74.06 103 ARG B C 1
ATOM 5746 O O . ARG B 1 103 ? -28.469 12.391 13.711 1 74.06 103 ARG B O 1
ATOM 5753 N N . LYS B 1 104 ? -28.719 13.242 11.656 1 73.75 104 LYS B N 1
ATOM 5754 C CA . LYS B 1 104 ? -29.625 12.188 11.203 1 73.75 104 LYS B CA 1
ATOM 5755 C C . LYS B 1 104 ? -28.922 10.828 11.211 1 73.75 104 LYS B C 1
ATOM 5757 O O . LYS B 1 104 ? -29.469 9.852 11.727 1 73.75 104 LYS B O 1
ATOM 5762 N N . ASP B 1 105 ? -27.703 10.781 10.633 1 78.69 105 ASP B N 1
ATOM 5763 C CA . ASP B 1 105 ? -26.891 9.57 10.617 1 78.69 105 ASP B CA 1
ATOM 5764 C C . ASP B 1 105 ? -25.516 9.836 11.25 1 78.69 105 ASP B C 1
ATOM 5766 O O . ASP B 1 105 ? -24.672 10.484 10.641 1 78.69 105 ASP B O 1
ATOM 5770 N N . PRO B 1 106 ? -25.312 9.32 12.422 1 78.69 106 PRO B N 1
ATOM 5771 C CA . PRO B 1 106 ? -24.062 9.609 13.148 1 78.69 106 PRO B CA 1
ATOM 5772 C C . PRO B 1 106 ? -22.828 9.023 12.469 1 78.69 106 PRO B C 1
ATOM 5774 O O . PRO B 1 106 ? -21.703 9.406 12.797 1 78.69 106 PRO B O 1
ATOM 5777 N N . SER B 1 107 ? -23.031 8.102 11.555 1 82.5 107 SER B N 1
ATOM 5778 C CA . SER B 1 107 ? -21.891 7.496 10.891 1 82.5 107 SER B CA 1
ATOM 5779 C C . SER B 1 107 ? -21.375 8.375 9.758 1 82.5 107 SER B C 1
ATOM 5781 O O . SER B 1 107 ? -20.25 8.188 9.273 1 82.5 107 SER B O 1
ATOM 5783 N N . ILE B 1 108 ? -22.188 9.352 9.336 1 87.88 108 ILE B N 1
ATOM 5784 C CA . ILE B 1 108 ? -21.828 10.188 8.195 1 87.88 108 ILE B CA 1
ATOM 5785 C C . ILE B 1 108 ? -21.203 11.492 8.688 1 87.88 108 ILE B C 1
ATOM 5787 O O . ILE B 1 108 ? -21.75 12.156 9.57 1 87.88 108 ILE B O 1
ATOM 5791 N N . ILE B 1 109 ? -20.031 11.789 8.258 1 90.38 109 ILE B N 1
ATOM 5792 C CA . ILE B 1 109 ? -19.359 13.055 8.516 1 90.38 109 ILE B CA 1
ATOM 5793 C C . ILE B 1 109 ? -19.906 14.141 7.59 1 90.38 109 ILE B C 1
ATOM 5795 O O . ILE B 1 109 ? -19.922 13.969 6.367 1 90.38 109 ILE B O 1
ATOM 5799 N N . PRO B 1 110 ? -20.453 15.117 8.141 1 86.88 110 PRO B N 1
ATOM 5800 C CA . PRO B 1 110 ? -20.984 16.172 7.273 1 86.88 110 PRO B CA 1
ATOM 5801 C C . PRO B 1 110 ? -19.922 16.719 6.309 1 86.88 110 PRO B C 1
ATOM 5803 O O . PRO B 1 110 ? -18.766 16.875 6.676 1 86.88 110 PRO B O 1
ATOM 5806 N N . GLY B 1 111 ? -20.297 17.016 5.148 1 85 111 GLY B N 1
ATOM 5807 C CA . GLY B 1 111 ? -19.391 17.484 4.109 1 85 111 GLY B CA 1
ATOM 5808 C C . GLY B 1 111 ? -19.031 18.953 4.242 1 85 111 GLY B C 1
ATOM 5809 O O . GLY B 1 111 ? -19.609 19.656 5.07 1 85 111 GLY B O 1
ATOM 5810 N N . PRO B 1 112 ? -18.094 19.375 3.457 1 85.81 112 PRO B N 1
ATOM 5811 C CA . PRO B 1 112 ? -17.719 20.797 3.445 1 85.81 112 PRO B CA 1
ATOM 5812 C C . PRO B 1 112 ? -18.844 21.688 2.93 1 85.81 112 PRO B C 1
ATOM 5814 O O . PRO B 1 112 ? -19.703 21.234 2.164 1 85.81 112 PRO B O 1
ATOM 5817 N N . LYS B 1 113 ? -18.828 22.875 3.361 1 85.56 113 LYS B N 1
ATOM 5818 C CA . LYS B 1 113 ? -19.828 23.844 2.947 1 85.56 113 LYS B CA 1
ATOM 5819 C C . LYS B 1 113 ? -19.422 24.547 1.663 1 85.56 113 LYS B C 1
ATOM 5821 O O . LYS B 1 113 ? -20.266 24.969 0.869 1 85.56 113 LYS B O 1
ATOM 5826 N N . VAL B 1 114 ? -18.109 24.609 1.635 1 84.31 114 VAL B N 1
ATOM 5827 C CA . VAL B 1 114 ? -17.594 25.344 0.489 1 84.31 114 VAL B CA 1
ATOM 5828 C C . VAL B 1 114 ? -16.734 24.438 -0.374 1 84.31 114 VAL B C 1
ATOM 5830 O O . VAL B 1 114 ? -15.938 23.656 0.147 1 84.31 114 VAL B O 1
ATOM 5833 N N . GLY B 1 115 ? -17.016 24.469 -1.56 1 78.69 115 GLY B N 1
ATOM 5834 C CA . GLY B 1 115 ? -16.125 23.844 -2.52 1 78.69 115 GLY B CA 1
ATOM 5835 C C . GLY B 1 115 ? -16.406 22.359 -2.723 1 78.69 115 GLY B C 1
ATOM 5836 O O . GLY B 1 115 ? -17.344 21.812 -2.127 1 78.69 115 GLY B O 1
ATOM 5837 N N . SER B 1 116 ? -15.742 21.812 -3.682 1 83.25 116 SER B N 1
ATOM 5838 C CA . SER B 1 116 ? -15.812 20.391 -4.039 1 83.25 116 SER B CA 1
ATOM 5839 C C . SER B 1 116 ? -14.484 19.688 -3.781 1 83.25 116 SER B C 1
ATOM 5841 O O . SER B 1 116 ? -13.453 20.078 -4.332 1 83.25 116 SER B O 1
ATOM 5843 N N . TYR B 1 117 ? -14.609 18.719 -3.002 1 83.38 117 TYR B N 1
ATOM 5844 C CA . TYR B 1 117 ? -13.375 18.031 -2.664 1 83.38 117 TYR B CA 1
ATOM 5845 C C . TYR B 1 117 ? -13.5 16.531 -2.91 1 83.38 117 TYR B C 1
ATOM 5847 O O . TYR B 1 117 ? -14.352 15.867 -2.305 1 83.38 117 TYR B O 1
ATOM 5855 N N . PRO B 1 118 ? -12.719 16 -3.83 1 87 118 PRO B N 1
ATOM 5856 C CA . PRO B 1 118 ? -11.633 16.656 -4.578 1 87 118 PRO B CA 1
ATOM 5857 C C . PRO B 1 118 ? -12.148 17.609 -5.656 1 87 118 PRO B C 1
ATOM 5859 O O . PRO B 1 118 ? -13.305 17.5 -6.078 1 87 118 PRO B O 1
ATOM 5862 N N . PRO B 1 119 ? -11.188 18.531 -5.922 1 78.75 119 PRO B N 1
ATOM 5863 C CA . PRO B 1 119 ? -11.594 19.438 -7 1 78.75 119 PRO B CA 1
ATOM 5864 C C . PRO B 1 119 ? -11.586 18.75 -8.367 1 78.75 119 PRO B C 1
ATOM 5866 O O . PRO B 1 119 ? -10.945 17.719 -8.547 1 78.75 119 PRO B O 1
ATOM 5869 N N . ASN B 1 120 ? -12.398 19.312 -9.188 1 74.75 120 ASN B N 1
ATOM 5870 C CA . ASN B 1 120 ? -12.398 18.797 -10.555 1 74.75 120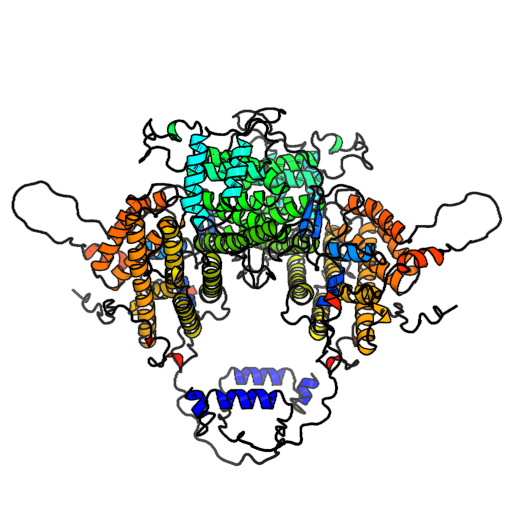 ASN B CA 1
ATOM 5871 C C . ASN B 1 120 ? -11.156 19.266 -11.32 1 74.75 120 ASN B C 1
ATOM 5873 O O . ASN B 1 120 ? -10.945 20.453 -11.508 1 74.75 120 ASN B O 1
ATOM 5877 N N . LEU B 1 121 ? -10.273 18.406 -11.453 1 68.06 121 LEU B N 1
ATOM 5878 C CA . LEU B 1 121 ? -9.078 18.75 -12.219 1 68.06 121 LEU B CA 1
ATOM 5879 C C . LEU B 1 121 ? -9.281 18.453 -13.703 1 68.06 121 LEU B C 1
ATOM 5881 O O . LEU B 1 121 ? -10 17.516 -14.062 1 68.06 121 LEU B O 1
ATOM 5885 N N . PRO B 1 122 ? -8.836 19.406 -14.422 1 59.19 122 PRO B N 1
ATOM 5886 C CA . PRO B 1 122 ? -8.977 19.156 -15.852 1 59.19 122 PRO B CA 1
ATOM 5887 C C . PRO B 1 122 ? -8.359 17.828 -16.281 1 59.19 122 PRO B C 1
ATOM 5889 O O . PRO B 1 122 ? -7.34 17.406 -15.719 1 59.19 122 PRO B O 1
ATOM 5892 N N . VAL B 1 123 ? -9.109 17 -16.797 1 56.22 123 VAL B N 1
ATOM 5893 C CA . VAL B 1 123 ? -8.617 15.742 -17.312 1 56.22 123 VAL B CA 1
ATOM 5894 C C . VAL B 1 123 ? -7.699 16 -18.516 1 56.22 123 VAL B C 1
ATOM 5896 O O . VAL B 1 123 ? -7.961 16.891 -19.328 1 56.22 123 VAL B O 1
ATOM 5899 N N . ALA B 1 124 ? -6.395 15.664 -18.297 1 49.41 124 ALA B N 1
ATOM 5900 C CA . ALA B 1 124 ? -5.43 15.875 -19.375 1 49.41 124 ALA B CA 1
ATOM 5901 C C . ALA B 1 124 ? -6.012 15.461 -20.719 1 49.41 124 ALA B C 1
ATOM 5903 O O . ALA B 1 124 ? -6.613 14.391 -20.844 1 49.41 124 ALA B O 1
ATOM 5904 N N . SER B 1 125 ? -6.379 16.438 -21.562 1 41.69 125 SER B N 1
ATOM 5905 C CA . SER B 1 125 ? -6.586 16.047 -22.953 1 41.69 125 SER B CA 1
ATOM 5906 C C . SER B 1 125 ? -5.398 15.25 -23.5 1 41.69 125 SER B C 1
ATOM 5908 O O . SER B 1 125 ? -4.242 15.602 -23.25 1 41.69 125 SER B O 1
ATOM 5910 N N . PRO B 1 126 ? -5.59 13.969 -23.703 1 38.75 126 PRO B N 1
ATOM 5911 C CA . PRO B 1 126 ? -4.43 13.281 -24.281 1 38.75 126 PRO B CA 1
ATOM 5912 C C . PRO B 1 126 ? -3.646 14.164 -25.25 1 38.75 126 PRO B C 1
ATOM 5914 O O . PRO B 1 126 ? -4.242 14.883 -26.047 1 38.75 126 PRO B O 1
ATOM 5917 N N . SER B 1 127 ? -2.705 14.734 -24.875 1 36.47 127 SER B N 1
ATOM 5918 C CA . SER B 1 127 ? -1.939 15.422 -25.906 1 36.47 127 SER B CA 1
ATOM 5919 C C . SER B 1 127 ? -1.86 14.602 -27.188 1 36.47 127 SER B C 1
ATOM 5921 O O . SER B 1 127 ? -1.448 13.438 -27.156 1 36.47 127 SER B O 1
ATOM 5923 N N . THR B 1 128 ? -2.725 14.781 -28.109 1 33.97 128 THR B N 1
ATOM 5924 C CA . THR B 1 128 ? -2.742 14.281 -29.484 1 33.97 128 THR B CA 1
ATOM 5925 C C . THR B 1 128 ? -1.33 14.219 -30.047 1 33.97 128 THR B C 1
ATOM 5927 O O . THR B 1 128 ? -1.15 14.031 -31.25 1 33.97 128 THR B O 1
ATOM 5930 N N . ASP B 1 129 ? -0.31 14.922 -29.656 1 33.44 129 ASP B N 1
ATOM 5931 C CA . ASP B 1 129 ? 0.762 14.945 -30.641 1 33.44 129 ASP B CA 1
ATOM 5932 C C . ASP B 1 129 ? 1.323 13.547 -30.875 1 33.44 129 ASP B C 1
ATOM 5934 O O . ASP B 1 129 ? 1.435 12.75 -29.953 1 33.44 129 ASP B O 1
ATOM 5938 N N . SER B 1 130 ? 1.505 13.094 -32.219 1 33.41 130 SER B N 1
ATOM 5939 C CA . SER B 1 130 ? 2.039 11.992 -33 1 33.41 130 SER B CA 1
ATOM 5940 C C . SER B 1 130 ? 3.152 11.266 -32.25 1 33.41 130 SER B C 1
ATOM 5942 O O . SER B 1 130 ? 3.695 11.789 -31.281 1 33.41 130 SER B O 1
ATOM 5944 N N . GLY B 1 131 ? 3.777 10.078 -32.938 1 36.34 131 GLY B N 1
ATOM 5945 C CA . GLY B 1 131 ? 4.941 9.211 -33 1 36.34 131 GLY B CA 1
ATOM 5946 C C . GLY B 1 131 ? 6.188 9.828 -32.406 1 36.34 131 GLY B C 1
ATOM 5947 O O . GLY B 1 131 ? 7.262 9.234 -32.406 1 36.34 131 GLY B O 1
ATOM 5948 N N . ALA B 1 132 ? 6.457 11.117 -32.812 1 35.88 132 ALA B N 1
ATOM 5949 C CA . ALA B 1 132 ? 7.773 11.734 -32.625 1 35.88 132 ALA B CA 1
ATOM 5950 C C . ALA B 1 132 ? 8.125 11.883 -31.156 1 35.88 132 ALA B C 1
ATOM 5952 O O . ALA B 1 132 ? 7.242 12.008 -30.312 1 35.88 132 ALA B O 1
ATOM 5953 N N . GLU B 1 133 ? 9.258 11.703 -30.75 1 46.84 133 GLU B N 1
ATOM 5954 C CA . GLU B 1 133 ? 10.055 11.945 -29.547 1 46.84 133 GLU B CA 1
ATOM 5955 C C . GLU B 1 133 ? 9.523 13.141 -28.766 1 46.84 133 GLU B C 1
ATOM 5957 O O . GLU B 1 133 ? 9.773 14.297 -29.141 1 46.84 133 GLU B O 1
ATOM 5962 N N . GLU B 1 134 ? 8.203 13.281 -28.422 1 51.25 134 GLU B N 1
ATOM 5963 C CA . GLU B 1 134 ? 7.508 14.422 -27.828 1 51.25 134 GLU B CA 1
ATOM 5964 C C . GLU B 1 134 ? 8.367 15.102 -26.766 1 51.25 134 GLU B C 1
ATOM 5966 O O . GLU B 1 134 ? 8.828 14.453 -25.828 1 51.25 134 GLU B O 1
ATOM 5971 N N . SER B 1 135 ? 9 16.109 -27.094 1 71 135 SER B N 1
ATOM 5972 C CA . SER B 1 135 ? 9.812 16.984 -26.266 1 71 135 SER B CA 1
ATOM 5973 C C . SER B 1 135 ? 9.031 17.484 -25.047 1 71 135 SER B C 1
ATOM 5975 O O . SER B 1 135 ? 7.879 17.906 -25.188 1 71 135 SER B O 1
ATOM 5977 N N . TYR B 1 136 ? 9.297 17.203 -23.812 1 86 136 TYR B N 1
ATOM 5978 C CA . TYR B 1 136 ? 8.727 17.672 -22.562 1 86 136 TYR B CA 1
ATOM 5979 C C . TYR B 1 136 ? 8.703 19.203 -22.516 1 86 136 TYR B C 1
ATOM 5981 O O . TYR B 1 136 ? 9.656 19.859 -22.953 1 86 136 TYR B O 1
ATOM 5989 N N . TYR B 1 137 ? 7.617 19.828 -22.203 1 89.94 137 TYR B N 1
ATOM 5990 C CA . TYR B 1 137 ? 7.547 21.266 -21.984 1 89.94 137 TYR B CA 1
ATOM 5991 C C . TYR B 1 137 ? 8.367 21.656 -20.766 1 89.94 137 TYR B C 1
ATOM 5993 O O . TYR B 1 137 ? 8.258 21.031 -19.703 1 89.94 137 TYR B O 1
ATOM 6001 N N . LEU B 1 138 ? 9.172 22.672 -20.938 1 91.62 138 LEU B N 1
ATOM 6002 C CA . LEU B 1 138 ? 9.914 23.25 -19.828 1 91.62 138 LEU B CA 1
ATOM 6003 C C . LEU B 1 138 ? 9.734 24.766 -19.766 1 91.62 138 LEU B C 1
ATOM 6005 O O . LEU B 1 138 ? 9.82 25.438 -20.797 1 91.62 138 LEU B O 1
ATOM 6009 N N . PRO B 1 139 ? 9.391 25.281 -18.625 1 92.69 139 PRO B N 1
ATOM 6010 C CA . PRO B 1 139 ? 9.344 26.734 -18.5 1 92.69 139 PRO B CA 1
ATOM 6011 C C . PRO B 1 139 ? 10.727 27.391 -18.609 1 92.69 139 PRO B C 1
ATOM 6013 O O . PRO B 1 139 ? 11.734 26.688 -18.672 1 92.69 139 PRO B O 1
ATOM 6016 N N . GLY B 1 140 ? 10.68 28.766 -18.672 1 91.19 140 GLY B N 1
ATOM 6017 C CA . GLY B 1 140 ? 11.961 29.469 -18.688 1 91.19 140 GLY B CA 1
ATOM 6018 C C . GLY B 1 140 ? 12.852 29.109 -17.516 1 91.19 140 GLY B C 1
ATOM 6019 O O . GLY B 1 140 ? 12.359 28.797 -16.438 1 91.19 140 GLY B O 1
ATOM 6020 N N . ARG B 1 141 ? 14.164 29.203 -17.688 1 91.44 141 ARG B N 1
ATOM 6021 C CA . ARG B 1 141 ? 15.133 28.766 -16.688 1 91.44 141 ARG B CA 1
ATOM 6022 C C . ARG B 1 141 ? 14.961 29.562 -15.391 1 91.44 141 ARG B C 1
ATOM 6024 O O . ARG B 1 141 ? 15.078 29.016 -14.297 1 91.44 141 ARG B O 1
ATOM 6031 N N . GLU B 1 142 ? 14.758 30.766 -15.5 1 89.88 142 GLU B N 1
ATOM 6032 C CA . GLU B 1 142 ? 14.57 31.609 -14.32 1 89.88 142 GLU B CA 1
ATOM 6033 C C . GLU B 1 142 ? 13.359 31.156 -13.516 1 89.88 142 GLU B C 1
ATOM 6035 O O . GLU B 1 142 ? 13.406 31.125 -12.281 1 89.88 142 GLU B O 1
ATOM 6040 N N . LEU B 1 143 ? 12.336 30.891 -14.227 1 90.75 143 LEU B N 1
ATOM 6041 C CA . LEU B 1 143 ? 11.133 30.438 -13.555 1 90.75 143 LEU B CA 1
ATOM 6042 C C . LEU B 1 143 ? 11.367 29.078 -12.883 1 90.75 143 LEU B C 1
ATOM 6044 O O . LEU B 1 143 ? 10.875 28.844 -11.781 1 90.75 143 LEU B O 1
ATOM 6048 N N . CYS B 1 144 ? 12.07 28.266 -13.562 1 93.31 144 CYS B N 1
ATOM 6049 C CA . CYS B 1 144 ? 12.43 26.969 -12.992 1 93.31 144 CYS B CA 1
ATOM 6050 C C . CYS B 1 144 ? 13.164 27.141 -11.672 1 93.31 144 CYS B C 1
ATOM 6052 O O . CYS B 1 144 ? 12.852 26.453 -10.695 1 93.31 144 CYS B O 1
ATOM 6054 N N . ASP B 1 145 ? 14.031 28.047 -11.641 1 93.12 145 ASP B N 1
ATOM 6055 C CA . ASP B 1 145 ? 14.82 28.281 -10.43 1 93.12 145 ASP B CA 1
ATOM 6056 C C . ASP B 1 145 ? 13.93 28.75 -9.281 1 93.12 145 ASP B C 1
ATOM 6058 O O . ASP B 1 145 ? 14.133 28.359 -8.133 1 93.12 145 ASP B O 1
ATOM 6062 N N . ILE B 1 146 ? 13 29.547 -9.617 1 92.06 146 ILE B N 1
ATOM 6063 C CA . ILE B 1 146 ? 12.078 30.047 -8.602 1 92.06 146 ILE B CA 1
ATOM 6064 C C . ILE B 1 146 ? 11.242 28.891 -8.055 1 92.06 146 ILE B C 1
ATOM 6066 O O . ILE B 1 146 ? 11.086 28.766 -6.836 1 92.06 146 ILE B O 1
ATOM 6070 N N . TYR B 1 147 ? 10.688 28.094 -8.93 1 94.31 147 TYR B N 1
ATOM 6071 C CA . TYR B 1 147 ? 9.844 26.969 -8.516 1 94.31 147 TYR B CA 1
ATOM 6072 C C . TYR B 1 147 ? 10.633 25.984 -7.652 1 94.31 147 TYR B C 1
ATOM 6074 O O . TYR B 1 147 ? 10.141 25.516 -6.621 1 94.31 147 TYR B O 1
ATOM 6082 N N . ILE B 1 148 ? 11.812 25.703 -8.016 1 95.44 148 ILE B N 1
ATOM 6083 C CA . ILE B 1 148 ? 12.648 24.75 -7.301 1 95.44 148 ILE B CA 1
ATOM 6084 C C . ILE B 1 148 ? 13.031 25.328 -5.938 1 95.44 148 ILE B C 1
ATOM 6086 O O . ILE B 1 148 ? 13.055 24.609 -4.938 1 95.44 148 ILE B O 1
ATOM 6090 N N . SER B 1 149 ? 13.336 26.578 -5.953 1 93.44 149 SER B N 1
ATOM 6091 C CA . SER B 1 149 ? 13.703 27.219 -4.691 1 93.44 149 SER B CA 1
ATOM 6092 C C . SER B 1 149 ? 12.555 27.172 -3.691 1 93.44 149 SER B C 1
ATOM 6094 O O . SER B 1 149 ? 12.758 26.875 -2.512 1 93.44 149 SER B O 1
ATOM 6096 N N . ARG B 1 150 ? 11.375 27.391 -4.121 1 93.38 150 ARG B N 1
ATOM 6097 C CA . ARG B 1 150 ? 10.203 27.328 -3.26 1 93.38 150 ARG B CA 1
ATOM 6098 C C . ARG B 1 150 ? 10 25.906 -2.727 1 93.38 150 ARG B C 1
ATOM 6100 O O . ARG B 1 150 ? 9.688 25.719 -1.549 1 93.38 150 ARG B O 1
ATOM 6107 N N . PHE B 1 151 ? 10.18 25.047 -3.637 1 95.94 151 PHE B N 1
ATOM 6108 C CA . PHE B 1 151 ? 10.055 23.641 -3.252 1 95.94 151 PHE B CA 1
ATOM 6109 C C . PHE B 1 151 ? 11.07 23.281 -2.176 1 95.94 151 PHE B C 1
ATOM 6111 O O . PHE B 1 151 ? 10.727 22.625 -1.192 1 95.94 151 PHE B O 1
ATOM 6118 N N . LEU B 1 152 ? 12.289 23.641 -2.354 1 94.94 152 LEU B N 1
ATOM 6119 C CA . LEU B 1 152 ? 13.367 23.297 -1.425 1 94.94 152 LEU B CA 1
ATOM 6120 C C . LEU B 1 152 ? 13.141 23.953 -0.069 1 94.94 152 LEU B C 1
ATOM 6122 O O . LEU B 1 152 ? 13.32 23.328 0.973 1 94.94 152 LEU B O 1
ATOM 6126 N N . GLU B 1 153 ? 12.625 25.109 -0.051 1 92.88 153 GLU B N 1
ATOM 6127 C CA . GLU B 1 153 ? 12.484 25.891 1.177 1 92.88 153 GLU B CA 1
ATOM 6128 C C . GLU B 1 153 ? 11.258 25.438 1.973 1 92.88 153 GLU B C 1
ATOM 6130 O O . GLU B 1 153 ? 11.312 25.344 3.201 1 92.88 153 GLU B O 1
ATOM 6135 N N . ASP B 1 154 ? 10.211 25.078 1.284 1 94.38 154 ASP B N 1
ATOM 6136 C CA . ASP B 1 154 ? 8.945 24.906 1.981 1 94.38 154 ASP B CA 1
ATOM 6137 C C . ASP B 1 154 ? 8.594 23.438 2.146 1 94.38 154 ASP B C 1
ATOM 6139 O O . ASP B 1 154 ? 7.883 23.062 3.08 1 94.38 154 ASP B O 1
ATOM 6143 N N . VAL B 1 155 ? 9.023 22.625 1.214 1 96.88 155 VAL B N 1
ATOM 6144 C CA . VAL B 1 155 ? 8.594 21.234 1.219 1 96.88 155 VAL B CA 1
ATOM 6145 C C . VAL B 1 155 ? 9.773 20.328 1.569 1 96.88 155 VAL B C 1
ATOM 6147 O O . VAL B 1 155 ? 9.703 19.547 2.529 1 96.88 155 VAL B O 1
ATOM 6150 N N . HIS B 1 156 ? 10.859 20.484 0.873 1 96.44 156 HIS B N 1
ATOM 6151 C CA . HIS B 1 156 ? 12.016 19.609 0.966 1 96.44 156 HIS B CA 1
ATOM 6152 C C . HIS B 1 156 ? 12.695 19.734 2.324 1 96.44 156 HIS B C 1
ATOM 6154 O O . HIS B 1 156 ? 13.383 18.797 2.77 1 96.44 156 HIS B O 1
ATOM 6160 N N . CYS B 1 157 ? 12.484 20.812 3.039 1 94.75 157 CYS B N 1
ATOM 6161 C CA . CYS B 1 157 ? 13.125 21.031 4.328 1 94.75 157 CYS B CA 1
ATOM 6162 C C . CYS B 1 157 ? 12.633 20.031 5.363 1 94.75 157 CYS B C 1
ATOM 6164 O O . CYS B 1 157 ? 13.352 19.703 6.312 1 94.75 157 CYS B O 1
ATOM 6166 N N . THR B 1 158 ? 11.406 19.516 5.168 1 95.25 158 THR B N 1
ATOM 6167 C CA . THR B 1 158 ? 10.867 18.547 6.113 1 95.25 158 THR B CA 1
ATOM 6168 C C . THR B 1 158 ? 10.742 17.172 5.469 1 95.25 158 THR B C 1
ATOM 6170 O O . THR B 1 158 ? 10.688 16.156 6.164 1 95.25 158 THR B O 1
ATOM 6173 N N . TYR B 1 159 ? 10.648 17.141 4.184 1 97.25 159 TYR B N 1
ATOM 6174 C CA . TYR B 1 159 ? 10.586 15.891 3.434 1 97.25 159 TYR B CA 1
ATOM 6175 C C . TYR B 1 159 ? 11.742 15.789 2.449 1 97.25 159 TYR B C 1
ATOM 6177 O O . TYR B 1 159 ? 11.594 16.125 1.27 1 97.25 159 TYR B O 1
ATOM 6185 N N . TRP B 1 160 ? 12.805 15.242 2.947 1 97.19 160 TRP B N 1
ATOM 6186 C CA . TRP B 1 160 ? 14.055 15.188 2.186 1 97.19 160 TRP B CA 1
ATOM 6187 C C . TRP B 1 160 ? 13.961 14.156 1.072 1 97.19 160 TRP B C 1
ATOM 6189 O O . TRP B 1 160 ? 13.719 12.969 1.334 1 97.19 160 TRP B O 1
ATOM 6199 N N . LEU B 1 161 ? 14.242 14.578 -0.215 1 97 161 LEU B N 1
ATOM 6200 C CA . LEU B 1 161 ? 14.125 13.641 -1.328 1 97 161 LEU B CA 1
ATOM 6201 C C . LEU B 1 161 ? 15.367 13.688 -2.211 1 97 161 LEU B C 1
ATOM 6203 O O . LEU B 1 161 ? 15.625 12.75 -2.973 1 97 161 LEU B O 1
ATOM 6207 N N . TYR B 1 162 ? 16.156 14.805 -2.133 1 96.5 162 TYR B N 1
ATOM 6208 C CA . TYR B 1 162 ? 17.328 14.984 -2.963 1 96.5 162 TYR B CA 1
ATOM 6209 C C . TYR B 1 162 ? 18.469 15.625 -2.168 1 96.5 162 TYR B C 1
ATOM 6211 O O . TYR B 1 162 ? 18.219 16.469 -1.306 1 96.5 162 TYR B O 1
ATOM 6219 N N . PRO B 1 163 ? 19.672 15.148 -2.527 1 94.31 163 PRO B N 1
ATOM 6220 C CA . PRO B 1 163 ? 20.719 16.125 -2.225 1 94.31 163 PRO B CA 1
ATOM 6221 C C . PRO B 1 163 ? 20.594 17.391 -3.064 1 94.31 163 PRO B C 1
ATOM 6223 O O . PRO B 1 163 ? 20.469 17.328 -4.289 1 94.31 163 PRO B O 1
ATOM 6226 N N . VAL B 1 164 ? 20.656 18.516 -2.459 1 94.06 164 VAL B N 1
ATOM 6227 C CA . VAL B 1 164 ? 20.359 19.766 -3.129 1 94.06 164 VAL B CA 1
ATOM 6228 C C . VAL B 1 164 ? 21.297 19.969 -4.312 1 94.06 164 VAL B C 1
ATOM 6230 O O . VAL B 1 164 ? 20.859 20.344 -5.406 1 94.06 164 VAL B O 1
ATOM 6233 N N . GLU B 1 165 ? 22.578 19.703 -4.113 1 92.56 165 GLU B N 1
ATOM 6234 C CA . GLU B 1 165 ? 23.562 19.875 -5.184 1 92.56 165 GLU B CA 1
ATOM 6235 C C . GLU B 1 165 ? 23.281 18.938 -6.352 1 92.56 165 GLU B C 1
ATOM 6237 O O . GLU B 1 165 ? 23.391 19.328 -7.516 1 92.56 165 GLU B O 1
ATOM 6242 N N . GLY B 1 166 ? 22.891 17.766 -5.953 1 92.31 166 GLY B N 1
ATOM 6243 C CA . GLY B 1 166 ? 22.562 16.797 -6.984 1 92.31 166 GLY B CA 1
ATOM 6244 C C . GLY B 1 166 ? 21.328 17.188 -7.789 1 92.31 166 GLY B C 1
ATOM 6245 O O . GLY B 1 166 ? 21.297 17.016 -9.008 1 92.31 166 GLY B O 1
ATOM 6246 N N . LEU B 1 167 ? 20.344 17.703 -7.148 1 95.69 167 LEU B N 1
ATOM 6247 C CA . LEU B 1 167 ? 19.125 18.141 -7.805 1 95.69 167 LEU B CA 1
ATOM 6248 C C . LEU B 1 167 ? 19.406 19.297 -8.766 1 95.69 167 LEU B C 1
ATOM 6250 O O . LEU B 1 167 ? 18.953 19.266 -9.914 1 95.69 167 LEU B O 1
ATOM 6254 N N . LEU B 1 168 ? 20.156 20.266 -8.336 1 94.88 168 LEU B N 1
ATOM 6255 C CA . LEU B 1 168 ? 20.438 21.453 -9.148 1 94.88 168 LEU B CA 1
ATOM 6256 C C . LEU B 1 168 ? 21.266 21.078 -10.367 1 94.88 168 LEU B C 1
ATOM 6258 O O . LEU B 1 168 ? 21.047 21.625 -11.453 1 94.88 168 LEU B O 1
ATOM 6262 N N . ARG B 1 169 ? 22.188 20.203 -10.156 1 94 169 ARG B N 1
ATOM 6263 C CA . ARG B 1 169 ? 23 19.734 -11.281 1 94 169 ARG B CA 1
ATOM 6264 C C . ARG B 1 169 ? 22.141 19.047 -12.328 1 94 169 ARG B C 1
ATOM 6266 O O . ARG B 1 169 ? 22.328 19.234 -13.531 1 94 169 ARG B O 1
ATOM 6273 N N . ARG B 1 170 ? 21.25 18.234 -11.867 1 94.31 170 ARG B N 1
ATOM 6274 C CA . ARG B 1 170 ? 20.375 17.516 -12.781 1 94.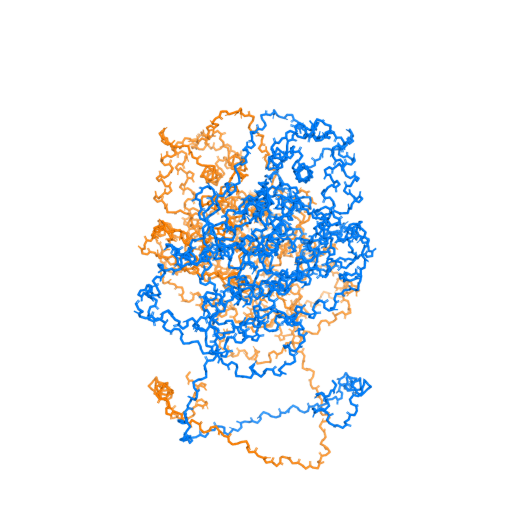31 170 ARG B CA 1
ATOM 6275 C C . ARG B 1 170 ? 19.453 18.469 -13.531 1 94.31 170 ARG B C 1
ATOM 6277 O O . ARG B 1 170 ? 19.156 18.266 -14.711 1 94.31 170 ARG B O 1
ATOM 6284 N N . VAL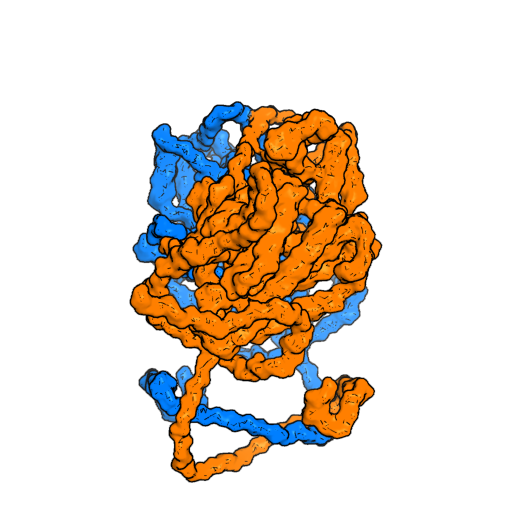 B 1 171 ? 18.984 19.453 -12.859 1 95.38 171 VAL B N 1
ATOM 6285 C CA . VAL B 1 171 ? 18.156 20.484 -13.492 1 95.38 171 VAL B CA 1
ATOM 6286 C C . VAL B 1 171 ? 18.953 21.203 -14.562 1 95.38 171 VAL B C 1
ATOM 6288 O O . VAL B 1 171 ? 18.469 21.406 -15.68 1 95.38 171 VAL B O 1
ATOM 6291 N N . ASP B 1 172 ? 20.188 21.516 -14.258 1 94.12 172 ASP B N 1
ATOM 6292 C CA . ASP B 1 172 ? 21.062 22.188 -15.219 1 94.12 172 ASP B CA 1
ATOM 6293 C C . ASP B 1 172 ? 21.25 21.328 -16.469 1 94.12 172 ASP B C 1
ATOM 6295 O O . ASP B 1 172 ? 21.219 21.844 -17.594 1 94.12 172 ASP B O 1
ATOM 6299 N N . SER B 1 173 ? 21.406 20.125 -16.141 1 92.69 173 SER B N 1
ATOM 6300 C CA . SER B 1 173 ? 21.625 19.203 -17.25 1 92.69 173 SER B CA 1
ATOM 6301 C C . SER B 1 173 ? 20.375 19.078 -18.109 1 92.69 173 SER B C 1
ATOM 6303 O O . SER B 1 173 ? 20.469 18.922 -19.328 1 92.69 173 SER B O 1
ATOM 6305 N N . THR B 1 174 ? 19.219 19.125 -17.531 1 93.19 174 THR B N 1
ATOM 6306 C CA . THR B 1 174 ? 17.953 19 -18.25 1 93.19 174 THR B CA 1
ATOM 6307 C C . THR B 1 174 ? 17.734 20.188 -19.172 1 93.19 174 THR B C 1
ATOM 6309 O O . THR B 1 174 ? 17.156 20.047 -20.25 1 93.19 174 THR B O 1
ATOM 6312 N N . TYR B 1 175 ? 18.172 21.344 -18.812 1 91.19 175 TYR B N 1
ATOM 6313 C CA . TYR B 1 175 ? 18 22.547 -19.609 1 91.19 175 TYR B CA 1
ATOM 6314 C C . TYR B 1 175 ? 19.141 22.703 -20.609 1 91.19 175 TYR B C 1
ATOM 6316 O O . TYR B 1 175 ? 19.094 23.578 -21.484 1 91.19 175 TYR B O 1
ATOM 6324 N N . SER B 1 176 ? 20.047 21.781 -20.469 1 87.94 176 SER B N 1
ATOM 6325 C CA . SER B 1 176 ? 21.156 21.859 -21.406 1 87.94 176 SER B CA 1
ATOM 6326 C C . SER B 1 176 ? 20.828 21.156 -22.719 1 87.94 176 SER B C 1
ATOM 6328 O O . SER B 1 176 ? 20.109 20.156 -22.734 1 87.94 176 SER B O 1
ATOM 6330 N N . GLU B 1 177 ? 21.047 21.734 -23.812 1 68.81 177 GLU B N 1
ATOM 6331 C CA . GLU B 1 177 ? 20.734 21.281 -25.156 1 68.81 177 GLU B CA 1
ATOM 6332 C C . GLU B 1 177 ? 21.297 19.891 -25.422 1 68.81 177 GLU B C 1
ATOM 6334 O O . GLU B 1 177 ? 20.75 19.141 -26.234 1 68.81 177 GLU B O 1
ATOM 6339 N N . SER B 1 178 ? 22.281 19.484 -24.781 1 62.16 178 SER B N 1
ATOM 6340 C CA . SER B 1 178 ? 23 18.234 -25.078 1 62.16 178 SER B CA 1
ATOM 6341 C C . SER B 1 178 ? 22.516 17.109 -24.172 1 62.16 178 SER B C 1
ATOM 6343 O O . SER B 1 178 ? 22.984 15.977 -24.281 1 62.16 178 SER B O 1
ATOM 6345 N N . ALA B 1 179 ? 21.547 17.406 -23.406 1 62.62 179 ALA B N 1
ATOM 6346 C CA . ALA B 1 179 ? 21.234 16.391 -22.391 1 62.62 179 ALA B CA 1
ATOM 6347 C C . ALA B 1 179 ? 20.391 15.273 -22.969 1 62.62 179 ALA B C 1
ATOM 6349 O O . ALA B 1 179 ? 19.484 15.516 -23.766 1 62.62 179 ALA B O 1
ATOM 6350 N N . PRO B 1 180 ? 20.922 14.07 -22.719 1 67.06 180 PRO B N 1
ATOM 6351 C CA . PRO B 1 180 ? 20.109 12.922 -23.125 1 67.06 180 PRO B CA 1
ATOM 6352 C C . PRO B 1 180 ? 18.656 13.047 -22.703 1 67.06 180 PRO B C 1
ATOM 6354 O O . PRO B 1 180 ? 18.328 13.859 -21.844 1 67.06 180 PRO B O 1
ATOM 6357 N N . ARG B 1 181 ? 17.984 12.281 -23.359 1 71.81 181 ARG B N 1
ATOM 6358 C CA . ARG B 1 181 ? 16.547 12.281 -23.125 1 71.81 181 ARG B CA 1
ATOM 6359 C C . ARG B 1 181 ? 16.219 11.906 -21.688 1 71.81 181 ARG B C 1
ATOM 6361 O O . ARG B 1 181 ? 16.75 10.922 -21.156 1 71.81 181 ARG B O 1
ATOM 6368 N N . SER B 1 182 ? 15.477 12.797 -21.031 1 85.69 182 SER B N 1
ATOM 6369 C CA . SER B 1 182 ? 15.078 12.609 -19.641 1 85.69 182 SER B CA 1
ATOM 6370 C C . SER B 1 182 ? 14.078 11.469 -19.5 1 85.69 182 SER B C 1
ATOM 6372 O O . SER B 1 182 ? 13.242 11.258 -20.391 1 85.69 182 SER B O 1
ATOM 6374 N N . SER B 1 183 ? 14.273 10.742 -18.531 1 89.56 183 SER B N 1
ATOM 6375 C CA . SER B 1 183 ? 13.32 9.68 -18.234 1 89.56 183 SER B CA 1
ATOM 6376 C C . SER B 1 183 ? 11.969 10.242 -17.812 1 89.56 183 SER B C 1
ATOM 6378 O O . SER B 1 183 ? 11.875 11.406 -17.422 1 89.56 183 SER B O 1
ATOM 6380 N N . SER B 1 184 ? 10.906 9.461 -17.984 1 91.81 184 SER B N 1
ATOM 6381 C CA . SER B 1 184 ? 9.57 9.891 -17.578 1 91.81 184 SER B CA 1
ATOM 6382 C C . SER B 1 184 ? 9.492 10.102 -16.078 1 91.81 184 SER B C 1
ATOM 6384 O O . SER B 1 184 ? 8.789 11 -15.602 1 91.81 184 SER B O 1
ATOM 6386 N N . SER B 1 185 ? 10.195 9.305 -15.32 1 94.94 185 SER B N 1
ATOM 6387 C CA . SER B 1 185 ? 10.18 9.438 -13.867 1 94.94 185 SER B CA 1
ATOM 6388 C C . SER B 1 185 ? 10.805 10.758 -13.43 1 94.94 185 SER B C 1
ATOM 6390 O O . SER B 1 185 ? 10.281 11.438 -12.555 1 94.94 185 SER B O 1
ATOM 6392 N N . TRP B 1 186 ? 11.906 11.141 -14.109 1 96 186 TRP B N 1
ATOM 6393 C CA . TRP B 1 186 ? 12.531 12.422 -13.789 1 96 186 TRP B CA 1
ATOM 6394 C C . TRP B 1 186 ? 11.625 13.586 -14.172 1 96 186 TRP B C 1
ATOM 6396 O O . TRP B 1 186 ? 11.445 14.523 -13.391 1 96 186 TRP B O 1
ATOM 6406 N N . MET B 1 187 ? 11.055 13.508 -15.312 1 96.19 187 MET B N 1
ATOM 6407 C CA . MET B 1 187 ? 10.172 14.586 -15.758 1 96.19 187 MET B CA 1
ATOM 6408 C C . MET B 1 187 ? 8.953 14.703 -14.852 1 96.19 187 MET B C 1
ATOM 6410 O O . MET B 1 187 ? 8.461 15.805 -14.594 1 96.19 187 MET B O 1
ATOM 6414 N N . CYS B 1 188 ? 8.438 13.531 -14.445 1 97.19 188 CYS B N 1
ATOM 6415 C CA . CYS B 1 188 ? 7.336 13.555 -13.492 1 97.19 188 CYS B CA 1
ATOM 6416 C C . CYS B 1 188 ? 7.73 14.281 -12.211 1 97.19 188 CYS B C 1
ATOM 6418 O O . CYS B 1 188 ? 6.941 15.047 -11.656 1 97.19 188 CYS B O 1
ATOM 6420 N N . CYS B 1 189 ? 8.969 14.094 -11.742 1 98 189 CYS B N 1
ATOM 6421 C CA . CYS B 1 189 ? 9.492 14.805 -10.578 1 98 189 CYS B CA 1
ATOM 6422 C C . CYS B 1 189 ? 9.508 16.312 -10.828 1 98 189 CYS B C 1
ATOM 6424 O O . CYS B 1 189 ? 9.023 17.078 -10.008 1 98 189 CYS B O 1
ATOM 6426 N N . LEU B 1 190 ? 10.008 16.656 -11.969 1 97.44 190 LEU B N 1
ATOM 6427 C CA . LEU B 1 190 ? 10.148 18.078 -12.289 1 97.44 190 LEU B CA 1
ATOM 6428 C C . LEU B 1 190 ? 8.781 18.734 -12.406 1 97.44 190 LEU B C 1
ATOM 6430 O O . LEU B 1 190 ? 8.562 19.812 -11.852 1 97.44 190 LEU B O 1
ATOM 6434 N N . TYR B 1 191 ? 7.906 18.141 -13.109 1 97.31 191 TYR B N 1
ATOM 6435 C CA . TYR B 1 191 ? 6.574 18.688 -13.281 1 97.31 191 TYR B CA 1
ATOM 6436 C C . TYR B 1 191 ? 5.863 18.844 -11.945 1 97.31 191 TYR B C 1
ATOM 6438 O O . TYR B 1 191 ? 5.145 19.828 -11.727 1 97.31 191 TYR B O 1
ATOM 6446 N N . THR B 1 192 ? 6.027 17.875 -11.055 1 98.06 192 THR B N 1
ATOM 6447 C CA . THR B 1 192 ? 5.395 17.984 -9.75 1 98.06 192 THR B CA 1
ATOM 6448 C C . THR B 1 192 ? 6.008 19.125 -8.938 1 98.06 192 THR B C 1
ATOM 6450 O O . THR B 1 192 ? 5.293 19.859 -8.242 1 98.06 192 THR B O 1
ATOM 6453 N N . MET B 1 193 ? 7.363 19.281 -9.039 1 97.75 193 MET B N 1
ATOM 6454 C CA . MET B 1 193 ? 8.008 20.406 -8.375 1 97.75 193 MET B CA 1
ATOM 6455 C C . MET B 1 193 ? 7.492 21.734 -8.945 1 97.75 193 MET B C 1
ATOM 6457 O O . MET B 1 193 ? 7.25 22.688 -8.195 1 97.75 193 MET B O 1
ATOM 6461 N N . PHE B 1 194 ? 7.305 21.766 -10.258 1 96.12 194 PHE B N 1
ATOM 6462 C CA . PHE B 1 194 ? 6.758 22.969 -10.898 1 96.12 194 PHE B CA 1
ATOM 6463 C C . PHE B 1 194 ? 5.336 23.234 -10.414 1 96.12 194 PHE B C 1
ATOM 6465 O O . PHE B 1 194 ? 4.969 24.375 -10.164 1 96.12 194 PHE B O 1
ATOM 6472 N N . ALA B 1 195 ? 4.57 22.188 -10.297 1 95.88 195 ALA B N 1
ATOM 6473 C CA . ALA B 1 195 ? 3.195 22.328 -9.828 1 95.88 195 ALA B CA 1
ATOM 6474 C C . ALA B 1 195 ? 3.154 22.922 -8.422 1 95.88 195 ALA B C 1
ATOM 6476 O O . ALA B 1 195 ? 2.359 23.828 -8.148 1 95.88 195 ALA B O 1
ATOM 6477 N N . ILE B 1 196 ? 4.008 22.484 -7.562 1 96 196 ILE B N 1
ATOM 6478 C CA . ILE B 1 196 ? 4.066 22.953 -6.18 1 96 196 ILE B CA 1
ATOM 6479 C C . ILE B 1 196 ? 4.562 24.391 -6.148 1 96 196 ILE B C 1
ATOM 6481 O O . ILE B 1 196 ? 3.977 25.25 -5.469 1 96 196 ILE B O 1
ATOM 6485 N N . GLY B 1 197 ? 5.582 24.625 -6.934 1 93.06 197 GLY B N 1
ATOM 6486 C CA . GLY B 1 197 ? 6.188 25.938 -6.941 1 93.06 197 GLY B CA 1
ATOM 6487 C C . GLY B 1 197 ? 5.316 27 -7.594 1 93.06 197 GLY B C 1
ATOM 6488 O O . GLY B 1 197 ? 5.355 28.172 -7.215 1 93.06 197 GLY B O 1
ATOM 6489 N N . ALA B 1 198 ? 4.535 26.594 -8.516 1 91.12 198 ALA B N 1
ATOM 6490 C CA . ALA B 1 198 ? 3.721 27.531 -9.281 1 91.12 198 ALA B CA 1
ATOM 6491 C C . ALA B 1 198 ? 2.379 27.781 -8.602 1 91.12 198 ALA B C 1
ATOM 6493 O O . ALA B 1 198 ? 1.59 28.609 -9.055 1 91.12 198 ALA B O 1
ATOM 6494 N N . ALA B 1 199 ? 2.232 27.125 -7.461 1 85.06 199 ALA B N 1
ATOM 6495 C CA . ALA B 1 199 ? 0.944 27.25 -6.785 1 85.06 199 ALA B CA 1
ATOM 6496 C C . ALA B 1 199 ? 0.689 28.703 -6.359 1 85.06 199 ALA B C 1
ATOM 6498 O O . ALA B 1 199 ? 1.525 29.312 -5.691 1 85.06 199 ALA B O 1
ATOM 6499 N N . ASN B 1 200 ? -0.3 29.359 -6.613 1 69.56 200 ASN B N 1
ATOM 6500 C CA . ASN B 1 200 ? -0.787 30.703 -6.289 1 69.56 200 ASN B CA 1
ATOM 6501 C C . ASN B 1 200 ? -0.246 31.75 -7.254 1 69.56 200 ASN B C 1
ATOM 6503 O O . ASN B 1 200 ? -0.491 32.938 -7.086 1 69.56 200 ASN B O 1
ATOM 6507 N N . TYR B 1 201 ? 0.81 31.375 -8.023 1 57 201 TYR B N 1
ATOM 6508 C CA . TYR B 1 201 ? 1.277 32.469 -8.859 1 57 201 TYR B CA 1
ATOM 6509 C C . TYR B 1 201 ? 0.15 33.031 -9.727 1 57 201 TYR B C 1
ATOM 6511 O O . TYR B 1 201 ? 0.361 33.938 -10.531 1 57 201 TYR B O 1
ATOM 6519 N N . VAL B 1 202 ? -0.857 32.188 -9.672 1 48.72 202 VAL B N 1
ATOM 6520 C CA . VAL B 1 202 ? -1.957 32.906 -10.305 1 48.72 202 VAL B CA 1
ATOM 6521 C C . VAL B 1 202 ? -2.436 34.031 -9.391 1 48.72 202 VAL B C 1
ATOM 6523 O O . VAL B 1 202 ? -2.535 33.875 -8.172 1 48.72 202 VAL B O 1
ATOM 6526 N N . GLY B 1 203 ? -2.25 35.25 -9.508 1 39.31 203 GLY B N 1
ATOM 6527 C CA . GLY B 1 203 ? -2.549 36.469 -8.773 1 39.31 203 GLY B CA 1
ATOM 6528 C C . GLY B 1 203 ? -3.441 36.219 -7.57 1 39.31 203 GLY B C 1
ATOM 6529 O O . GLY B 1 203 ? -4.105 35.188 -7.473 1 39.31 203 GLY B O 1
ATOM 6530 N N . SER B 1 204 ? -3.113 36.719 -6.367 1 36.25 204 SER B N 1
ATOM 6531 C CA . SER B 1 204 ? -3.951 36.906 -5.188 1 36.25 204 SER B CA 1
ATOM 6532 C C . SER B 1 204 ? -5.422 37.062 -5.57 1 36.25 204 SER B C 1
ATOM 6534 O O . SER B 1 204 ? -5.762 37.812 -6.469 1 36.25 204 SER B O 1
ATOM 6536 N N . ASN B 1 205 ? -6.473 36.406 -4.926 1 36.19 205 ASN B N 1
ATOM 6537 C CA . ASN B 1 205 ? -7.922 36.562 -5.027 1 36.19 205 ASN B CA 1
ATOM 6538 C C . ASN B 1 205 ? -8.406 36.344 -6.457 1 36.19 205 ASN B C 1
ATOM 6540 O O . ASN B 1 205 ? -9.273 37.094 -6.941 1 36.19 205 ASN B O 1
ATOM 6544 N N . GLY B 1 206 ? -7.785 35.312 -7.203 1 39.69 206 GLY B N 1
ATOM 6545 C CA . GLY B 1 206 ? -8.242 35.188 -8.578 1 39.69 206 GLY B CA 1
ATOM 6546 C C . GLY B 1 206 ? -7.539 36.156 -9.523 1 39.69 206 GLY B C 1
ATOM 6547 O O . GLY B 1 206 ? -7.898 36.25 -10.695 1 39.69 206 GLY B O 1
ATOM 6548 N N . ASN B 1 207 ? -6.949 37.094 -8.984 1 41.12 207 ASN B N 1
ATOM 6549 C CA . ASN B 1 207 ? -6.352 38.156 -9.812 1 41.12 207 ASN B CA 1
ATOM 6550 C C . ASN B 1 207 ? -5.039 37.688 -10.438 1 41.12 207 ASN B C 1
ATOM 6552 O O . ASN B 1 207 ? -4.324 36.875 -9.852 1 41.12 207 ASN B O 1
ATOM 6556 N N . SER B 1 208 ? -4.996 37.812 -11.664 1 44.94 208 SER B N 1
ATOM 6557 C CA . SER B 1 208 ? -3.826 37.594 -12.508 1 44.94 208 SER B CA 1
ATOM 6558 C C . SER B 1 208 ? -2.553 38.094 -11.828 1 44.94 208 SER B C 1
ATOM 6560 O O . SER B 1 208 ? -2.543 39.156 -11.227 1 44.94 208 SER B O 1
ATOM 6562 N N . PRO B 1 209 ? -1.605 37.156 -11.508 1 50.41 209 PRO B N 1
ATOM 6563 C CA . PRO B 1 209 ? -0.36 37.656 -10.93 1 50.41 209 PRO B CA 1
ATOM 6564 C C . PRO B 1 209 ? 0.054 39 -11.523 1 50.41 209 PRO B C 1
ATOM 6566 O O . PRO B 1 209 ? -0.312 39.312 -12.656 1 50.41 209 PRO B O 1
ATOM 6569 N N . PRO B 1 210 ? 0.388 39.906 -10.641 1 50.59 210 PRO B N 1
ATOM 6570 C CA . PRO B 1 210 ? 0.875 41.125 -11.266 1 50.59 210 PRO B CA 1
ATOM 6571 C C . PRO B 1 210 ? 1.787 40.844 -12.461 1 50.59 210 PRO B C 1
ATOM 6573 O O . PRO B 1 210 ? 2.473 39.844 -12.5 1 50.59 210 PRO B O 1
ATOM 6576 N N . PRO B 1 211 ? 1.39 41.438 -13.555 1 50.5 211 PRO B N 1
ATOM 6577 C CA . PRO B 1 211 ? 2.146 41.25 -14.797 1 50.5 211 PRO B CA 1
ATOM 6578 C C . PRO B 1 211 ? 3.646 41.094 -14.555 1 50.5 211 PRO B C 1
ATOM 6580 O O . PRO B 1 211 ? 4.352 40.5 -15.367 1 50.5 211 PRO B O 1
ATOM 6583 N N . ASP B 1 212 ? 4.125 41.625 -13.438 1 53.44 212 ASP B N 1
ATOM 6584 C CA . ASP B 1 212 ? 5.566 41.625 -13.203 1 53.44 212 ASP B CA 1
ATOM 6585 C C . ASP B 1 212 ? 6.02 40.344 -12.547 1 53.44 212 ASP B C 1
ATOM 6587 O O . ASP B 1 212 ? 7.211 40.125 -12.297 1 53.44 212 ASP B O 1
ATOM 6591 N N . TRP B 1 213 ? 5.043 39.469 -12.289 1 58.28 213 TRP B N 1
ATOM 6592 C CA . TRP B 1 213 ? 5.492 38.25 -11.625 1 58.28 213 TRP B CA 1
ATOM 6593 C C . TRP B 1 213 ? 5.969 37.219 -12.641 1 58.28 213 TRP B C 1
ATOM 6595 O O . TRP B 1 213 ? 5.332 37 -13.68 1 58.28 213 TRP B O 1
ATOM 6605 N N . PRO B 1 214 ? 7.148 36.844 -12.469 1 59.66 214 PRO B N 1
ATOM 6606 C CA . PRO B 1 214 ? 7.746 35.875 -13.391 1 59.66 214 PRO B CA 1
ATOM 6607 C C . PRO B 1 214 ? 6.777 34.75 -13.789 1 59.66 214 PRO B C 1
ATOM 6609 O O . PRO B 1 214 ? 6.812 34.281 -14.93 1 59.66 214 PRO B O 1
ATOM 6612 N N . ALA B 1 215 ? 5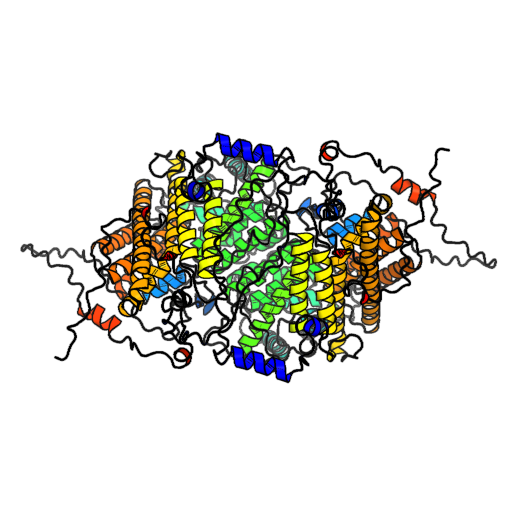.871 34.5 -12.906 1 60.72 215 ALA B N 1
ATOM 6613 C CA . ALA B 1 215 ? 4.961 33.406 -13.211 1 60.72 215 ALA B CA 1
ATOM 6614 C C . ALA B 1 215 ? 3.979 33.812 -14.312 1 60.72 215 ALA B C 1
ATOM 6616 O O . ALA B 1 215 ? 3.41 32.938 -14.984 1 60.72 215 ALA B O 1
ATOM 6617 N N . ALA B 1 216 ? 3.873 35.062 -14.461 1 63.91 216 ALA B N 1
ATOM 6618 C CA . ALA B 1 216 ? 3.002 35.531 -15.523 1 63.91 216 ALA B CA 1
ATOM 6619 C C . ALA B 1 216 ? 3.543 35.125 -16.891 1 63.91 216 ALA B C 1
ATOM 6621 O O . ALA B 1 216 ? 2.789 35.031 -17.875 1 63.91 216 ALA B O 1
ATOM 6622 N N . LEU B 1 217 ? 4.789 34.844 -16.844 1 70.56 217 LEU B N 1
ATOM 6623 C CA . LEU B 1 217 ? 5.449 34.5 -18.094 1 70.56 217 LEU B CA 1
ATOM 6624 C C . LEU B 1 217 ? 5.27 33.031 -18.422 1 70.56 217 LEU B C 1
ATOM 6626 O O . LEU B 1 217 ? 5.504 32.594 -19.547 1 70.56 217 LEU B O 1
ATOM 6630 N N . ASP B 1 218 ? 4.805 32.312 -17.391 1 82.31 218 ASP B N 1
ATOM 6631 C CA . ASP B 1 218 ? 4.676 30.891 -17.625 1 82.31 218 ASP B CA 1
ATOM 6632 C C . ASP B 1 218 ? 3.377 30.578 -18.359 1 82.31 218 ASP B C 1
ATOM 6634 O O . ASP B 1 218 ? 2.303 31.031 -17.969 1 82.31 218 ASP B O 1
ATOM 6638 N N . LEU B 1 219 ? 3.457 29.828 -19.359 1 81.5 219 LEU B N 1
ATOM 6639 C CA . LEU B 1 219 ? 2.297 29.469 -20.172 1 81.5 219 LEU B CA 1
ATOM 6640 C C . LEU B 1 219 ? 1.443 28.422 -19.469 1 81.5 219 LEU B C 1
ATOM 6642 O O . LEU B 1 219 ? 0.294 28.188 -19.859 1 81.5 219 LEU B O 1
ATOM 6646 N N . LYS B 1 220 ? 2.02 27.859 -18.422 1 87.5 220 LYS B N 1
ATOM 6647 C CA . LYS B 1 220 ? 1.318 26.766 -17.734 1 87.5 220 LYS B CA 1
ATOM 6648 C C . LYS B 1 220 ? 1.031 27.141 -16.281 1 87.5 220 LYS B C 1
ATOM 6650 O O . LYS B 1 220 ? 1.814 27.844 -15.648 1 87.5 220 LYS B O 1
ATOM 6655 N N . THR B 1 221 ? -0.114 26.672 -15.852 1 88 221 THR B N 1
ATOM 6656 C CA . THR B 1 221 ? -0.496 26.859 -14.453 1 88 221 THR B CA 1
ATOM 6657 C C . THR B 1 221 ? -0.075 25.641 -13.625 1 88 221 THR B C 1
ATOM 6659 O O . THR B 1 221 ? 0.418 24.656 -14.164 1 88 221 THR B O 1
ATOM 6662 N N . SER B 1 222 ? -0.257 25.797 -12.297 1 91.38 222 SER B N 1
ATOM 6663 C CA . SER B 1 222 ? 0.021 24.688 -11.391 1 91.38 222 SER B CA 1
ATOM 6664 C C . SER B 1 222 ? -0.78 23.453 -11.766 1 91.38 222 SER B C 1
ATOM 6666 O O . SER B 1 222 ? -0.246 22.344 -11.781 1 91.38 222 SER B O 1
ATOM 6668 N N . GLU B 1 223 ? -2.008 23.594 -12.141 1 89.12 223 GLU B N 1
ATOM 6669 C CA . GLU B 1 223 ? -2.887 22.484 -12.508 1 89.12 223 GLU B CA 1
ATOM 6670 C C . GLU B 1 223 ? -2.436 21.844 -13.805 1 89.12 223 GLU B C 1
ATOM 6672 O O . GLU B 1 223 ? -2.568 20.625 -13.977 1 89.12 223 GLU B O 1
ATOM 6677 N N . ASP B 1 224 ? -1.936 22.672 -14.672 1 90.94 224 ASP B N 1
ATOM 6678 C CA . ASP B 1 224 ? -1.412 22.125 -15.922 1 90.94 224 ASP B CA 1
ATOM 6679 C C . ASP B 1 224 ? -0.222 21.203 -15.664 1 90.94 224 ASP B C 1
ATOM 6681 O O . ASP B 1 224 ? -0.102 20.141 -16.297 1 90.94 224 ASP B O 1
ATOM 6685 N N . TYR B 1 225 ? 0.639 21.688 -14.789 1 93.81 225 TYR B N 1
ATOM 6686 C CA . TYR B 1 225 ? 1.806 20.859 -14.477 1 93.81 225 TYR B CA 1
ATOM 6687 C C . TYR B 1 225 ? 1.392 19.547 -13.82 1 93.81 225 TYR B C 1
ATOM 6689 O O . TYR B 1 225 ? 2.02 18.516 -14.039 1 93.81 225 TYR B O 1
ATOM 6697 N N . ILE B 1 226 ? 0.349 19.547 -13 1 94.31 226 ILE B N 1
ATOM 6698 C CA . ILE B 1 226 ? -0.169 18.328 -12.398 1 94.31 226 ILE B CA 1
ATOM 6699 C C . ILE B 1 226 ? -0.681 17.391 -13.492 1 94.31 226 ILE B C 1
ATOM 6701 O O . ILE B 1 226 ? -0.43 16.188 -13.445 1 94.31 226 ILE B O 1
ATOM 6705 N N . THR B 1 227 ? -1.365 17.969 -14.422 1 92.19 227 THR B N 1
ATOM 6706 C CA . THR B 1 227 ? -1.9 17.172 -15.516 1 92.19 227 THR B CA 1
ATOM 6707 C C . THR B 1 227 ? -0.773 16.531 -16.328 1 92.19 227 THR B C 1
ATOM 6709 O O . THR B 1 227 ? -0.86 15.367 -16.703 1 92.19 227 THR B O 1
ATOM 6712 N N . LEU B 1 228 ? 0.255 17.328 -16.594 1 93.31 228 LEU B N 1
ATOM 6713 C CA . LEU B 1 228 ? 1.415 16.797 -17.312 1 93.31 228 LEU B CA 1
ATOM 6714 C C . LEU B 1 228 ? 2.07 15.672 -16.531 1 93.31 228 LEU B C 1
ATOM 6716 O O . LEU B 1 228 ? 2.451 14.648 -17.109 1 93.31 228 LEU B O 1
ATOM 6720 N N . ALA B 1 229 ? 2.215 15.852 -15.227 1 95.62 229 ALA B N 1
ATOM 6721 C CA . ALA B 1 229 ? 2.795 14.812 -14.375 1 95.62 229 ALA B CA 1
ATOM 6722 C C . ALA B 1 229 ? 1.944 13.547 -14.398 1 95.62 229 ALA B C 1
ATOM 6724 O O . ALA B 1 229 ? 2.473 12.438 -14.516 1 95.62 229 ALA B O 1
ATOM 6725 N N . LYS B 1 230 ? 0.614 13.656 -14.336 1 92.75 230 LYS B N 1
ATOM 6726 C CA . LYS B 1 230 ? -0.307 12.523 -14.32 1 92.75 230 LYS B CA 1
ATOM 6727 C C . LYS B 1 230 ? -0.203 11.711 -15.602 1 92.75 230 LYS B C 1
ATOM 6729 O O . LYS B 1 230 ? -0.339 10.484 -15.586 1 92.75 230 LYS B O 1
ATOM 6734 N N . GLN B 1 231 ? 0.073 12.359 -16.625 1 89.75 231 GLN B N 1
ATOM 6735 C CA . GLN B 1 231 ? 0.184 11.688 -17.922 1 89.75 231 GLN B CA 1
ATOM 6736 C C . GLN B 1 231 ? 1.379 10.742 -17.953 1 89.75 231 GLN B C 1
ATOM 6738 O O . GLN B 1 231 ? 1.396 9.773 -18.719 1 89.75 231 GLN B O 1
ATOM 6743 N N . LEU B 1 232 ? 2.326 10.992 -17.125 1 93.38 232 LEU B N 1
ATOM 6744 C CA . LEU B 1 232 ? 3.555 10.203 -17.125 1 93.38 232 LEU B CA 1
ATOM 6745 C C . LEU B 1 232 ? 3.451 9.031 -16.156 1 93.38 232 LEU B C 1
ATOM 6747 O O . LEU B 1 232 ? 4.301 8.141 -16.156 1 93.38 232 LEU B O 1
ATOM 6751 N N . ILE B 1 233 ? 2.387 8.922 -15.367 1 93.12 233 ILE B N 1
ATOM 6752 C CA . ILE B 1 233 ? 2.283 8.016 -14.234 1 93.12 233 ILE B CA 1
ATOM 6753 C C . ILE B 1 233 ? 2.332 6.57 -14.719 1 93.12 233 ILE B C 1
ATOM 6755 O O . ILE B 1 233 ? 3.029 5.734 -14.141 1 93.12 233 ILE B O 1
ATOM 6759 N N . PRO B 1 234 ? 1.611 6.207 -15.805 1 88.44 234 PRO B N 1
ATOM 6760 C CA . PRO B 1 234 ? 1.69 4.812 -16.234 1 88.44 234 PRO B CA 1
ATOM 6761 C C . PRO B 1 234 ? 3.119 4.371 -16.547 1 88.44 234 PRO B C 1
ATOM 6763 O O . PRO B 1 234 ? 3.529 3.271 -16.156 1 88.44 234 PRO B O 1
ATOM 6766 N N . THR B 1 235 ? 3.896 5.207 -17.188 1 90.44 235 THR B N 1
ATOM 6767 C CA . THR B 1 235 ? 5.281 4.879 -17.5 1 90.44 235 THR B CA 1
ATOM 6768 C C . THR B 1 235 ? 6.137 4.871 -16.234 1 90.44 235 THR B C 1
ATOM 6770 O O . THR B 1 235 ? 7.051 4.059 -16.109 1 90.44 235 THR B O 1
ATOM 6773 N N . VAL B 1 236 ? 5.863 5.812 -15.391 1 94.12 236 VAL B N 1
ATOM 6774 C CA . VAL B 1 236 ? 6.59 5.895 -14.125 1 94.12 236 VAL B CA 1
ATOM 6775 C C . VAL B 1 236 ? 6.387 4.609 -13.328 1 94.12 236 VAL B C 1
ATOM 6777 O O . VAL B 1 236 ? 7.316 4.117 -12.68 1 94.12 236 VAL B O 1
ATOM 6780 N N . TYR B 1 237 ? 5.211 4.004 -13.375 1 92.69 237 TYR B N 1
ATOM 6781 C CA . TYR B 1 237 ? 4.906 2.75 -12.695 1 92.69 237 TYR B CA 1
ATOM 6782 C C . TYR B 1 237 ? 5.699 1.596 -13.297 1 92.69 237 TYR B C 1
ATOM 6784 O O . TYR B 1 237 ? 6.113 0.68 -12.578 1 92.69 237 TYR B O 1
ATOM 6792 N N . ASP B 1 238 ? 5.938 1.637 -14.523 1 89.31 238 ASP B N 1
ATOM 6793 C CA . ASP B 1 238 ? 6.707 0.587 -15.18 1 89.31 238 ASP B CA 1
ATOM 6794 C C . ASP B 1 238 ? 8.195 0.708 -14.859 1 89.31 238 ASP B C 1
ATOM 6796 O O . ASP B 1 238 ? 8.883 -0.3 -14.688 1 89.31 238 ASP B O 1
ATOM 6800 N N . GLU B 1 239 ? 8.641 1.984 -14.812 1 90.88 239 GLU B N 1
ATOM 6801 C CA . GLU B 1 239 ? 10.047 2.205 -14.484 1 90.88 239 GLU B CA 1
ATOM 6802 C C . GLU B 1 239 ? 10.336 1.841 -13.031 1 90.88 239 GLU B C 1
ATOM 6804 O O . GLU B 1 239 ? 11.312 1.148 -12.734 1 90.88 239 GLU B O 1
ATOM 6809 N N . ALA B 1 240 ? 9.531 2.301 -12.148 1 95.38 240 ALA B N 1
ATOM 6810 C CA . ALA B 1 240 ? 9.562 2.018 -10.711 1 95.38 240 ALA B CA 1
ATOM 6811 C C . ALA B 1 240 ? 10.984 2.133 -10.164 1 95.38 240 ALA B C 1
ATOM 6813 O O . ALA B 1 240 ? 11.469 1.229 -9.484 1 95.38 240 ALA B O 1
ATOM 6814 N N . ASP B 1 241 ? 11.695 3.162 -10.516 1 94.94 241 ASP B N 1
ATOM 6815 C CA . ASP B 1 241 ? 13.047 3.414 -10.039 1 94.94 241 ASP B CA 1
ATOM 6816 C C . ASP B 1 241 ? 13.055 4.457 -8.922 1 94.94 241 ASP B C 1
ATOM 6818 O O . ASP B 1 241 ? 12 4.797 -8.383 1 94.94 241 ASP B O 1
ATOM 6822 N N . ILE B 1 242 ? 14.18 4.953 -8.516 1 95.69 242 ILE B N 1
ATOM 6823 C CA . ILE B 1 242 ? 14.312 5.879 -7.398 1 95.69 242 ILE B CA 1
ATOM 6824 C C . ILE B 1 242 ? 13.586 7.18 -7.719 1 95.69 242 ILE B C 1
ATOM 6826 O O . ILE B 1 242 ? 12.922 7.762 -6.852 1 95.69 242 ILE B O 1
ATOM 6830 N N . ASP B 1 243 ? 13.727 7.66 -8.945 1 97.38 243 ASP B N 1
ATOM 6831 C CA . ASP B 1 243 ? 13.008 8.867 -9.352 1 97.38 243 ASP B CA 1
ATOM 6832 C C . ASP B 1 243 ? 11.5 8.648 -9.312 1 97.38 243 ASP B C 1
ATOM 6834 O O . ASP B 1 243 ? 10.742 9.57 -9.008 1 97.38 243 ASP B O 1
ATOM 6838 N N . SER B 1 244 ? 11.086 7.422 -9.656 1 98.25 244 SER B N 1
ATOM 6839 C CA . SER B 1 244 ? 9.664 7.105 -9.555 1 98.25 244 SER B CA 1
ATOM 6840 C C . SER B 1 244 ? 9.172 7.234 -8.117 1 98.25 244 SER B C 1
ATOM 6842 O O . SER B 1 244 ? 8.07 7.73 -7.875 1 98.25 244 SER B O 1
ATOM 6844 N N . ILE B 1 245 ? 9.977 6.781 -7.176 1 98.62 245 ILE B N 1
ATOM 6845 C CA . ILE B 1 245 ? 9.656 6.895 -5.758 1 98.62 245 ILE B CA 1
ATOM 6846 C C . ILE B 1 245 ? 9.477 8.367 -5.383 1 98.62 245 ILE B C 1
ATOM 6848 O O . ILE B 1 245 ? 8.477 8.742 -4.77 1 98.62 245 ILE B O 1
ATOM 6852 N N . ARG B 1 246 ? 10.438 9.148 -5.777 1 98.62 246 ARG B N 1
ATOM 6853 C CA . ARG B 1 246 ? 10.414 10.578 -5.48 1 98.62 246 ARG B CA 1
ATOM 6854 C C . ARG B 1 246 ? 9.195 11.25 -6.117 1 98.62 246 ARG B C 1
ATOM 6856 O O . ARG B 1 246 ? 8.523 12.062 -5.48 1 98.62 246 ARG B O 1
ATOM 6863 N N . ALA B 1 247 ? 8.953 10.906 -7.34 1 98.56 247 ALA B N 1
ATOM 6864 C CA . ALA B 1 247 ? 7.844 11.492 -8.078 1 98.56 247 ALA B CA 1
ATOM 6865 C C . ALA B 1 247 ? 6.512 11.203 -7.398 1 98.56 247 ALA B C 1
ATOM 6867 O O . ALA B 1 247 ? 5.691 12.102 -7.211 1 98.56 247 ALA B O 1
ATOM 6868 N N . MET B 1 248 ? 6.312 9.945 -7.035 1 98.56 248 MET B N 1
ATOM 6869 C CA . MET B 1 248 ? 5.055 9.57 -6.402 1 98.56 248 MET B CA 1
ATOM 6870 C C . MET B 1 248 ? 4.918 10.211 -5.027 1 98.56 248 MET B C 1
ATOM 6872 O O . MET B 1 248 ? 3.82 10.602 -4.625 1 98.56 248 MET B O 1
ATOM 6876 N N . ALA B 1 249 ? 5.988 10.328 -4.281 1 98.75 249 ALA B N 1
ATOM 6877 C CA . ALA B 1 249 ? 5.961 11 -2.986 1 98.75 249 ALA B CA 1
ATOM 6878 C C . ALA B 1 249 ? 5.555 12.461 -3.133 1 98.75 249 ALA B C 1
ATOM 6880 O O . ALA B 1 249 ? 4.691 12.953 -2.402 1 98.75 249 ALA B O 1
ATOM 6881 N N . MET B 1 250 ? 6.172 13.133 -4.078 1 98.5 250 MET B N 1
ATOM 6882 C CA . MET B 1 250 ? 5.863 14.547 -4.293 1 98.5 250 MET B CA 1
ATOM 6883 C C . MET B 1 250 ? 4.438 14.719 -4.805 1 98.5 250 MET B C 1
ATOM 6885 O O . MET B 1 250 ? 3.746 15.664 -4.426 1 98.5 250 MET B O 1
ATOM 6889 N N . MET B 1 251 ? 4.059 13.797 -5.668 1 98 251 MET B N 1
ATOM 6890 C CA . MET B 1 251 ? 2.676 13.828 -6.141 1 98 251 MET B CA 1
ATOM 6891 C C . MET B 1 251 ? 1.699 13.688 -4.977 1 98 251 MET B C 1
ATOM 6893 O O . MET B 1 251 ? 0.64 14.312 -4.969 1 98 251 MET B O 1
ATOM 6897 N N . SER B 1 252 ? 2.047 12.844 -4.055 1 98.31 252 SER B N 1
ATOM 6898 C CA . SER B 1 252 ? 1.216 12.664 -2.867 1 98.31 252 SER B CA 1
ATOM 6899 C C . SER B 1 252 ? 1.065 13.969 -2.094 1 98.31 252 SER B C 1
ATOM 6901 O O . SER B 1 252 ? -0.041 14.328 -1.69 1 98.31 252 SER B O 1
ATOM 6903 N N . ILE B 1 253 ? 2.137 14.664 -1.924 1 98.12 253 ILE B N 1
ATOM 6904 C CA . ILE B 1 253 ? 2.123 15.938 -1.209 1 98.12 253 ILE B CA 1
ATOM 6905 C C . ILE B 1 253 ? 1.27 16.938 -1.971 1 98.12 253 ILE B C 1
ATOM 6907 O O . ILE B 1 253 ? 0.427 17.625 -1.38 1 98.12 253 ILE B O 1
ATOM 6911 N N . ALA B 1 254 ? 1.497 17 -3.293 1 97.06 254 ALA B N 1
ATOM 6912 C CA . ALA B 1 254 ? 0.776 17.969 -4.129 1 97.06 254 ALA B CA 1
ATOM 6913 C C . ALA B 1 254 ? -0.724 17.688 -4.113 1 97.06 254 ALA B C 1
ATOM 6915 O O . ALA B 1 254 ? -1.532 18.609 -3.977 1 97.06 254 ALA B O 1
ATOM 6916 N N . MET B 1 255 ? -1.092 16.438 -4.234 1 96.12 255 MET B N 1
ATOM 6917 C CA . MET B 1 255 ? -2.504 16.062 -4.297 1 96.12 255 MET B CA 1
ATOM 6918 C C . MET B 1 255 ? -3.191 16.312 -2.959 1 96.12 255 MET B C 1
ATOM 6920 O O . MET B 1 255 ? -4.355 16.719 -2.92 1 96.12 255 MET B O 1
ATOM 6924 N N . GLU B 1 256 ? -2.52 16.031 -1.891 1 96.44 256 GLU B N 1
ATOM 6925 C CA . GLU B 1 256 ? -3.098 16.328 -0.583 1 96.44 256 GLU B CA 1
ATOM 6926 C C . GLU B 1 256 ? -3.406 17.812 -0.438 1 96.44 256 GLU B C 1
ATOM 6928 O O . GLU B 1 256 ? -4.469 18.188 0.06 1 96.44 256 GLU B O 1
ATOM 6933 N N . ASN B 1 257 ? -2.439 18.547 -0.878 1 95.44 257 ASN B N 1
ATOM 6934 C CA . ASN B 1 257 ? -2.617 20 -0.763 1 95.44 257 ASN B CA 1
ATOM 6935 C C . ASN B 1 257 ? -3.758 20.5 -1.649 1 95.44 257 ASN B C 1
ATOM 6937 O O . ASN B 1 257 ? -4.383 21.516 -1.351 1 95.44 257 ASN B O 1
ATOM 6941 N N . LEU B 1 258 ? -4.004 19.797 -2.695 1 92.5 258 LEU B N 1
ATOM 6942 C CA . LEU B 1 258 ? -5.109 20.125 -3.586 1 92.5 258 LEU B CA 1
ATOM 6943 C C . LEU B 1 258 ? -6.414 19.516 -3.084 1 92.5 258 LEU B C 1
ATOM 6945 O O . LEU B 1 258 ? -7.418 19.516 -3.799 1 92.5 258 LEU B O 1
ATOM 6949 N N . CYS B 1 259 ? -6.422 18.953 -1.944 1 93.44 259 CYS B N 1
ATOM 6950 C CA . CYS B 1 259 ? -7.59 18.406 -1.264 1 93.44 259 CYS B CA 1
ATOM 6951 C C . CYS B 1 259 ? -8.086 17.141 -1.963 1 93.44 259 CYS B C 1
ATOM 6953 O O . CYS B 1 259 ? -9.289 16.875 -1.996 1 93.44 259 CYS B O 1
ATOM 6955 N N . SER B 1 260 ? -7.23 16.453 -2.635 1 93.75 260 SER B N 1
ATOM 6956 C CA . SER B 1 260 ? -7.508 15.125 -3.17 1 93.75 260 SER B CA 1
ATOM 6957 C C . SER B 1 260 ? -6.906 14.039 -2.287 1 93.75 260 SER B C 1
ATOM 6959 O O . SER B 1 260 ? -5.875 13.453 -2.629 1 93.75 260 SER B O 1
ATOM 6961 N N . ARG B 1 261 ? -7.633 13.758 -1.315 1 94.25 261 ARG B N 1
ATOM 6962 C CA . ARG B 1 261 ? -7.141 12.898 -0.24 1 94.25 261 ARG B CA 1
ATOM 6963 C C . ARG B 1 261 ? -6.887 11.484 -0.741 1 94.25 261 ARG B C 1
ATOM 6965 O O . ARG B 1 261 ? -5.852 10.883 -0.431 1 94.25 261 ARG B O 1
ATOM 6972 N N . VAL B 1 262 ? -7.781 10.969 -1.507 1 95.25 262 VAL B N 1
ATOM 6973 C CA . VAL B 1 262 ? -7.688 9.578 -1.947 1 95.25 262 VAL B CA 1
ATOM 6974 C C . VAL B 1 262 ? -6.52 9.422 -2.916 1 95.25 262 VAL B C 1
ATOM 6976 O O . VAL B 1 262 ? -5.699 8.508 -2.77 1 95.25 262 VAL B O 1
ATOM 6979 N N . SER B 1 263 ? -6.418 10.344 -3.898 1 94.75 263 SER B N 1
ATOM 6980 C CA . SER B 1 263 ? -5.301 10.289 -4.832 1 94.75 263 SER B CA 1
ATOM 6981 C C . SER B 1 263 ? -3.965 10.414 -4.105 1 94.75 263 SER B C 1
ATOM 6983 O O . SER B 1 263 ? -2.998 9.734 -4.449 1 94.75 263 SER B O 1
ATOM 6985 N N . SER B 1 264 ? -3.941 11.344 -3.17 1 97.31 264 SER B N 1
ATOM 6986 C CA . SER B 1 264 ? -2.732 11.5 -2.365 1 97.31 264 SER B CA 1
ATOM 6987 C C . SER B 1 264 ? -2.338 10.188 -1.703 1 97.31 264 SER B C 1
ATOM 6989 O O . SER B 1 264 ? -1.174 9.781 -1.758 1 97.31 264 SER B O 1
ATOM 6991 N N . TYR B 1 265 ? -3.295 9.523 -1.102 1 97.88 265 TYR B N 1
ATOM 6992 C CA . TYR B 1 265 ? -3.092 8.258 -0.416 1 97.88 265 TYR B CA 1
ATOM 6993 C C . TYR B 1 265 ? -2.596 7.188 -1.384 1 97.88 265 TYR B C 1
ATOM 6995 O O . TYR B 1 265 ? -1.703 6.402 -1.049 1 97.88 265 TYR B O 1
ATOM 7003 N N . LEU B 1 266 ? -3.15 7.113 -2.551 1 98.12 266 LEU B N 1
ATOM 7004 C CA . LEU B 1 266 ? -2.785 6.117 -3.555 1 98.12 266 LEU B CA 1
ATOM 7005 C C . LEU B 1 266 ? -1.352 6.328 -4.031 1 98.12 266 LEU B C 1
ATOM 7007 O O . LEU B 1 266 ? -0.584 5.367 -4.141 1 98.12 266 LEU B O 1
ATOM 7011 N N . TYR B 1 267 ? -0.973 7.543 -4.289 1 98.19 267 TYR B N 1
ATOM 7012 C CA . TYR B 1 267 ? 0.383 7.812 -4.754 1 98.19 267 TYR B CA 1
ATOM 7013 C C . TYR B 1 267 ? 1.4 7.539 -3.654 1 98.19 267 TYR B C 1
ATOM 7015 O O . TYR B 1 267 ? 2.523 7.109 -3.932 1 98.19 267 TYR B O 1
ATOM 7023 N N . MET B 1 268 ? 1.003 7.805 -2.441 1 98.38 268 MET B N 1
ATOM 7024 C CA . MET B 1 268 ? 1.893 7.465 -1.336 1 98.38 268 MET B CA 1
ATOM 7025 C C . MET B 1 268 ? 2.133 5.957 -1.277 1 98.38 268 MET B C 1
ATOM 7027 O O . MET B 1 268 ? 3.262 5.512 -1.072 1 98.38 268 MET B O 1
ATOM 7031 N N . GLY B 1 269 ? 1.107 5.234 -1.403 1 97.81 269 GLY B N 1
ATOM 7032 C CA . GLY B 1 269 ? 1.25 3.787 -1.434 1 97.81 269 GLY B CA 1
ATOM 7033 C C . GLY B 1 269 ? 2.168 3.301 -2.539 1 97.81 269 GLY B C 1
ATOM 7034 O O . GLY B 1 269 ? 3.012 2.428 -2.316 1 97.81 269 GLY B O 1
ATOM 7035 N N . ALA B 1 270 ? 1.988 3.867 -3.723 1 98.31 270 ALA B N 1
ATOM 7036 C CA . ALA B 1 270 ? 2.84 3.5 -4.852 1 98.31 270 ALA B CA 1
ATOM 7037 C C . ALA B 1 270 ? 4.305 3.799 -4.551 1 98.31 270 ALA B C 1
ATOM 7039 O O . ALA B 1 270 ? 5.188 2.994 -4.867 1 98.31 270 ALA B O 1
ATOM 7040 N N . SER B 1 271 ? 4.516 4.938 -3.959 1 98.62 271 SER B N 1
ATOM 7041 C CA . SER B 1 271 ? 5.883 5.316 -3.609 1 98.62 271 SER B CA 1
ATOM 7042 C C . SER B 1 271 ? 6.512 4.305 -2.66 1 98.62 271 SER B C 1
ATOM 7044 O O . SER B 1 271 ? 7.641 3.855 -2.883 1 98.62 271 SER B O 1
ATOM 7046 N N . VAL B 1 272 ? 5.82 3.93 -1.672 1 98 272 VAL B N 1
ATOM 7047 C CA . VAL B 1 272 ? 6.32 3 -0.663 1 98 272 VAL B CA 1
ATOM 7048 C C . VAL B 1 272 ? 6.535 1.625 -1.289 1 98 272 VAL B C 1
ATOM 7050 O O . VAL B 1 272 ? 7.543 0.967 -1.023 1 98 272 VAL B O 1
ATOM 7053 N N . GLN B 1 273 ? 5.645 1.159 -2.086 1 97.81 273 GLN B N 1
ATOM 7054 C CA . GLN B 1 273 ? 5.773 -0.148 -2.721 1 97.81 273 GLN B CA 1
ATOM 7055 C C . GLN B 1 273 ? 6.977 -0.187 -3.656 1 97.81 273 GLN B C 1
ATOM 7057 O O . GLN B 1 273 ? 7.672 -1.202 -3.74 1 97.81 273 GLN B O 1
ATOM 7062 N N . MET B 1 274 ? 7.145 0.901 -4.406 1 98.06 274 MET B N 1
ATOM 7063 C CA . MET B 1 274 ? 8.336 0.968 -5.242 1 98.06 274 MET B CA 1
ATOM 7064 C C . MET B 1 274 ? 9.602 0.887 -4.395 1 98.06 274 MET B C 1
ATOM 7066 O O . MET B 1 274 ? 10.586 0.262 -4.793 1 98.06 274 MET B O 1
ATOM 7070 N N . ALA B 1 275 ? 9.562 1.553 -3.25 1 97.44 275 ALA B N 1
ATOM 7071 C CA . ALA B 1 275 ? 10.703 1.484 -2.336 1 97.44 275 ALA B CA 1
ATOM 7072 C C . ALA B 1 275 ? 10.922 0.058 -1.84 1 97.44 275 ALA B C 1
ATOM 7074 O O . ALA B 1 275 ? 12.062 -0.396 -1.721 1 97.44 275 ALA B O 1
ATOM 7075 N N . PHE B 1 276 ? 9.852 -0.683 -1.54 1 95.31 276 PHE B N 1
ATOM 7076 C CA . PHE B 1 276 ? 9.953 -2.09 -1.169 1 95.31 276 PHE B CA 1
ATOM 7077 C C . PHE B 1 276 ? 10.617 -2.895 -2.281 1 95.31 276 PHE B C 1
ATOM 7079 O O . PHE B 1 276 ? 11.477 -3.742 -2.016 1 95.31 276 PHE B O 1
ATOM 7086 N N . SER B 1 277 ? 10.188 -2.59 -3.506 1 95.19 277 SER B N 1
ATOM 7087 C CA . SER B 1 277 ? 10.688 -3.355 -4.645 1 95.19 277 SER B CA 1
ATOM 7088 C C . SER B 1 277 ? 12.18 -3.129 -4.855 1 95.19 277 SER B C 1
ATOM 7090 O O . SER B 1 277 ? 12.875 -3.998 -5.387 1 95.19 277 SER B O 1
ATOM 7092 N N . LEU B 1 278 ? 12.641 -1.973 -4.441 1 94.38 278 LEU B N 1
ATOM 7093 C CA . LEU B 1 278 ? 14.062 -1.669 -4.605 1 94.38 278 LEU B CA 1
ATOM 7094 C C . LEU B 1 278 ? 14.852 -2.088 -3.373 1 94.38 278 LEU B C 1
ATOM 7096 O O . LEU B 1 278 ? 16.078 -2.006 -3.363 1 94.38 278 LEU B O 1
ATOM 7100 N N . GLY B 1 279 ? 14.203 -2.52 -2.322 1 92.88 279 GLY B N 1
ATOM 7101 C CA . GLY B 1 279 ? 14.852 -3.047 -1.135 1 92.88 279 GLY B CA 1
ATOM 7102 C C . GLY B 1 279 ? 15.32 -1.966 -0.182 1 92.88 279 GLY B C 1
ATOM 7103 O O . GLY B 1 279 ? 16.234 -2.191 0.625 1 92.88 279 GLY B O 1
ATOM 7104 N N . LEU B 1 280 ? 14.695 -0.779 -0.228 1 94.56 280 LEU B N 1
ATOM 7105 C CA . LEU B 1 280 ? 15.141 0.319 0.624 1 94.56 280 LEU B CA 1
ATOM 7106 C C . LEU B 1 280 ? 14.859 0.015 2.092 1 94.56 280 LEU B C 1
ATOM 7108 O O . LEU B 1 280 ? 15.586 0.481 2.975 1 94.56 280 LEU B O 1
ATOM 7112 N N . HIS B 1 281 ? 13.883 -0.789 2.404 1 91.94 281 HIS B N 1
ATOM 7113 C CA . HIS B 1 281 ? 13.508 -1.112 3.777 1 91.94 281 HIS B CA 1
ATOM 7114 C C . HIS B 1 281 ? 14.492 -2.094 4.402 1 91.94 281 HIS B C 1
ATOM 7116 O O . HIS B 1 281 ? 14.5 -2.279 5.621 1 91.94 281 HIS B O 1
ATOM 7122 N N . ARG B 1 282 ? 15.328 -2.697 3.562 1 89.44 282 ARG B N 1
ATOM 7123 C CA . ARG B 1 282 ? 16.312 -3.662 4.039 1 89.44 282 ARG B CA 1
ATOM 7124 C C . ARG B 1 282 ? 17.734 -3.152 3.807 1 89.44 282 ARG B C 1
ATOM 7126 O O . ARG B 1 282 ? 18.703 -3.9 3.971 1 89.44 282 ARG B O 1
ATOM 7133 N N . ASP B 1 283 ? 17.828 -1.984 3.434 1 88.25 283 ASP B N 1
ATOM 7134 C CA . ASP B 1 283 ? 19.109 -1.341 3.166 1 88.25 283 ASP B CA 1
ATOM 7135 C C . ASP B 1 283 ? 19.922 -2.135 2.145 1 88.25 283 ASP B C 1
ATOM 7137 O O . ASP B 1 283 ? 21.125 -2.326 2.314 1 88.25 283 ASP B O 1
ATOM 7141 N N . GLN B 1 284 ? 19.188 -2.689 1.203 1 82.38 284 GLN B N 1
ATOM 7142 C CA . GLN B 1 284 ? 19.844 -3.492 0.182 1 82.38 284 GLN B CA 1
ATOM 7143 C C . GLN B 1 284 ? 20.25 -2.633 -1.012 1 82.38 284 GLN B C 1
ATOM 7145 O O . GLN B 1 284 ? 19.516 -1.728 -1.412 1 82.38 284 GLN B O 1
ATOM 7150 N N . LEU B 1 285 ? 21.547 -2.664 -1.329 1 76.12 285 LEU B N 1
ATOM 7151 C CA . LEU B 1 285 ? 22.047 -1.965 -2.506 1 76.12 285 LEU B CA 1
ATOM 7152 C C . LEU B 1 285 ? 22.766 -2.928 -3.443 1 76.12 285 LEU B C 1
ATOM 7154 O O . LEU B 1 285 ? 23.391 -3.887 -2.988 1 76.12 285 LEU B O 1
ATOM 7158 N N . ALA B 1 286 ? 22.5 -2.623 -4.668 1 64.94 286 ALA B N 1
ATOM 7159 C CA . ALA B 1 286 ? 23.219 -3.426 -5.656 1 64.94 286 ALA B CA 1
ATOM 7160 C C . ALA B 1 286 ? 24.734 -3.297 -5.473 1 64.94 286 ALA B C 1
ATOM 7162 O O . ALA B 1 286 ? 25.219 -2.342 -4.859 1 64.94 286 ALA B O 1
ATOM 7163 N N . GLU B 1 287 ? 25.359 -4.254 -5.781 1 63.78 287 GLU B N 1
ATOM 7164 C CA . GLU B 1 287 ? 26.812 -4.332 -5.641 1 63.78 287 GLU B CA 1
ATOM 7165 C C . GLU B 1 287 ? 27.484 -3.074 -6.176 1 63.78 287 GLU B C 1
ATOM 7167 O O . GLU B 1 287 ? 28.516 -2.637 -5.645 1 63.78 287 GLU B O 1
ATOM 7172 N N . SER B 1 288 ? 26.844 -2.508 -7.098 1 63.5 288 SER B N 1
ATOM 7173 C CA . SER B 1 288 ? 27.453 -1.347 -7.734 1 63.5 288 SER B CA 1
ATOM 7174 C C . SER B 1 288 ? 27.125 -0.064 -6.977 1 63.5 288 SER B C 1
ATOM 7176 O O . SER B 1 288 ? 27.672 1.001 -7.289 1 63.5 288 SER B O 1
ATOM 7178 N N . GLY B 1 289 ? 26.438 -0.32 -5.957 1 71.31 289 GLY B N 1
ATOM 7179 C CA . GLY B 1 289 ? 26.031 0.893 -5.266 1 71.31 289 GLY B CA 1
ATOM 7180 C C . GLY B 1 289 ? 27.109 1.475 -4.387 1 71.31 289 GLY B C 1
ATOM 7181 O O . GLY B 1 289 ? 27.906 0.734 -3.805 1 71.31 289 GLY B O 1
ATOM 7182 N N . ASN B 1 290 ? 27.281 2.797 -4.484 1 83.5 290 ASN B N 1
ATOM 7183 C CA . ASN B 1 290 ? 28.25 3.5 -3.668 1 83.5 290 ASN B CA 1
ATOM 7184 C C . ASN B 1 290 ? 27.656 3.965 -2.346 1 83.5 290 ASN B C 1
ATOM 7186 O O . ASN B 1 290 ? 26.453 3.857 -2.135 1 83.5 290 ASN B O 1
ATOM 7190 N N . ALA B 1 291 ? 28.516 4.312 -1.509 1 85.31 291 ALA B N 1
ATOM 7191 C CA . ALA B 1 291 ? 28.141 4.715 -0.156 1 85.31 291 ALA B CA 1
ATOM 7192 C C . ALA B 1 291 ? 27.203 5.918 -0.183 1 85.31 291 ALA B C 1
ATOM 7194 O O . ALA B 1 291 ? 26.266 5.996 0.615 1 85.31 291 ALA B O 1
ATOM 7195 N N . MET B 1 292 ? 27.469 6.723 -1.082 1 89.38 292 MET B N 1
ATOM 7196 C CA . MET B 1 292 ? 26.641 7.918 -1.196 1 89.38 292 MET B CA 1
ATOM 7197 C C . MET B 1 292 ? 25.219 7.562 -1.604 1 89.38 292 MET B C 1
ATOM 7199 O O . MET B 1 292 ? 24.25 8.109 -1.06 1 89.38 292 MET B O 1
ATOM 7203 N N . GLU B 1 293 ? 25.125 6.68 -2.498 1 90.81 293 GLU B N 1
ATOM 7204 C CA . GLU B 1 293 ? 23.812 6.223 -2.943 1 90.81 293 GLU B CA 1
ATOM 7205 C C . GLU B 1 293 ? 23.062 5.527 -1.816 1 90.81 293 GLU B C 1
ATOM 7207 O O . GLU B 1 293 ? 21.844 5.68 -1.688 1 90.81 293 GLU B O 1
ATOM 7212 N N . ARG B 1 294 ? 23.766 4.836 -1.066 1 92.75 294 ARG B N 1
ATOM 7213 C CA . ARG B 1 294 ? 23.172 4.133 0.064 1 92.75 294 ARG B CA 1
ATOM 7214 C C . ARG B 1 294 ? 22.594 5.117 1.076 1 92.75 294 ARG B C 1
ATOM 7216 O O . ARG B 1 294 ? 21.484 4.926 1.569 1 92.75 294 ARG B O 1
ATOM 7223 N N . GLU B 1 295 ? 23.391 6.105 1.372 1 94.12 295 GLU B N 1
ATOM 7224 C CA . GLU B 1 295 ? 22.938 7.113 2.324 1 94.12 295 GLU B CA 1
ATOM 7225 C C . GLU B 1 295 ? 21.719 7.875 1.783 1 94.12 295 GLU B C 1
ATOM 7227 O O . GLU B 1 295 ? 20.812 8.234 2.541 1 94.12 295 GLU B O 1
ATOM 7232 N N . GLN B 1 296 ? 21.734 8.094 0.547 1 94.69 296 GLN B N 1
ATOM 7233 C CA . GLN B 1 296 ? 20.594 8.742 -0.076 1 94.69 296 GLN B CA 1
ATOM 7234 C C . GLN B 1 296 ? 19.344 7.879 0.039 1 94.69 296 GLN B C 1
ATOM 7236 O O . GLN B 1 296 ? 18.266 8.383 0.369 1 94.69 296 GLN B O 1
ATOM 7241 N N . ASN B 1 297 ? 19.531 6.594 -0.264 1 95.62 297 ASN B N 1
ATOM 7242 C CA . ASN B 1 297 ? 18.406 5.668 -0.192 1 95.62 297 ASN B CA 1
ATOM 7243 C C . ASN B 1 297 ? 17.859 5.566 1.227 1 95.62 297 ASN B C 1
ATOM 7245 O O . ASN B 1 297 ? 16.641 5.473 1.419 1 95.62 297 ASN B O 1
ATOM 7249 N N . ARG B 1 298 ? 18.75 5.578 2.16 1 96.38 298 ARG B N 1
ATOM 7250 C CA . ARG B 1 298 ? 18.312 5.555 3.553 1 96.38 298 ARG B CA 1
ATOM 7251 C C . ARG B 1 298 ? 17.469 6.777 3.887 1 96.38 298 ARG B C 1
ATOM 7253 O O . ARG B 1 298 ? 16.438 6.66 4.539 1 96.38 298 ARG B O 1
ATOM 7260 N N . ARG B 1 299 ? 17.875 7.875 3.488 1 96.94 299 ARG B N 1
ATOM 7261 C CA . ARG B 1 299 ? 17.156 9.109 3.77 1 96.94 299 ARG B CA 1
ATOM 7262 C C . ARG B 1 299 ? 15.789 9.109 3.092 1 96.94 299 ARG B C 1
ATOM 7264 O O . ARG B 1 299 ? 14.797 9.555 3.678 1 96.94 299 ARG B O 1
ATOM 7271 N N . ILE B 1 300 ? 15.805 8.656 1.87 1 97.69 300 ILE B N 1
ATOM 7272 C CA . ILE B 1 300 ? 14.547 8.578 1.146 1 97.69 300 ILE B CA 1
ATOM 7273 C C . ILE B 1 300 ? 13.586 7.648 1.888 1 97.69 300 ILE B C 1
ATOM 7275 O O . ILE B 1 300 ? 12.406 7.977 2.068 1 97.69 300 ILE B O 1
ATOM 7279 N N . TRP B 1 301 ? 14.07 6.504 2.338 1 97.5 301 TRP B N 1
ATOM 7280 C CA . TRP B 1 301 ? 13.227 5.543 3.043 1 97.5 301 TRP B CA 1
ATOM 7281 C C . TRP B 1 301 ? 12.578 6.184 4.27 1 97.5 301 TRP B C 1
ATOM 7283 O O . TRP B 1 301 ? 11.367 6.086 4.461 1 97.5 301 TRP B O 1
ATOM 7293 N N . TRP B 1 302 ? 13.344 6.848 5.02 1 97.56 302 TRP B N 1
ATOM 7294 C CA . TRP B 1 302 ? 12.82 7.395 6.27 1 97.56 302 TRP B CA 1
ATOM 7295 C C . TRP B 1 302 ? 11.922 8.594 6.004 1 97.56 302 TRP B C 1
ATOM 7297 O O . TRP B 1 302 ? 10.984 8.859 6.766 1 97.56 302 TRP B O 1
ATOM 7307 N N . THR B 1 303 ? 12.195 9.312 4.949 1 98.31 303 THR B N 1
ATOM 7308 C CA . THR B 1 303 ? 11.258 10.359 4.535 1 98.31 303 THR B CA 1
ATOM 7309 C C . THR B 1 303 ? 9.906 9.758 4.176 1 98.31 303 THR B C 1
ATOM 7311 O O . THR B 1 303 ? 8.859 10.289 4.562 1 98.31 303 THR B O 1
ATOM 7314 N N . LEU B 1 304 ? 9.961 8.625 3.467 1 98.31 304 LEU B N 1
ATOM 7315 C CA . LEU B 1 304 ? 8.727 7.949 3.098 1 98.31 304 LEU B CA 1
ATOM 7316 C C . LEU B 1 304 ? 7.988 7.449 4.336 1 98.31 304 LEU B C 1
ATOM 7318 O O . LEU B 1 304 ? 6.762 7.52 4.406 1 98.31 304 LEU B O 1
ATOM 7322 N N . PHE B 1 305 ? 8.742 6.953 5.262 1 97.06 305 PHE B N 1
ATOM 7323 C CA . PHE B 1 305 ? 8.172 6.473 6.512 1 97.06 305 PHE B CA 1
ATOM 7324 C C . PHE B 1 305 ? 7.383 7.574 7.203 1 97.06 305 PHE B C 1
ATOM 7326 O O . PHE B 1 305 ? 6.258 7.352 7.656 1 97.06 305 PHE B O 1
ATOM 7333 N N . GLN B 1 306 ? 7.895 8.727 7.219 1 97.62 306 GLN B N 1
ATOM 7334 C CA . GLN B 1 306 ? 7.254 9.867 7.867 1 97.62 306 GLN B CA 1
ATOM 7335 C C . GLN B 1 306 ? 6.07 10.375 7.051 1 97.62 306 GLN B C 1
ATOM 7337 O O . GLN B 1 306 ? 5.004 10.648 7.598 1 97.62 306 GLN B O 1
ATOM 7342 N N . LEU B 1 307 ? 6.34 10.531 5.812 1 98.31 307 LEU B N 1
ATOM 7343 C CA . LEU B 1 307 ? 5.305 11.055 4.93 1 98.31 307 LEU B CA 1
ATOM 7344 C C . LEU B 1 307 ? 4.094 10.125 4.902 1 98.31 307 LEU B C 1
ATOM 7346 O O . LEU B 1 307 ? 2.953 10.594 4.844 1 98.31 307 LEU B O 1
ATOM 7350 N N . ASP B 1 308 ? 4.332 8.852 4.875 1 97.31 308 ASP B N 1
ATOM 7351 C CA . ASP B 1 308 ? 3.252 7.867 4.926 1 97.31 308 ASP B CA 1
ATOM 7352 C C . ASP B 1 308 ? 2.367 8.086 6.152 1 97.31 308 ASP B C 1
ATOM 7354 O O . ASP B 1 308 ? 1.139 8.055 6.047 1 97.31 308 ASP B O 1
ATOM 7358 N N . GLN B 1 309 ? 2.939 8.32 7.258 1 96.19 309 GLN B N 1
ATOM 7359 C CA . GLN B 1 309 ? 2.203 8.57 8.492 1 96.19 309 GLN B CA 1
ATOM 7360 C C . GLN B 1 309 ? 1.404 9.867 8.398 1 96.19 309 GLN B C 1
ATOM 7362 O O . GLN B 1 309 ? 0.245 9.922 8.82 1 96.19 309 GLN B O 1
ATOM 7367 N N . ASP B 1 310 ? 2.008 10.852 7.883 1 97.44 310 ASP B N 1
ATOM 7368 C CA . ASP B 1 310 ? 1.357 12.156 7.797 1 97.44 310 ASP B CA 1
ATOM 7369 C C . ASP B 1 310 ? 0.126 12.102 6.898 1 97.44 310 ASP B C 1
ATOM 7371 O O . ASP B 1 310 ? -0.953 12.555 7.281 1 97.44 310 ASP B O 1
ATOM 7375 N N . ILE B 1 311 ? 0.352 11.523 5.75 1 97.69 311 ILE B N 1
ATOM 7376 C CA . ILE B 1 311 ? -0.722 11.445 4.766 1 97.69 311 ILE B CA 1
ATOM 7377 C C . ILE B 1 311 ? -1.852 10.57 5.305 1 97.69 311 ILE B C 1
ATOM 7379 O O . ILE B 1 311 ? -3.027 10.93 5.203 1 97.69 311 ILE B O 1
ATOM 7383 N N . SER B 1 312 ? -1.492 9.453 5.887 1 95 312 SER B N 1
ATOM 7384 C CA . SER B 1 312 ? -2.477 8.516 6.414 1 95 312 SER B CA 1
ATOM 7385 C C . SER B 1 312 ? -3.227 9.117 7.602 1 95 312 SER B C 1
ATOM 7387 O O . SER B 1 312 ? -4.445 8.953 7.719 1 95 312 SER B O 1
ATOM 7389 N N . SER B 1 313 ? -2.555 9.789 8.43 1 94.88 313 SER B N 1
ATOM 7390 C CA . SER B 1 313 ? -3.168 10.383 9.617 1 94.88 313 SER B CA 1
ATOM 7391 C C . SER B 1 313 ? -4.145 11.492 9.234 1 94.88 313 SER B C 1
ATOM 7393 O O . SER B 1 313 ? -5.234 11.586 9.805 1 94.88 313 SER B O 1
ATOM 7395 N N . ARG B 1 314 ? -3.74 12.305 8.312 1 95.81 314 ARG B N 1
ATOM 7396 C CA . ARG B 1 314 ? -4.613 13.406 7.914 1 95.81 314 ARG B CA 1
ATOM 7397 C C . ARG B 1 314 ? -5.816 12.891 7.129 1 95.81 314 ARG B C 1
ATOM 7399 O O . ARG B 1 314 ? -6.926 13.414 7.273 1 95.81 314 ARG B O 1
ATOM 7406 N N . GLY B 1 315 ? -5.613 11.852 6.398 1 94.62 315 GLY B N 1
ATOM 7407 C CA . GLY B 1 315 ? -6.688 11.305 5.578 1 94.62 315 GLY B CA 1
ATOM 7408 C C . GLY B 1 315 ? -7.527 10.273 6.305 1 94.62 315 GLY B C 1
ATOM 7409 O O . GLY B 1 315 ? -8.617 9.922 5.848 1 94.62 315 GLY B O 1
ATOM 7410 N N . GLY B 1 316 ? -7.078 9.805 7.457 1 93.75 316 GLY B N 1
ATOM 7411 C CA . GLY B 1 316 ? -7.789 8.789 8.211 1 93.75 316 GLY B CA 1
ATOM 7412 C C . GLY B 1 316 ? -7.684 7.406 7.602 1 93.75 316 GLY B C 1
ATOM 7413 O O . GLY B 1 316 ? -8.617 6.609 7.691 1 93.75 316 GLY B O 1
ATOM 7414 N N . SER B 1 317 ? -6.676 7.172 6.871 1 93.38 317 SER B N 1
ATOM 7415 C CA . SER B 1 317 ? -6.449 5.883 6.23 1 93.38 317 SER B CA 1
ATOM 7416 C C . SER B 1 317 ? -5.336 5.105 6.93 1 93.38 317 SER B C 1
ATOM 7418 O O . SER B 1 317 ? -4.516 5.691 7.637 1 93.38 317 SER B O 1
ATOM 7420 N N . PRO B 1 318 ? -5.285 3.76 6.781 1 91.44 318 PRO B N 1
ATOM 7421 C CA . PRO B 1 318 ? -4.168 2.996 7.34 1 91.44 318 PRO B CA 1
ATOM 7422 C C . PRO B 1 318 ? -2.836 3.318 6.664 1 91.44 318 PRO B C 1
ATOM 7424 O O . PRO B 1 318 ? -2.811 3.656 5.477 1 91.44 318 PRO B O 1
ATOM 7427 N N . THR B 1 319 ? -1.779 3.178 7.398 1 92.88 319 THR B N 1
ATOM 7428 C CA . THR B 1 319 ? -0.453 3.361 6.82 1 92.88 319 THR B CA 1
ATOM 7429 C C . THR B 1 319 ? -0.08 2.174 5.938 1 92.88 319 THR B C 1
ATOM 7431 O O . THR B 1 319 ? -0.569 1.061 6.145 1 92.88 319 THR B O 1
ATOM 7434 N N . VAL B 1 320 ? 0.763 2.416 5.012 1 92.38 320 VAL B N 1
ATOM 7435 C CA . VAL B 1 320 ? 1.251 1.363 4.129 1 92.38 320 VAL B CA 1
ATOM 7436 C C . VAL B 1 320 ? 2.428 0.642 4.785 1 92.38 320 VAL B C 1
ATOM 7438 O O . VAL B 1 320 ? 2.557 -0.579 4.672 1 92.38 320 VAL B O 1
ATOM 7441 N N . VAL B 1 321 ? 3.24 1.417 5.465 1 90.56 321 VAL B N 1
ATOM 7442 C CA . VAL B 1 321 ? 4.395 0.834 6.145 1 90.56 321 VAL B CA 1
ATOM 7443 C C . VAL B 1 321 ? 4.012 0.451 7.574 1 90.56 321 VAL B C 1
ATOM 7445 O O . VAL B 1 321 ? 3.496 1.278 8.328 1 90.56 321 VAL B O 1
ATOM 7448 N N . ASP B 1 322 ? 4.262 -0.763 7.867 1 78.75 322 ASP B N 1
ATOM 7449 C CA . ASP B 1 322 ? 4.145 -1.219 9.25 1 78.75 322 ASP B CA 1
ATOM 7450 C C . ASP B 1 322 ? 5.414 -1.946 9.695 1 78.75 322 ASP B C 1
ATOM 7452 O O . ASP B 1 322 ? 5.66 -3.08 9.281 1 78.75 322 ASP B O 1
ATOM 7456 N N . GLU B 1 323 ? 6.148 -1.312 10.508 1 72.44 323 GLU B N 1
ATOM 7457 C CA . GLU B 1 323 ? 7.453 -1.829 10.914 1 72.44 323 GLU B CA 1
ATOM 7458 C C . GLU B 1 323 ? 7.309 -3.115 11.727 1 72.44 323 GLU B C 1
ATOM 7460 O O . GLU B 1 323 ? 8.266 -3.879 11.859 1 72.44 323 GLU B O 1
ATOM 7465 N N . ARG B 1 324 ? 6.246 -3.311 12.227 1 64.06 324 ARG B N 1
ATOM 7466 C CA . ARG B 1 324 ? 6.051 -4.508 13.039 1 64.06 324 ARG B CA 1
ATOM 7467 C C . ARG B 1 324 ? 5.977 -5.754 12.164 1 64.06 324 ARG B C 1
ATOM 7469 O O . ARG B 1 324 ? 6.402 -6.836 12.578 1 64.06 324 ARG B O 1
ATOM 7476 N N . PHE B 1 325 ? 5.512 -5.484 11 1 62.94 325 PHE B N 1
ATOM 7477 C CA . PHE B 1 325 ? 5.293 -6.629 10.133 1 62.94 325 PHE B CA 1
ATOM 7478 C C . PHE B 1 325 ? 6.387 -6.73 9.078 1 62.94 325 PHE B C 1
ATOM 7480 O O . PHE B 1 325 ? 6.785 -7.832 8.688 1 62.94 325 PHE B O 1
ATOM 7487 N N . THR B 1 326 ? 6.695 -5.504 8.656 1 72 326 THR B N 1
ATOM 7488 C CA . THR B 1 326 ? 7.785 -5.48 7.688 1 72 326 THR B CA 1
ATOM 7489 C C . THR B 1 326 ? 9.133 -5.332 8.391 1 72 326 THR B C 1
ATOM 7491 O O . THR B 1 326 ? 9.32 -4.414 9.195 1 72 326 THR B O 1
ATOM 7494 N N . LYS B 1 327 ? 9.867 -6.309 8.352 1 73.69 327 LYS B N 1
ATOM 7495 C CA . LYS B 1 327 ? 11.195 -6.203 8.953 1 73.69 327 LYS B CA 1
ATOM 7496 C C . LYS B 1 327 ? 12.008 -5.082 8.312 1 73.69 327 LYS B C 1
ATOM 7498 O O . LYS B 1 327 ? 12.531 -5.246 7.207 1 73.69 327 LYS B O 1
ATOM 7503 N N . VAL B 1 328 ? 11.961 -3.896 8.969 1 82 328 VAL B N 1
ATOM 7504 C CA . VAL B 1 328 ? 12.773 -2.773 8.5 1 82 328 VAL B CA 1
ATOM 7505 C C . VAL B 1 328 ? 14.141 -2.812 9.172 1 82 328 VAL B C 1
ATOM 7507 O O . VAL B 1 328 ? 14.242 -2.77 10.398 1 82 328 VAL B O 1
ATOM 7510 N N . THR B 1 329 ? 15.133 -2.973 8.398 1 81.75 329 THR B N 1
ATOM 7511 C CA . THR B 1 329 ? 16.484 -3.059 8.938 1 81.75 329 THR B CA 1
ATOM 7512 C C . THR B 1 329 ? 17.328 -1.868 8.492 1 81.75 329 THR B C 1
ATOM 7514 O O . THR B 1 329 ? 18.531 -1.831 8.727 1 81.75 329 THR B O 1
ATOM 7517 N N . THR B 1 330 ? 16.703 -0.919 7.898 1 90.75 330 THR B N 1
ATOM 7518 C CA . THR B 1 330 ? 17.422 0.236 7.371 1 90.75 330 THR B CA 1
ATOM 7519 C C . THR B 1 330 ? 17.891 1.143 8.5 1 90.75 330 THR B C 1
ATOM 7521 O O . THR B 1 330 ? 17.078 1.663 9.266 1 90.75 330 THR B O 1
ATOM 7524 N N . PRO B 1 331 ? 19.094 1.347 8.586 1 92.38 331 PRO B N 1
ATOM 7525 C CA . PRO B 1 331 ? 19.594 2.266 9.609 1 92.38 331 PRO B CA 1
ATOM 7526 C C . PRO B 1 331 ? 19.312 3.73 9.273 1 92.38 331 PRO B C 1
ATOM 7528 O O . PRO B 1 331 ? 18.953 4.047 8.141 1 92.38 331 PRO B O 1
ATOM 7531 N N . MET B 1 332 ? 19.531 4.551 10.273 1 94.62 332 MET B N 1
ATOM 7532 C CA . MET B 1 332 ? 19.453 5.992 10.031 1 94.62 332 MET B CA 1
ATOM 7533 C C . MET B 1 332 ? 20.594 6.453 9.133 1 94.62 332 MET B C 1
ATOM 7535 O O . MET B 1 332 ? 21.719 5.953 9.242 1 94.62 332 MET B O 1
ATOM 7539 N N . PRO B 1 333 ? 20.281 7.367 8.281 1 94.44 333 PRO B N 1
ATOM 7540 C CA . PRO B 1 333 ? 21.344 7.848 7.398 1 94.44 333 PRO B CA 1
ATOM 7541 C C . PRO B 1 333 ? 22.453 8.578 8.156 1 94.44 333 PRO B C 1
ATOM 7543 O O . PRO B 1 333 ? 22.188 9.297 9.117 1 94.44 333 PRO B O 1
ATOM 7546 N N . SER B 1 334 ? 23.672 8.391 7.645 1 92.69 334 SER B N 1
ATOM 7547 C CA . SER B 1 334 ? 24.812 9.086 8.219 1 92.69 334 SER B CA 1
ATOM 7548 C C . SER B 1 334 ? 24.844 10.547 7.777 1 92.69 334 SER B C 1
ATOM 7550 O O . SER B 1 334 ? 24.891 10.844 6.582 1 92.69 334 SER B O 1
ATOM 7552 N N . GLU B 1 335 ? 24.938 11.398 8.656 1 92.38 335 GLU B N 1
ATOM 7553 C CA . GLU B 1 335 ? 24.984 12.828 8.328 1 92.38 335 GLU B CA 1
ATOM 7554 C C . GLU B 1 335 ? 26.422 13.281 8.039 1 92.38 335 GLU B C 1
ATOM 7556 O O . GLU B 1 335 ? 26.625 14.352 7.469 1 92.38 335 GLU B O 1
ATOM 7561 N N . GLN B 1 336 ? 27.344 12.414 8.344 1 89.19 336 GLN B N 1
ATOM 7562 C CA . GLN B 1 336 ? 28.734 12.688 8.023 1 89.19 336 GLN B CA 1
ATOM 7563 C C . GLN B 1 336 ? 29.031 12.438 6.551 1 89.19 336 GLN B C 1
ATOM 7565 O O . GLN B 1 336 ? 29.781 13.188 5.922 1 89.19 336 GLN B O 1
ATOM 7570 N N . ILE B 1 337 ? 28.406 11.477 6.074 1 88.62 337 ILE B N 1
ATOM 7571 C CA . ILE B 1 337 ? 28.625 11.086 4.684 1 88.62 337 ILE B CA 1
ATOM 7572 C C . ILE B 1 337 ? 27.766 11.953 3.766 1 88.62 337 ILE B C 1
ATOM 7574 O O . ILE B 1 337 ? 28.234 12.406 2.715 1 88.62 337 ILE B O 1
ATOM 7578 N N . LEU B 1 338 ? 26.516 12.164 4.191 1 89.81 338 LEU B N 1
ATOM 7579 C CA . LEU B 1 338 ? 25.578 12.953 3.398 1 89.81 338 LEU B CA 1
ATOM 7580 C C . LEU B 1 338 ? 24.922 14.031 4.25 1 89.81 338 LEU B C 1
ATOM 7582 O O . LEU B 1 338 ? 24.047 13.727 5.066 1 89.81 338 LEU B O 1
ATOM 7586 N N . TYR B 1 339 ? 25.344 15.156 3.934 1 88.38 339 TYR B N 1
ATOM 7587 C CA . TYR B 1 339 ? 24.781 16.312 4.641 1 88.38 339 TYR B CA 1
ATOM 7588 C C . TYR B 1 339 ? 23.328 16.547 4.238 1 88.38 339 TYR B C 1
ATOM 7590 O O . TYR B 1 339 ? 22.984 16.422 3.061 1 88.38 339 TYR B O 1
ATOM 7598 N N . PRO B 1 340 ? 22.438 16.812 5.254 1 88 340 PRO B N 1
ATOM 7599 C CA . PRO B 1 340 ? 21.016 16.938 4.957 1 88 340 PRO B CA 1
ATOM 7600 C C . PRO B 1 340 ? 20.703 18.141 4.062 1 88 340 PRO B C 1
ATOM 7602 O O . PRO B 1 340 ? 19.672 18.172 3.398 1 88 340 PRO B O 1
ATOM 7605 N N . GLY B 1 341 ? 21.547 19.125 4.035 1 85.25 341 GLY B N 1
ATOM 7606 C CA . GLY B 1 341 ? 21.312 20.281 3.195 1 85.25 341 GLY B CA 1
ATOM 7607 C C . GLY B 1 341 ? 21.219 21.578 3.982 1 85.25 341 GLY B C 1
ATOM 7608 O O . GLY B 1 341 ? 21.359 21.578 5.207 1 85.25 341 GLY B O 1
ATOM 7609 N N . LEU B 1 342 ? 20.859 22.609 3.277 1 86.94 342 LEU B N 1
ATOM 7610 C CA . LEU B 1 342 ? 20.875 23.969 3.826 1 86.94 342 LEU B CA 1
ATOM 7611 C C . LEU B 1 342 ? 19.672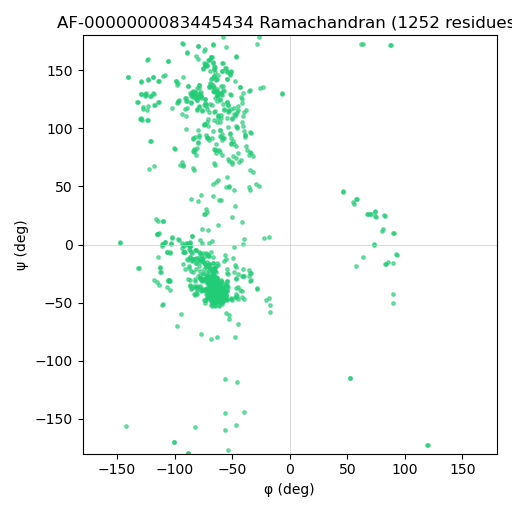 24.203 4.727 1 86.94 342 LEU B C 1
ATOM 7613 O O . LEU B 1 342 ? 19.75 24.969 5.688 1 86.94 342 LEU B O 1
ATOM 7617 N N . HIS B 1 343 ? 18.609 23.562 4.5 1 91.75 343 HIS B N 1
ATOM 7618 C CA . HIS B 1 343 ? 17.359 23.938 5.141 1 91.75 343 HIS B CA 1
ATOM 7619 C C . HIS B 1 343 ? 16.969 22.938 6.23 1 91.75 343 HIS B C 1
ATOM 7621 O O . HIS B 1 343 ? 16 23.156 6.953 1 91.75 343 HIS B O 1
ATOM 7627 N N . THR B 1 344 ? 17.672 21.828 6.391 1 93.19 344 THR B N 1
ATOM 7628 C CA . THR B 1 344 ? 17.359 20.812 7.379 1 93.19 344 THR B CA 1
ATOM 7629 C C . THR B 1 344 ? 18.484 20.656 8.391 1 93.19 344 THR B C 1
ATOM 7631 O O . THR B 1 344 ? 19.609 20.328 8.023 1 93.19 344 THR B O 1
ATOM 7634 N N . PRO B 1 345 ? 18.188 20.875 9.609 1 94.12 345 PRO B N 1
ATOM 7635 C CA . PRO B 1 345 ? 19.234 20.75 10.633 1 94.12 345 PRO B CA 1
ATOM 7636 C C . PRO B 1 345 ? 19.703 19.312 10.82 1 94.12 345 PRO B C 1
ATOM 7638 O O . PRO B 1 345 ? 18.969 18.375 10.484 1 94.12 345 PRO B O 1
ATOM 7641 N N . LEU B 1 346 ? 20.891 19.219 11.43 1 93.81 346 LEU B N 1
ATOM 7642 C CA . LEU B 1 346 ? 21.406 17.906 11.797 1 93.81 346 LEU B CA 1
ATOM 7643 C C . LEU B 1 346 ? 20.5 17.234 12.82 1 93.81 346 LEU B C 1
ATOM 7645 O O . LEU B 1 346 ? 19.875 17.906 13.641 1 93.81 346 LEU B O 1
ATOM 7649 N N . SER B 1 347 ? 20.344 15.945 12.695 1 95.12 347 SER B N 1
ATOM 7650 C CA . SER B 1 347 ? 19.625 15.078 13.625 1 95.12 347 SER B CA 1
ATOM 7651 C C . SER B 1 347 ? 18.109 15.281 13.508 1 95.12 347 SER B C 1
ATOM 7653 O O . SER B 1 347 ? 17.344 14.719 14.297 1 95.12 347 SER B O 1
ATOM 7655 N N . TRP B 1 348 ? 17.719 16.156 12.633 1 96.94 348 TRP B N 1
ATOM 7656 C CA . TRP B 1 348 ? 16.297 16.438 12.484 1 96.94 348 TRP B CA 1
ATOM 7657 C C . TRP B 1 348 ? 15.539 15.164 12.109 1 96.94 348 TRP B C 1
ATOM 7659 O O . TRP B 1 348 ? 14.523 14.836 12.727 1 96.94 348 TRP B O 1
ATOM 7669 N N . MET B 1 349 ? 16.016 14.414 11.133 1 96.62 349 MET B N 1
ATOM 7670 C CA . MET B 1 349 ? 15.328 13.227 10.625 1 96.62 349 MET B CA 1
ATOM 7671 C C . MET B 1 349 ? 15.227 12.156 11.711 1 96.62 349 MET B C 1
ATOM 7673 O O . MET B 1 349 ? 14.156 11.586 11.922 1 96.62 349 MET B O 1
ATOM 7677 N N . ALA B 1 350 ? 16.297 11.875 12.328 1 96.38 350 ALA B N 1
ATOM 7678 C CA . ALA B 1 350 ? 16.297 10.867 13.383 1 96.38 350 ALA B CA 1
ATOM 7679 C C . ALA B 1 350 ? 15.32 11.227 14.492 1 96.38 350 ALA B C 1
ATOM 7681 O O . ALA B 1 350 ? 14.594 10.359 14.992 1 96.38 350 ALA B O 1
ATOM 7682 N N . THR B 1 351 ? 15.289 12.477 14.867 1 97.38 351 THR B N 1
ATOM 7683 C CA . THR B 1 351 ? 14.398 12.953 15.922 1 97.38 351 THR B CA 1
ATOM 7684 C C . THR B 1 351 ? 12.945 12.875 15.477 1 97.38 351 THR B C 1
ATOM 7686 O O . THR B 1 351 ? 12.078 12.438 16.234 1 97.38 351 THR B O 1
ATOM 7689 N N . SER B 1 352 ? 12.719 13.289 14.289 1 97.69 352 SER B N 1
ATOM 7690 C CA . SER B 1 352 ? 11.367 13.273 13.75 1 97.69 352 SER B CA 1
ATOM 7691 C C . SER B 1 352 ? 10.852 11.852 13.594 1 97.69 352 SER B C 1
ATOM 7693 O O . SER B 1 352 ? 9.68 11.578 13.867 1 97.69 352 SER B O 1
ATOM 7695 N N . VAL B 1 353 ? 11.688 10.938 13.125 1 97.06 353 VAL B N 1
ATOM 7696 C CA . VAL B 1 353 ? 11.312 9.547 12.922 1 97.06 353 VAL B CA 1
ATOM 7697 C C . VAL B 1 353 ? 10.953 8.906 14.258 1 97.06 353 VAL B C 1
ATOM 7699 O O . VAL B 1 353 ? 10 8.125 14.352 1 97.06 353 VAL B O 1
ATOM 7702 N N . SER B 1 354 ? 11.672 9.219 15.266 1 96.94 354 SER B N 1
ATOM 7703 C CA . SER B 1 354 ? 11.375 8.672 16.594 1 96.94 354 SER B CA 1
ATOM 7704 C C . SER B 1 354 ? 10.008 9.133 17.078 1 96.94 354 SER B C 1
ATOM 7706 O O . SER B 1 354 ? 9.289 8.367 17.719 1 96.94 354 SER B O 1
ATOM 7708 N N . LEU B 1 355 ? 9.695 10.344 16.859 1 97.81 355 LEU B N 1
ATOM 7709 C CA . LEU B 1 355 ? 8.375 10.844 17.219 1 97.81 355 LEU B CA 1
ATOM 7710 C C . LEU B 1 355 ? 7.293 10.164 16.391 1 97.81 355 LEU B C 1
ATOM 7712 O O . LEU B 1 355 ? 6.211 9.867 16.906 1 97.81 355 LEU B O 1
ATOM 7716 N N . CYS B 1 356 ? 7.625 10 15.117 1 96.25 356 CYS B N 1
ATOM 7717 C CA . CYS B 1 356 ? 6.691 9.328 14.219 1 96.25 356 CYS B CA 1
ATOM 7718 C C . CYS B 1 356 ? 6.34 7.941 14.742 1 96.25 356 CYS B C 1
ATOM 7720 O O . CYS B 1 356 ? 5.18 7.527 14.68 1 96.25 356 CYS B O 1
ATOM 7722 N N . ARG B 1 357 ? 7.273 7.207 15.25 1 94.56 357 ARG B N 1
ATOM 7723 C CA . ARG B 1 357 ? 7.043 5.887 15.828 1 94.56 357 ARG B CA 1
ATOM 7724 C C . ARG B 1 357 ? 6.129 5.973 17.047 1 94.56 357 ARG B C 1
ATOM 7726 O O . ARG B 1 357 ? 5.242 5.137 17.219 1 94.56 357 ARG B O 1
ATOM 7733 N N . LEU B 1 358 ? 6.367 6.969 17.844 1 95.19 358 LEU B N 1
ATOM 7734 C CA . LEU B 1 358 ? 5.523 7.168 19.016 1 95.19 358 LEU B CA 1
ATOM 7735 C C . LEU B 1 358 ? 4.086 7.473 18.609 1 95.19 358 LEU B C 1
ATOM 7737 O O . LEU B 1 358 ? 3.143 6.969 19.219 1 95.19 358 LEU B O 1
ATOM 7741 N N . LYS B 1 359 ? 3.971 8.328 17.672 1 95.94 359 LYS B N 1
ATOM 7742 C CA . LYS B 1 359 ? 2.643 8.664 17.172 1 95.94 359 LYS B CA 1
ATOM 7743 C C . LYS B 1 359 ? 1.908 7.43 16.672 1 95.94 359 LYS B C 1
ATOM 7745 O O . LYS B 1 359 ? 0.713 7.262 16.922 1 95.94 359 LYS B O 1
ATOM 7750 N N . ARG B 1 360 ? 2.607 6.609 15.906 1 92.31 360 ARG B N 1
ATOM 7751 C CA . ARG B 1 360 ? 2.014 5.379 15.398 1 92.31 360 ARG B CA 1
ATOM 7752 C C . ARG B 1 360 ? 1.553 4.48 16.547 1 92.31 360 ARG B C 1
ATOM 7754 O O . ARG B 1 360 ? 0.494 3.855 16.453 1 92.31 360 ARG B O 1
ATOM 7761 N N . GLU B 1 361 ? 2.291 4.418 17.562 1 90 361 GLU B N 1
ATOM 7762 C CA . GLU B 1 361 ? 1.931 3.621 18.734 1 90 361 GLU B CA 1
ATOM 7763 C C . GLU B 1 361 ? 0.678 4.172 19.406 1 90 361 GLU B C 1
ATOM 7765 O O . GLU B 1 361 ? -0.176 3.404 19.859 1 90 361 GLU B O 1
ATOM 7770 N N . ILE B 1 362 ? 0.64 5.398 19.484 1 92.06 362 ILE B N 1
ATOM 7771 C CA . ILE B 1 362 ? -0.515 6.047 20.094 1 92.06 362 ILE B CA 1
ATOM 7772 C C . ILE B 1 362 ? -1.769 5.75 19.281 1 92.06 362 ILE B C 1
ATOM 7774 O O . ILE B 1 362 ? -2.814 5.406 19.828 1 92.06 362 ILE B O 1
ATOM 7778 N N . ILE B 1 363 ? -1.695 5.895 17.969 1 90.69 363 ILE B N 1
ATOM 7779 C CA . ILE B 1 363 ? -2.834 5.645 17.094 1 90.69 363 ILE B CA 1
ATOM 7780 C C . ILE B 1 363 ? -3.297 4.195 17.25 1 90.69 363 ILE B C 1
ATOM 7782 O O . ILE B 1 363 ? -4.496 3.928 17.359 1 90.69 363 ILE B O 1
ATOM 7786 N N . GLN B 1 364 ? -2.359 3.312 17.328 1 84.56 364 GLN B N 1
ATOM 7787 C CA . GLN B 1 364 ? -2.695 1.898 17.453 1 84.56 364 GLN B CA 1
ATOM 7788 C C . GLN B 1 364 ? -3.334 1.613 18.812 1 84.56 364 GLN B C 1
ATOM 7790 O O . GLN B 1 364 ? -4.309 0.861 18.906 1 84.56 364 GLN B O 1
ATOM 7795 N N . SER B 1 365 ? -2.863 2.225 19.875 1 83.25 365 SER B N 1
ATOM 7796 C CA . SER B 1 365 ? -3.287 1.907 21.234 1 83.25 365 SER B CA 1
ATOM 7797 C C . SER B 1 365 ? -4.59 2.619 21.594 1 83.25 365 SER B C 1
ATOM 7799 O O . SER B 1 365 ? -5.418 2.078 22.328 1 83.25 365 SER B O 1
ATOM 7801 N N . VAL B 1 366 ? -4.742 3.746 20.984 1 85.44 366 VAL B N 1
ATOM 7802 C CA . VAL B 1 366 ? -5.855 4.578 21.422 1 85.44 366 VAL B CA 1
ATOM 7803 C C . VAL B 1 366 ? -6.988 4.52 20.406 1 85.44 366 VAL B C 1
ATOM 7805 O O . VAL B 1 366 ? -8.164 4.574 20.781 1 85.44 366 VAL B O 1
ATOM 7808 N N . TYR B 1 367 ? -6.672 4.328 19.125 1 84.75 367 TYR B N 1
ATOM 7809 C CA . TYR B 1 367 ? -7.703 4.516 18.109 1 84.75 367 TYR B CA 1
ATOM 7810 C C . TYR B 1 367 ? -8.023 3.203 17.406 1 84.75 367 TYR B C 1
ATOM 7812 O O . TYR B 1 367 ? -9.078 3.07 16.781 1 84.75 367 TYR B O 1
ATOM 7820 N N . MET B 1 368 ? -7.18 2.145 17.141 1 72.25 368 MET B N 1
ATOM 7821 C CA . MET B 1 368 ? -7.43 0.946 16.344 1 72.25 368 MET B CA 1
ATOM 7822 C C . MET B 1 368 ? -7.805 -0.231 17.234 1 72.25 368 MET B C 1
ATOM 7824 O O . MET B 1 368 ? -8.586 -1.095 16.844 1 72.25 368 MET B O 1
ATOM 7828 N N . GLU B 1 369 ? -6.91 -0.912 18.109 1 54.5 369 GLU B N 1
ATOM 7829 C CA . GLU B 1 369 ? -6.844 -2.25 18.688 1 54.5 369 GLU B CA 1
ATOM 7830 C C . GLU B 1 369 ? -8.188 -2.66 19.281 1 54.5 369 GLU B C 1
ATOM 7832 O O . GLU B 1 369 ? -8.641 -3.791 19.094 1 54.5 369 GLU B O 1
ATOM 7837 N N . ARG B 1 370 ? -8.852 -2.359 20.516 1 48.09 370 ARG B N 1
ATOM 7838 C CA . ARG B 1 370 ? -8.891 -3.246 21.672 1 48.09 370 ARG B CA 1
ATOM 7839 C C . ARG B 1 370 ? -10.102 -4.168 21.625 1 48.09 370 ARG B C 1
ATOM 7841 O O . ARG B 1 370 ? -11.188 -3.746 21.234 1 48.09 370 ARG B O 1
ATOM 7848 N N . SER B 1 371 ? -9.797 -5.324 21.188 1 43.06 371 SER B N 1
ATOM 7849 C CA . SER B 1 371 ? -10.875 -6.211 21.609 1 43.06 371 SER B CA 1
ATOM 7850 C C . SER B 1 371 ? -11.695 -5.582 22.719 1 43.06 371 SER B C 1
ATOM 7852 O O . SER B 1 371 ? -12.891 -5.871 22.875 1 43.06 371 SER B O 1
ATOM 7854 N N . ALA B 1 372 ? -10.922 -5.262 23.828 1 38.94 372 ALA B N 1
ATOM 7855 C CA . ALA B 1 372 ? -11.578 -4.758 25.031 1 38.94 372 ALA B CA 1
ATOM 7856 C C . ALA B 1 372 ? -11.922 -3.279 24.875 1 38.94 372 ALA B C 1
ATOM 7858 O O . ALA B 1 372 ? -11.078 -2.475 24.469 1 38.94 372 ALA B O 1
ATOM 7859 N N . ASN B 1 373 ? -12.969 -2.859 24.469 1 47.25 373 ASN B N 1
ATOM 7860 C CA . ASN B 1 373 ? -13.703 -1.602 24.375 1 47.25 373 ASN B CA 1
ATOM 7861 C C . ASN B 1 373 ? -13.141 -0.554 25.328 1 47.25 373 ASN B C 1
ATOM 7863 O O . ASN B 1 373 ? -13.844 0.392 25.703 1 47.25 373 ASN B O 1
ATOM 7867 N N . SER B 1 374 ? -11.945 -0.878 26.047 1 54.88 374 SER B N 1
ATOM 7868 C CA . SER B 1 374 ? -11.578 0.072 27.094 1 54.88 374 SER B CA 1
ATOM 7869 C C . SER B 1 374 ? -10.164 0.61 26.875 1 54.88 374 SER B C 1
ATOM 7871 O O . SER B 1 374 ? -9.266 -0.133 26.469 1 54.88 374 SER B O 1
ATOM 7873 N N . ILE B 1 375 ? -10.07 1.941 26.625 1 66.31 375 ILE B N 1
ATOM 7874 C CA . ILE B 1 375 ? -8.758 2.578 26.656 1 66.31 375 ILE B CA 1
ATOM 7875 C C . ILE B 1 375 ? -8.273 2.68 28.109 1 66.31 375 ILE B C 1
ATOM 7877 O O . ILE B 1 375 ? -8.969 3.225 28.969 1 66.31 375 ILE B O 1
ATOM 7881 N N . SER B 1 376 ? -7.16 2.049 28.406 1 70.31 376 SER B N 1
ATOM 7882 C CA . SER B 1 376 ? -6.613 2.059 29.766 1 70.31 376 SER B CA 1
ATOM 7883 C C . SER B 1 376 ? -5.914 3.377 30.078 1 70.31 376 SER B C 1
ATOM 7885 O O . SER B 1 376 ? -5.207 3.922 29.219 1 70.31 376 SER B O 1
ATOM 7887 N N . PHE B 1 377 ? -6.258 3.938 31.234 1 75.94 377 PHE B N 1
ATOM 7888 C CA . PHE B 1 377 ? -5.582 5.141 31.703 1 75.94 377 PHE B CA 1
ATOM 7889 C C . PHE B 1 377 ? -4.07 4.934 31.75 1 75.94 377 PHE B C 1
ATOM 7891 O O . PHE B 1 377 ? -3.305 5.859 31.469 1 75.94 377 PHE B O 1
ATOM 7898 N N . SER B 1 378 ? -3.719 3.732 32 1 77 378 SER B N 1
ATOM 7899 C CA . SER B 1 378 ? -2.295 3.422 32.062 1 77 378 SER B CA 1
ATOM 7900 C C . SER B 1 378 ? -1.637 3.557 30.703 1 77 378 SER B C 1
ATOM 7902 O O . SER B 1 378 ? -0.509 4.043 30.594 1 77 378 SER B O 1
ATOM 7904 N N . THR B 1 379 ? -2.363 3.186 29.766 1 84.62 379 THR B N 1
ATOM 7905 C CA . THR B 1 379 ? -1.832 3.271 28.406 1 84.62 379 THR B CA 1
ATOM 7906 C C . THR B 1 379 ? -1.665 4.73 27.984 1 84.62 379 THR B C 1
ATOM 7908 O O . THR B 1 379 ? -0.638 5.102 27.406 1 84.62 379 THR B O 1
ATOM 7911 N N . VAL B 1 380 ? -2.648 5.531 28.312 1 88.12 380 VAL B N 1
ATOM 7912 C CA . VAL B 1 380 ? -2.619 6.945 27.953 1 88.12 380 VAL B CA 1
ATOM 7913 C C . VAL B 1 380 ? -1.523 7.66 28.734 1 88.12 380 VAL B C 1
ATOM 7915 O O . VAL B 1 380 ? -0.763 8.453 28.172 1 88.12 380 VAL B O 1
ATOM 7918 N N . SER B 1 381 ? -1.43 7.344 29.969 1 86.44 381 SER B N 1
ATOM 7919 C CA . SER B 1 381 ? -0.421 7.965 30.812 1 86.44 381 SER B CA 1
ATOM 7920 C C . SER B 1 381 ? 0.988 7.586 30.375 1 86.44 381 SER B C 1
ATOM 7922 O O . SER B 1 381 ? 1.893 8.422 30.375 1 86.44 381 SER B O 1
ATOM 7924 N N . ASN B 1 382 ? 1.083 6.336 30.078 1 89.38 382 ASN B N 1
ATOM 7925 C CA . ASN B 1 382 ? 2.387 5.891 29.594 1 89.38 382 ASN B CA 1
ATOM 7926 C C . ASN B 1 382 ? 2.773 6.594 28.297 1 89.38 382 ASN B C 1
ATOM 7928 O O . ASN B 1 382 ? 3.934 6.969 28.109 1 89.38 382 ASN B O 1
ATOM 7932 N N . SER B 1 383 ? 1.817 6.75 27.422 1 93.25 383 SER B N 1
ATOM 7933 C CA . SER B 1 383 ? 2.078 7.445 26.172 1 93.25 383 SER B CA 1
ATOM 7934 C C . SER B 1 383 ? 2.463 8.898 26.422 1 93.25 383 SER B C 1
ATOM 7936 O O . SER B 1 383 ? 3.342 9.438 25.734 1 93.25 383 SER B O 1
ATOM 7938 N N . LEU B 1 384 ? 1.866 9.516 27.359 1 92.88 384 LEU B N 1
ATOM 7939 C CA . LEU B 1 384 ? 2.182 10.898 27.703 1 92.88 384 LEU B CA 1
ATOM 7940 C C . LEU B 1 384 ? 3.594 11.008 28.266 1 92.88 384 LEU B C 1
ATOM 7942 O O . LEU B 1 384 ? 4.328 11.938 27.938 1 92.88 384 LEU B O 1
ATOM 7946 N N . LEU B 1 385 ? 3.912 10.055 29.047 1 91.31 385 LEU B N 1
ATOM 7947 C CA . LEU B 1 385 ? 5.25 10.047 29.625 1 91.31 385 LEU B CA 1
ATOM 7948 C C . LEU B 1 385 ? 6.312 9.875 28.547 1 91.31 385 LEU B C 1
ATOM 7950 O O . LEU B 1 385 ? 7.355 10.523 28.594 1 91.31 385 LEU B O 1
ATOM 7954 N N . LEU B 1 386 ? 6 8.992 27.703 1 94.75 386 LEU B N 1
ATOM 7955 C CA . LEU B 1 386 ? 6.938 8.758 26.609 1 94.75 386 LEU B CA 1
ATOM 7956 C C . LEU B 1 386 ? 7.086 10 25.75 1 94.75 386 LEU B C 1
ATOM 7958 O O . LEU B 1 386 ? 8.188 10.312 25.281 1 94.75 386 LEU B O 1
ATOM 7962 N N . LEU B 1 387 ? 6.023 10.727 25.5 1 96.25 387 LEU B N 1
ATOM 7963 C CA . LEU B 1 387 ? 6.062 11.961 24.734 1 96.25 387 LEU B CA 1
ATOM 7964 C C . LEU B 1 387 ? 6.898 13.023 25.438 1 96.25 387 LEU B C 1
ATOM 7966 O O . LEU B 1 387 ? 7.727 13.688 24.828 1 96.25 387 LEU B O 1
ATOM 7970 N N . GLN B 1 388 ? 6.73 13.094 26.672 1 93.88 388 GLN B N 1
ATOM 7971 C CA . GLN B 1 388 ? 7.48 14.078 27.438 1 93.88 388 GLN B CA 1
ATOM 7972 C C . GLN B 1 388 ? 8.969 13.734 27.469 1 93.88 388 GLN B C 1
ATOM 7974 O O . GLN B 1 388 ? 9.82 14.625 27.391 1 93.88 388 GLN B O 1
ATOM 7979 N N . LYS B 1 389 ? 9.18 12.484 27.641 1 93.75 389 LYS B N 1
ATOM 7980 C CA . LYS B 1 389 ? 10.57 12.031 27.609 1 93.75 389 LYS B CA 1
ATOM 7981 C C . LYS B 1 389 ? 11.227 12.359 26.266 1 93.75 389 LYS B C 1
ATOM 7983 O O . LYS B 1 389 ? 12.367 12.828 26.234 1 93.75 389 LYS B O 1
ATOM 7988 N N . TRP B 1 390 ? 10.539 12.102 25.234 1 96.81 390 TRP B N 1
ATOM 7989 C CA . TRP B 1 390 ? 11.023 12.414 23.906 1 96.81 390 TRP B CA 1
ATOM 7990 C C . TRP B 1 390 ? 11.352 13.898 23.781 1 96.81 390 TRP B C 1
ATOM 7992 O O . TRP B 1 390 ? 12.398 14.266 23.234 1 96.81 390 TRP B O 1
ATOM 8002 N N . TYR B 1 391 ? 10.477 14.758 24.266 1 95.5 391 TYR B N 1
ATOM 8003 C CA . TYR B 1 391 ? 10.648 16.203 24.141 1 95.5 391 TYR B CA 1
ATOM 8004 C C . TYR B 1 391 ? 11.859 16.672 24.938 1 95.5 391 TYR B C 1
ATOM 8006 O O . TYR B 1 391 ? 12.602 17.547 24.5 1 95.5 391 TYR B O 1
ATOM 8014 N N . ARG B 1 392 ? 12.109 16 26.031 1 92.62 392 ARG B N 1
ATOM 8015 C CA . ARG B 1 392 ? 13.234 16.359 26.891 1 92.62 392 ARG B CA 1
ATOM 8016 C C . ARG B 1 392 ? 14.555 15.891 26.297 1 92.62 392 ARG B C 1
ATOM 8018 O O . ARG B 1 392 ? 15.586 16.531 26.484 1 92.62 392 ARG B O 1
ATOM 8025 N N . GLN B 1 393 ? 14.492 14.82 25.578 1 93.5 393 GLN B N 1
ATOM 8026 C CA . GLN B 1 393 ? 15.711 14.203 25.047 1 93.5 393 GLN B CA 1
ATOM 8027 C C . GLN B 1 393 ? 16.078 14.781 23.688 1 93.5 393 GLN B C 1
ATOM 8029 O O . GLN B 1 393 ? 17.094 14.414 23.109 1 93.5 393 GLN B O 1
ATOM 8034 N N . MET B 1 394 ? 15.281 15.688 23.266 1 95.12 394 MET B N 1
ATOM 8035 C CA . MET B 1 394 ? 15.562 16.312 21.969 1 95.12 394 MET B CA 1
ATOM 8036 C C . MET B 1 394 ? 16.938 16.984 21.984 1 95.12 394 MET B C 1
ATOM 8038 O O . MET B 1 394 ? 17.312 17.625 22.969 1 95.12 394 MET B O 1
ATOM 8042 N N . PRO B 1 395 ? 17.703 16.797 20.891 1 95.19 395 PRO B N 1
ATOM 8043 C CA . PRO B 1 395 ? 19.016 17.469 20.828 1 95.19 395 PRO B CA 1
ATOM 8044 C C . PRO B 1 395 ? 18.922 18.969 21.094 1 95.19 395 PRO B C 1
ATOM 8046 O O . PRO B 1 395 ? 17.969 19.625 20.656 1 95.19 395 PRO B O 1
ATOM 8049 N N . PRO B 1 396 ? 19.922 19.547 21.703 1 93.5 396 PRO B N 1
ATOM 8050 C CA . PRO B 1 396 ? 19.859 20.938 22.172 1 93.5 396 PRO B CA 1
ATOM 8051 C C . PRO B 1 396 ? 19.656 21.938 21.016 1 93.5 396 PRO B C 1
ATOM 8053 O O . PRO B 1 396 ? 18.922 22.922 21.172 1 93.5 396 PRO B O 1
ATOM 8056 N N . HIS B 1 397 ? 20.281 21.719 19.938 1 93.44 397 HIS B N 1
ATOM 8057 C CA . HIS B 1 397 ? 20.203 22.672 18.844 1 93.44 397 HIS B CA 1
ATOM 8058 C C . HIS B 1 397 ? 18.828 22.656 18.188 1 93.44 397 HIS B C 1
ATOM 8060 O O . HIS B 1 397 ? 18.5 23.531 17.375 1 93.44 397 HIS B O 1
ATOM 8066 N N . LEU B 1 398 ? 17.953 21.656 18.547 1 96.12 398 LEU B N 1
ATOM 8067 C CA . LEU B 1 398 ? 16.609 21.531 17.984 1 96.12 398 LEU B CA 1
ATOM 8068 C C . LEU B 1 398 ? 15.562 22.031 18.969 1 96.12 398 LEU B C 1
ATOM 8070 O O . LEU B 1 398 ? 14.367 22.062 18.656 1 96.12 398 LEU B O 1
ATOM 8074 N N . LYS B 1 399 ? 15.992 22.469 20.078 1 93 399 LYS B N 1
ATOM 8075 C CA . LYS B 1 399 ? 15.055 22.938 21.094 1 93 399 LYS B CA 1
ATOM 8076 C C . LYS B 1 399 ? 14.492 24.312 20.734 1 93 399 LYS B C 1
ATOM 8078 O O . LYS B 1 399 ? 15.164 25.109 20.078 1 93 399 LYS B O 1
ATOM 8083 N N . HIS B 1 400 ? 13.336 24.578 21.156 1 85.5 400 HIS B N 1
ATOM 8084 C CA . HIS B 1 400 ? 12.594 25.766 20.75 1 85.5 400 HIS B CA 1
ATOM 8085 C C . HIS B 1 400 ? 13.227 27.031 21.312 1 85.5 400 HIS B C 1
ATOM 8087 O O . HIS B 1 400 ? 13.141 28.094 20.703 1 85.5 400 HIS B O 1
ATOM 8093 N N . ASP B 1 401 ? 13.859 26.969 22.391 1 83.38 401 ASP B N 1
ATOM 8094 C CA . ASP B 1 401 ? 14.406 28.141 23.062 1 83.38 401 ASP B CA 1
ATOM 8095 C C . ASP B 1 401 ? 15.789 28.5 22.516 1 83.38 401 ASP B C 1
ATOM 8097 O O . ASP B 1 401 ? 16.328 29.562 22.844 1 83.38 401 ASP B O 1
ATOM 8101 N N . VAL B 1 402 ? 16.281 27.672 21.688 1 88.19 402 VAL B N 1
ATOM 8102 C CA . VAL B 1 402 ? 17.594 27.922 21.094 1 88.19 402 VAL B CA 1
ATOM 8103 C C . VAL B 1 402 ? 17.438 28.562 19.719 1 88.19 402 VAL B C 1
ATOM 8105 O O . VAL B 1 402 ? 16.703 28.047 18.875 1 88.19 402 VAL B O 1
ATOM 8108 N N . PRO B 1 403 ? 18.031 29.672 19.625 1 88.31 403 PRO B N 1
ATOM 8109 C CA . PRO B 1 403 ? 17.938 30.312 18.312 1 88.31 403 PRO B CA 1
ATOM 8110 C C . PRO B 1 403 ? 18.484 29.438 17.188 1 88.31 403 PRO B C 1
ATOM 8112 O O . PRO B 1 403 ? 19.562 28.844 17.344 1 88.31 403 PRO B O 1
ATOM 8115 N N . SER B 1 404 ? 17.766 29.344 16.172 1 89.5 404 SER B N 1
ATOM 8116 C CA . SER B 1 404 ? 18.156 28.562 14.992 1 89.5 404 SER B CA 1
ATOM 8117 C C . SER B 1 404 ? 18.484 29.484 13.82 1 89.5 404 SER B C 1
ATOM 8119 O O . SER B 1 404 ? 17.922 30.562 13.688 1 89.5 404 SER B O 1
ATOM 8121 N N . PRO B 1 405 ? 19.484 29.031 13.031 1 91.56 405 PRO B N 1
ATOM 8122 C CA . PRO B 1 405 ? 19.703 29.781 11.789 1 91.56 405 PRO B CA 1
ATOM 8123 C C . PRO B 1 405 ? 18.422 29.969 10.984 1 91.56 405 PRO B C 1
ATOM 8125 O O . PRO B 1 405 ? 17.547 29.109 10.992 1 91.56 405 PRO B O 1
ATOM 8128 N N . PRO B 1 406 ? 18.344 31.062 10.266 1 92 406 PRO B N 1
ATOM 8129 C CA . PRO B 1 406 ? 17.109 31.391 9.531 1 92 406 PRO B CA 1
ATOM 8130 C C . PRO B 1 406 ? 16.688 30.281 8.586 1 92 406 PRO B C 1
ATOM 8132 O O . PRO B 1 406 ? 15.484 30.016 8.43 1 92 406 PRO B O 1
ATOM 8135 N N . THR B 1 407 ? 17.578 29.609 8.023 1 92.88 407 THR B N 1
ATOM 8136 C CA . THR B 1 407 ? 17.266 28.578 7.043 1 92.88 407 THR B CA 1
ATOM 8137 C C . THR B 1 407 ? 16.688 27.328 7.723 1 92.88 407 THR B C 1
ATOM 8139 O O . THR B 1 407 ? 16.078 26.484 7.066 1 92.88 407 THR B O 1
ATOM 8142 N N . HIS B 1 408 ? 16.891 27.25 9.062 1 94.62 408 HIS B N 1
ATOM 8143 C CA . HIS B 1 408 ? 16.453 26.047 9.781 1 94.62 408 HIS B CA 1
ATOM 8144 C C . HIS B 1 408 ? 15.172 26.312 10.562 1 94.62 408 HIS B C 1
ATOM 8146 O O . HIS B 1 408 ? 14.578 25.391 11.117 1 94.62 408 HIS B O 1
ATOM 8152 N N . ARG B 1 409 ? 14.742 27.547 10.594 1 95.25 409 ARG B N 1
ATOM 8153 C CA . ARG B 1 409 ? 13.656 27.969 11.484 1 95.25 409 ARG B CA 1
ATOM 8154 C C . ARG B 1 409 ? 12.383 27.172 11.195 1 95.25 409 ARG B C 1
ATOM 8156 O O . ARG B 1 409 ? 11.711 26.703 12.125 1 95.25 409 ARG B O 1
ATOM 8163 N N . ARG B 1 410 ? 12.102 27 9.945 1 96.56 410 ARG B N 1
ATOM 8164 C CA . ARG B 1 410 ? 10.875 26.281 9.617 1 96.56 410 ARG B CA 1
ATOM 8165 C C . ARG B 1 410 ? 10.953 24.828 10.078 1 96.56 410 ARG B C 1
ATOM 8167 O O . ARG B 1 410 ? 10.023 24.328 10.711 1 96.56 410 ARG B O 1
ATOM 8174 N N . ALA B 1 411 ? 12.039 24.141 9.727 1 96.69 411 ALA B N 1
ATOM 8175 C CA . ALA B 1 411 ? 12.195 22.734 10.07 1 96.69 411 ALA B CA 1
ATOM 8176 C C . ALA B 1 411 ? 12.094 22.531 11.578 1 96.69 411 ALA B C 1
ATOM 8178 O O . ALA B 1 411 ? 11.445 21.594 12.039 1 96.69 411 ALA B O 1
ATOM 8179 N N . VAL B 1 412 ? 12.688 23.391 12.312 1 96.88 412 VAL B N 1
ATOM 8180 C CA . VAL B 1 412 ? 12.672 23.266 13.773 1 96.88 412 VAL B CA 1
ATOM 8181 C C . VAL B 1 412 ? 11.266 23.516 14.297 1 96.88 412 VAL B C 1
ATOM 8183 O O . VAL B 1 412 ? 10.773 22.781 15.156 1 96.88 412 VAL B O 1
ATOM 8186 N N . ALA B 1 413 ? 10.625 24.562 13.82 1 97.06 413 ALA B N 1
ATOM 8187 C CA . ALA B 1 413 ? 9.258 24.859 14.242 1 97.06 413 ALA B CA 1
ATOM 8188 C C . ALA B 1 413 ? 8.32 23.703 13.961 1 97.06 413 ALA B C 1
ATOM 8190 O O . ALA B 1 413 ? 7.496 23.344 14.812 1 97.06 413 ALA B O 1
ATOM 8191 N N . VAL B 1 414 ? 8.453 23.109 12.773 1 97.75 414 VAL B N 1
ATOM 8192 C CA . VAL B 1 414 ? 7.586 22 12.359 1 97.75 414 VAL B CA 1
ATOM 8193 C C . VAL B 1 414 ? 7.797 20.812 13.289 1 97.75 414 VAL B C 1
ATOM 8195 O O . VAL B 1 414 ? 6.844 20.109 13.625 1 97.75 414 VAL B O 1
ATOM 8198 N N . LEU B 1 415 ? 8.984 20.562 13.703 1 97.75 415 LEU B N 1
ATOM 8199 C CA . LEU B 1 415 ? 9.281 19.469 14.625 1 97.75 415 LEU B CA 1
ATOM 8200 C C . LEU B 1 415 ? 8.523 19.641 15.93 1 97.75 415 LEU B C 1
ATOM 8202 O O . LEU B 1 415 ? 7.965 18.688 16.469 1 97.75 415 LEU B O 1
ATOM 8206 N N . HIS B 1 416 ? 8.5 20.828 16.438 1 97.81 416 HIS B N 1
ATOM 8207 C CA . HIS B 1 416 ? 7.773 21.109 17.672 1 97.81 416 HIS B CA 1
ATOM 8208 C C . HIS B 1 416 ? 6.266 21 17.453 1 97.81 416 HIS B C 1
ATOM 8210 O O . HIS B 1 416 ? 5.543 20.547 18.328 1 97.81 416 HIS B O 1
ATOM 8216 N N . LEU B 1 417 ? 5.836 21.484 16.344 1 98.25 417 LEU B N 1
ATOM 8217 C CA . LEU B 1 417 ? 4.418 21.344 16.031 1 98.25 417 LEU B CA 1
ATOM 8218 C C . LEU B 1 417 ? 4.027 19.875 15.93 1 98.25 417 LEU B C 1
ATOM 8220 O O . LEU B 1 417 ? 2.91 19.5 16.297 1 98.25 417 LEU B O 1
ATOM 8224 N N . TYR B 1 418 ? 4.938 19.016 15.406 1 98.12 418 TYR B N 1
ATOM 8225 C CA . TYR B 1 418 ? 4.691 17.578 15.391 1 98.12 418 TYR B CA 1
ATOM 8226 C C . TYR B 1 418 ? 4.473 17.047 16.812 1 98.12 418 TYR B C 1
ATOM 8228 O O . TYR B 1 418 ? 3.553 16.266 17.047 1 98.12 418 TYR B O 1
ATOM 8236 N N . TYR B 1 419 ? 5.305 17.484 17.688 1 97.88 419 TYR B N 1
ATOM 8237 C CA . TYR B 1 419 ? 5.215 17.031 19.062 1 97.88 419 TYR B CA 1
ATOM 8238 C C . TYR B 1 419 ? 3.881 17.422 19.688 1 97.88 419 TYR B C 1
ATOM 8240 O O . TYR B 1 419 ? 3.17 16.578 20.234 1 97.88 419 TYR B O 1
ATOM 8248 N N . TRP B 1 420 ? 3.553 18.625 19.609 1 98 420 TRP B N 1
ATOM 8249 C CA . TRP B 1 420 ? 2.326 19.109 20.234 1 98 420 TRP B CA 1
ATOM 8250 C C . TRP B 1 420 ? 1.097 18.531 19.547 1 98 420 TRP B C 1
ATOM 8252 O O . TRP B 1 420 ? 0.081 18.266 20.188 1 98 420 TRP B O 1
ATOM 8262 N N . SER B 1 421 ? 1.168 18.406 18.219 1 98 421 SER B N 1
ATOM 8263 C CA . SER B 1 421 ? 0.075 17.766 17.5 1 98 421 SER B CA 1
ATOM 8264 C C . SER B 1 421 ? -0.151 16.344 18 1 98 421 SER B C 1
ATOM 8266 O O . SER B 1 421 ? -1.291 15.883 18.078 1 98 421 SER B O 1
ATOM 8268 N N . THR B 1 422 ? 0.897 15.641 18.266 1 98.06 422 THR B N 1
ATOM 8269 C CA . THR B 1 422 ? 0.79 14.281 18.781 1 98.06 422 THR B CA 1
ATOM 8270 C C . THR B 1 422 ? 0.187 14.273 20.172 1 98.06 422 THR B C 1
ATOM 8272 O O . THR B 1 422 ? -0.61 13.398 20.516 1 98.06 422 THR B O 1
ATOM 8275 N N . THR B 1 423 ? 0.554 15.234 20.953 1 97.25 423 THR B N 1
ATOM 8276 C CA . THR B 1 423 ? -0.025 15.383 22.281 1 97.25 423 THR B CA 1
ATOM 8277 C C . THR B 1 423 ? -1.525 15.648 22.188 1 97.25 423 THR B C 1
ATOM 8279 O O . THR B 1 423 ? -2.309 15.086 22.953 1 97.25 423 THR B O 1
ATOM 8282 N N . ILE B 1 424 ? -1.881 16.469 21.312 1 97.75 424 ILE B N 1
ATOM 8283 C CA . ILE B 1 424 ? -3.293 16.766 21.109 1 97.75 424 ILE B CA 1
ATOM 8284 C C . ILE B 1 424 ? -4.027 15.516 20.641 1 97.75 424 ILE B C 1
ATOM 8286 O O . ILE B 1 424 ? -5.129 15.219 21.109 1 97.75 424 ILE B O 1
ATOM 8290 N N . LEU B 1 425 ? -3.426 14.797 19.734 1 96.88 425 LEU B N 1
ATOM 8291 C CA . LEU B 1 425 ? -4.008 13.547 19.25 1 96.88 425 LEU B CA 1
ATOM 8292 C C . LEU B 1 425 ? -4.312 12.609 20.422 1 96.88 425 LEU B C 1
ATOM 8294 O O . LEU B 1 425 ? -5.355 11.945 20.422 1 96.88 425 LEU B O 1
ATOM 8298 N N . LEU B 1 426 ? -3.473 12.562 21.359 1 94.75 426 LEU B N 1
ATOM 8299 C CA . LEU B 1 426 ? -3.602 11.672 22.5 1 94.75 426 LEU B CA 1
ATOM 8300 C C . LEU B 1 426 ? -4.695 12.164 23.453 1 94.75 426 LEU B C 1
ATOM 8302 O O . LEU B 1 426 ? -5.418 11.359 24.047 1 94.75 426 LEU B O 1
ATOM 8306 N N . THR B 1 427 ? -4.918 13.461 23.516 1 93.5 427 THR B N 1
ATOM 8307 C CA . THR B 1 427 ? -5.699 14.016 24.625 1 93.5 427 THR B CA 1
ATOM 8308 C C . THR B 1 427 ? -7.035 14.562 24.125 1 93.5 427 THR B C 1
ATOM 8310 O O . THR B 1 427 ? -7.965 14.758 24.906 1 93.5 427 THR B O 1
ATOM 8313 N N . ARG B 1 428 ? -7.191 14.828 22.891 1 93.94 428 ARG B N 1
ATOM 8314 C CA . ARG B 1 428 ? -8.359 15.523 22.359 1 93.94 428 ARG B CA 1
ATOM 8315 C C . ARG B 1 428 ? -9.633 14.711 22.594 1 93.94 428 ARG B C 1
ATOM 8317 O O . ARG B 1 428 ? -10.703 15.281 22.844 1 93.94 428 ARG B O 1
ATOM 8324 N N . PRO B 1 429 ? -9.609 13.367 22.547 1 89.19 429 PRO B N 1
ATOM 8325 C CA . PRO B 1 429 ? -10.852 12.641 22.812 1 89.19 429 PRO B CA 1
ATOM 8326 C C . PRO B 1 429 ? -11.414 12.93 24.203 1 89.19 429 PRO B C 1
ATOM 8328 O O . PRO B 1 429 ? -12.633 12.984 24.375 1 89.19 429 PRO B O 1
ATOM 8331 N N . PHE B 1 430 ? -10.562 13.211 25.172 1 88 430 PHE B N 1
ATOM 8332 C CA . PHE B 1 430 ? -10.992 13.469 26.531 1 88 430 PHE B CA 1
ATOM 8333 C C . PHE B 1 430 ? -11.633 14.852 26.641 1 88 430 PHE B C 1
ATOM 8335 O O . PHE B 1 430 ? -12.609 15.031 27.375 1 88 430 PHE B O 1
ATOM 8342 N N . LEU B 1 431 ? -11.07 15.758 25.953 1 90.81 431 LEU B N 1
ATOM 8343 C CA . LEU B 1 431 ? -11.648 17.094 25.938 1 90.81 431 LEU B CA 1
ATOM 8344 C C . LEU B 1 431 ? -13.031 17.078 25.281 1 90.81 431 LEU B C 1
ATOM 8346 O O . LEU B 1 431 ? -13.969 17.688 25.797 1 90.81 431 LEU B O 1
ATOM 8350 N N . LEU B 1 432 ? -13.117 16.406 24.172 1 89.88 432 LEU B N 1
ATOM 8351 C CA . LEU B 1 432 ? -14.398 16.297 23.469 1 89.88 432 LEU B CA 1
ATOM 8352 C C . LEU B 1 432 ? -15.445 15.656 24.375 1 89.88 432 LEU B C 1
ATOM 8354 O O . LEU B 1 432 ? -16.578 16.125 24.438 1 89.88 432 LEU B O 1
ATOM 8358 N N . TYR B 1 433 ? -15.039 14.664 25.016 1 84.06 433 TYR B N 1
ATOM 8359 C CA . TYR B 1 433 ? -15.961 13.945 25.875 1 84.06 433 TYR B CA 1
ATOM 8360 C C . TYR B 1 433 ? -16.406 14.812 27.047 1 84.06 433 TYR B C 1
ATOM 8362 O O . TYR B 1 433 ? -17.562 14.734 27.484 1 84.06 433 TYR B O 1
ATOM 8370 N N . LEU B 1 434 ? -15.516 15.492 27.562 1 83.44 434 LEU B N 1
ATOM 8371 C CA . LEU B 1 434 ? -15.828 16.406 28.656 1 83.44 434 LEU B CA 1
ATOM 8372 C C . LEU B 1 434 ? -16.891 17.422 28.234 1 83.44 434 LEU B C 1
ATOM 8374 O O . LEU B 1 434 ? -17.766 17.797 29.031 1 83.44 434 LEU B O 1
ATOM 8378 N N . VAL B 1 435 ? -16.797 17.844 27.062 1 84.06 435 VAL B N 1
ATOM 8379 C CA . VAL B 1 435 ? -17.688 18.875 26.562 1 84.06 435 VAL B CA 1
ATOM 8380 C C . VAL B 1 435 ? -19.047 18.266 26.234 1 84.06 435 VAL B C 1
ATOM 8382 O O . VAL B 1 435 ? -20.094 18.859 26.531 1 84.06 435 VAL B O 1
ATOM 8385 N N . ILE B 1 436 ? -19.062 17.062 25.656 1 77.81 436 ILE B N 1
ATOM 8386 C CA . ILE B 1 436 ? -20.312 16.453 25.219 1 77.81 436 ILE B CA 1
ATOM 8387 C C . ILE B 1 436 ? -21.016 15.812 26.406 1 77.81 436 ILE B C 1
ATOM 8389 O O . ILE B 1 436 ? -22.25 15.852 26.5 1 77.81 436 ILE B O 1
ATOM 8393 N N . LYS B 1 437 ? -20.281 15.172 27.391 1 72.38 437 LYS B N 1
ATOM 8394 C CA . LYS B 1 437 ? -20.906 14.391 28.453 1 72.38 437 LYS B CA 1
ATOM 8395 C C . LYS B 1 437 ? -20.641 15.016 29.828 1 72.38 437 LYS B C 1
ATOM 8397 O O . LYS B 1 437 ? -20.641 14.32 30.844 1 72.38 437 LYS B O 1
ATOM 8402 N N . HIS B 1 438 ? -20.359 16.125 29.969 1 63.75 438 HIS B N 1
ATOM 8403 C CA . HIS B 1 438 ? -19.938 16.766 31.219 1 63.75 438 HIS B CA 1
ATOM 8404 C C . HIS B 1 438 ? -20.859 16.391 32.375 1 63.75 438 HIS B C 1
ATOM 8406 O O . HIS B 1 438 ? -20.391 16.047 33.469 1 63.75 438 HIS B O 1
ATOM 8412 N N . GLY B 1 439 ? -22.047 16.422 32.156 1 59.81 439 GLY B N 1
ATOM 8413 C CA . GLY B 1 439 ? -22.984 16.203 33.25 1 59.81 439 GLY B CA 1
ATOM 8414 C C . GLY B 1 439 ? -23.109 14.75 33.656 1 59.81 439 GLY B C 1
ATOM 8415 O O . GLY B 1 439 ? -23.531 14.445 34.781 1 59.81 439 GLY B O 1
ATOM 8416 N N . THR B 1 440 ? -22.625 13.898 32.875 1 65.62 440 THR B N 1
ATOM 8417 C CA . THR B 1 440 ? -22.906 12.492 33.125 1 65.62 440 THR B CA 1
ATOM 8418 C C . THR B 1 440 ? -21.641 11.766 33.562 1 65.62 440 THR B C 1
ATOM 8420 O O . THR B 1 440 ? -21.672 10.586 33.906 1 65.62 440 THR B O 1
ATOM 8423 N N . LEU B 1 441 ? -20.578 12.414 33.625 1 68 441 LEU B N 1
ATOM 8424 C CA . LEU B 1 441 ? -19.328 11.758 33.969 1 68 441 LEU B CA 1
ATOM 8425 C C . LEU B 1 441 ? -19.188 11.586 35.469 1 68 441 LEU B C 1
ATOM 8427 O O . LEU B 1 441 ? -19.516 12.5 36.25 1 68 441 LEU B O 1
ATOM 8431 N N . ALA B 1 442 ? -18.922 10.367 35.906 1 65.44 442 ALA B N 1
ATOM 8432 C CA . ALA B 1 442 ? -18.656 10.094 37.312 1 65.44 442 ALA B CA 1
ATOM 8433 C C . ALA B 1 442 ? -17.531 10.984 37.812 1 65.44 442 ALA B C 1
ATOM 8435 O O . ALA B 1 442 ? -16.609 11.328 37.094 1 65.44 442 ALA B O 1
ATOM 8436 N N . SER B 1 443 ? -17.641 11.297 39.094 1 63.34 443 SER B N 1
ATOM 8437 C CA . SER B 1 443 ? -16.75 12.273 39.719 1 63.34 443 SER B CA 1
ATOM 8438 C C . SER B 1 443 ? -15.289 11.836 39.594 1 63.34 443 SER B C 1
ATOM 8440 O O . SER B 1 443 ? -14.406 12.656 39.344 1 63.34 443 SER B O 1
ATOM 8442 N N . SER B 1 444 ? -14.961 10.547 39.875 1 61.22 444 SER B N 1
ATOM 8443 C CA . SER B 1 444 ? -13.586 10.07 39.844 1 61.22 444 SER B CA 1
ATOM 8444 C C . SER B 1 444 ? -13 10.156 38.438 1 61.22 444 SER B C 1
ATOM 8446 O O . SER B 1 444 ? -11.828 10.492 38.25 1 61.22 444 SER B O 1
ATOM 8448 N N . LYS B 1 445 ? -13.828 10.047 37.5 1 71.94 445 LYS B N 1
ATOM 8449 C CA . LYS B 1 445 ? -13.391 10.102 36.125 1 71.94 445 LYS B CA 1
ATOM 8450 C C . LYS B 1 445 ? -13.305 11.547 35.625 1 71.94 445 LYS B C 1
ATOM 8452 O O . LYS B 1 445 ? -12.469 11.875 34.781 1 71.94 445 LYS B O 1
ATOM 8457 N N . LYS B 1 446 ? -13.977 12.227 36.25 1 76.5 446 LYS B N 1
ATOM 8458 C CA . LYS B 1 446 ? -14.07 13.617 35.844 1 76.5 446 LYS B CA 1
ATOM 8459 C C . LYS B 1 446 ? -12.75 14.344 36.031 1 76.5 446 LYS B C 1
ATOM 8461 O O . LYS B 1 446 ? -12.32 15.109 35.156 1 76.5 446 LYS B O 1
ATOM 8466 N N . ILE B 1 447 ? -12.102 14.039 37.094 1 75.69 447 ILE B N 1
ATOM 8467 C CA . ILE B 1 447 ? -10.836 14.703 37.406 1 75.69 447 ILE B CA 1
ATOM 8468 C C . ILE B 1 447 ? -9.797 14.344 36.344 1 75.69 447 ILE B C 1
ATOM 8470 O O . ILE B 1 447 ? -9.039 15.203 35.906 1 75.69 447 ILE B O 1
ATOM 8474 N N . TRP B 1 448 ? -9.828 13.18 36 1 77.56 448 TRP B N 1
ATOM 8475 C CA . TRP B 1 448 ? -8.852 12.703 35.031 1 77.56 448 TRP B CA 1
ATOM 8476 C C . TRP B 1 448 ? -9.148 13.289 33.656 1 77.56 448 TRP B C 1
ATOM 8478 O O . TRP B 1 448 ? -8.227 13.688 32.938 1 77.56 448 TRP B O 1
ATOM 8488 N N . PHE B 1 449 ? -10.344 13.367 33.281 1 83.62 449 PHE B N 1
ATOM 8489 C CA . PHE B 1 449 ? -10.742 13.938 32 1 83.62 449 PHE B CA 1
ATOM 8490 C C . PHE B 1 449 ? -10.422 15.422 31.938 1 83.62 449 PHE B C 1
ATOM 8492 O O . PHE B 1 449 ? -9.992 15.938 30.906 1 83.62 449 PHE B O 1
ATOM 8499 N N . GLU B 1 450 ? -10.562 16 33.031 1 83.31 450 GLU B N 1
ATOM 8500 C CA . GLU B 1 450 ? -10.258 17.422 33.094 1 83.31 450 GLU B CA 1
ATOM 8501 C C . GLU B 1 450 ? -8.758 17.672 32.969 1 83.31 450 GLU B C 1
ATOM 8503 O O . GLU B 1 450 ? -8.336 18.625 32.312 1 83.31 450 GLU B O 1
ATOM 8508 N N . ARG B 1 451 ? -8.039 16.859 33.531 1 84.25 451 ARG B N 1
ATOM 8509 C CA . ARG B 1 451 ? -6.586 17 33.438 1 84.25 451 ARG B CA 1
ATOM 8510 C C . ARG B 1 451 ? -6.109 16.812 32.031 1 84.25 451 ARG B C 1
ATOM 8512 O O . ARG B 1 451 ? -5.27 17.562 31.531 1 84.25 451 ARG B O 1
ATOM 8519 N N . MET B 1 452 ? -6.621 15.805 31.422 1 88.5 452 MET B N 1
ATOM 8520 C CA . MET B 1 452 ? -6.258 15.555 30.031 1 88.5 452 MET B CA 1
ATOM 8521 C C . MET B 1 452 ? -6.746 16.688 29.125 1 88.5 452 MET B C 1
ATOM 8523 O O . MET B 1 452 ? -6.059 17.062 28.172 1 88.5 452 MET B O 1
ATOM 8527 N N . GLY B 1 453 ? -7.902 17.125 29.422 1 90.5 453 GLY B N 1
ATOM 8528 C CA . GLY B 1 453 ? -8.422 18.266 28.688 1 90.5 453 GLY B CA 1
ATOM 8529 C C . GLY B 1 453 ? -7.555 19.5 28.812 1 90.5 453 GLY B C 1
ATOM 8530 O O . GLY B 1 453 ? -7.32 20.203 27.828 1 90.5 453 GLY B O 1
ATOM 8531 N N . LYS B 1 454 ? -7.082 19.719 30 1 89.88 454 LYS B N 1
ATOM 8532 C CA . LYS B 1 454 ? -6.199 20.859 30.234 1 89.88 454 LYS B CA 1
ATOM 8533 C C . LYS B 1 454 ? -4.887 20.703 29.469 1 89.88 454 LYS B C 1
ATOM 8535 O O . LYS B 1 454 ? -4.348 21.688 28.953 1 89.88 454 LYS B O 1
ATOM 8540 N N . MET B 1 455 ? -4.395 19.547 29.422 1 91.69 455 MET B N 1
ATOM 8541 C CA . MET B 1 455 ? -3.17 19.266 28.672 1 91.69 455 MET B CA 1
ATOM 8542 C C . MET B 1 455 ? -3.371 19.531 27.188 1 91.69 455 MET B C 1
ATOM 8544 O O . MET B 1 455 ? -2.469 20.031 26.516 1 91.69 455 MET B O 1
ATOM 8548 N N . CYS B 1 456 ? -4.504 19.188 26.75 1 95.5 456 CYS B N 1
ATOM 8549 C CA . CYS B 1 456 ? -4.848 19.406 25.359 1 95.5 456 CYS B CA 1
ATOM 8550 C C . CYS B 1 456 ? -4.859 20.891 25.031 1 95.5 456 CYS B C 1
ATOM 8552 O O . CYS B 1 456 ? -4.281 21.328 24.031 1 95.5 456 CYS B O 1
ATOM 8554 N N . ILE B 1 457 ? -5.473 21.672 25.844 1 95.19 457 ILE B N 1
ATOM 8555 C CA . ILE B 1 457 ? -5.582 23.109 25.656 1 95.19 457 ILE B CA 1
ATOM 8556 C C . ILE B 1 457 ? -4.199 23.75 25.766 1 95.19 457 ILE B C 1
ATOM 8558 O O . ILE B 1 457 ? -3.869 24.656 25 1 95.19 457 ILE B O 1
ATOM 8562 N N . ASP B 1 458 ? -3.432 23.281 26.672 1 94.19 458 ASP B N 1
ATOM 8563 C CA . ASP B 1 458 ? -2.072 23.797 26.812 1 94.19 458 ASP B CA 1
ATOM 8564 C C . ASP B 1 458 ? -1.247 23.531 25.562 1 94.19 458 ASP B C 1
ATOM 8566 O O . ASP B 1 458 ? -0.514 24.406 25.094 1 94.19 458 ASP B O 1
ATOM 8570 N N . ALA B 1 459 ? -1.333 22.328 25.094 1 97.19 459 ALA B N 1
ATOM 8571 C CA . ALA B 1 459 ? -0.633 21.984 23.859 1 97.19 459 ALA B CA 1
ATOM 8572 C C . ALA B 1 459 ? -1.069 22.875 22.703 1 97.19 459 ALA B C 1
ATOM 8574 O O . ALA B 1 459 ? -0.249 23.281 21.875 1 97.19 459 ALA B O 1
ATOM 8575 N N . ALA B 1 460 ? -2.334 23.188 22.641 1 98.12 460 ALA B N 1
ATOM 8576 C CA . ALA B 1 460 ? -2.863 24.062 21.594 1 98.12 460 ALA B CA 1
ATOM 8577 C C . ALA B 1 460 ? -2.295 25.469 21.734 1 98.12 460 ALA B C 1
ATOM 8579 O O . ALA B 1 460 ? -1.942 26.109 20.734 1 98.12 460 ALA B O 1
ATOM 8580 N N . GLN B 1 461 ? -2.227 25.969 22.938 1 96.81 461 GLN B N 1
ATOM 8581 C CA . GLN B 1 461 ? -1.686 27.312 23.172 1 96.81 461 GLN B CA 1
ATOM 8582 C C . GLN B 1 461 ? -0.213 27.391 22.781 1 96.81 461 GLN B C 1
ATOM 8584 O O . GLN B 1 461 ? 0.216 28.344 22.141 1 96.81 461 GLN B O 1
ATOM 8589 N N . LYS B 1 462 ? 0.51 26.391 23.156 1 95.75 462 LYS B N 1
ATOM 8590 C CA . LYS B 1 462 ? 1.92 26.344 22.781 1 95.75 462 LYS B CA 1
ATOM 8591 C C . LYS B 1 462 ? 2.084 26.281 21.266 1 95.75 462 LYS B C 1
ATOM 8593 O O . LYS B 1 462 ? 2.979 26.922 20.703 1 95.75 462 LYS B O 1
ATOM 8598 N N . SER B 1 463 ? 1.256 25.516 20.625 1 98 463 SER B N 1
ATOM 8599 C CA . SER B 1 463 ? 1.277 25.422 19.172 1 98 463 SER B CA 1
ATOM 8600 C C . SER B 1 463 ? 0.96 26.781 18.531 1 98 463 SER B C 1
ATOM 8602 O O . SER B 1 463 ? 1.561 27.141 17.516 1 98 463 SER B O 1
ATOM 8604 N N . THR B 1 464 ? -0.008 27.484 19.109 1 97.94 464 THR B N 1
ATOM 8605 C CA . THR B 1 464 ? -0.38 28.797 18.609 1 97.94 464 THR B CA 1
ATOM 8606 C C . THR B 1 464 ? 0.803 29.75 18.672 1 97.94 464 THR B C 1
ATOM 8608 O O . THR B 1 464 ? 1.059 30.5 17.719 1 97.94 464 THR B O 1
ATOM 8611 N N . ALA B 1 465 ? 1.495 29.703 19.75 1 96.5 465 ALA B N 1
ATOM 8612 C CA . ALA B 1 465 ? 2.668 30.562 19.906 1 96.5 465 ALA B CA 1
ATOM 8613 C C . ALA B 1 465 ? 3.711 30.266 18.828 1 96.5 465 ALA B C 1
ATOM 8615 O O . ALA B 1 465 ? 4.336 31.188 18.297 1 96.5 465 ALA B O 1
ATOM 8616 N N . ILE B 1 466 ? 3.9 29.016 18.547 1 97.12 466 ILE B N 1
ATOM 8617 C CA . ILE B 1 466 ? 4.871 28.609 17.531 1 97.12 466 ILE B CA 1
ATOM 8618 C C . ILE B 1 466 ? 4.418 29.094 16.156 1 97.12 466 ILE B C 1
ATOM 8620 O O . ILE B 1 466 ? 5.227 29.609 15.375 1 97.12 466 ILE B O 1
ATOM 8624 N N . LEU B 1 467 ? 3.17 28.953 15.859 1 98.19 467 LEU B N 1
ATOM 8625 C CA . LEU B 1 467 ? 2.643 29.391 14.57 1 98.19 467 LEU B CA 1
ATOM 8626 C C . LEU B 1 467 ? 2.766 30.891 14.398 1 98.19 467 LEU B C 1
ATOM 8628 O O . LEU B 1 467 ? 3.084 31.391 13.312 1 98.19 467 LEU B O 1
ATOM 8632 N N . GLU B 1 468 ? 2.488 31.625 15.445 1 96.88 468 GLU B N 1
ATOM 8633 C CA . GLU B 1 468 ? 2.646 33.094 15.414 1 96.88 468 GLU B CA 1
ATOM 8634 C C . GLU B 1 468 ? 4.098 33.469 15.148 1 96.88 468 GLU B C 1
ATOM 8636 O O . GLU B 1 468 ? 4.363 34.406 14.383 1 96.88 468 GLU B O 1
ATOM 8641 N N . GLN B 1 469 ? 4.953 32.781 15.773 1 95.38 469 GLN B N 1
ATOM 8642 C CA . GLN B 1 469 ? 6.371 33.031 15.539 1 95.38 469 GLN B CA 1
ATOM 8643 C C . GLN B 1 469 ? 6.75 32.719 14.094 1 95.38 469 GLN B C 1
ATOM 8645 O O . GLN B 1 469 ? 7.535 33.438 13.477 1 95.38 469 GLN B O 1
ATOM 8650 N N . MET B 1 470 ? 6.25 31.625 13.531 1 96.69 470 MET B N 1
ATOM 8651 C CA . MET B 1 470 ? 6.512 31.266 12.148 1 96.69 470 MET B CA 1
ATOM 8652 C C . MET B 1 470 ? 6.008 32.344 11.195 1 96.69 470 MET B C 1
ATOM 8654 O O . MET B 1 470 ? 6.656 32.656 10.195 1 96.69 470 MET B O 1
ATOM 8658 N N . ALA B 1 471 ? 4.852 32.844 11.508 1 96.75 471 ALA B N 1
ATOM 8659 C CA . ALA B 1 471 ? 4.305 33.938 10.703 1 96.75 471 ALA B CA 1
ATOM 8660 C C . ALA B 1 471 ? 5.223 35.156 10.734 1 96.75 471 ALA B C 1
ATOM 8662 O O . ALA B 1 471 ? 5.48 35.781 9.703 1 96.75 471 ALA B O 1
ATOM 8663 N N . SER B 1 472 ? 5.703 35.5 11.891 1 94.56 472 SER B N 1
ATOM 8664 C CA . SER B 1 472 ? 6.609 36.625 12.047 1 94.56 472 SER B CA 1
ATOM 8665 C C . SER B 1 472 ? 7.922 36.375 11.305 1 94.56 472 SER B C 1
ATOM 8667 O O . SER B 1 472 ? 8.508 37.344 10.766 1 94.56 472 SER B O 1
ATOM 8669 N N . ASP B 1 473 ? 8.352 35.125 11.273 1 93 473 ASP B N 1
ATOM 8670 C CA . ASP B 1 473 ? 9.602 34.75 10.617 1 93 473 ASP B CA 1
ATOM 8671 C C . ASP B 1 473 ? 9.398 34.594 9.109 1 93 473 ASP B C 1
ATOM 8673 O O . ASP B 1 473 ? 10.367 34.438 8.359 1 93 473 ASP B O 1
ATOM 8677 N N . GLY B 1 474 ? 8.172 34.562 8.711 1 92.81 474 GLY B N 1
ATOM 8678 C CA . GLY B 1 474 ? 7.875 34.344 7.305 1 92.81 474 GLY B CA 1
ATOM 8679 C C . GLY B 1 474 ? 8.086 32.906 6.848 1 92.81 474 GLY B C 1
ATOM 8680 O O . GLY B 1 474 ? 8.484 32.656 5.707 1 92.81 474 GLY B O 1
ATOM 8681 N N . THR B 1 475 ? 7.93 31.938 7.773 1 94.81 475 THR B N 1
ATOM 8682 C CA . THR B 1 475 ? 8.234 30.547 7.449 1 94.81 475 THR B CA 1
ATOM 8683 C C . THR B 1 475 ? 6.957 29.719 7.328 1 94.81 475 THR B C 1
ATOM 8685 O O . THR B 1 475 ? 7.008 28.516 7.047 1 94.81 475 THR B O 1
ATOM 8688 N N . LEU B 1 476 ? 5.762 30.344 7.48 1 96.19 476 LEU B N 1
ATOM 8689 C CA . LEU B 1 476 ? 4.508 29.641 7.223 1 96.19 476 LEU B CA 1
ATOM 8690 C C . LEU B 1 476 ? 4.371 29.297 5.746 1 96.19 476 LEU B C 1
ATOM 8692 O O . LEU B 1 476 ? 4.711 30.109 4.879 1 96.19 476 LEU B O 1
ATOM 8696 N N . SER B 1 477 ? 3.918 28.078 5.512 1 95.5 477 SER B N 1
ATOM 8697 C CA . SER B 1 477 ? 3.836 27.672 4.113 1 95.5 477 SER B CA 1
ATOM 8698 C C . SER B 1 477 ? 2.457 27.109 3.781 1 95.5 477 SER B C 1
ATOM 8700 O O . SER B 1 477 ? 1.867 26.375 4.586 1 95.5 477 SER B O 1
ATOM 8702 N N . SER B 1 478 ? 2 27.484 2.584 1 95.62 478 SER B N 1
ATOM 8703 C CA . SER B 1 478 ? 0.755 26.938 2.053 1 95.62 478 SER B CA 1
ATOM 8704 C C . SER B 1 478 ? 1.024 25.859 1.006 1 95.62 478 SER B C 1
ATOM 8706 O O . SER B 1 478 ? 0.096 25.375 0.359 1 95.62 478 SER B O 1
ATOM 8708 N N . LEU B 1 479 ? 2.303 25.5 0.833 1 95.75 479 LEU B N 1
ATOM 8709 C CA . LEU B 1 479 ? 2.66 24.531 -0.202 1 95.75 479 LEU B CA 1
ATOM 8710 C C . LEU B 1 479 ? 2.488 23.109 0.302 1 95.75 479 LEU B C 1
ATOM 8712 O O . LEU B 1 479 ? 2.531 22.156 -0.483 1 95.75 479 LEU B O 1
ATOM 8716 N N . THR B 1 480 ? 2.314 22.938 1.569 1 95.56 480 THR B N 1
ATOM 8717 C CA . THR B 1 480 ? 1.901 21.672 2.182 1 95.56 480 THR B CA 1
ATOM 8718 C C . THR B 1 480 ? 0.631 21.859 3.006 1 95.56 480 THR B C 1
ATOM 8720 O O . THR B 1 480 ? 0.31 22.984 3.41 1 95.56 480 THR B O 1
ATOM 8723 N N . ALA B 1 481 ? -0.047 20.828 3.258 1 96.38 481 ALA B N 1
ATOM 8724 C CA . ALA B 1 481 ? -1.292 20.922 4.016 1 96.38 481 ALA B CA 1
ATOM 8725 C C . ALA B 1 481 ? -1.017 20.984 5.516 1 96.38 481 ALA B C 1
ATOM 8727 O O . ALA B 1 481 ? -1.917 21.281 6.309 1 96.38 481 ALA B O 1
ATOM 8728 N N . PHE B 1 482 ? 0.169 20.859 5.914 1 97.25 482 PHE B N 1
ATOM 8729 C CA . PHE B 1 482 ? 0.505 20.641 7.316 1 97.25 482 PHE B CA 1
ATOM 8730 C C . PHE B 1 482 ? 0.177 21.875 8.148 1 97.25 482 PHE B C 1
ATOM 8732 O O . PHE B 1 482 ? -0.492 21.781 9.18 1 97.25 482 PHE B O 1
ATOM 8739 N N . ASP B 1 483 ? 0.658 23.031 7.762 1 97.75 483 ASP B N 1
ATOM 8740 C CA . ASP B 1 483 ? 0.497 24.234 8.57 1 97.75 483 ASP B CA 1
ATOM 8741 C C . ASP B 1 483 ? -0.979 24.578 8.75 1 97.75 483 ASP B C 1
ATOM 8743 O O . ASP B 1 483 ? -1.422 24.875 9.867 1 97.75 483 ASP B O 1
ATOM 8747 N N . SER B 1 484 ? -1.674 24.562 7.672 1 97.25 484 SER B N 1
ATOM 8748 C CA . SER B 1 484 ? -3.096 24.875 7.742 1 97.25 484 SER B CA 1
ATOM 8749 C C . SER B 1 484 ? -3.861 23.828 8.547 1 97.25 484 SER B C 1
ATOM 8751 O O . SER B 1 484 ? -4.844 24.156 9.219 1 97.25 484 SER B O 1
ATOM 8753 N N . THR B 1 485 ? -3.449 22.578 8.438 1 97.81 485 THR B N 1
ATOM 8754 C CA . THR B 1 485 ? -4.047 21.547 9.266 1 97.81 485 THR B CA 1
ATOM 8755 C C . THR B 1 485 ? -3.828 21.828 10.75 1 97.81 485 THR B C 1
ATOM 8757 O O . THR B 1 485 ? -4.719 21.609 11.57 1 97.81 485 THR B O 1
ATOM 8760 N N . CYS B 1 486 ? -2.688 22.312 11.062 1 98.12 486 CYS B N 1
ATOM 8761 C CA . CYS B 1 486 ? -2.389 22.672 12.445 1 98.12 486 CYS B CA 1
ATOM 8762 C C . CYS B 1 486 ? -3.285 23.812 12.914 1 98.12 486 CYS B C 1
ATOM 8764 O O . CYS B 1 486 ? -3.826 23.766 14.016 1 98.12 486 CYS B O 1
ATOM 8766 N N . ILE B 1 487 ? -3.402 24.781 12.102 1 98.44 487 ILE B N 1
ATOM 8767 C CA . ILE B 1 487 ? -4.227 25.938 12.445 1 98.44 487 ILE B CA 1
ATOM 8768 C C . ILE B 1 487 ? -5.664 25.484 12.695 1 98.44 487 ILE B C 1
ATOM 8770 O O . ILE B 1 487 ? -6.273 25.859 13.703 1 98.44 487 ILE B O 1
ATOM 8774 N N . LEU B 1 488 ? -6.145 24.719 11.773 1 97.88 488 LEU B N 1
ATOM 8775 C CA . LEU B 1 488 ? -7.516 24.234 11.906 1 97.88 488 LEU B CA 1
ATOM 8776 C C . LEU B 1 488 ? -7.68 23.406 13.172 1 97.88 488 LEU B C 1
ATOM 8778 O O . LEU B 1 488 ? -8.688 23.547 13.883 1 97.88 488 LEU B O 1
ATOM 8782 N N . ARG B 1 489 ? -6.781 22.578 13.469 1 97.88 489 ARG B N 1
ATOM 8783 C CA . ARG B 1 489 ? -6.785 21.781 14.68 1 97.88 489 ARG B CA 1
ATOM 8784 C C . ARG B 1 489 ? -6.902 22.656 15.922 1 97.88 489 ARG B C 1
ATOM 8786 O O . ARG B 1 489 ? -7.715 22.375 16.812 1 97.88 489 ARG B O 1
ATOM 8793 N N . LEU B 1 490 ? -6.156 23.625 15.953 1 98.5 490 LEU B N 1
ATOM 8794 C CA . LEU B 1 490 ? -6.129 24.5 17.125 1 98.5 490 LEU B CA 1
ATOM 8795 C C . LEU B 1 490 ? -7.445 25.266 17.266 1 98.5 490 LEU B C 1
ATOM 8797 O O . LEU B 1 490 ? -7.945 25.438 18.375 1 98.5 490 LEU B O 1
ATOM 8801 N N . ILE B 1 491 ? -7.953 25.672 16.141 1 97.69 491 ILE B N 1
ATOM 8802 C CA . ILE B 1 491 ? -9.242 26.344 16.172 1 97.69 491 ILE B CA 1
ATOM 8803 C C . ILE B 1 491 ? -10.297 25.422 16.781 1 97.69 491 ILE B C 1
ATOM 8805 O O . ILE B 1 491 ? -11.07 25.844 17.641 1 97.69 491 ILE B O 1
ATOM 8809 N N . MET B 1 492 ? -10.289 24.203 16.375 1 96.81 492 MET B N 1
ATOM 8810 C CA . MET B 1 492 ? -11.258 23.234 16.891 1 96.81 492 MET B CA 1
ATOM 8811 C C . MET B 1 492 ? -11.078 23.016 18.391 1 96.81 492 MET B C 1
ATOM 8813 O O . MET B 1 492 ? -12.062 22.906 19.125 1 96.81 492 MET B O 1
ATOM 8817 N N . ILE B 1 493 ? -9.859 22.922 18.828 1 97.5 493 ILE B N 1
ATOM 8818 C CA . ILE B 1 493 ? -9.586 22.719 20.234 1 97.5 493 ILE B CA 1
ATOM 8819 C C . ILE B 1 493 ? -10.062 23.922 21.031 1 97.5 493 ILE B C 1
ATOM 8821 O O . ILE B 1 493 ? -10.656 23.781 22.109 1 97.5 493 ILE B O 1
ATOM 8825 N N . PHE B 1 494 ? -9.852 25.125 20.562 1 96.69 494 PHE B N 1
ATOM 8826 C CA . PHE B 1 494 ? -10.242 26.328 21.281 1 96.69 494 PHE B CA 1
ATOM 8827 C C . PHE B 1 494 ? -11.758 26.516 21.266 1 96.69 494 PHE B C 1
ATOM 8829 O O . PHE B 1 494 ? -12.328 27.062 22.203 1 96.69 494 PHE B O 1
ATOM 8836 N N . ILE B 1 495 ? -12.398 26.031 20.203 1 94.06 495 ILE B N 1
ATOM 8837 C CA . ILE B 1 495 ? -13.859 26.016 20.203 1 94.06 495 ILE B CA 1
ATOM 8838 C C . ILE B 1 495 ? -14.367 25.156 21.359 1 94.06 495 ILE B C 1
ATOM 8840 O O . ILE B 1 495 ? -15.266 25.562 22.094 1 94.06 495 ILE B O 1
ATOM 8844 N N . LEU B 1 496 ? -13.766 24.016 21.531 1 92.94 496 LEU B N 1
ATOM 8845 C CA . LEU B 1 496 ? -14.148 23.125 22.641 1 92.94 496 LEU B CA 1
ATOM 8846 C C . LEU B 1 496 ? -13.852 23.781 23.984 1 92.94 496 LEU B C 1
ATOM 8848 O O . LEU B 1 496 ? -14.664 23.703 24.906 1 92.94 496 LEU B O 1
ATOM 8852 N N . ALA B 1 497 ? -12.68 24.359 24.062 1 92.31 497 ALA B N 1
ATOM 8853 C CA . ALA B 1 497 ? -12.305 25.031 25.297 1 92.31 497 ALA B CA 1
ATOM 8854 C C . ALA B 1 497 ? -13.281 26.156 25.625 1 92.31 497 ALA B C 1
ATOM 8856 O O . ALA B 1 497 ? -13.672 26.328 26.781 1 92.31 497 ALA B O 1
ATOM 8857 N N . TYR B 1 498 ? -13.641 26.906 24.609 1 89.94 498 TYR B N 1
ATOM 8858 C CA . TYR B 1 498 ? -14.602 27.984 24.781 1 89.94 498 TYR B CA 1
ATOM 8859 C C . TYR B 1 498 ? -15.961 27.438 25.188 1 89.94 498 TYR B C 1
ATOM 8861 O O . TYR B 1 498 ? -16.625 28 26.078 1 89.94 498 TYR B O 1
ATOM 8869 N N . ALA B 1 499 ? -16.344 26.406 24.531 1 83.19 499 ALA B N 1
ATOM 8870 C CA . ALA B 1 499 ? -17.625 25.781 24.844 1 83.19 499 ALA B CA 1
ATOM 8871 C C . ALA B 1 499 ? -17.656 25.266 26.281 1 83.19 499 ALA B C 1
ATOM 8873 O O . ALA B 1 499 ? -18.688 25.328 26.953 1 83.19 499 ALA B O 1
ATOM 8874 N N . HIS B 1 500 ? -16.609 24.797 26.703 1 83.12 500 HIS B N 1
ATOM 8875 C CA . HIS B 1 500 ? -16.547 24.203 28.031 1 83.12 500 HIS B CA 1
ATOM 8876 C C . HIS B 1 500 ? -16.391 25.266 29.109 1 83.12 500 HIS B C 1
ATOM 8878 O O . HIS B 1 500 ? -16.953 25.156 30.203 1 83.12 500 HIS B O 1
ATOM 8884 N N . THR B 1 501 ? -15.555 26.297 28.906 1 80.75 501 THR B N 1
ATOM 8885 C CA . THR B 1 501 ? -15.188 27.234 29.953 1 80.75 501 THR B CA 1
ATOM 8886 C C . THR B 1 501 ? -15.906 28.562 29.781 1 80.75 501 THR B C 1
ATOM 8888 O O . THR B 1 501 ? -15.984 29.359 30.703 1 80.75 501 THR B O 1
ATOM 8891 N N . ARG B 1 502 ? -16.219 28.984 28.625 1 76.19 502 ARG B N 1
ATOM 8892 C CA . ARG B 1 502 ? -16.844 30.25 28.25 1 76.19 502 ARG B CA 1
ATOM 8893 C C . ARG B 1 502 ? -15.898 31.406 28.531 1 76.19 502 ARG B C 1
ATOM 8895 O O . ARG B 1 502 ? -16.344 32.5 28.859 1 76.19 502 ARG B O 1
ATOM 8902 N N . THR B 1 503 ? -14.664 31.109 28.516 1 82.69 503 THR B N 1
ATOM 8903 C CA . THR B 1 503 ? -13.648 32.125 28.719 1 82.69 503 THR B CA 1
ATOM 8904 C C . THR B 1 503 ? -13.336 32.844 27.406 1 82.69 503 THR B C 1
ATOM 8906 O O . THR B 1 503 ? -12.969 32.219 26.406 1 82.69 503 THR B O 1
ATOM 8909 N N . PRO B 1 504 ? -13.391 34.156 27.375 1 84.19 504 PRO B N 1
ATOM 8910 C CA . PRO B 1 504 ? -13.203 34.906 26.156 1 84.19 504 PRO B CA 1
ATOM 8911 C C . PRO B 1 504 ? -11.789 34.781 25.578 1 84.19 504 PRO B C 1
ATOM 8913 O O . PRO B 1 504 ? -11.578 35.031 24.391 1 84.19 504 PRO B O 1
ATOM 8916 N N . ARG B 1 505 ? -10.898 34.438 26.375 1 89.25 505 ARG B N 1
ATOM 8917 C CA . ARG B 1 505 ? -9.523 34.25 25.906 1 89.25 505 ARG B CA 1
ATOM 8918 C C . ARG B 1 505 ? -9.461 33.281 24.734 1 89.25 505 ARG B C 1
ATOM 8920 O O . ARG B 1 505 ? -8.68 33.469 23.797 1 89.25 505 ARG B O 1
ATOM 8927 N N . TYR B 1 506 ? -10.25 32.312 24.766 1 91.38 506 TYR B N 1
ATOM 8928 C CA . TYR B 1 506 ? -10.211 31.297 23.719 1 91.38 506 TYR B CA 1
ATOM 8929 C C . TYR B 1 506 ? -10.852 31.797 22.438 1 91.38 506 TYR B C 1
ATOM 8931 O O . TYR B 1 506 ? -10.445 31.422 21.328 1 91.38 506 TYR B O 1
ATOM 8939 N N . SER B 1 507 ? -11.797 32.656 22.531 1 89.69 507 SER B N 1
ATOM 8940 C CA . SER B 1 507 ? -12.344 33.312 21.344 1 89.69 507 SER B CA 1
ATOM 8941 C C . SER B 1 507 ? -11.297 34.188 20.656 1 89.69 507 SER B C 1
ATOM 8943 O O . SER B 1 507 ? -11.242 34.25 19.422 1 89.69 507 SER B O 1
ATOM 8945 N N . THR B 1 508 ? -10.531 34.844 21.469 1 92.62 508 THR B N 1
ATOM 8946 C CA . THR B 1 508 ? -9.445 35.656 20.922 1 92.62 508 THR B CA 1
ATOM 8947 C C . THR B 1 508 ? -8.43 34.812 20.188 1 92.62 508 THR B C 1
ATOM 8949 O O . THR B 1 508 ? -7.918 35.188 19.141 1 92.62 508 THR B O 1
ATOM 8952 N N . HIS B 1 509 ? -8.133 33.656 20.766 1 94.5 509 HIS B N 1
ATOM 8953 C CA . HIS B 1 509 ? -7.219 32.75 20.109 1 94.5 509 HIS B CA 1
ATOM 8954 C C . HIS B 1 509 ? -7.77 32.281 18.766 1 94.5 509 HIS B C 1
ATOM 8956 O O . HIS B 1 509 ? -7.023 32.156 17.797 1 94.5 509 HIS B O 1
ATOM 8962 N N . ILE B 1 510 ? -9.031 32 18.719 1 96.31 510 ILE B N 1
ATOM 8963 C CA . ILE B 1 510 ? -9.68 31.578 17.484 1 96.31 510 ILE B CA 1
ATOM 8964 C C . ILE B 1 510 ? -9.539 32.656 16.422 1 96.31 510 ILE B C 1
ATOM 8966 O O . ILE B 1 510 ? -9.156 32.375 15.281 1 96.31 510 ILE B O 1
ATOM 8970 N N . GLU B 1 511 ? -9.773 33.875 16.797 1 94.56 511 GLU B N 1
ATOM 8971 C CA . GLU B 1 511 ? -9.68 35 15.875 1 94.56 511 GLU B CA 1
ATOM 8972 C C . GLU B 1 511 ? -8.258 35.156 15.352 1 94.56 511 GLU B C 1
ATOM 8974 O O . GLU B 1 511 ? -8.055 35.438 14.156 1 94.56 511 GLU B O 1
ATOM 8979 N N . LYS B 1 512 ? -7.367 35.031 16.234 1 95.69 512 LYS B N 1
ATOM 8980 C CA . LYS B 1 512 ? -5.961 35.156 15.844 1 95.69 512 LYS B CA 1
ATOM 8981 C C . LYS B 1 512 ? -5.59 34.062 14.82 1 95.69 512 LYS B C 1
ATOM 8983 O O . LYS B 1 512 ? -4.848 34.344 13.875 1 95.69 512 LYS B O 1
ATOM 8988 N N . LEU B 1 513 ? -6.035 32.906 15.055 1 97.88 513 LEU B N 1
ATOM 8989 C CA . LEU B 1 513 ? -5.715 31.797 14.164 1 97.88 513 LEU B CA 1
ATOM 8990 C C . LEU B 1 513 ? -6.398 31.969 12.812 1 97.88 513 LEU B C 1
ATOM 8992 O O . LEU B 1 513 ? -5.828 31.625 11.773 1 97.88 513 LEU B O 1
ATOM 8996 N N . VAL B 1 514 ? -7.598 32.469 12.797 1 97 514 VAL B N 1
ATOM 8997 C CA . VAL B 1 514 ? -8.289 32.781 11.547 1 97 514 VAL B CA 1
ATOM 8998 C C . VAL B 1 514 ? -7.516 33.844 10.773 1 97 514 VAL B C 1
ATOM 9000 O O . VAL B 1 514 ? -7.359 33.75 9.555 1 97 514 VAL B O 1
ATOM 9003 N N . GLU B 1 515 ? -7.039 34.812 11.492 1 96.12 515 GLU B N 1
ATOM 9004 C CA . GLU B 1 515 ? -6.242 35.875 10.867 1 96.12 515 GLU B CA 1
ATOM 9005 C C . GLU B 1 515 ? -4.941 35.312 10.297 1 96.12 515 GLU B C 1
ATOM 9007 O O . GLU B 1 515 ? -4.48 35.75 9.242 1 96.12 515 GLU B O 1
ATOM 9012 N N . LEU B 1 516 ? -4.34 34.406 11 1 97.12 516 LEU B N 1
ATOM 9013 C CA . LEU B 1 516 ? -3.121 33.781 10.508 1 97.12 516 LEU B CA 1
ATOM 9014 C C . LEU B 1 516 ? -3.373 33.062 9.188 1 97.12 516 LEU B C 1
ATOM 9016 O O . LEU B 1 516 ? -2.562 33.156 8.258 1 97.12 516 LEU B O 1
ATOM 9020 N N . SER B 1 517 ? -4.438 32.312 9.102 1 96.5 517 SER B N 1
ATOM 9021 C CA . SER B 1 517 ? -4.77 31.609 7.875 1 96.5 517 SER B CA 1
ATOM 9022 C C . SER B 1 517 ? -5.027 32.562 6.723 1 96.5 517 SER B C 1
ATOM 9024 O O . SER B 1 517 ? -4.645 32.312 5.582 1 96.5 517 SER B O 1
ATOM 9026 N N . ARG B 1 518 ? -5.625 33.688 6.992 1 95.25 518 ARG B N 1
ATOM 9027 C CA . ARG B 1 518 ? -5.906 34.688 5.98 1 95.25 518 ARG B CA 1
ATOM 9028 C C . ARG B 1 518 ? -4.617 35.344 5.473 1 95.25 518 ARG B C 1
ATOM 9030 O O . ARG B 1 518 ? -4.539 35.781 4.32 1 95.25 518 ARG B O 1
ATOM 9037 N N . GLY B 1 519 ? -3.693 35.406 6.32 1 93.56 519 GLY B N 1
ATOM 9038 C CA . GLY B 1 519 ? -2.42 36 5.969 1 93.56 519 GLY B CA 1
ATOM 9039 C C . GLY B 1 519 ? -1.524 35.094 5.152 1 93.56 519 GLY B C 1
ATOM 9040 O O . GLY B 1 519 ? -0.578 35.562 4.512 1 93.56 519 GLY B O 1
ATOM 9041 N N . MET B 1 520 ? -1.789 33.812 5.078 1 95.12 520 MET B N 1
ATOM 9042 C CA . MET B 1 520 ? -1.022 32.844 4.289 1 95.12 520 MET B CA 1
ATOM 9043 C C . MET B 1 520 ? -1.423 32.906 2.818 1 95.12 520 MET B C 1
ATOM 9045 O O . MET B 1 520 ? -2.467 33.469 2.479 1 95.12 520 MET B O 1
ATOM 9049 N N . GLU B 1 521 ? -0.498 32.375 1.944 1 92.31 521 GLU B N 1
ATOM 9050 C CA . GLU B 1 521 ? -0.89 32.25 0.543 1 92.31 521 GLU B CA 1
ATOM 9051 C C . GLU B 1 521 ? -2.125 31.359 0.39 1 92.31 521 GLU B C 1
ATOM 9053 O O . GLU B 1 521 ? -2.209 30.297 0.997 1 92.31 521 GLU B O 1
ATOM 9058 N N . GLN B 1 522 ? -3.084 31.828 -0.306 1 92.06 522 GLN B N 1
ATOM 9059 C CA . GLN B 1 522 ? -4.348 31.109 -0.431 1 92.06 522 GLN B CA 1
ATOM 9060 C C . GLN B 1 522 ? -4.27 30.047 -1.521 1 92.06 522 GLN B C 1
ATOM 9062 O O . GLN B 1 522 ? -4.758 30.25 -2.633 1 92.06 522 GLN B O 1
ATOM 9067 N N . ILE B 1 523 ? -3.719 28.953 -1.125 1 91.31 523 ILE B N 1
ATOM 9068 C CA . ILE B 1 523 ? -3.449 27.844 -2.031 1 91.31 523 ILE B CA 1
ATOM 9069 C C . ILE B 1 523 ? -4.078 26.562 -1.482 1 91.31 523 ILE B C 1
ATOM 9071 O O . ILE B 1 523 ? -3.914 26.234 -0.303 1 91.31 523 ILE B O 1
ATOM 9075 N N . GLY B 1 524 ? -4.816 25.875 -2.307 1 90.88 524 GLY B N 1
ATOM 9076 C CA . GLY B 1 524 ? -5.281 24.531 -2.002 1 90.88 524 GLY B CA 1
ATOM 9077 C C . GLY B 1 524 ? -5.984 24.422 -0.661 1 90.88 524 GLY B C 1
ATOM 9078 O O . GLY B 1 524 ? -6.973 25.125 -0.42 1 90.88 524 GLY B O 1
ATOM 9079 N N . PHE B 1 525 ? -5.402 23.688 0.247 1 94.12 525 PHE B N 1
ATOM 9080 C CA . PHE B 1 525 ? -6.031 23.406 1.531 1 94.12 525 PHE B CA 1
ATOM 9081 C C . PHE B 1 525 ? -6.113 24.656 2.391 1 94.12 525 PHE B C 1
ATOM 9083 O O . PHE B 1 525 ? -7.07 24.828 3.145 1 94.12 525 PHE B O 1
ATOM 9090 N N . THR B 1 526 ? -5.102 25.484 2.324 1 95.25 526 THR B N 1
ATOM 9091 C CA . THR B 1 526 ? -5.125 26.75 3.068 1 95.25 526 THR B CA 1
ATOM 9092 C C . THR B 1 526 ? -6.328 27.594 2.66 1 95.25 526 THR B C 1
ATOM 9094 O O . THR B 1 526 ? -7.008 28.172 3.516 1 95.25 526 THR B O 1
ATOM 9097 N N . LYS B 1 527 ? -6.523 27.641 1.424 1 92.56 527 LYS B N 1
ATOM 9098 C CA . LYS B 1 527 ? -7.684 28.375 0.931 1 92.56 527 LYS B CA 1
ATOM 9099 C C . LYS B 1 527 ? -8.984 27.781 1.463 1 92.56 527 LYS B C 1
ATOM 9101 O O . LYS B 1 527 ? -9.891 28.516 1.871 1 92.56 527 LYS B O 1
ATOM 9106 N N . MET B 1 528 ? -9.07 26.5 1.434 1 92.44 528 MET B N 1
ATOM 9107 C CA . MET B 1 528 ? -10.25 25.797 1.945 1 92.44 528 MET B CA 1
ATOM 9108 C C . MET B 1 528 ? -10.492 26.141 3.412 1 92.44 528 MET B C 1
ATOM 9110 O O . MET B 1 528 ? -11.617 26.453 3.807 1 92.44 528 MET B O 1
ATOM 9114 N N . VAL B 1 529 ? -9.477 26.156 4.234 1 94.75 529 VAL B N 1
ATOM 9115 C CA . VAL B 1 529 ? -9.586 26.438 5.66 1 94.75 529 VAL B CA 1
ATOM 9116 C C . VAL B 1 529 ? -10.016 27.891 5.875 1 94.75 529 VAL B C 1
ATOM 9118 O O . VAL B 1 529 ? -10.883 28.172 6.707 1 94.75 529 VAL B O 1
ATOM 9121 N N . THR B 1 530 ? -9.445 28.75 5.105 1 94.81 530 THR B N 1
ATOM 9122 C CA . THR B 1 530 ? -9.711 30.188 5.254 1 94.81 530 THR B CA 1
ATOM 9123 C C . THR B 1 530 ? -11.164 30.5 4.898 1 94.81 530 THR B C 1
ATOM 9125 O O . THR B 1 530 ? -11.789 31.344 5.531 1 94.81 530 THR B O 1
ATOM 9128 N N . GLU B 1 531 ? -11.656 29.797 3.953 1 93.25 531 GLU B N 1
ATOM 9129 C CA . GLU B 1 531 ? -13.016 30.062 3.48 1 93.25 531 GLU B CA 1
ATOM 9130 C C . GLU B 1 531 ? -14.047 29.312 4.305 1 93.25 531 GLU B C 1
ATOM 9132 O O . GLU B 1 531 ? -15.133 29.828 4.586 1 93.25 531 GLU B O 1
ATOM 9137 N N . GLU B 1 532 ? -13.758 28.125 4.75 1 93.25 532 GLU B N 1
ATOM 9138 C CA . GLU B 1 532 ? -14.703 27.234 5.418 1 93.25 532 GLU B CA 1
ATOM 9139 C C . GLU B 1 532 ? -14.836 27.578 6.898 1 93.25 532 GLU B C 1
ATOM 9141 O O . GLU B 1 532 ? -15.93 27.5 7.465 1 93.25 532 GLU B O 1
ATOM 9146 N N . THR B 1 533 ? -13.805 27.969 7.555 1 93.75 533 THR B N 1
ATOM 9147 C CA . THR B 1 533 ? -13.75 28.078 9.008 1 93.75 533 THR B CA 1
ATOM 9148 C C . THR B 1 533 ? -14.68 29.188 9.5 1 93.75 533 THR B C 1
ATOM 9150 O O . THR B 1 533 ? -15.453 29 10.438 1 93.75 533 THR B O 1
ATOM 9153 N N . PRO B 1 534 ? -14.703 30.359 8.812 1 91.81 534 PRO B N 1
ATOM 9154 C CA . PRO B 1 534 ? -15.602 31.422 9.289 1 91.81 534 PRO B CA 1
ATOM 9155 C C . PRO B 1 534 ? -17.078 31.031 9.18 1 91.81 534 PRO B C 1
ATOM 9157 O O . PRO B 1 534 ? -17.891 31.438 10.023 1 91.81 534 PRO B O 1
ATOM 9160 N N . LEU B 1 535 ? -17.422 30.25 8.234 1 90.38 535 LEU B N 1
ATOM 9161 C CA . LEU B 1 535 ? -18.797 29.797 8.078 1 90.38 535 LEU B CA 1
ATOM 9162 C C . LEU B 1 535 ? -19.188 28.859 9.219 1 90.38 535 LEU B C 1
ATOM 9164 O O . LEU B 1 535 ? -20.297 28.969 9.758 1 90.38 535 LEU B O 1
ATOM 9168 N N . ARG B 1 536 ? -18.297 28.031 9.57 1 90.69 536 ARG B N 1
ATOM 9169 C CA . ARG B 1 536 ? -18.562 27.094 10.656 1 90.69 536 ARG B CA 1
ATOM 9170 C C . ARG B 1 536 ? -18.625 27.812 12 1 90.69 536 ARG B C 1
ATOM 9172 O O . ARG B 1 536 ? -19.438 27.453 12.859 1 90.69 536 ARG B O 1
ATOM 9179 N N . LEU B 1 537 ? -17.766 28.766 12.18 1 91.5 537 LEU B N 1
ATOM 9180 C CA . LEU B 1 537 ? -17.781 29.562 13.406 1 91.5 537 LEU B CA 1
ATOM 9181 C C . LEU B 1 537 ? -19.078 30.328 13.547 1 91.5 537 LEU B C 1
ATOM 9183 O O . LEU B 1 537 ? -19.656 30.391 14.641 1 91.5 537 LEU B O 1
ATOM 9187 N N . ALA B 1 538 ? -19.578 30.797 12.422 1 88.69 538 ALA B N 1
ATOM 9188 C CA . ALA B 1 538 ? -20.844 31.516 12.422 1 88.69 538 ALA B CA 1
ATOM 9189 C C . ALA B 1 538 ? -22 30.609 12.82 1 88.69 538 ALA B C 1
ATOM 9191 O O . ALA B 1 538 ? -22.906 31.016 13.539 1 88.69 538 ALA B O 1
ATOM 9192 N N . GLU B 1 539 ? -21.938 29.438 12.391 1 85.12 539 GLU B N 1
ATOM 9193 C CA . GLU B 1 539 ? -22.984 28.469 12.711 1 85.12 539 GLU B CA 1
ATOM 9194 C C . GLU B 1 539 ? -22.969 28.109 14.195 1 85.12 539 GLU B C 1
ATOM 9196 O O . GLU B 1 539 ? -24 27.781 14.773 1 85.12 539 GLU B O 1
ATOM 9201 N N . LEU B 1 540 ? -21.734 28.203 14.781 1 85.75 540 LEU B N 1
ATOM 9202 C CA . LEU B 1 540 ? -21.594 27.891 16.203 1 85.75 540 LEU B CA 1
ATOM 9203 C C . LEU B 1 540 ? -21.859 29.125 17.062 1 85.75 540 LEU B C 1
ATOM 9205 O O . LEU B 1 540 ? -21.797 29.047 18.281 1 85.75 540 LEU B O 1
ATOM 9209 N N . GLY B 1 541 ? -22.156 30.25 16.359 1 80.19 541 GLY B N 1
ATOM 9210 C CA . GLY B 1 541 ? -22.469 31.484 17.062 1 80.19 541 GLY B CA 1
ATOM 9211 C C . GLY B 1 541 ? -21.234 32.219 17.531 1 80.19 541 GLY B C 1
ATOM 9212 O O . GLY B 1 541 ? -21.312 33.094 18.406 1 80.19 541 GLY B O 1
ATOM 9213 N N . ILE B 1 542 ? -20.125 31.828 17.047 1 78.5 542 ILE B N 1
ATOM 9214 C CA . ILE B 1 542 ? -18.875 32.5 17.391 1 78.5 542 ILE B CA 1
ATOM 9215 C C . ILE B 1 542 ? -18.562 33.594 16.359 1 78.5 542 ILE B C 1
ATOM 9217 O O . ILE B 1 542 ? -18.219 33.281 15.211 1 78.5 542 ILE B O 1
ATOM 9221 N N . THR B 1 543 ? -19.344 34.875 16.172 1 64.19 543 THR B N 1
ATOM 9222 C CA . THR B 1 543 ? -19.219 35.906 15.133 1 64.19 543 THR B CA 1
ATOM 9223 C C . THR B 1 543 ? -18.141 36.906 15.508 1 64.19 543 THR B C 1
ATOM 9225 O O . THR B 1 543 ? -17.984 37.25 16.688 1 64.19 543 THR B O 1
ATOM 9228 N N . GLY B 1 544 ? -17.188 37.281 14.766 1 53.47 544 GLY B N 1
ATOM 9229 C CA . GLY B 1 544 ? -16.219 38.344 14.906 1 53.47 544 GLY B CA 1
ATOM 9230 C C . GLY B 1 544 ? -16.844 39.719 14.984 1 53.47 544 GLY B C 1
ATOM 9231 O O . GLY B 1 544 ? -17.75 40.062 14.203 1 53.47 544 GLY B O 1
ATOM 9232 N N . GLN B 1 545 ? -17.078 40.656 15.992 1 40.66 545 GLN B N 1
ATOM 9233 C CA . GLN B 1 545 ? -17.547 42 16.219 1 40.66 545 GLN B CA 1
ATOM 9234 C C . GLN B 1 545 ? -16.906 42.969 15.234 1 40.66 545 GLN B C 1
ATOM 9236 O O . GLN B 1 545 ? -17.25 44.156 15.203 1 40.66 545 GLN B O 1
ATOM 9241 N N . ALA B 1 546 ? -15.82 43.281 14.672 1 39.84 546 ALA B N 1
ATOM 9242 C CA . ALA B 1 546 ? -15.305 44.625 14.445 1 39.84 546 ALA B CA 1
ATOM 9243 C C . ALA B 1 546 ? -16.078 45.312 13.328 1 39.84 546 ALA B C 1
ATOM 9245 O O . ALA B 1 546 ? -15.633 45.344 12.18 1 39.84 546 ALA B O 1
ATOM 9246 N N . GLN B 1 547 ? -17.281 45.156 12.891 1 34.75 547 GLN B N 1
ATOM 9247 C CA . GLN B 1 547 ? -17.656 46.219 11.984 1 34.75 547 GLN B CA 1
ATOM 9248 C C . GLN B 1 547 ? -17.641 47.562 12.695 1 34.75 547 GLN B C 1
ATOM 9250 O O . GLN B 1 547 ? -18.281 47.75 13.734 1 34.75 547 GLN B O 1
ATOM 9255 N N . GLN B 1 548 ? -16.719 48.5 12.398 1 30.78 548 GLN B N 1
ATOM 9256 C CA . GLN B 1 548 ? -16.594 49.938 12.617 1 30.78 548 GLN B CA 1
ATOM 9257 C C . GLN B 1 548 ? -17.844 50.656 12.148 1 30.78 548 GLN B C 1
ATOM 9259 O O . GLN B 1 548 ? -18.125 50.719 10.953 1 30.78 548 GLN B O 1
ATOM 9264 N N . ASP B 1 549 ? -18.938 50.875 12.844 1 29.58 549 ASP B N 1
ATOM 9265 C CA . ASP B 1 549 ? -19.859 52 12.656 1 29.58 549 ASP B CA 1
ATOM 9266 C C . ASP B 1 549 ? -19.109 53.344 12.711 1 29.58 549 ASP B C 1
ATOM 9268 O O . ASP B 1 549 ? -18.484 53.656 13.727 1 29.58 549 ASP B O 1
ATOM 9272 N N . ASN B 1 550 ? -18.781 54.031 11.656 1 28.05 550 ASN B N 1
ATOM 9273 C CA . ASN B 1 550 ? -18.391 55.438 11.516 1 28.05 550 ASN B CA 1
ATOM 9274 C C . ASN B 1 550 ? -19.422 56.375 12.125 1 28.05 550 ASN B C 1
ATOM 9276 O O . ASN B 1 550 ? -19.484 57.531 11.781 1 28.05 550 ASN B O 1
ATOM 9280 N N . ASN B 1 551 ? -20.703 56.156 12.391 1 26.22 551 ASN B N 1
ATOM 9281 C CA . ASN B 1 551 ? -21.312 57.406 12.852 1 26.22 551 ASN B CA 1
ATOM 9282 C C . ASN B 1 551 ? -20.531 58 14.031 1 26.22 551 ASN B C 1
ATOM 9284 O O . ASN B 1 551 ? -19.75 57.312 14.672 1 26.22 551 ASN B O 1
ATOM 9288 N N . ASN B 1 552 ? -21.078 59.312 14.711 1 26.88 552 ASN B N 1
ATOM 9289 C CA . ASN B 1 552 ? -20.797 60.344 15.688 1 26.88 552 ASN B CA 1
ATOM 9290 C C . ASN B 1 552 ? -20.281 59.781 17 1 26.88 552 ASN B C 1
ATOM 9292 O O . ASN B 1 552 ? -20.406 58.562 17.25 1 26.88 552 ASN B O 1
ATOM 9296 N N . GLY B 1 553 ? -20.469 60.562 18.25 1 25.97 553 GLY B N 1
ATOM 9297 C CA . GLY B 1 553 ? -19.844 60.812 19.531 1 25.97 553 GLY B CA 1
ATOM 9298 C C . GLY B 1 553 ? -19.75 59.594 20.422 1 25.97 553 GLY B C 1
ATOM 9299 O O . GLY B 1 553 ? -18.719 59.344 21.047 1 25.97 553 GLY B O 1
ATOM 9300 N N . ASN B 1 554 ? -20.953 59.25 21.109 1 24.22 554 ASN B N 1
ATOM 9301 C CA . ASN B 1 554 ? -20.906 58.688 22.453 1 24.22 554 ASN B CA 1
ATOM 9302 C C . ASN B 1 554 ? -20.297 57.281 22.453 1 24.22 554 ASN B C 1
ATOM 9304 O O . ASN B 1 554 ? -20.562 56.5 21.547 1 24.22 554 ASN B O 1
ATOM 9308 N N . GLY B 1 555 ? -19.188 57 23.156 1 25.7 555 GLY B N 1
ATOM 9309 C CA . GLY B 1 555 ? -18.234 55.969 23.547 1 25.7 555 GLY B CA 1
ATOM 9310 C C . GLY B 1 555 ? -18.875 54.625 23.859 1 25.7 555 GLY B C 1
ATOM 9311 O O . GLY B 1 555 ? -18.281 53.781 24.516 1 25.7 555 GLY B O 1
ATOM 9312 N N . ASP B 1 556 ? -20.219 54.469 23.75 1 23.89 556 ASP B N 1
ATOM 9313 C CA . ASP B 1 556 ? -20.625 53.281 24.516 1 23.89 556 ASP B CA 1
ATOM 9314 C C . ASP B 1 556 ? -20.141 52 23.844 1 23.89 556 ASP B C 1
ATOM 9316 O O . ASP B 1 556 ? -20.469 51.75 22.688 1 23.89 556 ASP B O 1
ATOM 9320 N N . SER B 1 557 ? -18.953 51.5 24.156 1 26.38 557 SER B N 1
ATOM 9321 C CA . SER B 1 557 ? -18.266 50.219 24.062 1 26.38 557 SER B CA 1
ATOM 9322 C C . SER B 1 557 ? -19.234 49.062 24.281 1 26.38 557 SER B C 1
ATOM 9324 O O . SER B 1 557 ? -19.469 48.656 25.406 1 26.38 557 SER B O 1
ATOM 9326 N N . GLY B 1 558 ? -20.422 49.062 23.562 1 27.05 558 GLY B N 1
ATOM 9327 C CA . GLY B 1 558 ? -21.328 48 23.938 1 27.05 558 GLY B CA 1
ATOM 9328 C C . GLY B 1 558 ? -20.75 46.625 23.656 1 27.05 558 GLY B C 1
ATOM 9329 O O . GLY B 1 558 ? -19.984 46.438 22.703 1 27.05 558 GLY B O 1
ATOM 9330 N N . PRO B 1 559 ? -20.734 45.719 24.672 1 27.94 559 PRO B N 1
ATOM 9331 C CA . PRO B 1 559 ? -20.188 44.375 24.797 1 27.94 559 PRO B CA 1
ATOM 9332 C C . PRO B 1 559 ? -20.75 43.406 23.766 1 27.94 559 PRO B C 1
ATOM 9334 O O . PRO B 1 559 ? -21.859 43.625 23.25 1 27.94 559 PRO B O 1
ATOM 9337 N N . VAL B 1 560 ? -19.969 42.844 22.984 1 32.62 560 VAL B N 1
ATOM 9338 C CA . VAL B 1 560 ? -20.25 41.719 22.125 1 32.62 560 VAL B CA 1
ATOM 9339 C C . VAL B 1 560 ? -21.234 40.781 22.828 1 32.62 560 VAL B C 1
ATOM 9341 O O . VAL B 1 560 ? -20.938 40.219 23.875 1 32.62 560 VAL B O 1
ATOM 9344 N N . HIS B 1 561 ? -22.625 41.062 22.859 1 28.02 561 HIS B N 1
ATOM 9345 C CA . HIS B 1 561 ? -23.641 40.25 23.469 1 28.02 561 HIS B CA 1
ATOM 9346 C C . HIS B 1 561 ? -23.781 38.906 22.75 1 28.02 561 HIS B C 1
ATOM 9348 O O . HIS B 1 561 ? -24.188 38.875 21.578 1 28.02 561 HIS B O 1
ATOM 9354 N N . LEU B 1 562 ? -22.875 38.031 22.828 1 32.66 562 LEU B N 1
ATOM 9355 C CA . LEU B 1 562 ? -23.188 36.656 22.484 1 32.66 562 LEU B CA 1
ATOM 9356 C C . LEU B 1 562 ? -24.578 36.281 22.969 1 32.66 562 LEU B C 1
ATOM 9358 O O . LEU B 1 562 ? -24.875 36.375 24.172 1 32.66 562 LEU B O 1
ATOM 9362 N N . ASP B 1 563 ? -25.625 36.562 22.219 1 30.17 563 ASP B N 1
ATOM 9363 C CA . ASP B 1 563 ? -27 36.375 22.656 1 30.17 563 ASP B CA 1
ATOM 9364 C C . ASP B 1 563 ? -27.172 35 23.312 1 30.17 563 ASP B C 1
ATOM 9366 O O . ASP B 1 563 ? -26.781 33.969 22.734 1 30.17 563 ASP B O 1
ATOM 9370 N N . ASP B 1 564 ? -27.234 34.781 24.562 1 30.66 564 ASP B N 1
ATOM 9371 C CA . ASP B 1 564 ? -27.594 33.656 25.422 1 30.66 564 ASP B CA 1
ATOM 9372 C C . ASP B 1 564 ? -28.688 32.812 24.797 1 30.66 564 ASP B C 1
ATOM 9374 O O . ASP B 1 564 ? -28.812 31.609 25.109 1 30.66 564 ASP B O 1
ATOM 9378 N N . GLU B 1 565 ? -29.578 33.375 24.016 1 31.81 565 GLU B N 1
ATOM 9379 C CA . GLU B 1 565 ? -30.734 32.688 23.469 1 31.81 565 GLU B CA 1
ATOM 9380 C C . GLU B 1 565 ? -30.344 31.703 22.375 1 31.81 565 GLU B C 1
ATOM 9382 O O . GLU B 1 565 ? -30.891 30.609 22.297 1 31.81 565 GLU B O 1
ATOM 9387 N N . MET B 1 566 ? -29.5 32 21.5 1 32.06 566 MET B N 1
ATOM 9388 C CA . MET B 1 566 ? -29.172 31.141 20.375 1 32.06 566 MET B CA 1
ATOM 9389 C C . MET B 1 566 ? -28.328 29.938 20.844 1 32.06 566 MET B C 1
ATOM 9391 O O . MET B 1 566 ? -28.531 28.828 20.375 1 32.06 566 MET B O 1
ATOM 9395 N N . ILE B 1 567 ? -27.422 30.094 21.734 1 34.44 567 ILE B N 1
ATOM 9396 C CA . ILE B 1 567 ? -26.719 28.938 22.281 1 34.44 567 ILE B CA 1
ATOM 9397 C C . ILE B 1 567 ? -27.688 28.031 23.047 1 34.44 567 ILE B C 1
ATOM 9399 O O . ILE B 1 567 ? -27.625 26.812 22.922 1 34.44 567 ILE B O 1
ATOM 9403 N N . ALA B 1 568 ? -28.688 28.578 23.656 1 32.97 568 ALA B N 1
ATOM 9404 C CA . ALA B 1 568 ? -29.766 27.844 24.312 1 32.97 568 ALA B CA 1
ATOM 9405 C C . ALA B 1 568 ? -30.609 27.094 23.281 1 32.97 568 ALA B C 1
ATOM 9407 O O . ALA B 1 568 ? -31.062 25.984 23.547 1 32.97 568 ALA B O 1
ATOM 9408 N N . GLN B 1 569 ? -30.891 27.641 22.141 1 34.69 569 GLN B N 1
ATOM 9409 C CA . GLN B 1 569 ? -31.656 26.984 21.078 1 34.69 569 GLN B CA 1
ATOM 9410 C C . GLN B 1 569 ? -30.891 25.812 20.5 1 34.69 569 GLN B C 1
ATOM 9412 O O . GLN B 1 569 ? -31.484 24.797 20.141 1 34.69 569 GLN B O 1
ATOM 9417 N N . LEU B 1 570 ? -29.688 25.938 20.203 1 33.25 570 LEU B N 1
ATOM 9418 C CA . LEU B 1 570 ? -28.891 24.859 19.641 1 33.25 570 LEU B CA 1
ATOM 9419 C C . LEU B 1 570 ? -28.891 23.641 20.562 1 33.25 570 LEU B C 1
ATOM 9421 O O . LEU B 1 570 ? -28.938 22.5 20.078 1 33.25 570 LEU B O 1
ATOM 9425 N N . TRP B 1 571 ? -28.75 23.781 21.812 1 33.97 571 TRP B N 1
ATOM 9426 C CA . TRP B 1 571 ? -28.672 22.672 22.75 1 33.97 571 TRP B CA 1
ATOM 9427 C C . TRP B 1 571 ? -30.062 22.312 23.281 1 33.97 571 TRP B C 1
ATOM 9429 O O . TRP B 1 571 ? -30.219 21.328 24 1 33.97 571 TRP B O 1
ATOM 9439 N N . GLY B 1 572 ? -31.078 23.141 23.25 1 32.59 572 GLY B N 1
ATOM 9440 C CA . GLY B 1 572 ? -32.375 22.812 23.797 1 32.59 572 GLY B CA 1
ATOM 9441 C C . GLY B 1 572 ? -33 21.594 23.141 1 32.59 572 GLY B C 1
ATOM 9442 O O . GLY B 1 572 ? -33.875 20.953 23.734 1 32.59 572 GLY B O 1
ATOM 9443 N N . ASN B 1 573 ? -32.969 21.5 21.828 1 31.12 573 ASN B N 1
ATOM 9444 C CA . ASN B 1 573 ? -33.688 20.375 21.219 1 31.12 573 ASN B CA 1
ATOM 9445 C C . ASN B 1 573 ? -32.906 19.078 21.344 1 31.12 573 ASN B C 1
ATOM 9447 O O . ASN B 1 573 ? -33.156 18.125 20.609 1 31.12 573 ASN B O 1
ATOM 9451 N N . TRP B 1 574 ? -31.828 19.047 21.984 1 30.52 574 TRP B N 1
ATOM 9452 C CA . TRP B 1 574 ? -31.188 17.75 22.109 1 30.52 574 TRP B CA 1
ATOM 9453 C C . TRP B 1 574 ? -31.969 16.844 23.047 1 30.52 574 TRP B C 1
ATOM 9455 O O . TRP B 1 574 ? -32.219 17.203 24.203 1 30.52 574 TRP B O 1
ATOM 9465 N N . ASP B 1 575 ? -32.906 16.031 22.531 1 27.83 575 ASP B N 1
ATOM 9466 C CA . ASP B 1 575 ? -33.562 14.961 23.281 1 27.83 575 ASP B CA 1
ATOM 9467 C C . ASP B 1 575 ? -32.531 14.055 23.953 1 27.83 575 ASP B C 1
ATOM 9469 O O . ASP B 1 575 ? -31.703 13.438 23.281 1 27.83 575 ASP B O 1
ATOM 9473 N N . PRO B 1 576 ? -32.219 14.297 25.188 1 30.64 576 PRO B N 1
ATOM 9474 C CA . PRO B 1 576 ? -31.312 13.406 25.938 1 30.64 576 PRO B CA 1
ATOM 9475 C C . PRO B 1 576 ? -31.625 11.93 25.703 1 30.64 576 PRO B C 1
ATOM 9477 O O . PRO B 1 576 ? -30.781 11.07 25.984 1 30.64 576 PRO B O 1
ATOM 9480 N N . ASN B 1 577 ? -32.969 11.617 25.625 1 28.02 577 ASN B N 1
ATOM 9481 C CA . ASN B 1 577 ? -33.531 10.266 25.578 1 28.02 577 ASN B CA 1
ATOM 9482 C C . ASN B 1 577 ? -33.344 9.656 24.188 1 28.02 577 ASN B C 1
ATOM 9484 O O . ASN B 1 577 ? -33.938 8.617 23.891 1 28.02 577 ASN B O 1
ATOM 9488 N N . PHE B 1 578 ? -33 10.414 23.344 1 27.17 578 PHE B N 1
ATOM 9489 C CA . PHE B 1 578 ? -33.062 9.781 22.031 1 27.17 578 PHE B CA 1
ATOM 9490 C C . PHE B 1 578 ? -32.031 8.664 21.938 1 27.17 578 PHE B C 1
ATOM 9492 O O . PHE B 1 578 ? -30.891 8.898 21.531 1 27.17 578 PHE B O 1
ATOM 9499 N N . MET B 1 579 ? -31.906 7.871 23.016 1 27.08 579 MET B N 1
ATOM 9500 C CA . MET B 1 579 ? -31.203 6.594 22.875 1 27.08 579 MET B CA 1
ATOM 9501 C C . MET B 1 579 ? -31.906 5.703 21.859 1 27.08 579 MET B C 1
ATOM 9503 O O . MET B 1 579 ? -33.125 5.508 21.938 1 27.08 579 MET B O 1
ATOM 9507 N N . THR B 1 580 ? -31.578 5.711 20.734 1 27.19 580 THR B N 1
ATOM 9508 C CA . THR B 1 580 ? -32.188 4.66 19.938 1 27.19 580 THR B CA 1
ATOM 9509 C C . THR B 1 580 ? -32.188 3.336 20.688 1 27.19 580 THR B C 1
ATOM 9511 O O . THR B 1 580 ? -31.375 3.121 21.578 1 27.19 580 THR B O 1
ATOM 9514 N N . PRO B 1 581 ? -33.281 2.562 20.703 1 26.42 581 PRO B N 1
ATOM 9515 C CA . PRO B 1 581 ? -33.469 1.292 21.391 1 26.42 581 PRO B CA 1
ATOM 9516 C C . PRO B 1 581 ? -32.281 0.367 21.312 1 26.42 581 PRO B C 1
ATOM 9518 O O . PRO B 1 581 ? -32.031 -0.442 22.219 1 26.42 581 PRO B O 1
ATOM 9521 N N . LEU B 1 582 ? -31.703 0.24 20.125 1 24.39 582 LEU B N 1
ATOM 9522 C CA . LEU B 1 582 ? -30.625 -0.744 20.094 1 24.39 582 LEU B CA 1
ATOM 9523 C C . LEU B 1 582 ? -29.5 -0.351 21.031 1 24.39 582 LEU B C 1
ATOM 9525 O O . LEU B 1 582 ? -28.672 -1.187 21.391 1 24.39 582 LEU B O 1
ATOM 9529 N N . GLN B 1 583 ? -29.469 0.876 21.422 1 25.47 583 GLN B N 1
ATOM 9530 C CA . GLN B 1 583 ? -28.5 1.465 22.328 1 25.47 583 GLN B CA 1
ATOM 9531 C C . GLN B 1 583 ? -28.812 1.106 23.781 1 25.47 583 GLN B C 1
ATOM 9533 O O . GLN B 1 583 ? -28.016 1.387 24.688 1 25.47 583 GLN B O 1
ATOM 9538 N N . THR B 1 584 ? -30.031 0.819 24.203 1 26.25 584 THR B N 1
ATOM 9539 C CA . THR B 1 584 ? -30.422 0.524 25.578 1 26.25 584 THR B CA 1
ATOM 9540 C C . THR B 1 584 ? -29.688 -0.71 26.094 1 26.25 584 THR B C 1
ATOM 9542 O O . THR B 1 584 ? -29.516 -0.871 27.297 1 26.25 584 THR B O 1
ATOM 9545 N N . GLN B 1 585 ? -29.672 -1.812 25.375 1 25 585 GLN B N 1
ATOM 9546 C CA . GLN B 1 585 ? -29.266 -3.07 25.984 1 25 585 GLN B CA 1
ATOM 9547 C C . GLN B 1 585 ? -27.781 -3.041 26.375 1 25 585 GLN B C 1
ATOM 9549 O O . GLN B 1 585 ? -27.344 -3.791 27.25 1 25 585 GLN B O 1
ATOM 9554 N N . GLN B 1 586 ? -26.922 -2.613 25.578 1 25.84 586 GLN B N 1
ATOM 9555 C CA . GLN B 1 586 ? -25.547 -2.91 25.953 1 25.84 586 GLN B CA 1
ATOM 9556 C C . GLN B 1 586 ? -25 -1.876 26.938 1 25.84 586 GLN B C 1
ATOM 9558 O O . GLN B 1 586 ? -24.703 -0.742 26.547 1 25.84 586 GLN B O 1
ATOM 9563 N N . SER B 1 587 ? -25.562 -1.838 28.125 1 24.12 587 SER B N 1
ATOM 9564 C CA . SER B 1 587 ? -25.047 -1.113 29.281 1 24.12 587 SER B CA 1
ATOM 9565 C C . SER B 1 587 ? -23.562 -1.398 29.484 1 24.12 587 SER B C 1
ATOM 9567 O O . SER B 1 587 ? -23.172 -2.551 29.672 1 24.12 587 SER B O 1
ATOM 9569 N N . LEU B 1 588 ? -22.844 -0.702 28.875 1 26.17 588 LEU B N 1
ATOM 9570 C CA . LEU B 1 588 ? -21.391 -0.769 28.844 1 26.17 588 LEU B CA 1
ATOM 9571 C C . LEU B 1 588 ? -20.797 -0.539 30.234 1 26.17 588 LEU B C 1
ATOM 9573 O O . LEU B 1 588 ? -20.953 0.545 30.797 1 26.17 588 LEU B O 1
ATOM 9577 N N . ASP B 1 589 ? -20.75 -1.562 31.094 1 25.06 589 ASP B N 1
ATOM 9578 C CA . ASP B 1 589 ? -20.094 -1.62 32.406 1 25.06 589 ASP B CA 1
ATOM 9579 C C . ASP B 1 589 ? -18.578 -1.465 32.25 1 25.06 589 ASP B C 1
ATOM 9581 O O . ASP B 1 589 ? -17.922 -2.283 31.609 1 25.06 589 ASP B O 1
ATOM 9585 N N . LEU B 1 590 ? -18.047 -0.284 32.219 1 28.22 590 LEU B N 1
ATOM 9586 C CA . LEU B 1 590 ? -16.656 0.161 32.094 1 28.22 590 LEU B CA 1
ATOM 9587 C C . LEU B 1 590 ? -15.844 -0.288 33.312 1 28.22 590 LEU B C 1
ATOM 9589 O O . LEU B 1 590 ? -16.109 0.138 34.438 1 28.22 590 LEU B O 1
ATOM 9593 N N . ARG B 1 591 ? -15.336 -1.46 33.469 1 27.03 591 ARG B N 1
ATOM 9594 C CA . ARG B 1 591 ? -14.531 -1.914 34.594 1 27.03 591 ARG B CA 1
ATOM 9595 C C . ARG B 1 591 ? -13.094 -1.428 34.5 1 27.03 591 ARG B C 1
ATOM 9597 O O . ARG B 1 591 ? -12.438 -1.657 33.469 1 27.03 591 ARG B O 1
ATOM 9604 N N . PHE B 1 592 ? -12.727 -0.232 35.156 1 26.77 592 PHE B N 1
ATOM 9605 C CA . PHE B 1 592 ? -11.383 0.317 35.312 1 26.77 592 PHE B CA 1
ATOM 9606 C C . PHE B 1 592 ? -10.531 -0.562 36.219 1 26.77 592 PHE B C 1
ATOM 9608 O O . PHE B 1 592 ? -10.93 -0.881 37.344 1 26.77 592 PHE B O 1
ATOM 9615 N N . ASP B 1 593 ? -9.82 -1.454 35.812 1 28.11 593 ASP B N 1
ATOM 9616 C CA . ASP B 1 593 ? -9.07 -2.381 36.656 1 28.11 593 ASP B CA 1
ATOM 9617 C C . ASP B 1 593 ? -8.07 -1.635 37.531 1 28.11 593 ASP B C 1
ATOM 9619 O O . ASP B 1 593 ? -7.551 -2.197 38.5 1 28.11 593 ASP B O 1
ATOM 9623 N N . ASP B 1 594 ? -7.273 -0.637 36.938 1 28.16 594 ASP B N 1
ATOM 9624 C CA . ASP B 1 594 ? -6.086 -0.321 37.75 1 28.16 594 ASP B CA 1
ATOM 9625 C C . ASP B 1 594 ? -6.438 0.607 38.906 1 28.16 594 ASP B C 1
ATOM 9627 O O . ASP B 1 594 ? -6.801 1.766 38.688 1 28.16 594 ASP B O 1
ATOM 9631 N N . SER B 1 595 ? -6.832 0.181 40.031 1 29.14 595 SER B N 1
ATOM 9632 C CA . SER B 1 595 ? -7.09 0.883 41.281 1 29.14 595 SER B CA 1
ATOM 9633 C C . SER B 1 595 ? -5.953 1.844 41.625 1 29.14 595 SER B C 1
ATOM 9635 O O . SER B 1 595 ? -6.164 2.848 42.281 1 29.14 595 SER B O 1
ATOM 9637 N N . GLY B 1 596 ? -4.684 1.342 41.469 1 29.53 596 GLY B N 1
ATOM 9638 C CA . GLY B 1 596 ? -3.564 2.131 41.969 1 29.53 596 GLY B CA 1
ATOM 9639 C C . GLY B 1 596 ? -3.289 3.359 41.125 1 29.53 596 GLY B C 1
ATOM 9640 O O . GLY B 1 596 ? -2.4 4.152 41.438 1 29.53 596 GLY B O 1
ATOM 9641 N N . ALA B 1 597 ? -3.836 3.363 40 1 32.16 597 ALA B N 1
ATOM 9642 C CA . ALA B 1 597 ? -3.52 4.43 39.062 1 32.16 597 ALA B CA 1
ATOM 9643 C C . ALA B 1 597 ? -4.113 5.762 39.5 1 32.16 597 ALA B C 1
ATOM 9645 O O . ALA B 1 597 ? -3.852 6.801 38.906 1 32.16 597 ALA B O 1
ATOM 9646 N N . TYR B 1 598 ? -5.105 5.652 40.406 1 31.83 598 TYR B N 1
ATOM 9647 C CA . TYR B 1 598 ? -5.746 6.875 40.875 1 31.83 598 TYR B CA 1
ATOM 9648 C C . TYR B 1 598 ? -4.883 7.574 41.938 1 31.83 598 TYR B C 1
ATOM 9650 O O . TYR B 1 598 ? -5.312 8.562 42.531 1 31.83 598 TYR B O 1
ATOM 9658 N N . ASP B 1 599 ? -3.877 6.879 42.438 1 29.58 599 ASP B N 1
ATOM 9659 C CA . ASP B 1 599 ? -3.094 7.625 43.438 1 29.58 599 ASP B CA 1
ATOM 9660 C C . ASP B 1 599 ? -2.535 8.906 42.812 1 29.58 599 ASP B C 1
ATOM 9662 O O . ASP B 1 599 ? -1.758 8.859 41.844 1 29.58 599 ASP B O 1
ATOM 9666 N N . ILE B 1 600 ? -3.225 10.016 42.844 1 36.09 600 ILE B N 1
ATOM 9667 C CA . ILE B 1 600 ? -2.918 11.406 42.5 1 36.09 600 ILE B CA 1
ATOM 9668 C C . ILE B 1 600 ? -1.422 11.664 42.688 1 36.09 600 ILE B C 1
ATOM 9670 O O . ILE B 1 600 ? -0.878 12.609 42.125 1 36.09 600 ILE B O 1
ATOM 9674 N N . ASN B 1 601 ? -0.752 11.117 43.719 1 30.34 601 ASN B N 1
ATOM 9675 C CA . ASN B 1 601 ? 0.651 11.297 44.062 1 30.34 601 ASN B CA 1
ATOM 9676 C C . ASN B 1 601 ? 1.577 10.609 43.062 1 30.34 601 ASN B C 1
ATOM 9678 O O . ASN B 1 601 ? 2.766 10.422 43.344 1 30.34 601 ASN B O 1
ATOM 9682 N N . SER B 1 602 ? 1.073 9.844 42.219 1 31.62 602 SER B N 1
ATOM 9683 C CA . SER B 1 602 ? 2.062 9.188 41.375 1 31.62 602 SER B CA 1
ATOM 9684 C C . SER B 1 602 ? 2.85 10.203 40.531 1 31.62 602 SER B C 1
ATOM 9686 O O . SER B 1 602 ? 2.328 11.266 40.188 1 31.62 602 SER B O 1
ATOM 9688 N N . GLU B 1 603 ? 4.207 10.172 40.531 1 32.16 603 GLU B N 1
ATOM 9689 C CA . GLU B 1 603 ? 5.219 11.031 39.906 1 32.16 603 GLU B CA 1
ATOM 9690 C C . GLU B 1 603 ? 4.82 11.422 38.5 1 32.16 603 GLU B C 1
ATOM 9692 O O . GLU B 1 603 ? 5.352 12.383 37.938 1 32.16 603 GLU B O 1
ATOM 9697 N N . LEU B 1 604 ? 4.078 10.617 37.906 1 34.78 604 LEU B N 1
ATOM 9698 C CA . LEU B 1 604 ? 3.887 10.867 36.5 1 34.78 604 LEU B CA 1
ATOM 9699 C C . LEU B 1 604 ? 3.109 12.156 36.281 1 34.78 604 LEU B C 1
ATOM 9701 O O . LEU B 1 604 ? 3.424 12.922 35.344 1 34.78 604 LEU B O 1
ATOM 9705 N N . LEU B 1 605 ? 1.977 12.367 36.938 1 36.38 605 LEU B N 1
ATOM 9706 C CA . LEU B 1 605 ? 1.121 13.531 36.75 1 36.38 605 LEU B CA 1
ATOM 9707 C C . LEU B 1 605 ? 1.757 14.781 37.344 1 36.38 605 LEU B C 1
ATOM 9709 O O . LEU B 1 605 ? 1.248 15.891 37.125 1 36.38 605 LEU B O 1
ATOM 9713 N N . ALA B 1 606 ? 2.547 14.766 38.25 1 32.12 606 ALA B N 1
ATOM 9714 C CA . ALA B 1 606 ? 3.158 15.906 38.906 1 32.12 606 ALA B CA 1
ATOM 9715 C C . ALA B 1 606 ? 3.945 16.766 37.938 1 32.12 606 ALA B C 1
ATOM 9717 O O . ALA B 1 606 ? 4.316 17.906 38.25 1 32.12 606 ALA B O 1
ATOM 9718 N N . PHE B 1 607 ? 4.516 16.156 36.938 1 33 607 PHE B N 1
ATOM 9719 C CA . PHE B 1 607 ? 5.523 16.953 36.25 1 33 607 PHE B CA 1
ATOM 9720 C C . PHE B 1 607 ? 4.871 17.984 35.344 1 33 607 PHE B C 1
ATOM 9722 O O . PHE B 1 607 ? 5.559 18.781 34.688 1 33 607 PHE B O 1
ATOM 9729 N N . THR B 1 608 ? 3.711 17.703 34.812 1 34.94 608 THR B N 1
ATOM 9730 C CA . THR B 1 608 ? 3.422 18.703 33.781 1 34.94 608 THR B CA 1
ATOM 9731 C C . THR B 1 608 ? 2.811 19.953 34.406 1 34.94 608 THR B C 1
ATOM 9733 O O . THR B 1 608 ? 1.81 19.875 35.125 1 34.94 608 THR B O 1
ATOM 9736 N N . ASN B 1 609 ? 3.58 20.906 34.781 1 34 609 ASN B N 1
ATOM 9737 C CA . ASN B 1 609 ? 3.098 22.234 35.156 1 34 609 ASN B CA 1
ATOM 9738 C C . ASN B 1 609 ? 2.008 22.719 34.188 1 34 609 ASN B C 1
ATOM 9740 O O . ASN B 1 609 ? 2.295 23.109 33.062 1 34 609 ASN B O 1
ATOM 9744 N N . LEU B 1 610 ? 0.913 22.141 34.312 1 36.66 610 LEU B N 1
ATOM 9745 C CA . LEU B 1 610 ? -0.206 22.656 33.5 1 36.66 610 LEU B CA 1
ATOM 9746 C C . LEU B 1 610 ? -0.467 24.125 33.844 1 36.66 610 LEU B C 1
ATOM 9748 O O . LEU B 1 610 ? -0.213 24.578 34.969 1 36.66 610 LEU B O 1
ATOM 9752 N N . ASP B 1 611 ? -0.556 24.938 32.938 1 37.03 611 ASP B N 1
ATOM 9753 C CA . ASP B 1 611 ? -0.961 26.328 33.125 1 37.03 611 ASP B CA 1
ATOM 9754 C C . ASP B 1 611 ? -2.189 26.422 34.031 1 37.03 611 ASP B C 1
ATOM 9756 O O . ASP B 1 611 ? -3.244 25.875 33.719 1 37.03 611 ASP B O 1
ATOM 9760 N N . ASP B 1 612 ? -2.066 26.719 35.25 1 41.91 612 ASP B N 1
ATOM 9761 C CA . ASP B 1 612 ? -3.09 26.906 36.281 1 41.91 612 ASP B CA 1
ATOM 9762 C C . ASP B 1 612 ? -4.219 27.797 35.781 1 41.91 612 ASP B C 1
ATOM 9764 O O . ASP B 1 612 ? -5.254 27.938 36.438 1 41.91 612 ASP B O 1
ATOM 9768 N N . SER B 1 613 ? -3.926 28.469 34.781 1 40.72 613 SER B N 1
ATOM 9769 C CA . SER B 1 613 ? -4.969 29.391 34.344 1 40.72 613 SER B CA 1
ATOM 9770 C C . SER B 1 613 ? -6.098 28.656 33.656 1 40.72 613 SER B C 1
ATOM 9772 O O . SER B 1 613 ? -7.105 29.266 33.281 1 40.72 613 SER B O 1
ATOM 9774 N N . ILE B 1 614 ? -5.832 27.438 33.406 1 38.75 614 ILE B N 1
ATOM 9775 C CA . ILE B 1 614 ? -6.887 26.719 32.719 1 38.75 614 ILE B CA 1
ATOM 9776 C C . ILE B 1 614 ? -7.957 26.281 33.688 1 38.75 614 ILE B C 1
ATOM 9778 O O . ILE B 1 614 ? -7.691 25.453 34.594 1 38.75 614 ILE B O 1
ATOM 9782 N N . VAL B 1 615 ? -8.984 27.078 34.125 1 37.69 615 VAL B N 1
ATOM 9783 C CA . VAL B 1 615 ? -10.094 26.797 35.031 1 37.69 615 VAL B CA 1
ATOM 9784 C C . VAL B 1 615 ? -11.117 25.922 34.312 1 37.69 615 VAL B C 1
ATOM 9786 O O . VAL B 1 615 ? -11.633 26.266 33.25 1 37.69 615 VAL B O 1
ATOM 9789 N N . ILE B 1 616 ? -11.109 24.625 34.656 1 34.78 616 ILE B N 1
ATOM 9790 C CA . ILE B 1 616 ? -12.227 23.797 34.25 1 34.78 616 ILE B CA 1
ATOM 9791 C C . ILE B 1 616 ? -13.281 23.734 35.344 1 34.78 616 ILE B C 1
ATOM 9793 O O . ILE B 1 616 ? -13.016 23.234 36.438 1 34.78 616 ILE B O 1
ATOM 9797 N N . ASP B 1 617 ? -14.211 24.719 35.844 1 31 617 ASP B N 1
ATOM 9798 C CA . ASP B 1 617 ? -15.234 24.719 36.906 1 31 617 ASP B CA 1
ATOM 9799 C C . ASP B 1 617 ? -16.281 23.641 36.625 1 31 617 ASP B C 1
ATOM 9801 O O . ASP B 1 617 ? -17.031 23.719 35.656 1 31 617 ASP B O 1
ATOM 9805 N N . PRO B 1 618 ? -16.234 22.641 37.406 1 32.28 618 PRO B N 1
ATOM 9806 C CA . PRO B 1 618 ? -17.219 21.547 37.281 1 32.28 618 PRO B CA 1
ATOM 9807 C C . PRO B 1 618 ? -18.625 21.969 37.719 1 32.28 618 PRO B C 1
ATOM 9809 O O . PRO B 1 618 ? -19.594 21.281 37.406 1 32.28 618 PRO B O 1
ATOM 9812 N N . SER B 1 619 ? -18.797 22.781 38.906 1 28.77 619 SER B N 1
ATOM 9813 C CA . SER B 1 619 ? -20.016 22.859 39.719 1 28.77 619 SER B CA 1
ATOM 9814 C C . SER B 1 619 ? -21.141 23.547 38.969 1 28.77 619 SER B C 1
ATOM 9816 O O . SER B 1 619 ? -22.234 23.719 39.5 1 28.77 619 SER B O 1
ATOM 9818 N N . HIS B 1 620 ? -20.953 24.328 38.156 1 28.36 620 HIS B N 1
ATOM 9819 C CA . HIS B 1 620 ? -22.141 25.094 37.844 1 28.36 620 HIS B CA 1
ATOM 9820 C C . HIS B 1 620 ? -23.234 24.219 37.25 1 28.36 620 HIS B C 1
ATOM 9822 O O . HIS B 1 620 ? -23.125 23.781 36.094 1 28.36 620 HIS B O 1
ATOM 9828 N N . GLU B 1 621 ? -23.891 23.578 38.281 1 26.88 621 GLU B N 1
ATOM 9829 C CA . GLU B 1 621 ? -25.172 22.922 38 1 26.88 621 GLU B CA 1
ATOM 9830 C C . GLU B 1 621 ? -26.156 23.875 37.344 1 26.88 621 GLU B C 1
ATOM 9832 O O . GLU B 1 621 ? -26.219 25.047 37.719 1 26.88 621 GLU B O 1
ATOM 9837 N N . TYR B 1 622 ? -26.547 23.672 36.219 1 27.94 622 TYR B N 1
ATOM 9838 C CA . TYR B 1 622 ? -27.562 24.484 35.562 1 27.94 622 TYR B CA 1
ATOM 9839 C C . TYR B 1 622 ? -28.891 24.406 36.312 1 27.94 622 TYR B C 1
ATOM 9841 O O . TYR B 1 622 ? -29.641 23.438 36.125 1 27.94 622 TYR B O 1
ATOM 9849 N N . SER B 1 623 ? -29.047 24.734 37.719 1 24.31 623 SER B N 1
ATOM 9850 C CA . SER B 1 623 ? -30.25 24.672 38.531 1 24.31 623 SER B CA 1
ATOM 9851 C C . SER B 1 623 ? -31.391 25.438 37.906 1 24.31 623 SER B C 1
ATOM 9853 O O . SER B 1 623 ? -32.562 25.094 38.062 1 24.31 623 SER B O 1
ATOM 9855 N N . HIS B 1 624 ? -31.344 26.75 37.656 1 23.91 624 HIS B N 1
ATOM 9856 C CA . HIS B 1 624 ? -32.5 27.609 37.625 1 23.91 624 HIS B CA 1
ATOM 9857 C C . HIS B 1 624 ? -33.344 27.359 36.375 1 23.91 624 HIS B C 1
ATOM 9859 O O . HIS B 1 624 ? -34.281 28.125 36.094 1 23.91 624 HIS B O 1
ATOM 9865 N N . TYR B 1 625 ? -33 26.625 35.469 1 23.42 625 TYR B N 1
ATOM 9866 C CA . TYR B 1 625 ? -33.906 26.734 34.344 1 23.42 625 TYR B CA 1
ATOM 9867 C C . TYR B 1 625 ? -35.25 26.047 34.656 1 23.42 625 TYR B C 1
ATOM 9869 O O . TYR B 1 625 ? -35.5 24.938 34.219 1 23.42 625 TYR B O 1
ATOM 9877 N N . GLY B 1 626 ? -35.594 26.109 36.125 1 18.72 626 GLY B N 1
ATOM 9878 C CA . GLY B 1 626 ? -36.875 25.625 36.562 1 18.72 626 GLY B CA 1
ATOM 9879 C C . GLY B 1 626 ? -38.031 26.281 35.875 1 18.72 626 GLY B C 1
ATOM 9880 O O . GLY B 1 626 ? -37.875 27.234 35.125 1 18.72 626 GLY B O 1
ATOM 9881 N N . MET B 1 627 ? -39.375 26.25 36.5 1 20.69 627 MET B N 1
ATOM 9882 C CA . MET B 1 627 ? -40.812 26.266 36.375 1 20.69 627 MET B CA 1
ATOM 9883 C C . MET B 1 627 ? -41.312 27.641 35.938 1 20.69 627 MET B C 1
ATOM 9885 O O . MET B 1 627 ? -42.5 27.828 35.625 1 20.69 627 MET B O 1
ATOM 9889 N N . HIS B 1 628 ? -40.531 28.75 35.656 1 20.91 628 HIS B N 1
ATOM 9890 C CA . HIS B 1 628 ? -41.625 29.672 35.344 1 20.91 628 HIS B CA 1
ATOM 9891 C C . HIS B 1 628 ? -42.125 29.469 33.906 1 20.91 628 HIS B C 1
ATOM 9893 O O . HIS B 1 628 ? -41.312 29.172 33 1 20.91 628 HIS B O 1
#

InterPro domains:
  IPR007219 Xylanolytic transcriptional activator, regulatory domain [PF04082] (149-335)
  IPR007219 Xylanolytic transcriptional activator, regulatory domain [SM00906] (264-337)
  IPR051127 Fungal secondary metabolite regulators [PTHR47424] (48-613)